Protein AF-A0A0S9KDZ8-F1 (afdb_monomer)

Structure (mmCIF, N/CA/C/O backbone):
data_AF-A0A0S9KDZ8-F1
#
_entry.id   AF-A0A0S9KDZ8-F1
#
loop_
_atom_site.group_PDB
_atom_site.id
_atom_site.type_symbol
_atom_site.label_atom_id
_atom_site.label_alt_id
_atom_site.label_comp_id
_atom_site.label_asym_id
_atom_site.label_entity_id
_atom_site.label_seq_id
_atom_site.pdbx_PDB_ins_code
_atom_site.Cartn_x
_atom_site.Cartn_y
_atom_site.Cartn_z
_atom_site.occupancy
_atom_site.B_iso_or_equiv
_atom_site.auth_seq_id
_atom_site.auth_comp_id
_atom_site.auth_asym_id
_atom_site.auth_atom_id
_atom_site.pdbx_PDB_model_num
ATOM 1 N N . MET A 1 1 ? -21.288 -47.031 -14.188 1.00 50.94 1 MET A N 1
ATOM 2 C CA . MET A 1 1 ? -20.710 -46.037 -13.253 1.00 50.94 1 MET A CA 1
ATOM 3 C C . MET A 1 1 ? -21.176 -44.612 -13.544 1.00 50.94 1 MET A C 1
ATOM 5 O O . MET A 1 1 ? -21.643 -43.969 -12.617 1.00 50.94 1 MET A O 1
ATOM 9 N N . VAL A 1 2 ? -21.176 -44.144 -14.799 1.00 59.31 2 VAL A N 1
ATOM 10 C CA . VAL A 1 2 ? -21.654 -42.787 -15.159 1.00 59.31 2 VAL A CA 1
ATOM 11 C C . VAL A 1 2 ? -23.111 -42.515 -14.734 1.00 59.31 2 VAL A C 1
ATOM 13 O O . VAL A 1 2 ? -23.389 -41.462 -14.176 1.00 59.31 2 VAL A O 1
ATOM 16 N N . GLY A 1 3 ? -24.027 -43.481 -14.885 1.00 53.75 3 GLY A N 1
ATOM 17 C CA . GLY A 1 3 ? -25.430 -43.307 -14.467 1.00 53.75 3 GLY A CA 1
ATOM 18 C C . GLY A 1 3 ? -25.636 -43.122 -12.955 1.00 53.75 3 GLY A C 1
ATOM 19 O O . GLY A 1 3 ? -26.505 -42.360 -12.548 1.00 53.75 3 GLY A O 1
ATOM 20 N N . VAL A 1 4 ? -24.799 -43.748 -12.120 1.00 70.44 4 VAL A N 1
ATOM 21 C CA . VAL A 1 4 ? -24.850 -43.578 -10.654 1.00 70.44 4 VAL A CA 1
ATOM 22 C C . VAL A 1 4 ? -24.321 -42.198 -10.257 1.00 70.44 4 VAL A C 1
ATOM 24 O O . VAL A 1 4 ? -24.873 -41.562 -9.366 1.00 70.44 4 VAL A O 1
ATOM 27 N N . LEU A 1 5 ? -23.305 -41.700 -10.969 1.00 66.12 5 LEU A N 1
ATOM 28 C CA . LEU A 1 5 ? -22.736 -40.373 -10.736 1.00 66.12 5 LEU A CA 1
ATOM 29 C C . LEU A 1 5 ? -23.739 -39.256 -11.071 1.00 66.12 5 LEU A C 1
ATOM 31 O O . LEU A 1 5 ? -23.884 -38.310 -10.306 1.00 66.12 5 LEU A O 1
ATOM 35 N N . VAL A 1 6 ? -24.477 -39.387 -12.179 1.00 76.56 6 VAL A N 1
ATOM 36 C CA . VAL A 1 6 ? -25.494 -38.401 -12.587 1.00 76.56 6 VAL A CA 1
ATOM 37 C C . VAL A 1 6 ? -26.667 -38.374 -11.603 1.00 76.56 6 VAL A C 1
ATOM 39 O O . VAL A 1 6 ? -27.103 -37.295 -11.214 1.00 76.56 6 VAL A O 1
ATOM 42 N N . ILE A 1 7 ? -27.135 -39.536 -11.133 1.00 73.69 7 ILE A N 1
ATOM 43 C CA . ILE A 1 7 ? -28.203 -39.599 -10.122 1.00 73.69 7 ILE A CA 1
ATOM 44 C C . ILE A 1 7 ? -27.730 -39.006 -8.786 1.00 73.69 7 ILE A C 1
ATOM 46 O O . ILE A 1 7 ? -28.489 -38.272 -8.162 1.00 73.69 7 ILE A O 1
ATOM 50 N N . ALA A 1 8 ? -26.478 -39.239 -8.374 1.00 69.56 8 ALA A N 1
ATOM 51 C CA . ALA A 1 8 ? -25.919 -38.643 -7.158 1.00 69.56 8 ALA A CA 1
ATOM 52 C C . ALA A 1 8 ? -25.789 -37.111 -7.252 1.00 69.56 8 ALA A C 1
ATOM 54 O O . ALA A 1 8 ? -26.073 -36.414 -6.282 1.00 69.56 8 ALA A O 1
ATOM 55 N N . ILE A 1 9 ? -25.423 -36.577 -8.421 1.00 73.12 9 ILE A N 1
ATOM 56 C CA . ILE A 1 9 ? -25.328 -35.127 -8.653 1.00 73.12 9 ILE A CA 1
ATOM 57 C C . ILE A 1 9 ? -26.718 -34.480 -8.672 1.00 73.12 9 ILE A C 1
ATOM 59 O O . ILE A 1 9 ? -26.911 -33.440 -8.049 1.00 73.12 9 ILE A O 1
ATOM 63 N N . VAL A 1 10 ? -27.703 -35.097 -9.334 1.00 74.75 10 VAL A N 1
ATOM 64 C CA . VAL A 1 10 ? -29.079 -34.572 -9.387 1.00 74.75 10 VAL A CA 1
ATOM 65 C C . VAL A 1 10 ? -29.764 -34.674 -8.021 1.00 74.75 10 VAL A C 1
ATOM 67 O O . VAL A 1 10 ? -30.396 -33.715 -7.589 1.00 74.75 10 VAL A O 1
ATOM 70 N N . ALA A 1 11 ? -29.594 -35.786 -7.300 1.00 71.19 11 ALA A N 1
ATOM 71 C CA . ALA A 1 11 ? -30.096 -35.930 -5.934 1.00 71.19 11 ALA A CA 1
ATOM 72 C C . ALA A 1 11 ? -29.399 -34.956 -4.968 1.00 71.19 11 ALA A C 1
ATOM 74 O O . ALA A 1 11 ? -30.060 -34.346 -4.131 1.00 71.19 11 ALA A O 1
ATOM 75 N N . GLY A 1 12 ? -28.088 -34.744 -5.132 1.00 71.38 12 GLY A N 1
ATOM 76 C CA . GLY A 1 12 ? -27.331 -33.728 -4.405 1.00 71.38 12 GLY A CA 1
ATOM 77 C C . GLY A 1 12 ? -27.879 -32.323 -4.654 1.00 71.38 12 GLY A C 1
ATOM 78 O O . GLY A 1 12 ? -28.212 -31.626 -3.701 1.00 71.38 12 GLY A O 1
ATOM 79 N N . ALA A 1 13 ? -28.089 -31.941 -5.916 1.00 61.78 13 ALA A N 1
ATOM 80 C CA . ALA A 1 13 ? -28.636 -30.635 -6.282 1.00 61.78 13 ALA A CA 1
ATOM 81 C C . ALA A 1 13 ? -30.066 -30.413 -5.751 1.00 61.78 13 ALA A C 1
ATOM 83 O O . ALA A 1 13 ? -30.346 -29.358 -5.186 1.00 61.78 13 ALA A O 1
ATOM 84 N N . LEU A 1 14 ? -30.948 -31.415 -5.860 1.00 62.94 14 LEU A N 1
ATOM 85 C CA . LEU A 1 14 ? -32.324 -31.332 -5.353 1.00 62.94 14 LEU A CA 1
ATOM 86 C C . LEU A 1 14 ? -32.384 -31.297 -3.818 1.00 62.94 14 LEU A C 1
ATOM 88 O O . LEU A 1 14 ? -33.240 -30.620 -3.244 1.00 62.94 14 LEU A O 1
ATOM 92 N N . SER A 1 15 ? -31.467 -31.989 -3.136 1.00 57.47 15 SER A N 1
ATOM 93 C CA . SER A 1 15 ? -31.386 -31.935 -1.674 1.00 57.47 15 SER A CA 1
ATOM 94 C C . SER A 1 15 ? -30.972 -30.540 -1.191 1.00 57.47 15 SER A C 1
ATOM 96 O O . SER A 1 15 ? -31.657 -29.966 -0.348 1.00 57.47 15 SER A O 1
ATOM 98 N N . VAL A 1 16 ? -29.953 -29.928 -1.806 1.00 57.62 16 VAL A N 1
ATOM 99 C CA . VAL A 1 16 ? -29.470 -28.583 -1.449 1.00 57.62 16 VAL A CA 1
ATOM 100 C C . VAL A 1 16 ? -30.550 -27.513 -1.651 1.00 57.62 16 VAL A C 1
ATOM 102 O O . VAL A 1 16 ? -30.721 -26.654 -0.789 1.00 57.62 16 VAL A O 1
ATOM 105 N N . THR A 1 17 ? -31.349 -27.589 -2.722 1.00 62.41 17 THR A N 1
ATOM 106 C CA . THR A 1 17 ? -32.448 -26.629 -2.934 1.00 62.41 17 THR A CA 1
ATOM 107 C C . THR A 1 17 ? -33.583 -26.797 -1.926 1.00 62.41 17 THR A C 1
ATOM 109 O O . THR A 1 17 ? -34.173 -25.810 -1.498 1.00 62.41 17 THR A O 1
ATOM 112 N N . THR A 1 18 ? -33.884 -28.028 -1.505 1.00 62.34 18 THR A N 1
ATOM 113 C CA . THR A 1 18 ? -34.986 -28.282 -0.560 1.00 62.34 18 THR A CA 1
ATOM 114 C C . THR A 1 18 ? -34.626 -27.814 0.855 1.00 62.34 18 THR A C 1
ATOM 116 O O . THR A 1 18 ? -35.469 -27.241 1.543 1.00 62.34 18 THR A O 1
ATOM 119 N N . PHE A 1 19 ? -33.364 -27.971 1.270 1.00 67.31 19 PHE A N 1
ATOM 120 C CA . PHE A 1 19 ? -32.905 -27.526 2.591 1.00 67.31 19 PHE A CA 1
ATOM 121 C C . PHE A 1 19 ? -32.709 -26.008 2.710 1.00 67.31 19 PHE A C 1
ATOM 123 O O . PHE A 1 19 ? -32.825 -25.490 3.814 1.00 67.31 19 PHE A O 1
ATOM 130 N N . GLY A 1 20 ? -32.482 -25.282 1.609 1.00 64.38 20 GLY A N 1
ATOM 131 C CA . GLY A 1 20 ? -32.435 -23.811 1.628 1.00 64.38 20 GLY A CA 1
ATOM 132 C C . GLY A 1 20 ? -33.818 -23.142 1.660 1.00 64.38 20 GLY A C 1
ATOM 133 O O . GLY A 1 20 ? -33.998 -22.103 2.294 1.00 64.38 20 GLY A O 1
ATOM 134 N N . VAL A 1 21 ? -34.828 -23.742 1.014 1.00 77.81 21 VAL A N 1
ATOM 135 C CA . VAL A 1 21 ? -36.174 -23.141 0.907 1.00 77.81 21 VAL A CA 1
ATOM 136 C C . VAL A 1 21 ? -36.966 -23.243 2.210 1.00 77.81 21 VAL A C 1
ATOM 138 O O . VAL A 1 21 ? -37.735 -22.334 2.512 1.00 77.81 21 VAL A O 1
ATOM 141 N N . ILE A 1 22 ? -36.781 -24.304 3.004 1.00 77.06 22 ILE A N 1
ATOM 142 C CA . ILE A 1 22 ? -37.532 -24.493 4.258 1.00 77.06 22 ILE A CA 1
ATOM 143 C C . ILE A 1 22 ? -37.245 -23.358 5.265 1.00 77.06 22 ILE A C 1
ATOM 145 O O . ILE A 1 22 ? -38.205 -22.700 5.673 1.00 77.06 22 ILE A O 1
ATOM 149 N N . PRO A 1 23 ? -35.980 -23.031 5.613 1.00 77.75 23 PRO A N 1
ATOM 150 C CA . PRO A 1 23 ? -35.688 -21.915 6.513 1.00 77.75 23 PRO A CA 1
ATOM 151 C C . PRO A 1 23 ? -36.131 -20.561 5.961 1.00 77.75 23 PRO A C 1
ATOM 153 O O . PRO A 1 23 ? -36.580 -19.704 6.723 1.00 77.75 23 PRO A O 1
ATOM 156 N N . TRP A 1 24 ? -36.033 -20.362 4.641 1.00 86.62 24 TRP A N 1
ATOM 157 C CA . TRP A 1 24 ? -36.514 -19.144 3.992 1.00 86.62 24 TRP A CA 1
ATOM 158 C C . TRP A 1 24 ? -38.032 -18.998 4.129 1.00 86.62 24 TRP A C 1
ATOM 160 O O . TRP A 1 24 ? -38.501 -17.958 4.582 1.00 86.62 24 TRP A O 1
ATOM 170 N N . ALA A 1 25 ? -38.798 -20.047 3.824 1.00 87.44 25 ALA A N 1
ATOM 171 C CA . ALA A 1 25 ? -40.252 -20.037 3.950 1.00 87.44 25 ALA A CA 1
ATOM 172 C C . ALA A 1 25 ? -40.697 -19.807 5.404 1.00 87.44 25 ALA A C 1
ATOM 174 O O . ALA A 1 25 ? -41.649 -19.070 5.643 1.00 87.44 25 ALA A O 1
ATOM 175 N N . GLN A 1 26 ? -39.979 -20.375 6.378 1.00 91.94 26 GLN A N 1
ATOM 176 C CA . GLN A 1 26 ? -40.224 -20.137 7.805 1.00 91.94 26 GLN A CA 1
ATOM 177 C C . GLN A 1 26 ? -39.949 -18.675 8.199 1.00 91.94 26 GLN A C 1
ATOM 179 O O . GLN A 1 26 ? -40.757 -18.059 8.897 1.00 91.94 26 GLN A O 1
ATOM 184 N N . ASN A 1 27 ? -38.864 -18.085 7.686 1.00 88.25 27 ASN A N 1
ATOM 185 C CA . ASN A 1 27 ? -38.538 -16.675 7.910 1.00 88.25 27 ASN A CA 1
ATOM 186 C C . ASN A 1 27 ? -39.578 -15.738 7.290 1.00 88.25 27 ASN A C 1
ATOM 188 O O . ASN A 1 27 ? -40.016 -14.788 7.937 1.00 88.25 27 ASN A O 1
ATOM 192 N N . GLU A 1 28 ? -40.000 -16.004 6.056 1.00 94.19 28 GLU A N 1
ATOM 193 C CA . GLU A 1 28 ? -41.044 -15.217 5.400 1.00 94.19 28 GLU A CA 1
ATOM 194 C C . GLU A 1 28 ? -42.400 -15.383 6.094 1.00 94.19 28 GLU A C 1
ATOM 196 O O . GLU A 1 28 ? -43.118 -14.400 6.248 1.00 94.19 28 GLU A O 1
ATOM 201 N N . ALA A 1 29 ? -42.723 -16.569 6.620 1.00 94.38 29 ALA A N 1
ATOM 202 C CA . ALA A 1 29 ? -43.935 -16.775 7.410 1.00 94.38 29 ALA A CA 1
ATOM 203 C C . ALA A 1 29 ? -43.938 -15.958 8.715 1.00 94.38 29 ALA A C 1
ATOM 205 O O . ALA A 1 29 ? -44.997 -15.490 9.132 1.00 94.38 29 ALA A O 1
ATOM 206 N N . ALA A 1 30 ? -42.786 -15.781 9.372 1.00 95.00 30 ALA A N 1
ATOM 207 C CA . ALA A 1 30 ? -42.670 -14.924 10.556 1.00 95.00 30 ALA A CA 1
ATOM 208 C C . ALA A 1 30 ? -42.803 -13.432 10.200 1.00 95.00 30 ALA A C 1
ATOM 210 O O . ALA A 1 30 ? -43.504 -12.691 10.886 1.00 95.00 30 ALA A O 1
ATOM 211 N N . LYS A 1 31 ? -42.183 -12.990 9.097 1.00 95.50 31 LYS A N 1
ATOM 212 C CA . LYS A 1 31 ? -42.314 -11.608 8.606 1.00 95.50 31 LYS A CA 1
ATOM 213 C C . LYS A 1 31 ? -43.742 -11.280 8.176 1.00 95.50 31 LYS A C 1
ATOM 215 O O . LYS A 1 31 ? -44.231 -10.212 8.527 1.00 95.50 31 LYS A O 1
ATOM 220 N N . ALA A 1 32 ? -44.402 -12.189 7.458 1.00 97.06 32 ALA A N 1
ATOM 221 C CA . ALA A 1 32 ? -45.787 -12.026 7.028 1.00 97.06 32 ALA A CA 1
ATOM 222 C C . ALA A 1 32 ? -46.716 -11.803 8.229 1.00 97.06 32 ALA A C 1
ATOM 224 O O . ALA A 1 32 ? -47.488 -10.852 8.227 1.00 97.06 32 ALA A O 1
ATOM 225 N N . TYR A 1 33 ? -46.542 -12.580 9.302 1.00 97.56 33 TYR A N 1
ATOM 226 C CA . TYR A 1 33 ? -47.296 -12.376 10.540 1.00 97.56 33 TYR A CA 1
ATOM 227 C C . TYR A 1 33 ? -47.035 -11.010 11.186 1.00 97.56 33 TYR A C 1
ATOM 229 O O . TYR A 1 33 ? -47.958 -10.357 11.650 1.00 97.56 33 TYR A O 1
ATOM 237 N N . LEU A 1 34 ? -45.794 -10.515 11.187 1.00 97.56 34 LEU A N 1
ATOM 238 C CA . LEU A 1 34 ? -45.515 -9.166 11.699 1.00 97.56 34 LEU A CA 1
ATOM 239 C C . LEU A 1 34 ? -46.108 -8.057 10.819 1.00 97.56 34 LEU A C 1
ATOM 241 O O . LEU A 1 34 ? -46.434 -6.985 11.324 1.00 97.56 34 LEU A O 1
ATOM 245 N N . THR A 1 35 ? -46.268 -8.299 9.517 1.00 97.62 35 THR A N 1
ATOM 246 C CA . THR A 1 35 ? -47.054 -7.412 8.649 1.00 97.62 35 THR A CA 1
ATOM 247 C C . THR A 1 35 ? -48.534 -7.440 9.036 1.00 97.62 35 THR A C 1
ATOM 249 O O . THR A 1 35 ? -49.111 -6.371 9.212 1.00 97.62 35 THR A O 1
ATOM 252 N N . GLU A 1 36 ? -49.112 -8.619 9.287 1.00 97.50 36 GLU A N 1
ATOM 253 C CA . GLU A 1 36 ? -50.492 -8.755 9.786 1.00 97.50 36 GLU A CA 1
ATOM 254 C C . GLU A 1 36 ? -50.696 -8.035 11.128 1.00 97.50 36 GLU A C 1
ATOM 256 O O . GLU A 1 36 ? -51.690 -7.337 11.297 1.00 97.50 36 GLU A O 1
ATOM 261 N N . VAL A 1 37 ? -49.734 -8.121 12.057 1.00 97.56 37 VAL A N 1
ATOM 262 C CA . VAL A 1 37 ? -49.768 -7.372 13.327 1.00 97.56 37 VAL A CA 1
ATOM 263 C C . VAL A 1 37 ? -49.816 -5.862 13.083 1.00 97.56 37 VAL A C 1
ATOM 265 O O . VAL A 1 37 ? -50.618 -5.164 13.696 1.00 97.56 37 VAL A O 1
ATOM 268 N N . SER A 1 38 ? -48.974 -5.345 12.185 1.00 97.69 38 SER A N 1
ATOM 269 C CA . SER A 1 38 ? -48.931 -3.912 11.858 1.00 97.69 38 SER A CA 1
ATOM 270 C C . SER A 1 38 ? -50.259 -3.415 11.262 1.00 97.69 38 SER A C 1
ATOM 272 O O . SER A 1 38 ? -50.743 -2.331 11.609 1.00 97.69 38 SER A O 1
ATOM 274 N N . ASP A 1 39 ? -50.885 -4.227 10.407 1.00 97.12 39 ASP A N 1
ATOM 275 C CA . ASP A 1 39 ? -52.194 -3.934 9.816 1.00 97.12 39 ASP A CA 1
ATOM 276 C C . ASP A 1 39 ? -53.318 -4.007 10.867 1.00 97.12 39 ASP A C 1
ATOM 278 O O . ASP A 1 39 ? -54.168 -3.113 10.932 1.00 97.12 39 ASP A O 1
ATOM 282 N N . ALA A 1 40 ? -53.289 -5.022 11.737 1.00 97.00 40 ALA A N 1
ATOM 283 C CA . ALA A 1 40 ? -54.228 -5.193 12.844 1.00 97.00 40 ALA A CA 1
ATOM 284 C C . ALA A 1 40 ? -54.169 -4.018 13.832 1.00 97.00 40 ALA A C 1
ATOM 286 O O . ALA A 1 40 ? -55.203 -3.471 14.213 1.00 97.00 40 ALA A O 1
ATOM 287 N N . GLU A 1 41 ? -52.968 -3.565 14.187 1.00 97.81 41 GLU A N 1
ATOM 288 C CA . GLU A 1 41 ? -52.749 -2.410 15.063 1.00 97.81 41 GLU A CA 1
ATOM 289 C C . GLU A 1 41 ? -53.190 -1.094 14.413 1.00 97.81 41 GLU A C 1
ATOM 291 O O . GLU A 1 41 ? -53.773 -0.219 15.062 1.00 97.81 41 GLU A O 1
ATOM 296 N N . SER A 1 42 ? -52.991 -0.965 13.098 1.00 96.69 42 SER A N 1
ATOM 297 C CA . SER A 1 42 ? -53.508 0.169 12.327 1.00 96.69 42 SER A CA 1
ATOM 298 C C . SER A 1 42 ? -55.041 0.215 12.344 1.00 96.69 42 SER A C 1
ATOM 300 O O . SER A 1 42 ? -55.620 1.297 12.464 1.00 96.69 42 SER A O 1
ATOM 302 N N . ALA A 1 43 ? -55.706 -0.944 12.277 1.00 96.00 43 ALA A N 1
ATOM 303 C CA . ALA A 1 43 ? -57.158 -1.050 12.402 1.00 96.00 43 ALA A CA 1
ATOM 304 C C . ALA A 1 43 ? -57.641 -0.784 13.839 1.00 96.00 43 ALA A C 1
ATOM 306 O O . ALA A 1 43 ? -58.589 -0.021 14.031 1.00 96.00 43 ALA A O 1
ATOM 307 N N . ALA A 1 44 ? -56.968 -1.344 14.848 1.00 96.56 44 ALA A N 1
ATOM 308 C CA . ALA A 1 44 ? -57.299 -1.163 16.262 1.00 96.56 44 ALA A CA 1
ATOM 309 C C . ALA A 1 44 ? -57.209 0.304 16.708 1.00 96.56 44 ALA A C 1
ATOM 311 O O . ALA A 1 44 ? -58.024 0.772 17.509 1.00 96.56 44 ALA A O 1
ATOM 312 N N . LYS A 1 45 ? -56.270 1.067 16.137 1.00 97.06 45 LYS A N 1
ATOM 313 C CA . LYS A 1 45 ? -56.090 2.495 16.421 1.00 97.06 45 LYS A CA 1
ATOM 314 C C . LYS A 1 45 ? -57.235 3.381 15.918 1.00 97.06 45 LYS A C 1
ATOM 316 O O . LYS A 1 45 ? -57.392 4.500 16.409 1.00 97.06 45 LYS A O 1
ATOM 321 N N . LEU A 1 46 ? -58.056 2.910 14.978 1.00 96.06 46 LEU A N 1
ATOM 322 C CA . LEU A 1 46 ? -59.240 3.638 14.521 1.00 96.06 46 LEU A CA 1
ATOM 323 C C . LEU A 1 46 ? -60.401 3.438 15.514 1.00 96.06 46 LEU A C 1
ATOM 325 O O . LEU A 1 46 ? -60.757 2.298 15.807 1.00 96.06 46 LEU A O 1
ATOM 329 N N . PRO A 1 47 ? -61.034 4.512 16.027 1.00 93.75 47 PRO A N 1
ATOM 330 C CA . PRO A 1 47 ? -62.178 4.377 16.924 1.00 93.75 47 PRO A CA 1
ATOM 331 C C . PRO A 1 47 ? -63.346 3.646 16.248 1.00 93.75 47 PRO A C 1
ATOM 333 O O . PRO A 1 47 ? -63.877 4.107 15.236 1.00 93.75 47 PRO A O 1
ATOM 336 N N . ASN A 1 48 ? -63.787 2.537 16.836 1.00 91.25 48 ASN A N 1
ATOM 337 C CA . ASN A 1 48 ? -64.937 1.756 16.401 1.00 91.25 48 ASN A CA 1
ATOM 338 C C . ASN A 1 48 ? -65.929 1.589 17.571 1.00 91.25 48 ASN A C 1
ATOM 340 O O . ASN A 1 48 ? -65.631 0.889 18.539 1.00 91.25 48 ASN A O 1
ATOM 344 N N . PRO A 1 49 ? -67.146 2.159 17.490 1.00 89.94 49 PRO A N 1
ATOM 345 C CA . PRO A 1 49 ? -68.121 2.100 18.582 1.00 89.94 49 PRO A CA 1
ATOM 346 C C . PRO A 1 49 ? -68.625 0.681 18.891 1.00 89.94 49 PRO A C 1
ATOM 348 O O . PRO A 1 49 ? -69.206 0.463 19.951 1.00 89.94 49 PRO A O 1
ATOM 351 N N . THR A 1 50 ? -68.417 -0.283 17.988 1.00 90.50 50 THR A N 1
ATOM 352 C CA . THR A 1 50 ? -68.786 -1.693 18.202 1.00 90.50 50 THR A CA 1
ATOM 353 C C . THR A 1 50 ? -67.709 -2.496 18.937 1.00 90.50 50 THR A C 1
ATOM 355 O O . THR A 1 50 ? -68.020 -3.537 19.507 1.00 90.50 50 THR A O 1
ATOM 358 N N . ILE A 1 51 ? -66.469 -1.992 18.994 1.00 90.94 51 ILE A N 1
ATOM 359 C CA . ILE A 1 51 ? -65.330 -2.626 19.670 1.00 90.94 51 ILE A CA 1
ATOM 360 C C . ILE A 1 51 ? -64.822 -1.651 20.735 1.00 90.94 51 ILE A C 1
ATOM 362 O O . ILE A 1 51 ? -64.029 -0.756 20.444 1.00 90.94 51 ILE A O 1
ATOM 366 N N . GLN A 1 52 ? -65.264 -1.826 21.986 1.00 89.31 52 GLN A N 1
ATOM 367 C CA . GLN A 1 52 ? -64.997 -0.893 23.100 1.00 89.31 52 GLN A CA 1
ATOM 368 C C . GLN A 1 52 ? -63.508 -0.614 23.374 1.00 89.31 52 GLN A C 1
ATOM 370 O O . GLN A 1 52 ? -63.186 0.356 24.053 1.00 89.31 52 GLN A O 1
ATOM 375 N N . GLN A 1 53 ? -62.609 -1.465 22.881 1.00 88.00 53 GLN A N 1
ATOM 376 C CA . GLN A 1 53 ? -61.167 -1.375 23.112 1.00 88.00 53 GLN A CA 1
ATOM 377 C C . GLN A 1 53 ? -60.412 -0.619 22.002 1.00 88.00 53 GLN A C 1
ATOM 379 O O . GLN A 1 53 ? -59.240 -0.305 22.188 1.00 88.00 53 GLN A O 1
ATOM 384 N N . SER A 1 54 ? -61.070 -0.304 20.882 1.00 90.81 54 SER A N 1
ATOM 385 C CA . SER A 1 54 ? -60.475 0.407 19.741 1.00 90.81 54 SER A CA 1
ATOM 386 C C . SER A 1 54 ? -60.233 1.906 20.012 1.00 90.81 54 SER A C 1
ATOM 388 O O . SER A 1 54 ? -60.769 2.478 20.961 1.00 90.81 54 SER A O 1
ATOM 390 N N . GLY A 1 55 ? -59.419 2.559 19.176 1.00 95.19 55 GLY A N 1
ATOM 391 C CA . GLY A 1 55 ? -58.973 3.951 19.349 1.00 95.19 55 GLY A CA 1
ATOM 392 C C . GLY A 1 55 ? -57.576 4.103 19.971 1.00 95.19 55 GLY A C 1
ATOM 393 O O . GLY A 1 55 ? -57.162 5.218 20.289 1.00 95.19 55 GLY A O 1
ATOM 394 N N . ARG A 1 56 ? -56.857 2.993 20.155 1.00 97.00 56 ARG A N 1
ATOM 395 C CA . ARG A 1 56 ? -55.480 2.903 20.666 1.00 97.00 56 ARG A CA 1
ATOM 396 C C . ARG A 1 56 ? -54.827 1.616 20.157 1.00 97.00 56 ARG A C 1
ATOM 398 O O . ARG A 1 56 ? -55.540 0.749 19.658 1.00 97.00 56 ARG A O 1
ATOM 405 N N . TYR A 1 57 ? -53.512 1.492 20.300 1.00 97.94 57 TYR A N 1
ATOM 406 C CA . TYR A 1 57 ? -52.839 0.214 20.065 1.00 97.94 57 TYR A CA 1
ATOM 407 C C . TYR A 1 57 ? -53.169 -0.789 21.173 1.00 97.94 57 TYR A C 1
ATOM 409 O O . TYR A 1 57 ? -53.455 -0.385 22.309 1.00 97.94 57 TYR A O 1
ATOM 417 N N . LEU A 1 58 ? -53.156 -2.079 20.844 1.00 97.56 58 LEU A N 1
ATOM 418 C CA . LEU A 1 58 ? -53.635 -3.146 21.718 1.00 97.56 58 LEU A CA 1
ATOM 419 C C . LEU A 1 58 ? -52.585 -4.257 21.899 1.00 97.56 58 LEU A C 1
ATOM 421 O O . LEU A 1 58 ? -52.044 -4.752 20.920 1.00 97.56 58 LEU A O 1
ATOM 425 N N . PRO A 1 59 ? -52.321 -4.727 23.133 1.00 97.19 59 PRO A N 1
ATOM 426 C CA . PRO A 1 59 ? -51.496 -5.914 23.338 1.00 97.19 59 PRO A CA 1
ATOM 427 C C . PRO A 1 59 ? -52.140 -7.159 22.705 1.00 97.19 59 PRO A C 1
ATOM 429 O O . PRO A 1 59 ? -53.334 -7.180 22.392 1.00 97.19 59 PRO A O 1
ATOM 432 N N . ASN A 1 60 ? -51.333 -8.209 22.530 1.00 96.06 60 ASN A N 1
ATOM 433 C CA . ASN A 1 60 ? -51.680 -9.401 21.747 1.00 96.06 60 ASN A CA 1
ATOM 434 C C . ASN A 1 60 ? -53.037 -10.040 22.117 1.00 96.06 60 ASN A C 1
ATOM 436 O O . ASN A 1 60 ? -53.819 -10.387 21.237 1.00 96.06 60 ASN A O 1
ATOM 440 N N . ASP A 1 61 ? -53.339 -10.150 23.412 1.00 95.62 61 ASP A N 1
ATOM 441 C CA . ASP A 1 61 ? -54.580 -10.733 23.940 1.00 95.62 61 ASP A CA 1
ATOM 442 C C . ASP A 1 61 ? -55.824 -9.891 23.602 1.00 95.62 61 ASP A C 1
ATOM 444 O O . ASP A 1 61 ? -56.904 -10.423 23.314 1.00 95.62 61 ASP A O 1
ATOM 448 N N . LEU A 1 62 ? -55.678 -8.563 23.596 1.00 95.88 62 LEU A N 1
ATOM 449 C CA . LEU A 1 62 ? -56.755 -7.640 23.245 1.00 95.88 62 LEU A CA 1
ATOM 450 C C . LEU A 1 62 ? -56.974 -7.556 21.729 1.00 95.88 62 LEU A C 1
ATOM 452 O O . LEU A 1 62 ? -58.125 -7.450 21.306 1.00 95.88 62 LEU A O 1
ATOM 456 N N . LEU A 1 63 ? -55.922 -7.670 20.906 1.00 96.81 63 LEU A N 1
ATOM 457 C CA . LEU A 1 63 ? -56.070 -7.798 19.447 1.00 96.81 63 LEU A CA 1
ATOM 458 C C . LEU A 1 63 ? -56.851 -9.063 19.070 1.00 96.81 63 LEU A C 1
ATOM 460 O O . LEU A 1 63 ? -57.757 -8.995 18.234 1.00 96.81 63 LEU A O 1
ATOM 464 N N . ALA A 1 64 ? -56.559 -10.186 19.731 1.00 95.50 64 ALA A N 1
ATOM 465 C CA . ALA A 1 64 ? -57.278 -11.441 19.531 1.00 95.50 64 ALA A CA 1
ATOM 466 C C . ALA A 1 64 ? -58.732 -11.367 20.005 1.00 95.50 64 ALA A C 1
ATOM 468 O O . ALA A 1 64 ? -59.649 -11.733 19.271 1.00 95.50 64 ALA A O 1
ATOM 469 N N . THR A 1 65 ? -58.973 -10.804 21.192 1.00 94.81 65 THR A N 1
ATOM 470 C CA . THR A 1 65 ? -60.335 -10.622 21.727 1.00 94.81 65 THR A CA 1
ATOM 471 C C . THR A 1 65 ? -61.187 -9.706 20.842 1.00 94.81 65 THR A C 1
ATOM 473 O O . THR A 1 65 ? -62.388 -9.929 20.687 1.00 94.81 65 THR A O 1
ATOM 476 N N . ALA A 1 66 ? -60.576 -8.683 20.241 1.00 94.75 66 ALA A N 1
ATOM 477 C CA . ALA A 1 66 ? -61.236 -7.768 19.317 1.00 94.75 66 ALA A CA 1
ATOM 478 C C . ALA A 1 66 ? -61.448 -8.354 17.906 1.00 94.75 66 ALA A C 1
ATOM 480 O O . ALA A 1 66 ? -62.129 -7.728 17.093 1.00 94.75 66 ALA A O 1
ATOM 481 N N . GLY A 1 67 ? -60.893 -9.536 17.614 1.00 95.56 67 GLY A N 1
ATOM 482 C CA . GLY A 1 67 ? -60.976 -10.179 16.303 1.00 95.56 67 GLY A CA 1
ATOM 483 C C . GLY A 1 67 ? -60.121 -9.503 15.227 1.00 95.56 67 GLY A C 1
ATOM 484 O O . GLY A 1 67 ? -60.445 -9.614 14.046 1.00 95.56 67 GLY A O 1
ATOM 485 N N . PHE A 1 68 ? -59.070 -8.773 15.620 1.00 95.81 68 PHE A N 1
ATOM 486 C CA . PHE A 1 68 ? -58.146 -8.122 14.685 1.00 95.81 68 PHE A CA 1
ATOM 487 C C . PHE A 1 68 ? -56.958 -9.007 14.291 1.00 95.81 68 PHE A C 1
ATOM 489 O O . PHE A 1 68 ? -56.409 -8.813 13.210 1.00 95.81 68 PHE A O 1
ATOM 496 N N . LEU A 1 69 ? -56.553 -9.949 15.147 1.00 97.50 69 LEU A N 1
ATOM 497 C CA . LEU A 1 69 ? -55.383 -10.802 14.932 1.00 97.50 69 LEU A CA 1
ATOM 498 C C . LEU A 1 69 ? -55.579 -12.168 15.599 1.00 97.50 69 LEU A C 1
ATOM 500 O O . LEU A 1 69 ? -55.965 -12.221 16.761 1.00 97.50 69 LEU A O 1
ATOM 504 N N . ASP A 1 70 ? -55.266 -13.264 14.911 1.00 96.50 70 ASP A N 1
ATOM 505 C CA . ASP A 1 70 ? -55.246 -14.594 15.531 1.00 96.50 70 ASP A CA 1
ATOM 506 C C . ASP A 1 70 ? -53.944 -14.808 16.322 1.00 96.50 70 ASP A C 1
ATOM 508 O O . ASP A 1 70 ? -52.853 -14.500 15.839 1.00 96.50 70 ASP A O 1
ATOM 512 N N . GLU A 1 71 ? -54.031 -15.371 17.533 1.00 94.75 71 GLU A N 1
ATOM 513 C CA . GLU A 1 71 ? -52.836 -15.659 18.334 1.00 94.75 71 GLU A CA 1
ATOM 514 C C . GLU A 1 71 ? -51.935 -16.700 17.655 1.00 94.75 71 GLU A C 1
ATOM 516 O O . GLU A 1 71 ? -52.370 -17.798 17.294 1.00 94.75 71 GLU A O 1
ATOM 521 N N . ARG A 1 72 ? -50.636 -16.394 17.559 1.00 95.25 72 ARG A N 1
ATOM 522 C CA . ARG A 1 72 ? -49.619 -17.311 17.033 1.00 95.25 72 ARG A CA 1
ATOM 523 C C . ARG A 1 72 ? -48.562 -17.645 18.080 1.00 95.25 72 ARG A C 1
ATOM 525 O O . ARG A 1 72 ? -47.934 -16.764 18.665 1.00 95.25 72 ARG A O 1
ATOM 532 N N . ALA A 1 73 ? -48.302 -18.940 18.267 1.00 94.75 73 ALA A N 1
ATOM 533 C CA . ALA A 1 73 ? -47.200 -19.404 19.106 1.00 94.75 73 ALA A CA 1
ATOM 534 C C . ALA A 1 73 ? -45.851 -18.882 18.575 1.00 94.75 73 ALA A C 1
ATOM 536 O O . ALA A 1 73 ? -45.592 -18.924 17.373 1.00 94.75 73 ALA A O 1
ATOM 537 N N . GLY A 1 74 ? -44.990 -18.399 19.475 1.00 95.12 74 GLY A N 1
ATOM 538 C CA . GLY A 1 74 ? -43.696 -17.818 19.103 1.00 95.12 74 GLY A CA 1
ATOM 539 C C . GLY A 1 74 ? -43.761 -16.356 18.650 1.00 95.12 74 GLY A C 1
ATOM 540 O O . GLY A 1 74 ? -42.751 -15.837 18.180 1.00 95.12 74 GLY A O 1
ATOM 541 N N . ALA A 1 75 ? -44.897 -15.676 18.813 1.00 97.38 75 ALA A N 1
ATOM 542 C CA . ALA A 1 75 ? -45.006 -14.238 18.615 1.00 97.38 75 ALA A CA 1
ATOM 543 C C . ALA A 1 75 ? -45.633 -13.539 19.829 1.00 97.38 75 ALA A C 1
ATOM 545 O O . ALA A 1 75 ? -46.344 -14.158 20.618 1.00 97.38 75 ALA A O 1
ATOM 546 N N . THR A 1 76 ? -45.339 -12.252 20.003 1.00 97.50 76 THR A N 1
ATOM 547 C CA . THR A 1 76 ? -45.966 -11.416 21.035 1.00 97.50 76 THR A CA 1
ATOM 548 C C . THR A 1 76 ? -46.012 -9.954 20.600 1.00 97.50 76 THR A C 1
ATOM 550 O O . THR A 1 76 ? -45.124 -9.487 19.883 1.00 97.50 76 THR A O 1
ATOM 553 N N . VAL A 1 77 ? -47.049 -9.245 21.042 1.00 98.12 77 VAL A N 1
ATOM 554 C CA . VAL A 1 77 ? -47.303 -7.820 20.791 1.00 98.12 77 VAL A CA 1
ATOM 555 C C . VAL A 1 77 ? -47.436 -7.130 22.139 1.00 98.12 77 VAL A C 1
ATOM 557 O O . VAL A 1 77 ? -48.198 -7.585 22.997 1.00 98.12 77 VAL A O 1
ATOM 560 N N . ALA A 1 78 ? -46.693 -6.045 22.329 1.00 97.62 78 ALA A N 1
ATOM 561 C CA . ALA A 1 78 ? -46.714 -5.252 23.544 1.00 97.62 78 ALA A CA 1
ATOM 562 C C . ALA A 1 78 ? -46.938 -3.775 23.212 1.00 97.62 78 ALA A C 1
ATOM 564 O O . ALA A 1 78 ? -46.470 -3.264 22.195 1.00 97.62 78 ALA A O 1
ATOM 565 N N . THR A 1 79 ? -47.619 -3.082 24.118 1.00 97.69 79 THR A N 1
ATOM 566 C CA . THR A 1 79 ? -47.867 -1.641 24.043 1.00 97.69 79 THR A CA 1
ATOM 567 C C . THR A 1 79 ? -47.347 -0.960 25.300 1.00 97.69 79 THR A C 1
ATOM 569 O O . THR A 1 79 ? -47.115 -1.602 26.330 1.00 97.69 79 THR A O 1
ATOM 572 N N . ASP A 1 80 ? -47.218 0.361 25.259 1.00 96.56 80 ASP A N 1
ATOM 573 C CA . ASP A 1 80 ? -47.108 1.147 26.483 1.00 96.56 80 ASP A CA 1
ATOM 574 C C . ASP A 1 80 ? -48.435 1.134 27.271 1.00 96.56 80 ASP A C 1
ATOM 576 O O . ASP A 1 80 ? -49.489 0.723 26.773 1.00 96.56 80 ASP A O 1
ATOM 580 N N . LEU A 1 81 ? -48.407 1.633 28.512 1.00 93.62 81 LEU A N 1
ATOM 581 C CA . LEU A 1 81 ? -49.592 1.694 29.382 1.00 93.62 81 LEU A CA 1
ATOM 582 C C . LEU A 1 81 ? -50.744 2.521 28.784 1.00 93.62 81 LEU A C 1
ATOM 584 O O . LEU A 1 81 ? -51.904 2.298 29.133 1.00 93.62 81 LEU A O 1
ATOM 588 N N . GLY A 1 82 ? -50.437 3.488 27.913 1.00 95.19 82 GLY A N 1
ATOM 589 C CA . GLY A 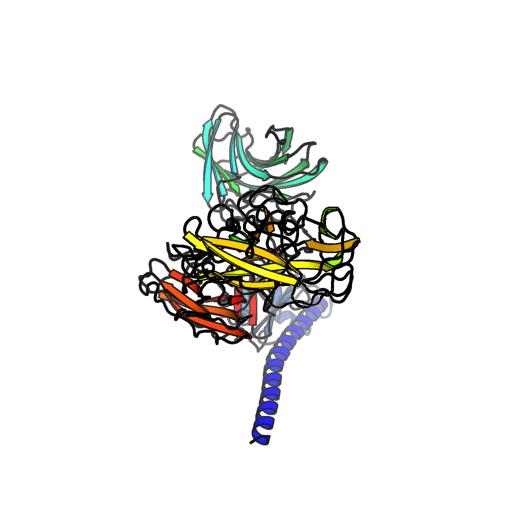1 82 ? -51.433 4.328 27.254 1.00 95.19 82 GLY A CA 1
ATOM 590 C C . GLY A 1 82 ? -51.996 3.753 25.951 1.00 95.19 82 GLY A C 1
ATOM 591 O O . GLY A 1 82 ? -53.000 4.274 25.468 1.00 95.19 82 GLY A O 1
ATOM 592 N N . GLY A 1 83 ? -51.380 2.715 25.373 1.00 96.50 83 GLY A N 1
ATOM 593 C CA . GLY A 1 83 ? -51.671 2.272 24.003 1.00 96.50 83 GLY A CA 1
ATOM 594 C C . GLY A 1 83 ? -51.332 3.341 22.954 1.00 96.50 83 GLY A C 1
ATOM 595 O O . GLY A 1 83 ? -51.995 3.445 21.920 1.00 96.50 83 GLY A O 1
ATOM 596 N N . THR A 1 84 ? -50.347 4.194 23.245 1.00 97.12 84 THR A N 1
ATOM 597 C CA . THR A 1 84 ? -49.867 5.264 22.364 1.00 97.12 84 THR A CA 1
ATOM 598 C C . THR A 1 84 ? -48.863 4.770 21.324 1.00 97.12 84 THR A C 1
ATOM 600 O O . THR A 1 84 ? -48.767 5.380 20.256 1.00 97.12 84 THR A O 1
ATOM 603 N N . CYS A 1 85 ? -48.185 3.648 21.584 1.00 97.69 85 CYS A N 1
ATOM 604 C CA . CYS A 1 85 ? -47.276 2.964 20.662 1.00 97.69 85 CYS A CA 1
ATOM 605 C C . CYS A 1 85 ? -47.378 1.430 20.809 1.00 97.69 85 CYS A C 1
ATOM 607 O O . CYS A 1 85 ? -47.967 0.938 21.775 1.00 97.69 85 CYS A O 1
ATOM 609 N N . PHE A 1 86 ? -46.789 0.683 19.869 1.00 98.25 86 PHE A N 1
ATOM 610 C CA . PHE A 1 86 ? -46.665 -0.776 19.958 1.00 98.25 86 PHE A CA 1
ATOM 611 C C . PHE A 1 86 ? -45.311 -1.253 19.433 1.00 98.25 86 PHE A C 1
ATOM 613 O O . PHE A 1 86 ? -44.710 -0.618 18.564 1.00 98.25 86 PHE A O 1
ATOM 620 N N . ALA A 1 87 ? -44.881 -2.413 19.915 1.00 98.06 87 ALA A N 1
ATOM 621 C CA . ALA A 1 87 ? -43.876 -3.239 19.268 1.00 98.06 87 ALA A CA 1
ATOM 622 C C . ALA A 1 87 ? -44.364 -4.689 19.232 1.00 98.06 87 ALA A C 1
ATOM 624 O O . ALA A 1 87 ? -45.151 -5.121 20.076 1.00 98.06 87 ALA A O 1
ATOM 625 N N . ALA A 1 88 ? -43.888 -5.458 18.262 1.00 98.00 88 ALA A N 1
ATOM 626 C CA . ALA A 1 88 ? -44.172 -6.879 18.164 1.00 98.00 88 ALA A CA 1
ATOM 627 C C . ALA A 1 88 ? -42.937 -7.651 17.728 1.00 98.00 88 ALA A C 1
ATOM 629 O O . ALA A 1 88 ? -42.111 -7.137 16.975 1.00 98.00 88 ALA A O 1
ATOM 630 N N . VAL A 1 89 ? -42.827 -8.895 18.190 1.00 97.69 89 VAL A N 1
ATOM 631 C CA . VAL A 1 89 ? -41.757 -9.819 17.808 1.00 97.69 89 VAL A CA 1
ATOM 632 C C . VAL A 1 89 ? -42.344 -11.161 17.388 1.00 97.69 89 VAL A C 1
ATOM 634 O O . VAL A 1 89 ? -43.344 -11.605 17.949 1.00 97.69 89 VAL A O 1
ATOM 637 N N . ALA A 1 90 ? -41.722 -11.818 16.412 1.00 97.38 90 ALA A N 1
ATOM 638 C CA . ALA A 1 90 ? -42.097 -13.152 15.953 1.00 97.38 90 ALA A CA 1
ATOM 639 C C . ALA A 1 90 ? -40.846 -13.989 15.691 1.00 97.38 90 ALA A C 1
ATOM 641 O O . ALA A 1 90 ? -39.954 -13.588 14.937 1.00 97.38 90 ALA A O 1
ATOM 642 N N . LYS A 1 91 ? -40.784 -15.164 16.311 1.00 95.38 91 LYS A N 1
ATOM 643 C CA . LYS A 1 91 ? -39.740 -16.155 16.088 1.00 95.38 91 LYS A CA 1
ATOM 644 C C . LYS A 1 91 ? -40.110 -17.035 14.899 1.00 95.38 91 LYS A C 1
ATOM 646 O O . LYS A 1 91 ? -41.186 -17.621 14.852 1.00 95.38 91 LYS A O 1
ATOM 651 N N . SER A 1 92 ? -39.198 -17.121 13.943 1.00 93.56 92 SER A N 1
ATOM 652 C CA . SER A 1 92 ? -39.244 -18.098 12.864 1.00 93.56 92 SER A CA 1
ATOM 653 C C . SER A 1 92 ? -38.947 -19.492 13.409 1.00 93.56 92 SER A C 1
ATOM 655 O O . SER A 1 92 ? -38.085 -19.650 14.276 1.00 93.56 92 SER A O 1
ATOM 657 N N . ASP A 1 93 ? -39.593 -20.516 12.854 1.00 89.94 93 ASP A N 1
ATOM 658 C CA . ASP A 1 93 ? -39.306 -21.916 13.192 1.00 89.94 93 ASP A CA 1
ATOM 659 C C . ASP A 1 93 ? -37.857 -22.315 12.860 1.00 89.94 93 ASP A C 1
ATOM 661 O O . ASP A 1 93 ? -37.333 -23.265 13.439 1.00 89.94 93 ASP A O 1
ATOM 665 N N . SER A 1 94 ? -37.178 -21.565 11.980 1.00 84.31 94 SER A N 1
ATOM 666 C CA . SER A 1 94 ? -35.744 -21.730 11.713 1.00 84.31 94 SER A CA 1
ATOM 667 C C . SER A 1 94 ? -34.836 -21.088 12.771 1.00 84.31 94 SER A C 1
ATOM 669 O O . SER A 1 94 ? -33.620 -21.227 12.689 1.00 84.31 94 SER A O 1
ATOM 671 N N . GLY A 1 95 ? -35.392 -20.385 13.767 1.00 85.50 95 GLY A N 1
ATOM 672 C CA . GLY A 1 95 ? -34.658 -19.806 14.897 1.00 85.50 95 GLY A CA 1
ATOM 673 C C . GLY A 1 95 ? -34.579 -18.270 14.976 1.00 85.50 95 GLY A C 1
ATOM 674 O O . GLY A 1 95 ? -34.626 -17.765 16.104 1.00 85.50 95 GLY A O 1
ATOM 675 N N . PRO A 1 96 ? -34.460 -17.503 13.868 1.00 85.56 96 PRO A N 1
ATOM 676 C CA . PRO A 1 96 ? -34.387 -16.041 13.904 1.00 85.56 96 PRO A CA 1
ATOM 677 C C . PRO A 1 96 ? -35.618 -15.386 14.531 1.00 85.56 96 PRO A C 1
ATOM 679 O O . PRO A 1 96 ? -36.736 -15.864 14.360 1.00 85.56 96 PRO A O 1
ATOM 682 N N . VAL A 1 97 ? -35.423 -14.247 15.198 1.00 93.00 97 VAL A N 1
ATOM 683 C CA . VAL A 1 97 ? -36.521 -13.418 15.713 1.00 93.00 97 VAL A CA 1
ATOM 684 C C . VAL A 1 97 ? -36.594 -12.135 14.901 1.00 93.00 97 VAL A C 1
ATOM 686 O O . VAL A 1 97 ? -35.592 -11.442 14.736 1.00 93.00 97 VAL A O 1
ATOM 689 N N . TYR A 1 98 ? -37.776 -11.830 14.382 1.00 95.12 98 TYR A N 1
ATOM 690 C CA . TYR A 1 98 ? -38.078 -10.588 13.684 1.00 95.12 98 TYR A CA 1
ATOM 691 C C . TYR A 1 98 ? -38.905 -9.676 14.588 1.00 95.12 98 TYR A C 1
ATOM 693 O O . TYR A 1 98 ? -39.564 -10.162 15.507 1.00 95.12 98 TYR A O 1
ATOM 701 N N . TRP A 1 99 ? -38.887 -8.371 14.334 1.00 97.44 99 TRP A N 1
ATOM 702 C CA . TRP A 1 99 ? -39.668 -7.389 15.074 1.00 97.44 99 TRP A CA 1
ATOM 703 C C . TRP A 1 99 ? -40.212 -6.270 14.181 1.00 97.44 99 TRP A C 1
ATOM 705 O O . TRP A 1 99 ? -39.728 -6.052 13.073 1.00 97.44 99 TRP A O 1
ATOM 715 N N . VAL A 1 100 ? -41.244 -5.583 14.657 1.00 98.00 100 VAL A N 1
ATOM 716 C CA . VAL A 1 100 ? -41.893 -4.429 14.017 1.00 98.00 100 VAL A CA 1
ATOM 717 C C . VAL A 1 100 ? -42.360 -3.467 15.117 1.00 98.00 100 VAL A C 1
ATOM 719 O O . VAL A 1 100 ? -42.595 -3.902 16.245 1.00 98.00 100 VAL A O 1
ATOM 722 N N . SER A 1 101 ? -42.492 -2.175 14.822 1.00 97.94 101 SER A N 1
ATOM 723 C CA . SER A 1 101 ? -43.115 -1.201 15.733 1.00 97.94 101 SER A CA 1
ATOM 724 C C . SER A 1 101 ? -43.881 -0.121 14.980 1.00 97.94 101 SER A C 1
ATOM 726 O O . SER A 1 101 ? -43.791 -0.025 13.754 1.00 97.94 101 SER A O 1
ATOM 728 N N . ASP A 1 102 ? -44.594 0.742 15.705 1.00 96.62 102 ASP A N 1
ATOM 729 C CA . ASP A 1 102 ? -45.310 1.883 15.121 1.00 96.62 102 ASP A CA 1
ATOM 730 C C . ASP A 1 102 ? -44.389 2.856 14.360 1.00 96.62 102 ASP A C 1
ATOM 732 O O . ASP A 1 102 ? -44.835 3.583 13.471 1.00 96.62 102 ASP A O 1
ATOM 736 N N . ARG A 1 103 ? -43.090 2.855 14.683 1.00 95.50 103 ARG A N 1
ATOM 737 C CA . ARG A 1 103 ? -42.059 3.685 14.035 1.00 95.50 103 ARG A CA 1
ATOM 738 C C . ARG A 1 103 ? -41.339 2.960 12.903 1.00 95.50 103 ARG A C 1
ATOM 740 O O . ARG A 1 103 ? -40.802 3.611 12.008 1.00 95.50 103 ARG A O 1
ATOM 747 N N . SER A 1 104 ? -41.359 1.632 12.938 1.00 93.62 104 SER A N 1
ATOM 748 C CA . SER A 1 104 ? -40.712 0.745 11.975 1.00 93.62 104 SER A CA 1
ATOM 749 C C . SER A 1 104 ? -41.707 -0.329 11.529 1.00 93.62 104 SER A C 1
ATOM 751 O O . SER A 1 104 ? -41.565 -1.482 11.926 1.00 93.62 104 SER A O 1
ATOM 753 N N . PRO A 1 105 ? -42.706 0.013 10.689 1.00 91.00 105 PRO A N 1
ATOM 754 C CA . PRO A 1 105 ? -43.812 -0.886 10.335 1.00 91.00 105 PRO A CA 1
ATOM 755 C C . PRO A 1 105 ? -43.414 -2.020 9.373 1.00 91.00 105 PRO A C 1
ATOM 757 O O . PRO A 1 105 ? -44.257 -2.804 8.945 1.00 91.00 105 PRO A O 1
ATOM 760 N N . LYS A 1 106 ? -42.134 -2.110 8.994 1.00 93.56 106 LYS A N 1
ATOM 761 C CA . LYS A 1 106 ? -41.596 -3.203 8.178 1.00 93.56 106 LYS A CA 1
ATOM 762 C C . LYS A 1 106 ? -40.882 -4.200 9.089 1.00 93.56 106 LYS A C 1
ATOM 764 O O . LYS A 1 106 ? -40.054 -3.746 9.873 1.00 93.56 106 LYS A O 1
ATOM 769 N N . PRO A 1 107 ? -41.117 -5.517 8.954 1.00 96.75 107 PRO A N 1
ATOM 770 C CA . PRO A 1 107 ? -40.417 -6.521 9.747 1.00 96.75 107 PRO A CA 1
ATOM 771 C C . PRO A 1 107 ? -38.892 -6.411 9.605 1.00 96.75 107 PRO A C 1
ATOM 773 O O . PRO A 1 107 ? -38.349 -6.493 8.499 1.00 96.75 107 PRO A O 1
ATOM 776 N N . LEU A 1 108 ? -38.202 -6.249 10.729 1.00 89.56 108 LEU A N 1
ATOM 777 C CA . LEU A 1 108 ? -36.747 -6.189 10.848 1.00 89.56 108 LEU A CA 1
ATOM 778 C C . LEU A 1 108 ? -36.238 -7.427 11.582 1.00 89.56 108 LEU A C 1
ATOM 780 O O . LEU A 1 108 ? -36.925 -7.981 12.430 1.00 89.56 108 LEU A O 1
ATOM 784 N N . LEU A 1 109 ? -35.031 -7.886 11.262 1.00 89.31 109 LEU A N 1
ATOM 785 C CA . LEU A 1 109 ? -34.371 -8.923 12.057 1.00 89.31 109 LEU A CA 1
ATOM 786 C C . LEU A 1 109 ? -33.914 -8.305 13.386 1.00 89.31 109 LEU A C 1
ATOM 788 O O . LEU A 1 109 ? -33.274 -7.259 13.363 1.00 89.31 109 LEU A O 1
ATOM 792 N N . TYR A 1 110 ? -34.207 -8.948 14.517 1.00 85.25 110 TYR A N 1
ATOM 793 C CA . TYR A 1 110 ? -33.774 -8.475 15.831 1.00 85.25 110 TYR A CA 1
ATOM 794 C C . TYR A 1 110 ? -32.276 -8.717 16.039 1.00 85.25 110 TYR A C 1
ATOM 796 O O . TYR A 1 110 ? -31.816 -9.861 16.006 1.00 85.25 110 TYR A O 1
ATOM 804 N N . LEU A 1 111 ? -31.520 -7.644 16.278 1.00 75.44 111 LEU A N 1
ATOM 805 C CA . LEU A 1 111 ? -30.061 -7.665 16.434 1.00 75.44 111 LEU A CA 1
ATOM 806 C C . LEU A 1 111 ? -29.586 -7.081 17.776 1.00 75.44 111 LEU A C 1
ATOM 808 O O . LEU A 1 111 ? -28.435 -6.665 17.894 1.00 75.44 111 LEU A O 1
ATOM 812 N N . GLY A 1 112 ? -30.457 -7.057 18.788 1.00 75.69 112 GLY A N 1
ATOM 813 C CA . GLY A 1 112 ? -30.222 -6.312 20.032 1.00 75.69 112 GLY A CA 1
ATOM 814 C C . GLY A 1 112 ? -30.758 -4.880 19.979 1.00 75.69 112 GLY A C 1
ATOM 815 O O . GLY A 1 112 ? -30.289 -4.018 20.717 1.00 75.69 112 GLY A O 1
ATOM 816 N N . ASP A 1 113 ? -31.715 -4.623 19.087 1.00 86.62 113 ASP A N 1
ATOM 817 C CA . ASP A 1 113 ? -32.377 -3.331 18.946 1.00 86.62 113 ASP A CA 1
ATOM 818 C C . ASP A 1 113 ? -33.147 -2.945 20.221 1.00 86.62 113 ASP A C 1
ATOM 820 O O . ASP A 1 113 ? -33.620 -3.798 20.980 1.00 86.62 113 ASP A O 1
ATOM 824 N N . HIS A 1 114 ? -33.312 -1.640 20.429 1.00 87.38 114 HIS A N 1
ATOM 825 C CA . HIS A 1 114 ? -34.172 -1.084 21.469 1.00 87.38 114 HIS A CA 1
ATOM 826 C C . HIS A 1 114 ? -35.300 -0.280 20.830 1.00 87.38 114 HIS A C 1
ATOM 828 O O . HIS A 1 114 ? -35.048 0.570 19.975 1.00 87.38 114 HIS A O 1
ATOM 834 N N . ASP A 1 115 ? -36.527 -0.504 21.298 1.00 91.62 115 ASP A N 1
ATOM 835 C CA . ASP A 1 115 ? -37.673 0.333 20.969 1.00 91.62 115 ASP A CA 1
ATOM 836 C C . ASP A 1 115 ? -38.072 1.123 22.227 1.00 91.62 115 ASP A C 1
ATOM 838 O O . ASP A 1 115 ? -38.177 0.550 23.311 1.00 91.62 115 ASP A O 1
ATOM 842 N N . PRO A 1 116 ? -38.246 2.450 22.145 1.00 89.75 116 PRO A N 1
ATOM 843 C CA . PRO A 1 116 ? -38.620 3.256 23.304 1.00 89.75 116 PRO A CA 1
ATOM 844 C C . PRO A 1 116 ? -40.057 3.003 23.781 1.00 89.75 116 PRO A C 1
ATOM 846 O O . PRO A 1 116 ? -40.413 3.490 24.852 1.00 89.75 116 PRO A O 1
ATOM 849 N N . CYS A 1 117 ? -40.882 2.298 23.002 1.00 90.50 117 CYS A N 1
ATOM 850 C CA . CYS A 1 117 ? -42.229 1.915 23.391 1.00 90.50 117 CYS A CA 1
ATOM 851 C C . CYS A 1 117 ? -42.234 0.804 24.446 1.00 90.50 117 CYS A C 1
ATOM 853 O O . CYS A 1 117 ? -42.944 0.891 25.446 1.00 90.50 117 CYS A O 1
ATOM 855 N N . THR A 1 118 ? -41.435 -0.244 24.226 1.00 95.12 118 THR A N 1
ATOM 856 C CA . THR A 1 118 ? -41.440 -1.463 25.046 1.00 95.12 118 THR A CA 1
ATOM 857 C C . THR A 1 118 ? -40.055 -2.104 25.093 1.00 95.12 118 THR A C 1
ATOM 859 O O . THR A 1 118 ? -39.264 -1.947 24.166 1.00 95.12 118 THR A O 1
ATOM 862 N N . ASP A 1 119 ? -39.777 -2.911 26.116 1.00 95.25 119 ASP A N 1
ATOM 863 C CA . ASP A 1 119 ? -38.524 -3.665 26.202 1.00 95.25 119 ASP A CA 1
ATOM 864 C C . ASP A 1 119 ? -38.481 -4.838 25.200 1.00 95.25 119 ASP A C 1
ATOM 866 O O . ASP A 1 119 ? -38.853 -5.971 25.515 1.00 95.25 119 ASP A O 1
ATOM 870 N N . LEU A 1 120 ? -37.983 -4.565 23.987 1.00 93.56 120 LEU A N 1
ATOM 871 C CA . LEU A 1 120 ? -37.780 -5.573 22.938 1.00 93.56 120 LEU A CA 1
ATOM 872 C C . LEU A 1 120 ? -36.955 -6.775 23.422 1.00 93.56 120 LEU A C 1
ATOM 874 O O . LEU A 1 120 ? -37.221 -7.900 23.005 1.00 93.56 120 LEU A O 1
ATOM 878 N N . SER A 1 121 ? -35.972 -6.573 24.305 1.00 88.81 121 SER A N 1
ATOM 879 C CA . SER A 1 121 ? -35.116 -7.666 24.780 1.00 88.81 121 SER A CA 1
ATOM 880 C C . SER A 1 121 ? -35.896 -8.664 25.641 1.00 88.81 121 SER A C 1
ATOM 882 O O . SER A 1 121 ? -35.756 -9.879 25.471 1.00 88.81 121 SER A O 1
ATOM 884 N N . ALA A 1 122 ? -36.799 -8.159 26.486 1.00 93.44 122 ALA A N 1
ATOM 885 C CA . ALA A 1 122 ? -37.719 -8.978 27.264 1.00 93.44 122 ALA A CA 1
ATOM 886 C C . ALA A 1 122 ? -38.726 -9.714 26.363 1.00 93.44 122 ALA A C 1
ATOM 888 O O . ALA A 1 122 ? -38.986 -10.900 26.574 1.00 93.44 122 ALA A O 1
ATOM 889 N N . MET A 1 123 ? -39.244 -9.054 25.321 1.00 96.69 123 MET A N 1
ATOM 890 C CA . MET A 1 123 ? -40.148 -9.685 24.348 1.00 96.69 123 MET A CA 1
ATOM 891 C C . MET A 1 123 ? -39.469 -10.826 23.579 1.00 96.69 123 MET A C 1
ATOM 893 O O . MET A 1 123 ? -40.045 -11.901 23.414 1.00 96.69 123 MET A O 1
ATOM 897 N N . VAL A 1 124 ? -38.223 -10.627 23.146 1.00 93.56 124 VAL A N 1
ATOM 898 C CA . VAL A 1 124 ? -37.431 -11.644 22.436 1.00 93.56 124 VAL A CA 1
ATOM 899 C C . VAL A 1 124 ? -37.137 -12.840 23.338 1.00 93.56 124 VAL A C 1
ATOM 901 O O . VAL A 1 124 ? -37.229 -13.988 22.898 1.00 93.56 124 VAL A O 1
ATOM 904 N N . ALA A 1 125 ? -36.827 -12.597 24.613 1.00 91.00 125 ALA A N 1
ATOM 905 C CA . ALA A 1 125 ? -36.688 -13.665 25.596 1.00 91.00 125 ALA A CA 1
ATOM 906 C C . ALA A 1 125 ? -38.001 -14.453 25.766 1.00 91.00 125 ALA A C 1
ATOM 908 O O . ALA A 1 125 ? -37.968 -15.685 25.803 1.00 91.00 125 ALA A O 1
ATOM 909 N N . ALA A 1 126 ? -39.150 -13.766 25.787 1.00 94.06 126 ALA A N 1
ATOM 910 C CA . ALA A 1 126 ? -40.468 -14.383 25.945 1.00 94.06 126 ALA A CA 1
ATOM 911 C C . ALA A 1 126 ? -40.857 -15.316 24.782 1.00 94.06 126 ALA A C 1
ATOM 913 O O . ALA A 1 126 ? -41.498 -16.337 25.017 1.00 94.06 126 ALA A O 1
ATOM 914 N N . VAL A 1 127 ? -40.413 -15.039 23.550 1.00 94.38 127 VAL A N 1
ATOM 915 C CA . VAL A 1 127 ? -40.619 -15.940 22.392 1.00 94.38 127 VAL A CA 1
ATOM 916 C C . VAL A 1 127 ? -39.547 -17.036 22.268 1.00 94.38 127 VAL A C 1
ATOM 918 O O . VAL A 1 127 ? -39.429 -17.699 21.238 1.00 94.38 127 VAL A O 1
ATOM 921 N N . GLY A 1 128 ? -38.759 -17.264 23.324 1.00 90.00 128 GLY A N 1
ATOM 922 C CA . GLY A 1 128 ? -37.775 -18.346 23.410 1.00 90.00 128 GLY A CA 1
ATOM 923 C C . GLY A 1 128 ? -36.364 -17.972 22.950 1.00 90.00 128 GLY A C 1
ATOM 924 O O . GLY A 1 128 ? -35.587 -18.873 22.624 1.00 90.00 128 GLY A O 1
ATOM 925 N N . GLY A 1 129 ? -36.045 -16.674 22.894 1.00 79.69 129 GLY A N 1
ATOM 926 C CA . GLY A 1 129 ? -34.727 -16.132 22.559 1.00 79.69 129 GLY A CA 1
ATOM 927 C C . GLY A 1 129 ? -34.303 -16.343 21.101 1.00 79.69 129 GLY A C 1
ATOM 928 O O . GLY A 1 129 ? -34.774 -17.253 20.409 1.00 79.69 129 GLY A O 1
ATOM 929 N N . ALA A 1 130 ? -33.360 -15.523 20.635 1.00 69.00 130 ALA A N 1
ATOM 930 C CA . ALA A 1 130 ? -32.614 -15.821 19.416 1.00 69.00 130 ALA A CA 1
ATOM 931 C C . ALA A 1 130 ? -31.627 -16.961 19.726 1.00 69.00 130 ALA A C 1
ATOM 933 O O . ALA A 1 130 ? -30.787 -16.818 20.617 1.00 69.00 130 ALA A O 1
ATOM 934 N N . GLN A 1 131 ? -31.735 -18.114 19.051 1.00 50.91 131 GLN A N 1
ATOM 935 C CA . GLN A 1 131 ? -30.735 -19.172 19.235 1.00 50.91 131 GLN A CA 1
ATOM 936 C C . GLN A 1 131 ? -29.363 -18.700 18.730 1.00 50.91 131 GLN A C 1
ATOM 938 O O . GLN A 1 131 ? -29.249 -18.051 17.692 1.00 50.91 131 GLN A O 1
ATOM 943 N N . GLY A 1 132 ? -28.344 -18.975 19.548 1.00 40.06 132 GLY A N 1
ATOM 944 C CA . GLY A 1 132 ? -27.056 -18.291 19.550 1.00 40.06 132 GLY A CA 1
ATOM 945 C C . GLY A 1 132 ? -26.243 -18.425 18.266 1.00 40.06 132 GLY A C 1
ATOM 946 O O . GLY A 1 132 ? -25.964 -19.522 17.786 1.00 40.06 132 GLY A O 1
ATOM 947 N N . LEU A 1 133 ? -25.774 -17.277 17.780 1.00 33.31 133 LEU A N 1
ATOM 948 C CA . LEU A 1 133 ? -24.684 -17.183 16.819 1.00 33.31 133 LEU A CA 1
ATOM 949 C C . LEU A 1 133 ? -23.406 -17.693 17.495 1.00 33.31 133 LEU A C 1
ATOM 951 O O . LEU A 1 133 ? -22.877 -17.036 18.389 1.00 33.31 133 LEU A O 1
ATOM 955 N N . THR A 1 134 ? -22.868 -18.834 17.066 1.00 39.38 134 THR A N 1
ATOM 956 C CA . THR A 1 134 ? -21.460 -19.140 17.351 1.00 39.38 134 THR A CA 1
ATOM 957 C C . THR A 1 134 ? -20.611 -18.221 16.479 1.00 39.38 134 THR A C 1
ATOM 959 O O . THR A 1 134 ? -20.538 -18.407 15.262 1.00 39.38 134 THR A O 1
ATOM 962 N N . SER A 1 135 ? -20.046 -17.182 17.088 1.00 37.31 135 SER A N 1
ATOM 963 C CA . SER A 1 135 ? -19.122 -16.243 16.456 1.00 37.31 135 SER A CA 1
ATOM 964 C C . SER A 1 135 ? -17.724 -16.852 16.335 1.00 37.31 135 SER A C 1
ATOM 966 O O . SER A 1 135 ? -17.198 -17.388 17.307 1.00 37.31 135 SER A O 1
ATOM 968 N N . VAL A 1 136 ? -17.116 -16.735 15.159 1.00 41.06 136 VAL A N 1
ATOM 969 C CA . VAL A 1 136 ? -15.735 -17.112 14.846 1.00 41.06 136 VAL A CA 1
ATOM 970 C C . VAL A 1 136 ? -14.998 -15.848 14.414 1.00 41.06 136 VAL A C 1
ATOM 972 O O . VAL A 1 136 ? -15.317 -15.283 13.374 1.00 41.06 136 VAL A O 1
ATOM 975 N N . THR A 1 137 ? -14.024 -15.383 15.189 1.00 46.06 137 THR A N 1
ATOM 976 C CA . THR A 1 137 ? -13.329 -14.114 14.920 1.00 46.06 137 THR A CA 1
ATOM 977 C C . THR A 1 137 ? -12.065 -14.338 14.082 1.00 46.06 137 THR A C 1
ATOM 979 O O . THR A 1 137 ? -11.192 -15.109 14.473 1.00 46.06 137 THR A O 1
ATOM 982 N N . ASN A 1 138 ? -11.951 -13.662 12.935 1.00 46.25 138 ASN A N 1
ATOM 983 C CA . ASN A 1 138 ? -10.692 -13.421 12.235 1.00 46.25 138 ASN A CA 1
ATOM 984 C C . ASN A 1 138 ? -9.969 -12.249 12.906 1.00 46.25 138 ASN A C 1
ATOM 986 O O . ASN A 1 138 ? -10.444 -11.110 12.918 1.00 46.25 138 ASN A O 1
ATOM 990 N N . LEU A 1 139 ? -8.818 -12.571 13.481 1.00 56.03 139 LEU A N 1
ATOM 991 C CA . LEU A 1 139 ? -8.029 -11.688 14.325 1.00 56.03 139 LEU A CA 1
ATOM 992 C C . LEU A 1 139 ? -7.104 -10.766 13.522 1.00 56.03 139 LEU A C 1
ATOM 994 O O . LEU A 1 139 ? -6.553 -9.839 14.105 1.00 56.03 139 LEU A O 1
ATOM 998 N N . LEU A 1 140 ? -6.940 -10.978 12.208 1.00 46.31 140 LEU A N 1
ATOM 999 C CA . LEU A 1 140 ? -6.154 -10.068 11.374 1.00 46.31 140 LEU A CA 1
ATOM 1000 C C . LEU A 1 140 ? -6.901 -8.745 11.190 1.00 46.31 140 LEU A C 1
ATOM 1002 O O . LEU A 1 140 ? -7.968 -8.682 10.578 1.00 46.31 140 LEU A O 1
ATOM 1006 N N . THR A 1 141 ? -6.310 -7.664 11.681 1.00 45.53 141 THR A N 1
ATOM 1007 C CA . THR A 1 141 ? -6.669 -6.305 11.289 1.00 45.53 141 THR A CA 1
ATOM 1008 C C . THR A 1 141 ? -6.185 -6.075 9.857 1.00 45.53 141 THR A C 1
ATOM 1010 O O . THR A 1 141 ? -4.991 -6.144 9.601 1.00 45.53 141 THR A O 1
ATOM 1013 N N . ASN A 1 142 ? -7.105 -5.779 8.933 1.00 40.09 142 ASN A N 1
ATOM 1014 C CA . ASN A 1 142 ? -6.830 -5.473 7.519 1.00 40.09 142 ASN A CA 1
ATOM 1015 C C . ASN A 1 142 ? -6.479 -6.676 6.600 1.00 40.09 142 ASN A C 1
ATOM 1017 O O . ASN A 1 142 ? -5.405 -6.692 6.000 1.00 40.09 142 ASN A O 1
ATOM 1021 N N . PRO A 1 143 ? -7.357 -7.693 6.452 1.00 39.28 143 PRO A N 1
ATOM 1022 C CA . PRO A 1 143 ? -7.026 -8.924 5.723 1.00 39.28 143 PRO A CA 1
ATOM 1023 C C . PRO A 1 143 ? -6.795 -8.764 4.207 1.00 39.28 143 PRO A C 1
ATOM 1025 O O . PRO A 1 143 ? -6.217 -9.675 3.616 1.00 39.28 143 PRO A O 1
ATOM 1028 N N . SER A 1 144 ? -7.207 -7.655 3.569 1.00 38.16 144 SER A N 1
ATOM 1029 C CA . SER A 1 144 ? -6.933 -7.418 2.133 1.00 38.16 144 SER A CA 1
ATOM 1030 C C . SER A 1 144 ? -5.979 -6.252 1.841 1.00 38.16 144 SER A C 1
ATOM 1032 O O . SER A 1 144 ? -5.710 -5.958 0.678 1.00 38.16 144 SER A O 1
ATOM 1034 N N . TRP A 1 145 ? -5.404 -5.626 2.876 1.00 46.25 145 TRP A N 1
ATOM 1035 C CA . TRP A 1 145 ? -4.356 -4.601 2.753 1.00 46.25 145 TRP A CA 1
ATOM 1036 C C . TRP A 1 145 ? -4.730 -3.416 1.839 1.00 46.25 145 TRP A C 1
ATOM 1038 O O . TRP A 1 145 ? -3.864 -2.729 1.300 1.00 46.25 145 TRP A O 1
ATOM 1048 N N . GLU A 1 146 ? -6.025 -3.151 1.658 1.00 38.69 146 GLU A N 1
ATOM 1049 C CA . GLU A 1 146 ? -6.525 -2.122 0.749 1.00 38.69 146 GLU A CA 1
ATOM 1050 C C . GLU A 1 146 ? -6.366 -0.713 1.340 1.00 38.69 146 GLU A C 1
ATOM 1052 O O . GLU A 1 146 ? -6.742 -0.437 2.480 1.00 38.69 146 GLU A O 1
ATOM 1057 N N . ALA A 1 147 ? -5.860 0.220 0.530 1.00 38.22 147 ALA A N 1
ATOM 1058 C CA . ALA A 1 147 ? -6.036 1.644 0.795 1.00 38.22 147 ALA A CA 1
ATOM 1059 C C . ALA A 1 147 ? -7.519 2.022 0.620 1.00 38.22 147 ALA A C 1
ATOM 1061 O O . ALA A 1 147 ? -8.178 1.530 -0.299 1.00 38.22 147 ALA A O 1
ATOM 1062 N N . VAL A 1 148 ? -8.026 2.929 1.466 1.00 36.69 148 VAL A N 1
ATOM 1063 C CA . VAL A 1 148 ? -9.382 3.496 1.346 1.00 36.69 148 VAL A CA 1
ATOM 1064 C C . VAL A 1 148 ? -9.617 3.950 -0.100 1.00 36.69 148 VAL A C 1
ATOM 1066 O O . VAL A 1 148 ? -8.836 4.723 -0.657 1.00 36.69 148 VAL A O 1
ATOM 1069 N N . THR A 1 149 ? -10.667 3.421 -0.731 1.00 37.28 149 THR A N 1
ATOM 1070 C CA . THR A 1 149 ? -10.907 3.548 -2.172 1.00 37.28 149 THR A CA 1
ATOM 1071 C C . THR A 1 149 ? -11.117 5.014 -2.588 1.00 37.28 149 THR A C 1
ATOM 1073 O O . THR A 1 149 ? -12.001 5.681 -2.043 1.00 37.28 149 THR A O 1
ATOM 1076 N N . PRO A 1 150 ? -10.397 5.534 -3.601 1.00 31.22 150 PRO A N 1
ATOM 1077 C CA . PRO A 1 150 ? -10.734 6.810 -4.227 1.00 31.22 150 PRO A CA 1
ATOM 1078 C C . PRO A 1 150 ? -12.161 6.756 -4.799 1.00 31.22 150 PRO A C 1
ATOM 1080 O O . PRO A 1 150 ? -12.429 5.992 -5.723 1.00 31.22 150 PRO A O 1
ATOM 1083 N N . GLY A 1 151 ? -13.085 7.542 -4.238 1.00 35.03 151 GLY A N 1
ATOM 1084 C CA . GLY A 1 151 ? -14.488 7.596 -4.679 1.00 35.03 151 GLY A CA 1
ATOM 1085 C C . GLY A 1 151 ? -15.539 7.488 -3.570 1.00 35.03 151 GLY A C 1
ATOM 1086 O O . GLY A 1 151 ? -16.710 7.756 -3.829 1.00 35.03 151 GLY A O 1
ATOM 1087 N N . THR A 1 152 ? -15.166 7.167 -2.327 1.00 40.28 152 THR A N 1
ATOM 1088 C CA . THR A 1 152 ? -16.080 7.317 -1.184 1.00 40.28 152 THR A CA 1
ATOM 1089 C C . THR A 1 152 ? -16.308 8.797 -0.885 1.00 40.28 152 THR A C 1
ATOM 1091 O O . THR A 1 152 ? -15.368 9.530 -0.575 1.00 40.28 152 THR A O 1
ATOM 1094 N N . ALA A 1 153 ? -17.558 9.257 -0.977 1.00 41.50 153 ALA A N 1
ATOM 1095 C CA . ALA A 1 153 ? -17.916 10.620 -0.606 1.00 41.50 153 ALA A CA 1
ATOM 1096 C C . ALA A 1 153 ? -17.727 10.809 0.908 1.00 41.50 153 ALA A C 1
ATOM 1098 O O . ALA A 1 153 ? -18.463 10.237 1.712 1.00 41.50 153 ALA A O 1
ATOM 1099 N N . LEU A 1 154 ? -16.738 11.616 1.300 1.00 49.22 154 LEU A N 1
ATOM 1100 C CA . LEU A 1 154 ? -16.521 1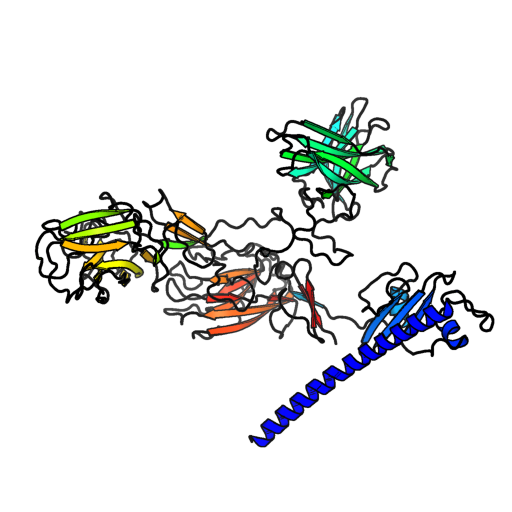2.007 2.691 1.00 49.22 154 LEU A CA 1
ATOM 1101 C C . LEU A 1 154 ? -17.737 12.802 3.192 1.00 49.22 154 LEU A C 1
ATOM 1103 O O . LEU A 1 154 ? -17.897 13.979 2.871 1.00 49.22 154 LEU A O 1
ATOM 1107 N N . LEU A 1 155 ? -18.603 12.157 3.974 1.00 58.25 155 LEU A N 1
ATOM 1108 C CA . LEU A 1 155 ? -19.817 12.783 4.510 1.00 58.25 155 LEU A CA 1
ATOM 1109 C C . LEU A 1 155 ? -19.544 13.604 5.779 1.00 58.25 155 LEU A C 1
ATOM 1111 O O . LEU A 1 155 ? -20.192 14.629 6.012 1.00 58.25 155 LEU A O 1
ATOM 1115 N N . ARG A 1 156 ? -18.608 13.146 6.620 1.00 74.44 156 ARG A N 1
ATOM 1116 C CA . ARG A 1 156 ? -18.241 13.756 7.906 1.00 74.44 156 ARG A CA 1
ATOM 1117 C C . ARG A 1 156 ? -16.761 13.539 8.186 1.00 74.44 156 ARG A C 1
ATOM 1119 O O . ARG A 1 156 ? -16.218 12.500 7.837 1.00 74.44 156 ARG A O 1
ATOM 1126 N N . SER A 1 157 ? -16.135 14.502 8.852 1.00 82.12 157 SER A N 1
ATOM 1127 C CA . SER A 1 157 ? -14.758 14.395 9.332 1.00 82.12 157 SER A CA 1
ATOM 1128 C C . SER A 1 157 ? -14.651 15.087 10.685 1.00 82.12 157 SER A C 1
ATOM 1130 O O . SER A 1 157 ? -15.062 16.244 10.809 1.00 82.12 157 SER A O 1
ATOM 1132 N N . ASN A 1 158 ? -14.151 14.363 11.691 1.00 89.06 158 ASN A N 1
ATOM 1133 C CA . ASN A 1 158 ? -13.810 14.929 12.989 1.00 89.06 158 ASN A CA 1
ATOM 1134 C C . ASN A 1 158 ? -12.363 15.425 12.909 1.00 89.06 158 ASN A C 1
ATOM 1136 O O . ASN A 1 158 ? -11.435 14.630 12.801 1.00 89.06 158 ASN A O 1
ATOM 1140 N N . LEU A 1 159 ? -12.189 16.742 12.938 1.00 90.94 159 LEU A N 1
ATOM 1141 C CA . LEU A 1 159 ? -10.907 17.413 12.726 1.00 90.94 159 LEU A CA 1
ATOM 1142 C C . LEU A 1 159 ? -10.003 17.393 13.970 1.00 90.94 159 LEU A C 1
ATOM 1144 O O . LEU A 1 159 ? -8.869 17.862 13.909 1.00 90.94 159 LEU A O 1
ATOM 1148 N N . THR A 1 160 ? -10.484 16.898 15.113 1.00 88.25 160 THR A N 1
ATOM 1149 C CA . THR A 1 160 ? -9.688 16.811 16.342 1.00 88.25 160 THR A CA 1
ATOM 1150 C C . THR A 1 160 ? -8.726 15.619 16.308 1.00 88.25 160 THR A C 1
ATOM 1152 O O . THR A 1 160 ? -9.111 14.513 15.939 1.00 88.25 160 THR A O 1
ATOM 1155 N N . GLN A 1 161 ? -7.480 15.814 16.749 1.00 84.31 161 GLN A N 1
ATOM 1156 C CA . GLN A 1 161 ? -6.534 14.723 16.993 1.00 84.31 161 GLN A CA 1
ATOM 1157 C C . GLN A 1 161 ? -6.899 13.962 18.267 1.00 84.31 161 GLN A C 1
ATOM 1159 O O . GLN A 1 161 ? -7.191 14.563 19.300 1.00 84.31 161 GLN A O 1
ATOM 1164 N N . SER A 1 162 ? -6.821 12.631 18.216 1.00 82.50 162 SER A N 1
ATOM 1165 C CA . SER A 1 162 ? -7.041 11.759 19.379 1.00 82.50 162 SER A CA 1
ATOM 1166 C C . SER A 1 162 ? -8.333 12.078 20.168 1.00 82.50 162 SER A C 1
ATOM 1168 O O . SER A 1 162 ? -8.263 12.213 21.393 1.00 82.50 162 SER A O 1
ATOM 1170 N N . PRO A 1 163 ? -9.518 12.192 19.530 1.00 85.38 163 PRO A N 1
ATOM 1171 C CA . PRO A 1 163 ? -10.775 12.598 20.173 1.00 85.38 163 PRO A CA 1
ATOM 1172 C C . PRO A 1 163 ? -11.163 11.760 21.405 1.00 85.38 163 PRO A C 1
ATOM 1174 O O . PRO A 1 163 ? -11.797 12.292 22.316 1.00 85.38 163 PRO A O 1
ATOM 1177 N N . ALA A 1 164 ? -10.721 10.498 21.482 1.00 82.00 164 ALA A N 1
ATOM 1178 C CA . ALA A 1 164 ? -10.964 9.573 22.595 1.00 82.00 164 ALA A CA 1
ATOM 1179 C C . ALA A 1 164 ? -9.825 9.469 23.640 1.00 82.00 164 ALA A C 1
ATOM 1181 O O . ALA A 1 164 ? -9.863 8.572 24.478 1.00 82.00 164 ALA A O 1
ATOM 1182 N N . VAL A 1 165 ? -8.808 10.342 23.588 1.00 84.25 165 VAL A N 1
ATOM 1183 C CA . VAL A 1 165 ? -7.620 10.336 24.477 1.00 84.25 165 VAL A CA 1
ATOM 1184 C C . VAL A 1 165 ? -6.944 8.957 24.549 1.00 84.25 165 VAL A C 1
ATOM 1186 O O . VAL A 1 165 ? -6.764 8.375 25.613 1.00 84.25 165 VAL A O 1
ATOM 1189 N N . GLN A 1 166 ? -6.554 8.406 23.398 1.00 77.00 166 GLN A N 1
ATOM 1190 C CA . GLN A 1 166 ? -5.746 7.174 23.360 1.00 77.00 166 GLN A CA 1
ATOM 1191 C C . GLN A 1 166 ? -4.291 7.425 23.789 1.00 77.00 166 GLN A C 1
ATOM 1193 O O . GLN A 1 166 ? -3.623 6.542 24.318 1.00 77.00 166 GLN A O 1
ATOM 1198 N N . SER A 1 167 ? -3.810 8.652 23.579 1.00 82.56 167 SER A N 1
ATOM 1199 C CA . SER A 1 167 ? -2.550 9.164 24.107 1.00 82.56 167 SER A CA 1
ATOM 1200 C C . SER A 1 167 ? -2.741 10.613 24.556 1.00 82.56 167 SER A C 1
ATOM 1202 O O . SER A 1 167 ? -3.691 11.283 24.148 1.00 82.56 167 SER A O 1
ATOM 1204 N N . VAL A 1 168 ? -1.825 11.109 25.387 1.00 86.38 168 VAL A N 1
ATOM 1205 C CA . VAL A 1 168 ? -1.796 12.524 25.794 1.00 86.38 168 VAL A CA 1
ATOM 1206 C C . VAL A 1 168 ? -1.354 13.462 24.661 1.00 86.38 168 VAL A C 1
ATOM 1208 O O . VAL A 1 168 ? -1.483 14.676 24.786 1.00 86.38 168 VAL A O 1
ATOM 1211 N N . ALA A 1 169 ? -0.844 12.927 23.544 1.00 87.81 169 ALA A N 1
ATOM 1212 C CA . ALA A 1 169 ? -0.451 13.729 22.393 1.00 87.81 169 ALA A CA 1
ATOM 1213 C C . ALA A 1 169 ? -1.683 14.382 21.741 1.00 87.81 169 ALA A C 1
ATOM 1215 O O . ALA A 1 169 ? -2.694 13.725 21.486 1.00 87.81 169 ALA A O 1
ATOM 1216 N N . GLY A 1 170 ? -1.587 15.688 21.481 1.00 90.00 170 GLY A N 1
ATOM 1217 C CA . GLY A 1 170 ? -2.704 16.499 20.986 1.00 90.00 170 GLY A CA 1
ATOM 1218 C C . GLY A 1 170 ? -3.637 17.016 22.085 1.00 90.00 170 GLY A C 1
ATOM 1219 O O . GLY A 1 170 ? -4.557 17.763 21.771 1.00 90.00 170 GLY A O 1
ATOM 1220 N N . TRP A 1 171 ? -3.390 16.683 23.355 1.00 95.38 171 TRP A N 1
ATOM 1221 C CA . TRP A 1 171 ? -4.132 17.216 24.495 1.00 95.38 171 TRP A CA 1
ATOM 1222 C C . TRP A 1 171 ? -3.250 18.120 25.353 1.00 95.38 171 TRP A C 1
ATOM 1224 O O . TRP A 1 171 ? -2.055 17.880 25.521 1.00 95.38 171 TRP A O 1
ATOM 1234 N N . SER A 1 172 ? -3.829 19.181 25.907 1.00 96.06 172 SER A N 1
ATOM 1235 C CA . SER A 1 172 ? -3.137 20.071 26.838 1.00 96.06 172 SER A CA 1
ATOM 1236 C C . SER A 1 172 ? -4.071 20.564 27.937 1.00 96.06 172 SER A C 1
ATOM 1238 O O . SER A 1 172 ? -5.295 20.486 27.832 1.00 96.06 172 SER A O 1
ATOM 1240 N N . VAL A 1 173 ? -3.480 21.040 29.033 1.00 96.31 173 VAL A N 1
ATOM 1241 C CA . VAL A 1 173 ? -4.201 21.734 30.101 1.00 96.31 173 VAL A CA 1
ATOM 1242 C C . VAL A 1 173 ? -3.531 23.073 30.356 1.00 96.31 173 VAL A C 1
ATOM 1244 O O . VAL A 1 173 ? -2.305 23.163 30.381 1.00 96.31 173 VAL A O 1
ATOM 1247 N N . SER A 1 174 ? -4.333 24.106 30.572 1.00 94.88 174 SER A N 1
ATOM 1248 C CA . SER A 1 174 ? -3.876 25.403 31.053 1.00 94.88 174 SER A CA 1
ATOM 1249 C C . SER A 1 174 ? -4.740 25.864 32.222 1.00 94.88 174 SER A C 1
ATOM 1251 O O . SER A 1 174 ? -5.895 25.455 32.362 1.00 94.88 174 SER A O 1
ATOM 1253 N N . ALA A 1 175 ? -4.162 26.698 33.084 1.00 92.06 175 ALA A N 1
ATOM 1254 C CA . ALA A 1 175 ? -4.895 27.382 34.137 1.00 92.06 175 ALA A CA 1
ATOM 1255 C C . ALA A 1 175 ? -4.636 28.887 34.047 1.00 92.06 175 ALA A C 1
ATOM 1257 O O . ALA A 1 175 ? -3.481 29.313 34.059 1.00 92.06 175 ALA A O 1
ATOM 1258 N N . ALA A 1 176 ? -5.692 29.697 33.957 1.00 91.38 176 ALA A N 1
ATOM 1259 C CA . ALA A 1 176 ? -5.548 31.137 34.155 1.00 91.38 176 ALA A CA 1
ATOM 1260 C C . ALA A 1 176 ? -5.339 31.396 35.650 1.00 91.38 176 ALA A C 1
ATOM 1262 O O . ALA A 1 176 ? -5.955 30.721 36.465 1.00 91.38 176 ALA A O 1
ATOM 1263 N N . GLY A 1 177 ? -4.460 32.329 36.027 1.00 87.88 177 GLY A N 1
ATOM 1264 C CA . GLY A 1 177 ? -4.199 32.623 37.442 1.00 87.88 177 GLY A CA 1
ATOM 1265 C C . GLY A 1 177 ? -3.651 31.423 38.227 1.00 87.88 177 GLY A C 1
ATOM 1266 O O . GLY A 1 177 ? -4.056 31.202 39.363 1.00 87.88 177 GLY A O 1
ATOM 1267 N N . GLY A 1 178 ? -2.788 30.594 37.633 1.00 89.62 178 GLY A N 1
ATOM 1268 C CA . GLY A 1 178 ? -2.277 29.401 38.306 1.00 89.62 178 GLY A CA 1
ATOM 1269 C C . GLY A 1 178 ? -1.403 28.504 37.435 1.00 89.62 178 GLY A C 1
ATOM 1270 O O . GLY A 1 178 ? -0.934 28.902 36.373 1.00 89.62 178 GLY A O 1
ATOM 1271 N N . ALA A 1 179 ? -1.199 27.274 37.902 1.00 90.75 179 ALA A N 1
ATOM 1272 C CA . ALA A 1 179 ? -0.557 26.199 37.150 1.00 90.75 179 ALA A CA 1
ATOM 1273 C C . ALA A 1 179 ? -1.425 24.939 37.216 1.00 90.75 179 ALA A C 1
ATOM 1275 O O . ALA A 1 179 ? -2.042 24.666 38.248 1.00 90.75 179 ALA A O 1
ATOM 1276 N N . ALA A 1 180 ? -1.446 24.154 36.140 1.00 93.62 180 ALA A N 1
ATOM 1277 C CA . ALA A 1 180 ? -2.122 22.862 36.086 1.00 93.62 180 ALA A CA 1
ATOM 1278 C C . ALA A 1 180 ? -1.211 21.799 35.465 1.00 93.62 180 ALA A C 1
ATOM 1280 O O . ALA A 1 180 ? -0.354 22.106 34.639 1.00 93.62 180 ALA A O 1
ATOM 1281 N N . GLN A 1 181 ? -1.403 20.548 35.874 1.00 95.56 181 GLN A N 1
ATOM 1282 C CA . GLN A 1 181 ? -0.679 19.387 35.363 1.00 95.56 181 GLN A CA 1
ATOM 1283 C C . GLN A 1 181 ? -1.645 18.450 34.645 1.00 95.56 181 GLN A C 1
ATOM 1285 O O . GLN A 1 181 ? -2.730 18.163 35.153 1.00 95.56 181 GLN A O 1
ATOM 1290 N N . GLY A 1 182 ? -1.259 18.000 33.453 1.00 94.69 182 GLY A N 1
ATOM 1291 C CA . GLY A 1 182 ? -2.064 17.122 32.611 1.00 94.69 182 GLY A CA 1
ATOM 1292 C C . GLY A 1 182 ? -1.627 15.665 32.715 1.00 94.69 182 GLY A C 1
ATOM 1293 O O . GLY A 1 182 ? -0.440 15.374 32.833 1.00 94.69 182 GLY A O 1
ATOM 1294 N N . SER A 1 183 ? -2.586 14.747 32.676 1.00 94.31 183 SER A N 1
ATOM 1295 C CA . SER A 1 183 ? -2.357 13.300 32.719 1.00 94.31 183 SER A CA 1
ATOM 1296 C C . SER A 1 183 ? -3.499 12.555 32.026 1.00 94.31 183 SER A C 1
ATOM 1298 O O . SER A 1 183 ? -4.560 13.129 31.784 1.00 94.31 183 SER A O 1
ATOM 1300 N N . ALA A 1 184 ? -3.307 11.274 31.711 1.00 92.31 184 ALA A N 1
ATOM 1301 C CA . ALA A 1 184 ? -4.415 10.421 31.291 1.00 92.31 184 ALA A CA 1
ATOM 1302 C C . ALA A 1 184 ? -5.382 10.173 32.466 1.00 92.31 184 ALA A C 1
ATOM 1304 O O . ALA A 1 184 ? -4.965 9.983 33.609 1.00 92.31 184 ALA A O 1
ATOM 1305 N N . GLY A 1 185 ? -6.679 10.187 32.180 1.00 92.25 185 GLY A N 1
ATOM 1306 C CA . GLY A 1 185 ? -7.773 9.961 33.117 1.00 92.25 185 GLY A CA 1
ATOM 1307 C C . GLY A 1 185 ? -8.653 8.777 32.711 1.00 92.25 185 GLY A C 1
ATOM 1308 O O . GLY A 1 185 ? -8.529 8.222 31.620 1.00 92.25 185 GLY A O 1
ATOM 1309 N N . GLY A 1 186 ? -9.563 8.391 33.609 1.00 91.12 186 GLY A N 1
ATOM 1310 C CA . GLY A 1 186 ? -10.509 7.296 33.377 1.00 91.12 186 GLY A CA 1
ATOM 1311 C C . GLY A 1 186 ? -11.596 7.633 32.349 1.00 91.12 186 GLY A C 1
ATOM 1312 O O . GLY A 1 186 ? -11.629 8.723 31.776 1.00 91.12 186 GLY A O 1
ATOM 1313 N N . LYS A 1 187 ? -12.510 6.686 32.133 1.00 89.12 187 LYS A N 1
ATOM 1314 C CA . LYS A 1 187 ? -13.621 6.805 31.179 1.00 89.12 187 LYS A CA 1
ATOM 1315 C C . LYS A 1 187 ? -14.573 7.955 31.538 1.00 89.12 187 LYS A C 1
ATOM 1317 O O . LYS A 1 187 ? -15.078 8.006 32.658 1.00 89.12 187 LYS A O 1
ATOM 1322 N N . ILE A 1 188 ? -14.865 8.833 30.576 1.00 90.31 188 ILE A N 1
ATOM 1323 C CA . ILE A 1 188 ? -15.877 9.896 30.688 1.00 90.31 188 ILE A CA 1
ATOM 1324 C C . ILE A 1 188 ? -16.684 9.940 29.390 1.00 90.31 188 ILE A C 1
ATOM 1326 O O . ILE A 1 188 ? -16.123 9.959 28.299 1.00 90.31 188 ILE A O 1
ATOM 1330 N N . GLY A 1 189 ? -18.014 9.987 29.503 1.00 87.06 189 GLY A N 1
ATOM 1331 C CA . GLY A 1 189 ? -18.893 10.078 28.338 1.00 87.06 189 GLY A CA 1
ATOM 1332 C C . GLY A 1 189 ? -18.756 8.873 27.386 1.00 87.06 189 GLY A C 1
ATOM 1333 O O . GLY A 1 189 ? -18.603 7.744 27.860 1.00 87.06 189 GLY A O 1
ATOM 1334 N N . PRO A 1 190 ? -18.859 9.086 26.058 1.00 83.88 190 PRO A N 1
ATOM 1335 C CA . PRO A 1 190 ? -18.838 8.000 25.077 1.00 83.88 190 PRO A CA 1
ATOM 1336 C C . PRO A 1 190 ? -17.431 7.452 24.776 1.00 83.88 190 PRO A C 1
ATOM 1338 O O . PRO A 1 190 ? -17.322 6.347 24.255 1.00 83.88 190 PRO A O 1
ATOM 1341 N N . ALA A 1 191 ? -16.362 8.184 25.108 1.00 81.19 191 ALA A N 1
ATOM 1342 C CA . ALA A 1 191 ? -14.983 7.757 24.868 1.00 81.19 191 ALA A CA 1
ATOM 1343 C C . ALA A 1 191 ? -14.477 6.795 25.958 1.00 81.19 191 ALA A C 1
ATOM 1345 O O . ALA A 1 191 ? -14.924 6.842 27.103 1.00 81.19 191 ALA A O 1
ATOM 1346 N N . GLY A 1 192 ? -13.512 5.935 25.613 1.00 80.44 192 GLY A N 1
ATOM 1347 C CA . GLY A 1 192 ? -12.908 4.963 26.538 1.00 80.44 192 GLY A CA 1
ATOM 1348 C C . GLY A 1 192 ? -11.979 5.563 27.606 1.00 80.44 192 GLY A C 1
ATOM 1349 O O . GLY A 1 192 ? -11.803 4.951 28.657 1.00 80.44 192 GLY A O 1
ATOM 1350 N N . ALA A 1 193 ? -11.424 6.756 27.371 1.00 89.44 193 ALA A N 1
ATOM 1351 C CA . ALA A 1 193 ? -10.489 7.450 28.259 1.00 89.44 193 ALA A CA 1
ATOM 1352 C C . ALA A 1 193 ? -10.722 8.974 28.239 1.00 89.44 193 ALA A C 1
ATOM 1354 O O . ALA A 1 193 ? -11.454 9.495 27.394 1.00 89.44 193 ALA A O 1
ATOM 1355 N N . SER A 1 194 ? -10.111 9.697 29.181 1.00 93.69 194 SER A N 1
ATOM 1356 C CA . SER A 1 194 ? -10.144 11.164 29.238 1.00 93.69 194 SER A CA 1
ATOM 1357 C C . SER A 1 194 ? -8.760 11.759 29.479 1.00 93.69 194 SER A C 1
ATOM 1359 O O . SER A 1 194 ? -7.825 11.062 29.860 1.00 93.69 194 SER A O 1
ATOM 1361 N N . TYR A 1 195 ? -8.620 13.063 29.261 1.00 95.31 195 TYR A N 1
ATOM 1362 C CA . TYR A 1 195 ? -7.456 13.840 29.653 1.00 95.31 195 TYR A CA 1
ATOM 1363 C C . TYR A 1 195 ? -7.805 14.600 30.924 1.00 95.31 195 TYR A C 1
ATOM 1365 O O . TYR A 1 195 ? -8.787 15.341 30.953 1.00 95.31 195 TYR A O 1
ATOM 1373 N N . LYS A 1 196 ? -7.021 14.400 31.979 1.00 96.38 196 LYS A N 1
ATOM 1374 C CA . LYS A 1 196 ? -7.244 14.947 33.314 1.00 96.38 196 LYS A CA 1
ATOM 1375 C C . LYS A 1 196 ? -6.261 16.076 33.596 1.00 96.38 196 LYS A C 1
ATOM 1377 O O . LYS A 1 196 ? -5.051 15.860 33.608 1.00 96.38 196 LYS A O 1
ATOM 1382 N N . GLY A 1 197 ? -6.795 17.260 33.876 1.00 96.00 197 GLY A N 1
ATOM 1383 C CA . GLY A 1 197 ? -6.056 18.416 34.369 1.00 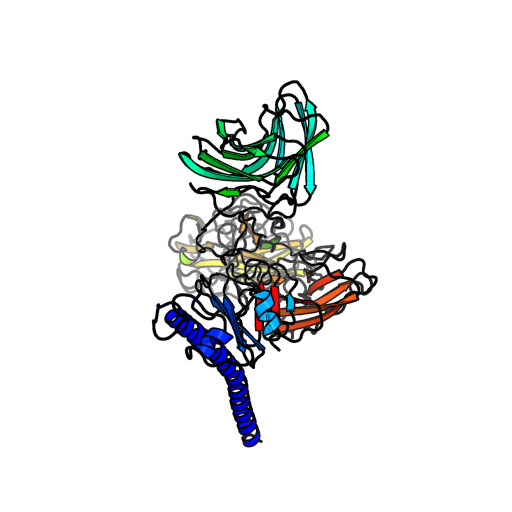96.00 197 GLY A CA 1
ATOM 1384 C C . GLY A 1 197 ? -6.231 18.581 35.877 1.00 96.00 197 GLY A C 1
ATOM 1385 O O . GLY A 1 197 ? -7.362 18.700 36.341 1.00 96.00 197 GLY A O 1
ATOM 1386 N N . THR A 1 198 ? -5.133 18.618 36.632 1.00 95.81 198 THR A N 1
ATOM 1387 C CA . THR A 1 198 ? -5.121 18.858 38.087 1.00 95.81 198 THR A CA 1
ATOM 1388 C C . THR A 1 198 ? -4.536 20.234 38.381 1.00 95.81 198 THR A C 1
ATOM 1390 O O . THR A 1 198 ? -3.446 20.552 37.903 1.00 95.81 198 THR A O 1
ATOM 1393 N N . VAL A 1 199 ? -5.225 21.045 39.182 1.00 93.94 199 VAL A N 1
ATOM 1394 C CA . VAL A 1 199 ? -4.745 22.372 39.588 1.00 93.94 199 VAL A CA 1
ATOM 1395 C C . VAL A 1 199 ? -3.601 22.229 40.593 1.00 93.94 199 VAL A C 1
ATOM 1397 O O . VAL A 1 199 ? -3.778 21.669 41.673 1.00 93.94 199 VAL A O 1
ATOM 1400 N N . ALA A 1 200 ? -2.425 22.748 40.240 1.00 91.69 200 ALA A N 1
ATOM 1401 C CA . ALA A 1 200 ? -1.195 22.648 41.026 1.00 91.69 200 ALA A CA 1
ATOM 1402 C C . ALA A 1 200 ? -0.891 23.922 41.837 1.00 91.69 200 ALA A C 1
ATOM 1404 O O . ALA A 1 200 ? -0.278 23.842 42.898 1.00 91.69 200 ALA A O 1
ATOM 1405 N N . ALA A 1 201 ? -1.328 25.092 41.362 1.00 86.38 201 ALA A N 1
ATOM 1406 C CA . ALA A 1 201 ? -1.197 26.372 42.061 1.00 86.38 201 ALA A CA 1
ATOM 1407 C C . ALA A 1 201 ? -2.327 27.326 41.646 1.00 86.38 201 ALA A C 1
ATOM 1409 O O . ALA A 1 201 ? -2.762 27.278 40.497 1.00 86.38 201 ALA A O 1
ATOM 1410 N N . THR A 1 202 ? -2.775 28.204 42.549 1.00 77.38 202 THR A N 1
ATOM 1411 C CA . THR A 1 202 ? -3.868 29.167 42.302 1.00 77.38 202 THR A CA 1
ATOM 1412 C C . THR A 1 202 ? -3.524 30.565 42.818 1.00 77.38 202 THR A C 1
ATOM 1414 O O . THR A 1 202 ? -3.079 30.705 43.956 1.00 77.38 202 THR A O 1
ATOM 1417 N N . SER A 1 203 ? -3.827 31.600 42.038 1.00 75.44 203 SER A N 1
ATOM 1418 C CA . SER A 1 203 ? -3.845 33.011 42.418 1.00 75.44 203 SER A CA 1
ATOM 1419 C C . SER A 1 203 ? -5.205 33.632 42.055 1.00 75.44 203 SER A C 1
ATOM 1421 O O . SER A 1 203 ? -5.482 33.955 40.909 1.00 75.44 203 SER A O 1
ATOM 1423 N N . GLY A 1 204 ? -6.088 33.778 43.049 1.00 61.91 204 GLY A N 1
ATOM 1424 C CA . GLY A 1 204 ? -7.220 34.726 43.100 1.00 61.91 204 GLY A CA 1
ATOM 1425 C C . GLY A 1 204 ? -8.357 34.694 42.057 1.00 61.91 204 GLY A C 1
ATOM 1426 O O . GLY A 1 204 ? -9.409 35.255 42.339 1.00 61.91 204 GLY A O 1
ATOM 1427 N N . SER A 1 205 ? -8.214 34.082 40.881 1.00 60.53 205 SER A N 1
ATOM 1428 C CA . SER A 1 205 ? -9.250 33.989 39.832 1.00 60.53 205 SER A CA 1
ATOM 1429 C C . SER A 1 205 ? -8.866 32.902 38.830 1.00 60.53 205 SER A C 1
ATOM 1431 O O . SER A 1 205 ? -8.503 33.191 37.689 1.00 60.53 205 SER A O 1
ATOM 1433 N N . ALA A 1 206 ? -8.875 31.649 39.287 1.00 78.06 206 ALA A N 1
ATOM 1434 C CA . ALA A 1 206 ? -8.439 30.539 38.459 1.00 78.06 206 ALA A CA 1
ATOM 1435 C C . ALA A 1 206 ? -9.562 30.018 37.550 1.00 78.06 206 ALA A C 1
ATOM 1437 O O . ALA A 1 206 ? -10.689 29.822 37.995 1.00 78.06 206 ALA A O 1
ATOM 1438 N N . SER A 1 207 ? -9.239 29.768 36.285 1.00 90.88 207 SER A N 1
ATOM 1439 C CA . SER A 1 207 ? -9.998 28.878 35.400 1.00 90.88 207 SER A CA 1
ATOM 1440 C C . SER A 1 207 ? -9.090 27.740 34.969 1.00 90.88 207 SER A C 1
ATOM 1442 O O . SER A 1 207 ? -7.876 27.925 34.908 1.00 90.88 207 SER A O 1
ATOM 1444 N N . ILE A 1 208 ? -9.655 26.576 34.655 1.00 93.62 208 ILE A N 1
ATOM 1445 C CA . ILE A 1 208 ? -8.926 25.489 34.002 1.00 93.62 208 ILE A CA 1
ATOM 1446 C C . ILE A 1 208 ? -9.520 25.252 32.616 1.00 93.62 208 ILE A C 1
ATOM 1448 O O . ILE A 1 208 ? -10.741 25.251 32.440 1.00 93.62 208 ILE A O 1
ATOM 1452 N N . ALA A 1 209 ? -8.652 25.063 31.629 1.00 96.31 209 ALA A N 1
ATOM 1453 C CA . ALA A 1 209 ? -9.028 24.692 30.276 1.00 96.31 209 ALA A CA 1
ATOM 1454 C C . ALA A 1 209 ? -8.306 23.404 29.887 1.00 96.31 209 ALA A C 1
ATOM 1456 O O . ALA A 1 209 ? -7.088 23.305 30.025 1.00 96.31 209 ALA A O 1
ATOM 1457 N N . ILE A 1 210 ? -9.059 22.423 29.393 1.00 95.31 210 ILE A N 1
ATOM 1458 C CA . ILE A 1 210 ? -8.508 21.216 28.772 1.00 95.31 210 ILE A CA 1
ATOM 1459 C C . ILE A 1 210 ? -8.787 21.298 27.284 1.00 95.31 210 ILE A C 1
ATOM 1461 O O . ILE A 1 210 ? -9.943 21.433 26.884 1.00 95.31 210 ILE A O 1
ATOM 1465 N N . ALA A 1 211 ? -7.734 21.228 26.483 1.00 96.25 211 ALA A N 1
ATOM 1466 C CA . ALA A 1 211 ? -7.782 21.474 25.056 1.00 96.25 211 ALA A CA 1
ATOM 1467 C C . ALA A 1 211 ? -7.392 20.224 24.268 1.00 96.25 211 ALA A C 1
ATOM 1469 O O . ALA A 1 211 ? -6.420 19.557 24.616 1.00 96.25 211 ALA A O 1
ATOM 1470 N N . ALA A 1 212 ? -8.121 19.956 23.188 1.00 94.75 212 ALA A N 1
ATOM 1471 C CA . ALA A 1 212 ? -7.768 18.982 22.166 1.00 94.75 212 ALA A CA 1
ATOM 1472 C C . ALA A 1 212 ? -7.425 19.714 20.861 1.00 94.75 212 ALA A C 1
ATOM 1474 O O . ALA A 1 212 ? -8.204 20.541 20.375 1.00 94.75 212 ALA A O 1
ATOM 1475 N N . THR A 1 213 ? -6.250 19.438 20.306 1.00 95.00 213 THR A N 1
ATOM 1476 C CA . THR A 1 213 ? -5.726 20.090 19.103 1.00 95.00 213 THR A CA 1
ATOM 1477 C C . THR A 1 213 ? -6.393 19.540 17.847 1.00 95.00 213 THR A C 1
ATOM 1479 O O . THR A 1 213 ? -6.548 18.335 17.676 1.00 95.00 213 THR A O 1
ATOM 1482 N N . ALA A 1 214 ? -6.758 20.436 16.938 1.00 91.06 214 ALA A N 1
ATOM 1483 C CA . ALA A 1 214 ? -7.227 20.143 15.596 1.00 91.06 214 ALA A CA 1
ATOM 1484 C C . ALA A 1 214 ? -6.247 20.762 14.580 1.00 91.06 214 ALA A C 1
ATOM 1486 O O . ALA A 1 214 ? -6.262 21.983 14.377 1.00 91.06 214 ALA A O 1
ATOM 1487 N N . PRO A 1 215 ? -5.347 19.970 13.975 1.00 86.75 215 PRO A N 1
ATOM 1488 C CA . PRO A 1 215 ? -4.477 20.443 12.904 1.00 86.75 215 PRO A CA 1
ATOM 1489 C C . PRO A 1 215 ? -5.293 20.636 11.617 1.00 86.75 215 PRO A C 1
ATOM 1491 O O . PRO A 1 215 ? -6.180 19.835 11.325 1.00 86.75 215 PRO A O 1
ATOM 1494 N N . GLY A 1 216 ? -4.979 21.643 10.799 1.00 80.88 216 GLY A N 1
ATOM 1495 C CA . GLY A 1 216 ? -5.481 21.658 9.422 1.00 80.88 216 GLY A CA 1
ATOM 1496 C C . GLY A 1 216 ? -5.585 23.026 8.759 1.00 80.88 216 GLY A C 1
ATOM 1497 O O . GLY A 1 216 ? -5.709 24.058 9.407 1.00 80.88 216 GLY A O 1
ATOM 1498 N N . GLY A 1 217 ? -5.601 23.021 7.423 1.00 78.50 217 GLY A N 1
ATOM 1499 C CA . GLY A 1 217 ? -5.944 24.194 6.620 1.00 78.50 217 GLY A CA 1
ATOM 1500 C C . GLY A 1 217 ? -7.439 24.495 6.717 1.00 78.50 217 GLY A C 1
ATOM 1501 O O . GLY A 1 217 ? -8.234 23.975 5.933 1.00 78.50 217 GLY A O 1
ATOM 1502 N N . PHE A 1 218 ? -7.836 25.309 7.694 1.00 91.38 218 PHE A N 1
ATOM 1503 C CA . PHE A 1 218 ? -9.223 25.747 7.829 1.00 91.38 218 PHE A CA 1
ATOM 1504 C C . PHE A 1 218 ? -9.590 26.686 6.687 1.00 91.38 218 PHE A C 1
ATOM 1506 O O . PHE A 1 218 ? -8.843 27.600 6.350 1.00 91.38 218 PHE A O 1
ATOM 1513 N N . ILE A 1 219 ? -10.773 26.488 6.106 1.00 92.00 219 ILE A N 1
ATOM 1514 C CA . ILE A 1 219 ? -11.311 27.421 5.114 1.00 92.00 219 ILE A CA 1
ATOM 1515 C C . ILE A 1 219 ? -11.687 28.726 5.831 1.00 92.00 219 ILE A C 1
ATOM 1517 O O . ILE A 1 219 ? -12.569 28.678 6.698 1.00 92.00 219 ILE A O 1
ATOM 1521 N N . PRO A 1 220 ? -11.069 29.872 5.482 1.00 92.75 220 PRO A N 1
ATOM 1522 C CA . PRO A 1 220 ? -11.432 31.164 6.053 1.00 92.75 220 PRO A CA 1
ATOM 1523 C C . PRO A 1 220 ? -12.925 31.450 5.884 1.00 92.75 220 PRO A C 1
ATOM 1525 O O . PRO A 1 220 ? -13.509 31.127 4.850 1.00 92.75 220 PRO A O 1
ATOM 1528 N N . ALA A 1 221 ? -13.541 32.058 6.898 1.00 93.06 221 ALA A N 1
ATOM 1529 C CA . ALA A 1 221 ? -14.966 32.394 6.939 1.00 93.06 221 ALA A CA 1
ATOM 1530 C C . ALA A 1 221 ? -15.953 31.204 6.910 1.00 93.06 221 ALA A C 1
ATOM 1532 O O . ALA A 1 221 ? -17.164 31.422 6.958 1.00 93.06 221 ALA A O 1
ATOM 1533 N N . ALA A 1 222 ? -15.487 29.950 6.894 1.00 93.31 222 ALA A N 1
ATOM 1534 C CA . ALA A 1 222 ? -16.372 28.800 7.057 1.00 93.31 222 ALA A CA 1
ATOM 1535 C C . ALA A 1 222 ? -16.802 28.631 8.525 1.00 93.31 222 ALA A C 1
ATOM 1537 O O . ALA A 1 222 ? -16.029 28.894 9.451 1.00 93.31 222 ALA A O 1
ATOM 1538 N N . SER A 1 223 ? -18.035 28.164 8.737 1.00 95.75 223 SER A N 1
ATOM 1539 C CA . SER A 1 223 ? -18.556 27.822 10.063 1.00 95.75 223 SER A CA 1
ATOM 1540 C C . SER A 1 223 ? -18.131 26.419 10.490 1.00 95.75 223 SER A C 1
ATOM 1542 O O . SER A 1 223 ? -18.203 25.462 9.714 1.00 95.75 223 SER A O 1
ATOM 1544 N N . TYR A 1 224 ? -17.745 26.305 11.754 1.00 96.62 224 TYR A N 1
ATOM 1545 C CA . TYR A 1 224 ? -17.379 25.064 12.416 1.00 96.62 224 TYR A CA 1
ATOM 1546 C C . TYR A 1 224 ? -18.170 24.922 13.709 1.00 96.62 224 TYR A C 1
ATOM 1548 O O . TYR A 1 224 ? -18.447 25.908 14.392 1.00 96.62 224 TYR A O 1
ATOM 1556 N N . THR A 1 225 ? -18.495 23.685 14.067 1.00 97.06 225 THR A N 1
ATOM 1557 C CA . THR A 1 225 ? -19.096 23.347 15.355 1.00 97.06 225 THR A CA 1
ATOM 1558 C C . THR A 1 225 ? -18.144 22.440 16.112 1.00 97.06 225 THR A C 1
ATOM 1560 O O . THR A 1 225 ? -17.678 21.433 15.579 1.00 97.06 225 THR A O 1
ATOM 1563 N N . ALA A 1 226 ? -17.872 22.799 17.361 1.00 97.06 226 ALA A N 1
ATOM 1564 C CA . ALA A 1 226 ? -17.086 22.008 18.285 1.00 97.06 226 ALA A CA 1
ATOM 1565 C C . ALA A 1 226 ? -17.946 21.521 19.453 1.00 97.06 226 ALA A C 1
ATOM 1567 O O . ALA A 1 226 ? -18.853 22.221 19.910 1.00 97.06 226 ALA A O 1
ATOM 1568 N N . SER A 1 227 ? -17.635 20.341 19.979 1.00 97.62 227 SER A N 1
ATOM 1569 C CA . SER A 1 227 ? -18.142 19.896 21.273 1.00 97.62 227 SER A CA 1
ATOM 1570 C C . SER A 1 227 ? -17.133 19.054 22.018 1.00 97.62 227 SER A C 1
ATOM 1572 O O . SER A 1 227 ? -16.297 18.411 21.397 1.00 97.62 227 SER A O 1
ATOM 1574 N N . ILE A 1 228 ? -17.250 19.017 23.336 1.00 97.56 228 ILE A N 1
ATOM 1575 C CA . ILE A 1 228 ? -16.356 18.252 24.196 1.00 97.56 228 ILE A CA 1
ATOM 1576 C C . ILE A 1 228 ? -17.115 17.811 25.448 1.00 97.56 228 ILE A C 1
ATOM 1578 O O . ILE A 1 228 ? -17.945 18.558 25.978 1.00 97.56 228 ILE A O 1
ATOM 1582 N N . TYR A 1 229 ? -16.881 16.575 25.885 1.00 97.50 229 TYR A N 1
ATOM 1583 C CA . TYR A 1 229 ? -17.434 16.045 27.128 1.00 97.50 229 TYR A CA 1
ATOM 1584 C C . TYR A 1 229 ? -16.454 16.316 28.258 1.00 97.50 229 TYR A C 1
ATOM 1586 O O . TYR A 1 229 ? -15.263 16.058 28.099 1.00 97.50 229 TYR A O 1
ATOM 1594 N N . GLY A 1 230 ? -16.938 16.775 29.409 1.00 97.25 230 GLY A N 1
ATOM 1595 C CA . GLY A 1 230 ? -16.080 16.966 30.571 1.00 97.25 230 GLY A CA 1
ATOM 1596 C C . GLY A 1 230 ? -16.776 16.812 31.916 1.00 97.25 230 GLY A C 1
ATOM 1597 O O . GLY A 1 230 ? -18.003 16.854 32.017 1.00 97.25 230 GLY A O 1
ATOM 1598 N N . THR A 1 231 ? -15.962 16.622 32.951 1.00 97.88 231 THR A N 1
ATOM 1599 C CA . THR A 1 231 ? -16.351 16.579 34.369 1.00 97.88 231 THR A CA 1
ATOM 1600 C C . THR A 1 231 ? -15.397 17.434 35.204 1.00 97.88 231 THR A C 1
ATOM 1602 O O . THR A 1 231 ? -14.272 17.707 34.782 1.00 97.88 231 THR A O 1
ATOM 1605 N N . VAL A 1 232 ? -15.844 17.852 36.384 1.00 97.62 232 VAL A N 1
ATOM 1606 C CA . VAL A 1 232 ? -15.090 18.658 37.359 1.00 97.62 232 VAL A CA 1
ATOM 1607 C C . VAL A 1 232 ? -15.310 18.104 38.766 1.00 97.62 232 VAL A C 1
ATOM 1609 O O . VAL A 1 232 ? -16.368 17.545 39.042 1.00 97.62 232 VAL A O 1
ATOM 1612 N N . THR A 1 233 ? -14.347 18.250 39.679 1.00 97.56 233 THR A N 1
ATOM 1613 C CA . THR A 1 233 ? -14.484 17.791 41.083 1.00 97.56 233 THR A CA 1
ATOM 1614 C C . THR A 1 233 ? -15.197 18.779 42.006 1.00 97.56 233 THR A C 1
ATOM 1616 O O . THR A 1 233 ? -15.418 18.468 43.173 1.00 97.56 233 THR A O 1
ATOM 1619 N N . TRP A 1 234 ? -15.588 19.948 41.499 1.00 96.69 234 TRP A N 1
ATOM 1620 C CA . TRP A 1 234 ? -16.294 20.994 42.240 1.00 96.69 234 TRP A CA 1
ATOM 1621 C C . TRP A 1 234 ? -17.503 21.498 41.445 1.00 96.69 234 TRP A C 1
ATOM 1623 O O . TRP A 1 234 ? -17.654 21.196 40.263 1.00 96.69 234 TRP A O 1
ATOM 1633 N N . ASN A 1 235 ? -18.383 22.262 42.094 1.00 96.44 235 ASN A N 1
ATOM 1634 C CA . ASN A 1 235 ? -19.468 22.940 41.388 1.00 96.44 235 ASN A CA 1
ATOM 1635 C C . ASN A 1 235 ? -18.884 24.115 40.603 1.00 96.44 235 ASN A C 1
ATOM 1637 O O . ASN A 1 235 ? -18.367 25.054 41.206 1.00 96.44 235 ASN A O 1
ATOM 1641 N N . ALA A 1 236 ? -18.977 24.055 39.279 1.00 96.62 236 ALA A N 1
ATOM 1642 C CA . ALA A 1 236 ? -1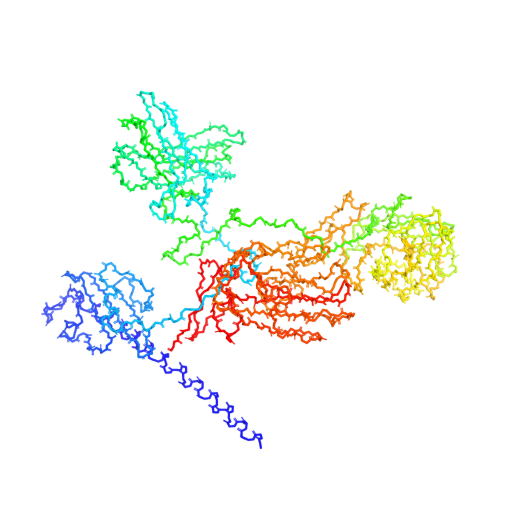8.386 25.035 38.378 1.00 96.62 236 ALA A CA 1
ATOM 1643 C C . ALA A 1 236 ? -19.413 25.526 37.361 1.00 96.62 236 ALA A C 1
ATOM 1645 O O . ALA A 1 236 ? -20.436 24.884 37.124 1.00 96.62 236 ALA A O 1
ATOM 1646 N N . VAL A 1 237 ? -19.115 26.635 36.699 1.00 97.00 237 VAL A N 1
ATOM 1647 C CA . VAL A 1 237 ? -19.769 26.996 35.444 1.00 97.00 237 VAL A CA 1
ATOM 1648 C C . VAL A 1 237 ? -18.812 26.627 34.314 1.00 97.00 237 VAL A C 1
ATOM 1650 O O . VAL A 1 237 ? -17.637 26.983 34.347 1.00 97.00 237 VAL A O 1
ATOM 1653 N N . THR A 1 238 ? -19.292 25.865 33.333 1.00 98.00 238 THR A N 1
ATOM 1654 C CA . THR A 1 238 ? -18.466 25.311 32.252 1.00 98.00 238 THR A CA 1
ATOM 1655 C C . THR A 1 238 ? -19.031 25.636 30.876 1.00 98.00 238 THR A C 1
ATOM 1657 O O . THR A 1 238 ? -20.242 25.799 30.705 1.00 98.00 238 THR A O 1
ATOM 1660 N N . PHE A 1 239 ? -18.152 25.721 29.879 1.00 98.19 239 PHE A N 1
ATOM 1661 C CA . PHE A 1 239 ? -18.496 25.954 28.475 1.00 98.19 239 PHE A CA 1
ATOM 1662 C C . PHE A 1 239 ? -17.461 25.319 27.538 1.00 98.19 239 PHE A C 1
ATOM 1664 O O . PHE A 1 239 ? -16.403 24.861 27.971 1.00 98.19 239 PHE A O 1
ATOM 1671 N N . ALA A 1 240 ? -17.785 25.272 26.243 1.00 98.00 240 ALA A N 1
ATOM 1672 C CA . ALA A 1 240 ? -16.838 24.895 25.200 1.00 98.00 240 ALA A CA 1
ATOM 1673 C C . ALA A 1 240 ? -16.287 26.146 24.514 1.00 98.00 240 ALA A C 1
ATOM 1675 O O . ALA A 1 240 ? -17.012 27.128 24.349 1.00 98.00 240 ALA A O 1
ATOM 1676 N N . SER A 1 241 ? -15.033 26.098 24.080 1.00 98.25 241 SER A N 1
ATOM 1677 C CA . SER A 1 241 ? -14.390 27.178 23.330 1.00 98.25 241 SER A CA 1
ATOM 1678 C C . SER A 1 241 ? -13.608 26.627 22.136 1.00 98.25 241 SER A C 1
ATOM 1680 O O . SER A 1 241 ? -13.108 25.504 22.189 1.00 98.25 241 SER A O 1
ATOM 1682 N N . ILE A 1 242 ? -13.518 27.411 21.061 1.00 98.06 242 ILE A N 1
ATOM 1683 C CA . ILE A 1 242 ? -12.599 27.191 19.941 1.00 98.06 242 ILE A CA 1
ATOM 1684 C C . ILE A 1 242 ? -11.574 28.320 19.963 1.00 98.06 242 ILE A C 1
ATOM 1686 O O . ILE A 1 242 ? -11.938 29.478 19.761 1.00 98.06 242 ILE A O 1
ATOM 1690 N N . SER A 1 243 ? -10.303 27.990 20.167 1.00 98.12 243 SER A N 1
ATOM 1691 C CA . SER A 1 243 ? -9.196 28.936 19.985 1.00 98.12 243 SER A CA 1
ATOM 1692 C C . SER A 1 243 ? -8.491 28.657 18.664 1.00 98.12 243 SER A C 1
ATOM 1694 O O . SER A 1 243 ? -8.085 27.523 18.416 1.00 98.12 243 SER A O 1
ATOM 1696 N N . TRP A 1 244 ? -8.358 29.685 17.832 1.00 97.69 244 TRP A N 1
ATOM 1697 C CA . TRP A 1 244 ? -7.776 29.644 16.494 1.00 97.69 244 TRP A CA 1
ATOM 1698 C C . TRP A 1 244 ? -6.367 30.216 16.515 1.00 97.69 244 TRP A C 1
ATOM 1700 O O . TRP A 1 244 ? -6.155 31.300 17.060 1.00 97.69 244 TRP A O 1
ATOM 1710 N N . PHE A 1 245 ? -5.429 29.535 15.869 1.00 97.19 245 PHE A N 1
ATOM 1711 C CA . PHE A 1 245 ? -4.043 29.972 15.774 1.00 97.19 245 PHE A CA 1
ATOM 1712 C C . PHE A 1 245 ? -3.601 30.053 14.316 1.00 97.19 245 PHE A C 1
ATOM 1714 O O . PHE A 1 245 ? -4.063 29.281 13.469 1.00 97.19 245 PHE A O 1
ATOM 1721 N N . ASP A 1 246 ? -2.699 30.982 14.022 1.00 96.44 246 ASP A N 1
ATOM 1722 C CA . ASP A 1 246 ? -2.041 31.061 12.719 1.00 96.44 246 ASP A CA 1
ATOM 1723 C C . ASP A 1 246 ? -0.924 30.008 12.563 1.00 96.44 246 ASP A C 1
ATOM 1725 O O . ASP A 1 246 ? -0.686 29.176 13.442 1.00 96.44 246 ASP A O 1
ATOM 1729 N N . ALA A 1 247 ? -0.229 30.027 11.421 1.00 93.12 247 ALA A N 1
ATOM 1730 C CA . ALA A 1 247 ? 0.847 29.079 11.117 1.00 93.12 247 ALA A CA 1
ATOM 1731 C C . ALA A 1 247 ? 2.082 29.219 12.032 1.00 93.12 247 ALA A C 1
ATOM 1733 O O . ALA A 1 247 ? 2.895 28.300 12.091 1.00 93.12 247 ALA A O 1
ATOM 1734 N N . SER A 1 248 ? 2.225 30.343 12.747 1.00 94.12 248 SER A N 1
ATOM 1735 C CA . SER A 1 248 ? 3.284 30.555 13.743 1.00 94.12 248 SER A CA 1
ATOM 1736 C C . SER A 1 248 ? 2.905 30.039 15.137 1.00 94.12 248 SER A C 1
ATOM 1738 O O . SER A 1 248 ? 3.738 30.040 16.040 1.00 94.12 248 SER A O 1
ATOM 1740 N N . GLY A 1 249 ? 1.655 29.596 15.319 1.00 94.00 249 GLY A N 1
ATOM 1741 C CA . GLY A 1 249 ? 1.102 29.216 16.617 1.00 94.00 249 GLY A CA 1
ATOM 1742 C C . GLY A 1 249 ? 0.594 30.404 17.440 1.00 94.00 249 GLY A C 1
ATOM 1743 O O . GLY A 1 249 ? 0.322 30.240 18.628 1.00 94.00 249 GLY A O 1
ATOM 1744 N N . THR A 1 250 ? 0.445 31.592 16.844 1.00 96.50 250 THR A N 1
ATOM 1745 C CA . THR A 1 250 ? -0.096 32.773 17.532 1.00 96.50 250 THR A CA 1
ATOM 1746 C C . THR A 1 250 ? -1.618 32.696 17.586 1.00 96.50 250 THR A C 1
ATOM 1748 O O . THR A 1 250 ? -2.258 32.426 16.572 1.00 96.50 250 THR A O 1
ATOM 1751 N N . LEU A 1 251 ? -2.216 32.946 18.757 1.00 96.88 251 LEU A N 1
ATOM 1752 C CA . LEU A 1 251 ? -3.672 32.997 18.920 1.00 96.88 251 LEU A CA 1
ATOM 1753 C C . LEU A 1 251 ? -4.243 34.201 18.154 1.00 96.88 251 LEU A C 1
ATOM 1755 O O . LEU A 1 251 ? -3.942 35.345 18.487 1.00 96.88 251 LEU A O 1
ATOM 1759 N N . ILE A 1 252 ? -5.104 33.945 17.170 1.00 97.56 252 ILE A N 1
ATOM 1760 C CA . ILE A 1 252 ? -5.720 34.979 16.318 1.00 97.56 252 ILE A CA 1
ATOM 1761 C C . ILE A 1 252 ? -7.212 35.183 16.594 1.00 97.56 252 ILE A C 1
ATOM 1763 O O . ILE A 1 252 ? -7.804 36.153 16.127 1.00 97.56 252 ILE A O 1
ATOM 1767 N N . GLY A 1 253 ? -7.843 34.288 17.355 1.00 97.44 253 GLY A N 1
ATOM 1768 C CA . GLY A 1 253 ? -9.237 34.445 17.749 1.00 97.44 253 GLY A CA 1
ATOM 1769 C C . GLY A 1 253 ? -9.717 33.347 18.684 1.00 97.44 253 GLY A C 1
ATOM 1770 O O . GLY A 1 253 ? -9.189 32.238 18.683 1.00 97.44 253 GLY A O 1
ATOM 1771 N N . THR A 1 254 ? -10.760 33.651 19.451 1.00 97.94 254 THR A N 1
ATOM 1772 C CA . THR A 1 254 ? -11.434 32.687 20.323 1.00 97.94 254 THR A CA 1
ATOM 1773 C C . THR A 1 254 ? -12.943 32.835 20.169 1.00 97.94 254 THR A C 1
ATOM 1775 O O . THR A 1 254 ? -13.457 33.951 20.110 1.00 97.94 254 THR A O 1
ATOM 1778 N N . THR A 1 255 ? -13.662 31.718 20.109 1.00 98.00 255 THR A N 1
ATOM 1779 C CA . THR A 1 255 ? -15.128 31.681 20.116 1.00 98.00 255 THR A CA 1
ATOM 1780 C C . THR A 1 255 ? -15.606 30.800 21.258 1.00 98.00 255 THR A C 1
ATOM 1782 O O . THR A 1 255 ? -15.256 29.624 21.303 1.00 98.00 255 THR A O 1
ATOM 1785 N N . SER A 1 256 ? -16.428 31.349 22.152 1.00 98.12 256 SER A N 1
ATOM 1786 C CA . SER A 1 256 ? -16.931 30.646 23.339 1.00 98.12 256 SER A CA 1
ATOM 1787 C C . SER A 1 256 ? -18.424 30.356 23.226 1.00 98.12 256 SER A C 1
ATOM 1789 O O . SER A 1 256 ? -19.195 31.187 22.750 1.00 98.12 256 SER A O 1
ATOM 1791 N N . GLY A 1 257 ? -18.831 29.169 23.671 1.00 97.19 257 GLY A N 1
ATOM 1792 C CA . GLY A 1 257 ? -20.231 28.781 23.805 1.00 97.19 257 GLY A CA 1
ATOM 1793 C C . GLY A 1 257 ? -20.870 29.342 25.075 1.00 97.19 257 GLY A C 1
ATOM 1794 O O . GLY A 1 257 ? -20.220 29.995 25.892 1.00 97.19 257 GLY A O 1
ATOM 1795 N N . SER A 1 258 ? -22.158 29.057 25.261 1.00 96.62 258 SER A N 1
ATOM 1796 C CA . SER A 1 258 ? -22.890 29.473 26.458 1.00 96.62 258 SER A CA 1
ATOM 1797 C C . SER A 1 258 ? -22.361 28.774 27.711 1.00 96.62 258 SER A C 1
ATOM 1799 O O . SER A 1 258 ? -22.215 27.551 27.751 1.00 96.62 258 SER A O 1
ATOM 1801 N N . ALA A 1 259 ? -22.116 29.571 28.746 1.00 97.00 259 ALA A N 1
ATOM 1802 C CA . ALA A 1 259 ? -21.740 29.108 30.071 1.00 97.00 259 ALA A CA 1
ATOM 1803 C C . ALA A 1 259 ? -22.939 28.474 30.787 1.00 97.00 259 ALA A C 1
ATOM 1805 O O . ALA A 1 259 ? -24.076 28.931 30.661 1.00 97.00 259 ALA A O 1
ATOM 1806 N N . SER A 1 260 ? -22.712 27.381 31.509 1.00 97.44 260 SER A N 1
ATOM 1807 C CA . SER A 1 260 ? -23.767 26.687 32.251 1.00 97.44 260 SER A CA 1
ATOM 1808 C C . SER A 1 260 ? -23.215 26.038 33.507 1.00 97.44 260 SER A C 1
ATOM 1810 O O . SER A 1 260 ? -22.108 25.501 33.497 1.00 97.44 260 SER A O 1
ATOM 1812 N N . ALA A 1 261 ? -24.006 26.045 34.577 1.00 97.38 261 ALA A N 1
ATOM 1813 C CA . ALA A 1 261 ? -23.652 25.357 35.809 1.00 97.38 261 ALA A CA 1
ATOM 1814 C C . ALA A 1 261 ? -23.427 23.852 35.561 1.00 97.38 261 ALA A C 1
ATOM 1816 O O . ALA A 1 261 ? -24.059 23.232 34.698 1.00 97.38 261 ALA A O 1
ATOM 1817 N N . GLN A 1 262 ? -22.500 23.279 36.316 1.00 97.62 262 GLN A N 1
ATOM 1818 C CA . GLN A 1 262 ? -22.150 21.869 36.326 1.00 97.62 262 GLN A CA 1
ATOM 1819 C C . GLN A 1 262 ? -21.871 21.441 37.764 1.00 97.62 262 GLN A C 1
ATOM 1821 O O . GLN A 1 262 ? -21.019 22.010 38.447 1.00 97.62 262 GLN A O 1
ATOM 1826 N N . THR A 1 263 ? -22.606 20.433 38.218 1.00 97.75 263 THR A N 1
ATOM 1827 C CA . THR A 1 263 ? -22.402 19.814 39.528 1.00 97.75 263 THR A CA 1
ATOM 1828 C C . THR A 1 263 ? -21.121 18.982 39.529 1.00 97.75 263 THR A C 1
ATOM 1830 O O . THR A 1 263 ? -20.803 18.336 38.528 1.00 97.75 263 THR A O 1
ATOM 1833 N N . ALA A 1 264 ? -20.413 18.962 40.660 1.00 97.31 264 ALA A N 1
ATOM 1834 C CA . ALA A 1 264 ? -19.241 18.113 40.856 1.00 97.31 264 ALA A CA 1
ATOM 1835 C C . ALA A 1 264 ? -19.521 16.647 40.462 1.00 97.31 264 ALA A C 1
ATOM 1837 O O . ALA A 1 264 ? -20.535 16.069 40.852 1.00 97.31 264 ALA A O 1
ATOM 1838 N N . GLY A 1 265 ? -18.628 16.047 39.674 1.00 95.19 265 GLY A N 1
ATOM 1839 C CA . GLY A 1 265 ? -18.707 14.666 39.189 1.00 95.19 265 GLY A CA 1
ATOM 1840 C C . GLY A 1 265 ? -19.658 14.439 38.008 1.00 95.19 265 GLY A C 1
ATOM 1841 O O . GLY A 1 265 ? -19.506 13.440 37.303 1.00 95.19 265 GLY A O 1
ATOM 1842 N N . ALA A 1 266 ? -20.593 15.354 37.731 1.00 96.69 266 ALA A N 1
ATOM 1843 C CA . ALA A 1 266 ? -21.522 15.207 36.616 1.00 96.69 266 ALA A CA 1
ATOM 1844 C C . ALA A 1 266 ? -20.795 15.352 35.273 1.00 96.69 266 ALA A C 1
ATOM 1846 O O . ALA A 1 266 ? -20.012 16.281 35.075 1.00 96.69 266 ALA A O 1
ATOM 1847 N N . VAL A 1 267 ? -21.083 14.459 34.325 1.00 97.25 267 VAL A N 1
ATOM 1848 C CA . VAL A 1 267 ? -20.575 14.564 32.951 1.00 97.25 267 VAL A CA 1
ATOM 1849 C C . VAL A 1 267 ? -21.462 15.524 32.165 1.00 97.25 267 VAL A C 1
ATOM 1851 O O . VAL A 1 267 ? -22.672 15.324 32.084 1.00 97.25 267 VAL A O 1
ATOM 1854 N N . ALA A 1 268 ? -20.865 16.542 31.549 1.00 96.44 268 ALA A N 1
ATOM 1855 C CA . ALA A 1 268 ? -21.564 17.482 30.682 1.00 96.44 268 ALA A CA 1
ATOM 1856 C C . ALA A 1 268 ? -20.924 17.514 29.292 1.00 96.44 268 ALA A C 1
ATOM 1858 O O . ALA A 1 268 ? -19.702 17.567 29.161 1.00 96.44 268 ALA A O 1
ATOM 1859 N N . ARG A 1 269 ? -21.757 17.539 28.247 1.00 97.31 269 ARG A N 1
ATOM 1860 C CA . ARG A 1 269 ? -21.323 17.877 26.888 1.00 97.31 269 ARG A CA 1
ATOM 1861 C C . ARG A 1 269 ? -21.495 19.375 26.684 1.00 97.31 269 ARG A C 1
ATOM 1863 O O . ARG A 1 269 ? -22.604 19.889 26.815 1.00 97.31 269 ARG A O 1
ATOM 1870 N N . ARG A 1 270 ? -20.415 20.074 26.350 1.00 97.88 270 ARG A N 1
ATOM 1871 C CA . ARG A 1 270 ? -20.452 21.494 25.983 1.00 97.88 270 ARG A CA 1
ATOM 1872 C C . ARG A 1 270 ? -20.184 21.646 24.496 1.00 97.88 270 ARG A C 1
ATOM 1874 O O . ARG A 1 270 ? -19.472 20.829 23.917 1.00 97.88 270 ARG A O 1
ATOM 1881 N N . SER A 1 271 ? -20.758 22.672 23.879 1.00 97.81 271 SER A N 1
ATOM 1882 C CA . SER A 1 271 ? -20.608 22.926 22.447 1.00 97.81 271 SER A CA 1
ATOM 1883 C C . SER A 1 271 ? -20.548 24.410 22.124 1.00 97.81 271 SER A C 1
ATOM 1885 O O . SER A 1 271 ? -21.077 25.238 22.863 1.00 97.81 271 SER A O 1
ATOM 1887 N N . VAL A 1 272 ? -19.932 24.727 20.992 1.00 98.06 272 VAL A N 1
ATOM 1888 C CA . VAL A 1 272 ? -19.818 26.081 20.451 1.00 98.06 272 VAL A CA 1
ATOM 1889 C C . VAL A 1 272 ? -19.782 26.012 18.926 1.00 98.06 272 VAL A C 1
ATOM 1891 O O . VAL A 1 272 ? -19.218 25.076 18.361 1.00 98.06 272 VAL A O 1
ATOM 1894 N N . ALA A 1 273 ? -20.383 26.997 18.262 1.00 97.44 273 ALA A N 1
ATOM 1895 C CA . ALA A 1 273 ? -20.215 27.219 16.831 1.00 97.44 273 ALA A CA 1
ATOM 1896 C C . ALA A 1 273 ? -19.386 28.491 16.620 1.00 97.44 273 ALA A C 1
ATOM 1898 O O . ALA A 1 273 ? -19.631 29.502 17.277 1.00 97.44 273 ALA A O 1
ATOM 1899 N N . GLY A 1 274 ? -18.403 28.437 15.726 1.00 96.69 274 GLY A N 1
ATOM 1900 C CA . GLY A 1 274 ? -17.511 29.553 15.424 1.00 96.69 274 GLY A CA 1
ATOM 1901 C C . GLY A 1 274 ? -17.171 29.633 13.943 1.00 96.69 274 GLY A C 1
ATOM 1902 O O . GLY A 1 274 ? -17.278 28.651 13.212 1.00 96.69 274 GLY A O 1
ATOM 1903 N N . VAL A 1 275 ? -16.777 30.819 13.491 1.00 97.44 275 VAL A N 1
ATOM 1904 C CA . VAL A 1 275 ? -16.329 31.063 12.115 1.00 97.44 275 VAL A CA 1
ATOM 1905 C C . VAL A 1 275 ? -14.807 31.148 12.119 1.00 97.44 275 VAL A C 1
ATOM 1907 O O . VAL A 1 275 ? -14.251 31.904 12.913 1.00 97.44 275 VAL A O 1
ATOM 1910 N N . ALA A 1 276 ? -14.137 30.378 11.257 1.00 97.00 276 ALA A N 1
ATOM 1911 C CA . ALA A 1 276 ? -12.677 30.378 11.187 1.00 97.00 276 ALA A CA 1
ATOM 1912 C C . ALA A 1 276 ? -12.148 31.760 10.743 1.00 97.00 276 ALA A C 1
ATOM 1914 O O . ALA A 1 276 ? -12.527 32.225 9.658 1.00 97.00 276 ALA A O 1
ATOM 1915 N N . PRO A 1 277 ? -11.275 32.418 11.535 1.00 97.38 277 PRO A N 1
ATOM 1916 C CA . PRO A 1 277 ? -10.632 33.665 11.137 1.00 97.38 277 PRO A CA 1
ATOM 1917 C C . PRO A 1 277 ? -9.771 33.502 9.880 1.00 97.38 277 PRO A C 1
ATOM 1919 O O . PRO A 1 277 ? -9.276 32.413 9.575 1.00 97.38 277 PRO A O 1
ATOM 1922 N N . THR A 1 278 ? -9.536 34.606 9.170 1.00 94.38 278 THR A N 1
ATOM 1923 C CA . THR A 1 278 ? -8.541 34.646 8.092 1.00 94.38 278 THR A CA 1
ATOM 1924 C C . THR A 1 278 ? -7.174 34.246 8.654 1.00 94.38 278 THR A C 1
ATOM 1926 O O . THR A 1 278 ? -6.756 34.778 9.679 1.00 94.38 278 THR A O 1
ATOM 1929 N N . ASN A 1 279 ? -6.483 33.324 7.975 1.00 94.19 279 ASN A N 1
ATOM 1930 C CA . ASN A 1 279 ? -5.182 32.746 8.356 1.00 94.19 279 ASN A CA 1
ATOM 1931 C C . ASN A 1 279 ? -5.193 31.695 9.483 1.00 94.19 279 ASN A C 1
ATOM 1933 O O . ASN A 1 279 ? -4.122 31.343 9.975 1.00 94.19 279 ASN A O 1
ATOM 1937 N N . ALA A 1 280 ? -6.351 31.154 9.878 1.00 95.94 280 ALA A N 1
ATOM 1938 C CA . ALA A 1 280 ? -6.389 30.024 10.808 1.00 95.94 280 ALA A CA 1
ATOM 1939 C C . ALA A 1 280 ? -5.690 28.783 10.217 1.00 95.94 280 ALA A C 1
ATOM 1941 O O . ALA A 1 280 ? -6.116 28.250 9.193 1.00 95.94 280 ALA A O 1
ATOM 1942 N N . ALA A 1 281 ? -4.634 28.314 10.885 1.00 93.12 281 ALA A N 1
ATOM 1943 C CA . ALA A 1 281 ? -3.842 27.144 10.495 1.00 93.12 281 ALA A CA 1
ATOM 1944 C C . ALA A 1 281 ? -3.938 25.987 11.503 1.00 93.12 281 ALA A C 1
ATOM 1946 O O . ALA A 1 281 ? -3.729 24.829 11.151 1.00 93.12 281 ALA A O 1
ATOM 1947 N N . THR A 1 282 ? -4.235 26.282 12.770 1.00 95.88 282 THR A N 1
ATOM 1948 C CA . THR A 1 282 ? -4.568 25.272 13.785 1.00 95.88 282 THR A CA 1
ATOM 1949 C C . THR A 1 282 ? -5.720 25.778 14.655 1.00 95.88 282 THR A C 1
ATOM 1951 O O . THR A 1 282 ? -5.969 26.983 14.748 1.00 95.88 282 THR A O 1
ATOM 1954 N N . ALA A 1 283 ? -6.468 24.862 15.264 1.00 97.12 283 ALA A N 1
ATOM 1955 C CA . ALA A 1 283 ? -7.497 25.196 16.238 1.00 97.12 283 ALA A CA 1
ATOM 1956 C C . ALA A 1 283 ? -7.383 24.279 17.456 1.00 97.12 283 ALA A C 1
ATOM 1958 O O . ALA A 1 283 ? -6.855 23.173 17.368 1.00 97.12 283 ALA A O 1
ATOM 1959 N N . THR A 1 284 ? -7.902 24.715 18.597 1.00 97.50 284 THR A N 1
ATOM 1960 C CA . THR A 1 284 ? -8.078 23.855 19.772 1.00 97.50 284 THR A CA 1
ATOM 1961 C C . THR A 1 284 ? -9.527 23.890 20.223 1.00 97.50 284 THR A C 1
ATOM 1963 O O . THR A 1 284 ? -10.116 24.966 20.322 1.00 97.50 284 THR A O 1
ATOM 1966 N N . VAL A 1 285 ? -10.093 22.716 20.500 1.00 97.44 285 VAL A N 1
ATOM 1967 C CA . VAL A 1 285 ? -11.405 22.568 21.135 1.00 97.44 285 VAL A CA 1
ATOM 1968 C C . VAL A 1 285 ? -11.193 22.431 22.630 1.00 97.44 285 VAL A C 1
ATOM 1970 O O . VAL A 1 285 ? -10.504 21.515 23.072 1.00 97.44 285 VAL A O 1
ATOM 1973 N N . GLN A 1 286 ? -11.774 23.336 23.408 1.00 98.12 286 GLN A N 1
ATOM 1974 C CA . GLN A 1 286 ? -11.506 23.454 24.835 1.00 98.12 286 GLN A CA 1
ATOM 1975 C C . GLN A 1 286 ? -12.757 23.189 25.664 1.00 98.12 286 GLN A C 1
ATOM 1977 O O . GLN A 1 286 ? -13.832 23.698 25.347 1.00 98.12 286 GLN A O 1
ATOM 1982 N N . PHE A 1 287 ? -12.600 22.446 26.756 1.00 97.75 287 PHE A N 1
ATOM 1983 C CA . PHE A 1 287 ? -13.536 22.408 27.874 1.00 97.75 287 PHE A CA 1
ATOM 1984 C C . PHE A 1 287 ? -13.015 23.360 28.950 1.00 97.75 287 PHE A C 1
ATOM 1986 O O . PHE A 1 287 ? -11.919 23.146 29.471 1.00 97.75 287 PHE A O 1
ATOM 1993 N N . VAL A 1 288 ? -13.769 24.418 29.246 1.00 97.75 288 VAL A N 1
ATOM 1994 C CA . VAL A 1 288 ? -13.312 25.537 30.081 1.00 97.75 288 VAL A CA 1
ATOM 1995 C C . VAL A 1 288 ? -14.232 25.701 31.284 1.00 97.75 288 VAL A C 1
ATOM 1997 O O . VAL A 1 288 ? -15.455 25.647 31.140 1.00 97.75 288 VAL A O 1
ATOM 2000 N N . THR A 1 289 ? -13.651 25.924 32.461 1.00 96.75 289 THR A N 1
ATOM 2001 C CA . THR A 1 289 ? -14.375 26.401 33.647 1.00 96.75 289 THR A CA 1
ATOM 2002 C C . THR A 1 289 ? -14.284 27.921 33.711 1.00 96.75 289 THR A C 1
ATOM 2004 O O . THR A 1 289 ? -13.232 28.481 33.418 1.00 96.75 289 THR A O 1
ATOM 2007 N N . ASP A 1 290 ? -15.347 28.623 34.084 1.00 93.31 290 ASP A N 1
ATOM 2008 C CA . ASP A 1 290 ? -15.252 30.067 34.298 1.00 93.31 290 ASP A CA 1
ATOM 2009 C C . ASP A 1 290 ? -14.568 30.408 35.638 1.00 93.31 290 ASP A C 1
ATOM 2011 O O . ASP A 1 290 ? -14.225 29.526 36.430 1.00 93.31 290 ASP A O 1
ATOM 2015 N N . SER A 1 291 ? -14.339 31.700 35.876 1.00 90.62 291 SER A N 1
ATOM 2016 C CA . SER A 1 291 ? -13.716 32.208 37.103 1.00 90.62 291 SER A CA 1
ATOM 2017 C C . SER A 1 291 ? -14.713 32.515 38.229 1.00 90.62 291 SER A C 1
ATOM 2019 O O . SER A 1 291 ? -14.292 32.965 39.294 1.00 90.62 291 SER A O 1
ATOM 2021 N N . SER A 1 292 ? -16.019 32.295 38.026 1.00 89.94 292 SER A N 1
ATOM 2022 C CA . SER A 1 292 ? -17.056 32.597 39.027 1.00 89.94 292 SER A CA 1
ATOM 2023 C C . SER A 1 292 ? -17.042 31.609 40.198 1.00 89.94 292 SER A C 1
ATOM 2025 O O . SER A 1 292 ? -17.403 31.963 41.320 1.00 89.94 292 SER A O 1
ATOM 2027 N N . ALA A 1 293 ? -16.555 30.391 39.948 1.00 90.50 293 ALA A N 1
ATOM 2028 C CA . ALA A 1 293 ? -16.320 29.347 40.937 1.00 90.50 293 ALA A CA 1
ATOM 2029 C C . ALA A 1 293 ? -14.890 28.794 40.774 1.00 90.50 293 ALA A C 1
ATOM 2031 O O . ALA A 1 293 ? -14.704 27.730 40.169 1.00 90.50 293 ALA A O 1
ATOM 2032 N N . PRO A 1 294 ? -13.867 29.523 41.267 1.00 91.25 294 PRO A N 1
ATOM 2033 C CA . PRO A 1 294 ? -12.474 29.183 41.010 1.00 91.25 294 PRO A CA 1
ATOM 2034 C C . PRO A 1 294 ? -12.101 27.841 41.666 1.00 91.25 294 PRO A C 1
ATOM 2036 O O . PRO A 1 294 ? -12.463 27.613 42.827 1.00 91.25 294 PRO A O 1
ATOM 2039 N N . PRO A 1 295 ? -11.360 26.961 40.967 1.00 94.19 295 PRO A N 1
ATOM 2040 C CA . PRO A 1 295 ? -10.870 25.719 41.543 1.00 94.19 295 PRO A CA 1
ATOM 2041 C C . PRO A 1 295 ? -9.829 25.983 42.634 1.00 94.19 295 PRO A C 1
ATOM 2043 O O . PRO A 1 295 ? -9.129 27.000 42.624 1.00 94.19 295 PRO A O 1
ATOM 2046 N N . LYS A 1 296 ? -9.687 25.033 43.557 1.00 93.62 296 LYS A N 1
ATOM 2047 C CA . LYS A 1 296 ? -8.623 24.986 44.568 1.00 93.62 296 LYS A CA 1
ATOM 2048 C C . LYS A 1 296 ? -7.482 24.084 44.099 1.00 93.62 296 LYS A C 1
ATOM 2050 O O . LYS A 1 296 ? -7.649 23.247 43.218 1.00 93.62 296 LYS A O 1
ATOM 2055 N N . VAL A 1 297 ? -6.307 24.219 44.715 1.00 94.56 297 VAL A N 1
ATOM 2056 C CA . VAL A 1 297 ? -5.207 23.263 44.501 1.00 94.56 297 VAL A CA 1
ATOM 2057 C C . VAL A 1 297 ? -5.692 21.847 44.827 1.00 94.56 297 VAL A C 1
ATOM 2059 O O . VAL A 1 297 ? -6.258 21.616 45.894 1.00 94.56 297 VAL A O 1
ATOM 2062 N N . GLY A 1 298 ? -5.477 20.915 43.898 1.00 94.12 298 GLY A N 1
ATOM 2063 C CA . GLY A 1 298 ? -5.957 19.534 43.975 1.00 94.12 298 GLY A CA 1
ATOM 2064 C C . GLY A 1 298 ? -7.291 19.273 43.270 1.00 94.12 298 GLY A C 1
ATOM 2065 O O . GLY A 1 298 ? -7.587 18.111 42.993 1.00 94.12 298 GLY A O 1
ATOM 2066 N N . ASP A 1 299 ? -8.060 20.309 42.918 1.00 96.31 299 ASP A N 1
ATOM 2067 C CA . ASP A 1 299 ? -9.240 20.136 42.071 1.00 96.31 299 ASP A CA 1
ATOM 2068 C C . ASP A 1 299 ? -8.846 19.674 40.667 1.00 96.31 299 ASP A C 1
ATOM 2070 O O . ASP A 1 299 ? -7.769 19.995 40.150 1.00 96.31 299 ASP A O 1
ATOM 2074 N N . THR A 1 300 ? -9.734 18.901 40.039 1.00 96.81 300 THR A N 1
ATOM 2075 C CA . THR A 1 300 ? -9.470 18.306 38.730 1.00 96.81 300 THR A CA 1
ATOM 2076 C C . THR A 1 300 ? -10.623 18.534 37.772 1.00 96.81 300 THR A C 1
ATOM 2078 O O . THR A 1 300 ? -11.786 18.335 38.128 1.00 96.81 300 THR A O 1
ATOM 2081 N N . ALA A 1 301 ? -10.289 18.930 36.549 1.00 97.44 301 ALA A N 1
ATOM 2082 C CA . ALA A 1 301 ? -11.179 18.830 35.405 1.00 97.44 301 ALA A CA 1
ATOM 2083 C C . ALA A 1 301 ? -10.728 17.646 34.551 1.00 97.44 301 ALA A C 1
ATOM 2085 O O . ALA A 1 301 ? -9.553 17.273 34.537 1.00 97.44 301 ALA A O 1
ATOM 2086 N N . SER A 1 302 ? -11.644 17.019 33.835 1.00 97.50 302 SER A N 1
ATOM 2087 C CA . SER A 1 302 ? -11.291 16.010 32.840 1.00 97.50 302 SER A CA 1
ATOM 2088 C C . SER A 1 302 ? -12.149 16.194 31.608 1.00 97.50 302 SER A C 1
ATOM 2090 O O . SER A 1 302 ? -13.330 16.511 31.737 1.00 97.50 302 SER A O 1
ATOM 2092 N N . ALA A 1 303 ? -11.560 16.011 30.430 1.00 97.00 303 ALA A N 1
ATOM 2093 C CA . ALA A 1 303 ? -12.257 16.158 29.165 1.00 97.00 303 ALA A CA 1
ATOM 2094 C C . ALA A 1 303 ? -11.951 15.001 28.211 1.00 97.00 303 ALA A C 1
ATOM 2096 O O . ALA A 1 303 ? -10.904 14.366 28.285 1.00 97.00 303 ALA A O 1
ATOM 2097 N N . SER A 1 304 ? -12.904 14.695 27.344 1.00 96.06 304 SER A N 1
ATOM 2098 C CA . SER A 1 304 ? -12.860 13.576 26.405 1.00 96.06 304 SER A CA 1
ATOM 2099 C C . SER A 1 304 ? -13.827 13.834 25.255 1.00 96.06 304 SER A C 1
ATOM 2101 O O . SER A 1 304 ? -14.586 14.810 25.276 1.00 96.06 304 SER A O 1
ATOM 2103 N N . ALA A 1 305 ? -13.830 12.934 24.277 1.00 93.38 305 ALA A N 1
ATOM 2104 C CA . ALA A 1 305 ? -14.803 12.911 23.199 1.00 93.38 305 ALA A CA 1
ATOM 2105 C C . ALA A 1 305 ? -14.948 14.270 22.491 1.00 93.38 305 ALA A C 1
ATOM 2107 O O . ALA A 1 305 ? -16.052 14.794 22.302 1.00 93.38 305 ALA A O 1
ATOM 2108 N N . ALA A 1 306 ? -13.805 14.867 22.142 1.00 96.00 306 ALA A N 1
ATOM 2109 C CA . ALA A 1 306 ? -13.777 16.116 21.400 1.00 96.00 306 ALA A CA 1
ATOM 2110 C C . ALA A 1 306 ? -14.240 15.873 19.953 1.00 96.00 306 ALA A C 1
ATOM 2112 O O . ALA A 1 306 ? -13.772 14.967 19.266 1.00 96.00 306 ALA A O 1
ATOM 2113 N N . LEU A 1 307 ? -15.200 16.673 19.504 1.00 94.94 307 LEU A N 1
ATOM 2114 C CA . LEU A 1 307 ? -15.748 16.663 18.154 1.00 94.94 307 LEU A CA 1
ATOM 2115 C C . LEU A 1 307 ? -15.517 18.035 17.548 1.00 94.94 307 LEU A C 1
ATOM 2117 O O . LEU A 1 307 ? -15.945 19.025 18.143 1.00 94.94 307 LEU A O 1
ATOM 2121 N N . PHE A 1 308 ? -14.917 18.093 16.365 1.00 96.25 308 PHE A N 1
ATOM 2122 C CA . PHE A 1 308 ? -14.783 19.329 15.610 1.00 96.25 308 PHE A CA 1
ATOM 2123 C C . PHE A 1 308 ? -15.107 19.107 14.140 1.00 96.25 308 PHE A C 1
ATOM 2125 O O . PHE A 1 308 ? -14.407 18.379 13.447 1.00 96.25 308 PHE A O 1
ATOM 2132 N N . GLU A 1 309 ? -16.180 19.726 13.657 1.00 94.19 309 GLU A N 1
ATOM 2133 C CA . GLU A 1 309 ? -16.697 19.490 12.308 1.00 94.19 309 GLU A CA 1
ATOM 2134 C C . GLU A 1 309 ? -16.960 20.820 11.586 1.00 94.19 309 GLU A C 1
ATOM 2136 O O . GLU A 1 309 ? -17.411 21.797 12.190 1.00 94.19 309 GLU A O 1
ATOM 2141 N N . ARG A 1 310 ? -16.754 20.852 10.263 1.00 93.00 310 ARG A N 1
ATOM 2142 C CA . ARG A 1 310 ? -17.153 21.979 9.400 1.00 93.00 310 ARG A CA 1
ATOM 2143 C C . ARG A 1 310 ? -18.659 21.933 9.114 1.00 93.00 310 ARG A C 1
ATOM 2145 O O . ARG A 1 310 ? -19.095 21.500 8.050 1.00 93.00 310 ARG A O 1
ATOM 2152 N N . THR A 1 311 ? -19.451 22.321 10.106 1.00 89.56 311 THR A N 1
ATOM 2153 C CA . THR A 1 311 ? -20.921 22.312 10.107 1.00 89.56 311 THR A CA 1
ATOM 2154 C C . THR A 1 311 ? -21.442 23.440 10.998 1.00 89.56 311 THR A C 1
ATOM 2156 O O . THR A 1 311 ? -20.736 23.911 11.890 1.00 89.56 311 THR A O 1
ATOM 2159 N N . THR A 1 312 ? -22.689 23.857 10.791 1.00 85.69 312 THR A N 1
ATOM 2160 C CA . THR A 1 312 ? -23.397 24.843 11.628 1.00 85.69 312 THR A CA 1
ATOM 2161 C C . THR A 1 312 ? -24.196 24.210 12.768 1.00 85.69 312 THR A C 1
ATOM 2163 O O . THR A 1 312 ? -24.731 24.924 13.612 1.00 85.69 312 THR A O 1
ATOM 2166 N N . SER A 1 313 ? -24.328 22.882 12.782 1.00 86.44 313 SER A N 1
ATOM 2167 C CA . SER A 1 313 ? -25.157 22.155 13.747 1.00 86.44 313 SER A CA 1
ATOM 2168 C C . SER A 1 313 ? -24.336 21.146 14.534 1.00 86.44 313 SER A C 1
ATOM 2170 O O . SER A 1 313 ? -23.539 20.404 13.956 1.00 86.44 313 SER A O 1
ATOM 2172 N N . LEU A 1 314 ? -24.593 21.070 15.842 1.00 91.62 314 LEU A N 1
ATOM 2173 C CA . LEU A 1 314 ? -24.036 20.038 16.707 1.00 91.62 314 LEU A CA 1
ATOM 2174 C C . LEU A 1 314 ? -24.603 18.670 16.320 1.00 91.62 314 LEU A C 1
ATOM 2176 O O . LEU A 1 314 ? -25.816 18.486 16.277 1.00 91.62 314 LEU A O 1
ATOM 2180 N N . ARG A 1 315 ? -23.721 17.703 16.068 1.00 85.69 315 ARG A N 1
ATOM 2181 C CA . ARG A 1 315 ? -24.084 16.323 15.716 1.00 85.69 315 ARG A CA 1
ATOM 2182 C C . ARG A 1 315 ? -23.659 15.346 16.806 1.00 85.69 315 ARG A C 1
ATOM 2184 O O . ARG A 1 315 ? -22.999 15.725 17.774 1.00 85.69 315 ARG A O 1
ATOM 2191 N N . THR A 1 316 ? -24.037 14.079 16.679 1.00 87.88 316 THR A N 1
ATOM 2192 C CA . THR A 1 316 ? -23.561 13.012 17.572 1.00 87.88 316 THR A CA 1
ATOM 2193 C C . THR A 1 316 ? -22.049 12.837 17.430 1.00 87.88 316 THR A C 1
ATOM 2195 O O . THR A 1 316 ? -21.510 12.930 16.322 1.00 87.88 316 THR A O 1
ATOM 2198 N N . TYR A 1 317 ? -21.372 12.638 18.562 1.00 87.56 317 TYR A N 1
ATOM 2199 C CA . TYR A 1 317 ? -19.938 12.360 18.616 1.00 87.56 317 TYR A CA 1
ATOM 2200 C C . TYR A 1 317 ? -19.592 11.066 17.871 1.00 87.56 317 TYR A C 1
ATOM 2202 O O . TYR A 1 317 ? -20.367 10.114 17.912 1.00 87.56 317 TYR A O 1
ATOM 2210 N N . PHE A 1 318 ? -18.428 11.058 17.222 1.00 83.06 318 PHE A N 1
ATOM 2211 C CA . PHE A 1 318 ? -17.791 9.865 16.679 1.00 83.06 318 PHE A CA 1
ATOM 2212 C C . PHE A 1 318 ? -16.267 10.016 16.755 1.00 83.06 318 PHE A C 1
ATOM 2214 O O . PHE A 1 318 ? -15.721 11.120 16.646 1.00 83.06 318 PHE A O 1
ATOM 2221 N N . ASP A 1 319 ? -15.593 8.887 16.922 1.00 77.31 319 ASP A N 1
ATOM 2222 C CA . ASP A 1 319 ? -14.135 8.756 16.996 1.00 77.31 319 ASP A CA 1
ATOM 2223 C C . ASP A 1 319 ? -13.625 7.564 16.199 1.00 77.31 319 ASP A C 1
ATOM 2225 O O . ASP A 1 319 ? -12.581 7.015 16.509 1.00 77.31 319 ASP A O 1
ATOM 2229 N N . GLY A 1 320 ? -14.387 7.087 15.220 1.00 69.50 320 GLY A N 1
ATOM 2230 C CA . GLY A 1 320 ? -13.978 5.950 14.401 1.00 69.50 320 GLY A CA 1
ATOM 2231 C C . GLY A 1 320 ? -13.912 4.596 15.119 1.00 69.50 320 GLY A C 1
ATOM 2232 O O . GLY A 1 320 ? -13.736 3.596 14.434 1.00 69.50 320 GLY A O 1
ATOM 2233 N N . SER A 1 321 ? -14.070 4.529 16.448 1.00 66.56 321 SER A N 1
ATOM 2234 C CA . SER A 1 321 ? -14.197 3.277 17.211 1.00 66.56 321 SER A CA 1
ATOM 2235 C C . SER A 1 321 ? -15.573 3.112 17.858 1.00 66.56 321 SER A C 1
ATOM 2237 O O . SER A 1 321 ? -15.994 1.992 18.143 1.00 66.56 321 SER A O 1
ATOM 2239 N N . THR A 1 322 ? -16.303 4.207 18.069 1.00 61.47 322 THR A N 1
ATOM 2240 C CA . THR A 1 322 ? -17.719 4.163 18.434 1.00 61.47 322 THR A CA 1
ATOM 2241 C C . THR A 1 322 ? -18.543 3.618 17.270 1.00 61.47 322 THR A C 1
ATOM 2243 O O . THR A 1 322 ? -18.544 4.176 16.173 1.00 61.47 322 THR A O 1
ATOM 2246 N N . VAL A 1 323 ? -19.246 2.512 17.526 1.00 53.31 323 VAL A N 1
ATOM 2247 C CA . VAL A 1 323 ? -20.165 1.878 16.573 1.00 53.31 323 VAL A CA 1
ATOM 2248 C C . VAL A 1 323 ? -21.249 2.890 16.208 1.00 53.31 323 VAL A C 1
ATOM 2250 O O . VAL A 1 323 ? -21.917 3.419 17.102 1.00 53.31 323 VAL A O 1
ATOM 2253 N N . ASP A 1 324 ? -21.413 3.203 14.921 1.00 50.00 324 ASP A N 1
ATOM 2254 C CA . ASP A 1 324 ? -22.496 4.096 14.520 1.00 50.00 324 ASP A CA 1
ATOM 2255 C C . ASP A 1 324 ? -23.845 3.417 14.751 1.00 50.00 324 ASP A C 1
ATOM 2257 O O . ASP A 1 324 ? -24.098 2.312 14.276 1.00 50.00 324 ASP A O 1
ATOM 2261 N N . THR A 1 325 ? -24.743 4.128 15.420 1.00 46.53 325 THR A N 1
ATOM 2262 C CA . THR A 1 325 ? -26.135 3.707 15.609 1.00 46.53 325 THR A CA 1
ATOM 2263 C C . THR A 1 325 ? -26.980 3.903 14.347 1.00 46.53 325 THR A C 1
ATOM 2265 O O . THR A 1 325 ? -28.063 3.338 14.258 1.00 46.53 325 THR A O 1
ATOM 2268 N N . ASN A 1 326 ? -26.487 4.650 13.348 1.00 42.16 326 ASN A N 1
ATOM 2269 C CA . ASN A 1 326 ? -27.170 4.874 12.067 1.00 42.16 326 ASN A CA 1
ATOM 2270 C C . ASN A 1 326 ? -26.602 4.041 10.902 1.00 42.16 326 ASN A C 1
ATOM 2272 O O . ASN A 1 326 ? -27.019 4.235 9.759 1.00 42.16 326 ASN A O 1
ATOM 2276 N N . GLY A 1 327 ? -25.663 3.122 11.163 1.00 42.88 327 GLY A N 1
ATOM 2277 C CA . GLY A 1 327 ? -25.089 2.231 10.147 1.00 42.88 327 GLY A CA 1
ATOM 2278 C C . GLY A 1 327 ? -24.037 2.862 9.225 1.00 42.88 327 GLY A C 1
ATOM 2279 O O . GLY A 1 327 ? -23.776 2.325 8.150 1.00 42.88 327 GLY A O 1
ATOM 2280 N N . TRP A 1 328 ? -23.440 3.999 9.593 1.00 44.09 328 TRP A N 1
ATOM 2281 C CA . TRP A 1 328 ? -22.397 4.657 8.808 1.00 44.09 328 TRP A CA 1
ATOM 2282 C C . TRP A 1 328 ? -21.035 4.056 9.157 1.00 44.09 328 TRP A C 1
ATOM 2284 O O . TRP A 1 328 ? -20.705 3.830 10.321 1.00 44.09 328 TRP A O 1
ATOM 2294 N N . ALA A 1 329 ? -20.213 3.825 8.136 1.00 49.94 329 ALA A N 1
ATOM 2295 C CA . ALA A 1 329 ? -18.824 3.436 8.325 1.00 49.94 329 ALA A CA 1
ATOM 2296 C C . ALA A 1 329 ? -17.977 4.686 8.598 1.00 49.94 329 ALA A C 1
ATOM 2298 O O . ALA A 1 329 ? -17.955 5.620 7.793 1.00 49.94 329 ALA A O 1
ATOM 2299 N N . PHE A 1 330 ? -17.268 4.705 9.723 1.00 50.47 330 PHE A N 1
ATOM 2300 C CA . PHE A 1 330 ? -16.267 5.727 10.009 1.00 50.47 330 PHE A CA 1
ATOM 2301 C C . PHE A 1 330 ? -14.887 5.231 9.568 1.00 50.47 330 PHE A C 1
ATOM 2303 O O . PHE A 1 330 ? -14.526 4.079 9.803 1.00 50.47 330 PHE A O 1
ATOM 2310 N N . ALA A 1 331 ? -14.109 6.110 8.944 1.00 51.00 331 ALA A N 1
ATOM 2311 C CA . ALA A 1 331 ? -12.710 5.873 8.613 1.00 51.00 331 ALA A CA 1
ATOM 2312 C C . ALA A 1 331 ? -11.857 7.005 9.194 1.00 51.00 331 ALA A C 1
ATOM 2314 O O . ALA A 1 331 ? -12.322 8.139 9.333 1.00 51.00 331 ALA A O 1
ATOM 2315 N N . TRP A 1 332 ? -10.615 6.687 9.544 1.00 45.00 332 TRP A N 1
ATOM 2316 C CA . TRP A 1 332 ? -9.640 7.660 10.022 1.00 45.00 332 TRP A CA 1
ATOM 2317 C C . TRP A 1 332 ? -8.815 8.196 8.851 1.00 45.00 332 TRP A C 1
ATOM 2319 O O . TRP A 1 332 ? -8.211 7.415 8.126 1.00 45.00 332 TRP A O 1
ATOM 2329 N N . ASP A 1 333 ? -8.768 9.522 8.705 1.00 43.25 333 ASP A N 1
ATOM 2330 C CA . ASP A 1 333 ? -7.902 10.237 7.742 1.00 43.25 333 ASP A CA 1
ATOM 2331 C C . ASP A 1 333 ? -6.688 10.901 8.436 1.00 43.25 333 ASP A C 1
ATOM 2333 O O . ASP A 1 333 ? -5.905 11.640 7.849 1.00 43.25 333 ASP A O 1
ATOM 2337 N N . GLY A 1 334 ? -6.530 10.657 9.740 1.00 41.84 334 GLY A N 1
ATOM 2338 C CA . GLY A 1 334 ? -5.328 11.015 10.488 1.00 41.84 334 GLY A CA 1
ATOM 2339 C C . GLY A 1 334 ? -4.348 9.842 10.540 1.00 41.84 334 GLY A C 1
ATOM 2340 O O . GLY A 1 334 ? -4.764 8.703 10.321 1.00 41.84 334 GLY A O 1
ATOM 2341 N N . PRO A 1 335 ? -3.069 10.076 10.888 1.00 39.12 335 PRO A N 1
ATOM 2342 C CA . PRO A 1 335 ? -2.124 9.007 11.187 1.00 39.12 335 PRO A CA 1
ATOM 2343 C C . PRO A 1 335 ? -2.565 8.275 12.466 1.00 39.12 335 PRO A C 1
ATOM 2345 O O . PRO A 1 335 ? -2.034 8.498 13.551 1.00 39.12 335 PRO A O 1
ATOM 2348 N N . ALA A 1 336 ? -3.566 7.402 12.352 1.00 33.72 336 ALA A N 1
ATOM 2349 C CA . ALA A 1 336 ? -3.713 6.280 13.255 1.00 33.72 336 ALA A CA 1
ATOM 2350 C C . ALA A 1 336 ? -2.456 5.430 13.054 1.00 33.72 336 ALA A C 1
ATOM 2352 O O . ALA A 1 336 ? -2.116 5.046 11.936 1.00 33.72 336 ALA A O 1
ATOM 2353 N N . SER A 1 337 ? -1.702 5.251 14.129 1.00 40.84 337 SER A N 1
ATOM 2354 C CA . SER A 1 337 ? -0.395 4.613 14.160 1.00 40.84 337 SER A CA 1
ATOM 2355 C C . SER A 1 337 ? -0.392 3.232 13.498 1.00 40.84 337 SER A C 1
ATOM 2357 O O . SER A 1 337 ? -0.627 2.221 14.152 1.00 40.84 337 SER A O 1
ATOM 2359 N N . VAL A 1 338 ? 0.004 3.193 12.233 1.00 32.34 338 VAL A N 1
ATOM 2360 C CA . VAL A 1 338 ? 1.126 2.362 11.817 1.00 32.34 338 VAL A CA 1
ATOM 2361 C C . VAL A 1 338 ? 1.983 3.275 10.954 1.00 32.34 338 VAL A C 1
ATOM 2363 O O . VAL A 1 338 ? 1.546 3.721 9.894 1.00 32.34 338 VAL A O 1
ATOM 2366 N N . ALA A 1 339 ? 3.170 3.642 11.438 1.00 33.66 339 ALA A N 1
ATOM 2367 C CA . ALA A 1 339 ? 4.153 4.276 10.573 1.00 33.66 339 ALA A CA 1
ATOM 2368 C C . ALA A 1 339 ? 4.272 3.394 9.326 1.00 33.66 339 ALA A C 1
ATOM 2370 O O . ALA A 1 339 ? 4.523 2.194 9.464 1.00 33.66 339 ALA A O 1
ATOM 2371 N N . MET A 1 340 ? 4.044 3.945 8.129 1.00 37.22 340 MET A N 1
ATOM 2372 C CA . MET A 1 340 ? 4.468 3.231 6.931 1.00 37.22 340 MET A CA 1
ATOM 2373 C C . MET A 1 340 ? 5.959 2.990 7.119 1.00 37.22 340 MET A C 1
ATOM 2375 O O . MET A 1 340 ? 6.728 3.945 7.260 1.00 37.22 340 MET A O 1
ATOM 2379 N N . ALA A 1 341 ? 6.342 1.720 7.239 1.00 50.50 341 ALA A N 1
ATOM 2380 C CA . ALA A 1 341 ? 7.739 1.364 7.354 1.00 50.50 341 ALA A CA 1
ATOM 2381 C C . ALA A 1 341 ? 8.477 1.964 6.153 1.00 50.50 341 ALA A C 1
ATOM 2383 O O . ALA A 1 341 ? 7.906 2.088 5.063 1.00 50.50 341 ALA A O 1
ATOM 2384 N N . THR A 1 342 ? 9.723 2.388 6.375 1.00 53.69 342 THR A N 1
ATOM 2385 C CA . THR A 1 342 ? 10.577 2.956 5.331 1.00 53.69 342 THR A CA 1
ATOM 2386 C C . THR A 1 342 ? 10.445 2.097 4.071 1.00 53.69 342 THR A C 1
ATOM 2388 O O . THR A 1 342 ? 10.661 0.886 4.172 1.00 53.69 342 THR A O 1
ATOM 2391 N N . PRO A 1 343 ? 10.043 2.671 2.920 1.00 61.59 343 PRO A N 1
ATOM 2392 C CA . PRO A 1 343 ? 9.836 1.907 1.698 1.00 61.59 343 PRO A CA 1
ATOM 2393 C C . PRO A 1 343 ? 11.024 0.979 1.424 1.00 61.59 343 PRO A C 1
ATOM 2395 O O . PRO A 1 343 ? 12.176 1.365 1.643 1.00 61.59 343 PRO A O 1
ATOM 2398 N N . VAL A 1 344 ? 10.761 -0.243 0.963 1.00 66.44 344 VAL A N 1
ATOM 2399 C CA . VAL A 1 344 ? 11.827 -1.206 0.654 1.00 66.44 344 VAL A CA 1
ATOM 2400 C C . VAL A 1 344 ? 12.147 -1.126 -0.823 1.00 66.44 344 VAL A C 1
ATOM 2402 O O . VAL A 1 344 ? 11.263 -1.130 -1.682 1.00 66.44 344 VAL A O 1
ATOM 2405 N N . GLU A 1 345 ? 13.438 -1.068 -1.125 1.00 78.06 345 GLU A N 1
ATOM 2406 C CA . GLU A 1 345 ? 13.928 -1.154 -2.489 1.00 78.06 345 GLU A CA 1
ATOM 2407 C C . GLU A 1 345 ? 13.591 -2.526 -3.082 1.00 78.06 345 GLU A C 1
ATOM 2409 O O . GLU A 1 345 ? 14.155 -3.546 -2.693 1.00 78.06 345 GLU A O 1
ATOM 2414 N N . SER A 1 346 ? 12.646 -2.530 -4.018 1.00 75.69 346 SER A N 1
ATOM 2415 C CA . SER A 1 346 ? 12.136 -3.729 -4.688 1.00 75.69 346 SER A CA 1
ATOM 2416 C C . SER A 1 346 ? 12.843 -4.019 -6.008 1.00 75.69 346 SER A C 1
ATOM 2418 O O . SER A 1 346 ? 12.940 -5.171 -6.422 1.00 75.69 346 SER A O 1
ATOM 2420 N N . ARG A 1 347 ? 13.336 -2.974 -6.683 1.00 85.19 347 ARG A N 1
ATOM 2421 C CA . ARG A 1 347 ? 14.103 -3.069 -7.929 1.00 85.19 347 ARG A CA 1
ATOM 2422 C C . ARG A 1 347 ? 15.136 -1.957 -7.982 1.00 85.19 347 ARG A C 1
ATOM 2424 O O . ARG A 1 347 ? 14.856 -0.843 -7.540 1.00 85.19 347 ARG A O 1
ATOM 2431 N N . ARG A 1 348 ? 16.277 -2.225 -8.612 1.00 91.44 348 ARG A N 1
ATOM 2432 C CA . ARG A 1 348 ? 17.309 -1.225 -8.901 1.00 91.44 348 ARG A CA 1
ATOM 2433 C C . ARG A 1 348 ? 17.727 -1.321 -10.360 1.00 91.44 348 ARG A C 1
ATOM 2435 O O . ARG A 1 348 ? 18.201 -2.364 -10.791 1.00 91.44 348 ARG A O 1
ATOM 2442 N N . ASN A 1 349 ? 17.596 -0.218 -11.090 1.00 95.62 349 ASN A N 1
ATOM 2443 C CA . ASN A 1 349 ? 18.227 -0.047 -12.386 1.00 95.62 349 ASN A CA 1
ATOM 2444 C C . ASN A 1 349 ? 19.622 0.522 -12.131 1.00 95.62 349 ASN A C 1
ATOM 2446 O O . ASN A 1 349 ? 19.762 1.677 -11.731 1.00 95.62 349 ASN A O 1
ATOM 2450 N N . LEU A 1 350 ? 20.643 -0.305 -12.336 1.00 94.88 350 LEU A N 1
ATOM 2451 C CA . LEU A 1 350 ? 22.047 0.024 -12.088 1.00 94.88 350 LEU A CA 1
ATOM 2452 C C . LEU A 1 350 ? 22.621 1.019 -13.107 1.00 94.88 350 LEU A C 1
ATOM 2454 O O . LEU A 1 350 ? 23.739 1.503 -12.929 1.00 94.88 350 LEU A O 1
ATOM 2458 N N . ALA A 1 351 ? 21.886 1.310 -14.181 1.00 95.12 351 ALA A N 1
ATOM 2459 C CA . ALA A 1 351 ? 22.309 2.267 -15.183 1.00 95.12 351 ALA A CA 1
ATOM 2460 C C . ALA A 1 351 ? 21.983 3.714 -14.778 1.00 95.12 351 ALA A C 1
ATOM 2462 O O . ALA A 1 351 ? 20.912 4.020 -14.259 1.00 95.12 351 ALA A O 1
ATOM 2463 N N . SER A 1 352 ? 22.907 4.608 -15.102 1.00 93.56 352 SER A N 1
ATOM 2464 C CA . SER A 1 352 ? 22.766 6.060 -15.121 1.00 93.56 352 SER A CA 1
ATOM 2465 C C . SER A 1 352 ? 22.505 6.533 -16.556 1.00 93.56 352 SER A C 1
ATOM 2467 O O . SER A 1 352 ? 22.797 5.820 -17.518 1.00 93.56 352 SER A O 1
ATOM 2469 N N . TYR A 1 353 ? 21.985 7.753 -16.742 1.00 91.88 353 TYR A N 1
ATOM 2470 C CA . TYR A 1 353 ? 21.738 8.321 -18.084 1.00 91.88 353 TYR A CA 1
ATOM 2471 C C . TYR A 1 353 ? 20.852 7.426 -18.968 1.00 91.88 353 TYR A C 1
ATOM 2473 O O . TYR A 1 353 ? 21.017 7.345 -20.187 1.00 91.88 353 TYR A O 1
ATOM 2481 N N . THR A 1 354 ? 19.889 6.743 -18.346 1.00 91.88 354 THR A N 1
ATOM 2482 C CA . THR A 1 354 ? 19.155 5.618 -18.941 1.00 91.88 354 THR A CA 1
ATOM 2483 C C . THR A 1 354 ? 18.276 6.014 -20.124 1.00 91.88 354 THR A C 1
ATOM 2485 O O . THR A 1 354 ? 18.130 5.220 -21.045 1.00 91.88 354 THR A O 1
ATOM 2488 N N . ASN A 1 355 ? 17.765 7.247 -20.154 1.00 91.38 355 ASN A N 1
ATOM 2489 C CA . ASN A 1 355 ? 16.978 7.811 -21.259 1.00 91.38 355 ASN A CA 1
ATOM 2490 C C . ASN A 1 355 ? 17.813 8.545 -22.319 1.00 91.38 355 ASN A C 1
ATOM 2492 O O . ASN A 1 355 ? 17.260 9.244 -23.164 1.00 91.38 355 ASN A O 1
ATOM 2496 N N . GLY A 1 356 ? 19.144 8.477 -22.269 1.00 90.25 356 GLY A N 1
ATOM 2497 C CA . GLY A 1 356 ? 19.978 9.234 -23.204 1.00 90.25 356 GLY A CA 1
ATOM 2498 C C . GLY A 1 356 ? 19.858 10.755 -23.044 1.00 90.25 356 GLY A C 1
ATOM 2499 O O . GLY A 1 356 ? 20.025 11.484 -24.016 1.00 90.25 356 GLY A O 1
ATOM 2500 N N . LEU A 1 357 ? 19.568 11.233 -21.826 1.00 90.62 357 LEU A N 1
ATOM 2501 C CA . LEU A 1 357 ? 19.552 12.666 -21.476 1.00 90.62 357 LEU A CA 1
ATOM 2502 C C . LEU A 1 357 ? 20.945 13.310 -21.585 1.00 90.62 357 LEU A C 1
ATOM 2504 O O . LEU A 1 357 ? 21.082 14.528 -21.635 1.00 90.62 357 LEU A O 1
ATOM 2508 N N . GLY A 1 358 ? 21.980 12.475 -21.604 1.00 92.75 358 GLY A N 1
ATOM 2509 C CA . GLY A 1 358 ? 23.384 12.829 -21.699 1.00 92.75 358 GLY A CA 1
ATOM 2510 C C . GLY A 1 358 ? 24.192 11.606 -22.120 1.00 92.75 358 GLY A C 1
ATOM 2511 O O . GLY A 1 358 ? 23.717 10.474 -22.002 1.00 92.75 358 GLY A O 1
ATOM 2512 N N . PHE A 1 359 ? 25.420 11.835 -22.577 1.00 94.38 359 PHE A N 1
ATOM 2513 C CA . PHE A 1 359 ? 26.434 10.783 -22.593 1.00 94.38 359 PHE A CA 1
ATOM 2514 C C . PHE A 1 359 ? 27.134 10.758 -21.235 1.00 94.38 359 PHE A C 1
ATOM 2516 O O . PHE A 1 359 ? 27.382 11.815 -20.653 1.00 94.38 359 PHE A O 1
ATOM 2523 N N . MET A 1 360 ? 27.456 9.567 -20.731 1.00 91.75 360 MET A N 1
ATOM 2524 C CA . MET A 1 360 ? 28.190 9.432 -19.476 1.00 91.75 360 MET A CA 1
ATOM 2525 C C . MET A 1 360 ? 29.574 10.091 -19.581 1.00 91.75 360 MET A C 1
ATOM 2527 O O . MET A 1 360 ? 30.350 9.705 -20.459 1.00 91.75 360 MET A O 1
ATOM 2531 N N . PRO A 1 361 ? 29.917 11.026 -18.676 1.00 80.38 361 PRO A N 1
ATOM 2532 C CA . PRO A 1 361 ? 31.243 11.624 -18.633 1.00 80.38 361 PRO A CA 1
ATOM 2533 C C . PRO A 1 361 ? 32.197 10.672 -17.907 1.00 80.38 361 PRO A C 1
ATOM 2535 O O . PRO A 1 361 ? 32.226 10.688 -16.692 1.00 80.38 361 PRO A O 1
ATOM 2538 N N . ASP A 1 362 ? 32.895 9.788 -18.621 1.00 68.19 362 ASP A N 1
ATOM 2539 C CA . ASP A 1 362 ? 34.091 9.012 -18.214 1.00 68.19 362 ASP A CA 1
ATOM 2540 C C . ASP A 1 362 ? 34.253 8.473 -16.764 1.00 68.19 362 ASP A C 1
ATOM 2542 O O . ASP A 1 362 ? 35.356 8.129 -16.354 1.00 68.19 362 ASP A O 1
ATOM 2546 N N . VAL A 1 363 ? 33.168 8.287 -16.006 1.00 69.25 363 VAL A N 1
ATOM 2547 C CA . VAL A 1 363 ? 33.165 7.794 -14.611 1.00 69.25 363 VAL A CA 1
ATOM 2548 C C . VAL A 1 363 ? 32.728 6.328 -14.489 1.00 69.25 363 VAL A C 1
ATOM 2550 O O . VAL A 1 363 ? 32.146 5.766 -15.419 1.00 69.25 363 VAL A O 1
ATOM 2553 N N . THR A 1 364 ? 32.964 5.728 -13.316 1.00 79.31 364 THR A N 1
ATOM 2554 C CA . THR A 1 364 ? 32.487 4.393 -12.912 1.00 79.31 364 THR A CA 1
ATOM 2555 C C . THR A 1 364 ? 30.967 4.248 -13.059 1.00 79.31 364 THR A C 1
ATOM 2557 O O . THR A 1 364 ? 30.219 5.156 -12.695 1.00 79.31 364 THR A O 1
ATOM 2560 N N . GLY A 1 365 ? 30.505 3.092 -13.549 1.00 89.62 365 GLY A N 1
ATOM 2561 C CA . GLY A 1 365 ? 29.084 2.770 -13.727 1.00 89.62 365 GLY A CA 1
ATOM 2562 C C . GLY A 1 365 ? 28.703 2.468 -15.178 1.00 89.62 365 GLY A C 1
ATOM 2563 O O . GLY A 1 365 ? 29.568 2.285 -16.039 1.00 89.62 365 GLY A O 1
ATOM 2564 N N . ALA A 1 366 ? 27.396 2.408 -15.443 1.00 93.12 366 ALA A N 1
ATOM 2565 C CA . ALA A 1 366 ? 26.851 2.092 -16.761 1.00 93.12 366 ALA A CA 1
ATOM 2566 C C . ALA A 1 366 ? 25.875 3.163 -17.271 1.00 93.12 366 ALA A C 1
ATOM 2568 O O . ALA A 1 366 ? 25.100 3.707 -16.494 1.00 93.12 366 ALA A O 1
ATOM 2569 N N . GLY A 1 367 ? 25.900 3.448 -18.572 1.00 95.50 367 GLY A N 1
ATOM 2570 C CA . GLY A 1 367 ? 25.126 4.495 -19.246 1.00 95.50 367 GLY A CA 1
ATOM 2571 C C . GLY A 1 367 ? 25.667 4.754 -20.654 1.00 95.50 367 GLY A C 1
ATOM 2572 O O . GLY A 1 367 ? 26.783 4.356 -20.977 1.00 95.50 367 GLY A O 1
ATOM 2573 N N . PHE A 1 368 ? 24.892 5.392 -21.532 1.00 95.81 368 PHE A N 1
ATOM 2574 C CA . PHE A 1 368 ? 25.301 5.547 -22.934 1.00 95.81 368 PHE A CA 1
ATOM 2575 C C . PHE A 1 368 ? 26.570 6.393 -23.096 1.00 95.81 368 PHE A C 1
ATOM 2577 O O . PHE A 1 368 ? 26.675 7.488 -22.543 1.00 95.81 368 PHE A O 1
ATOM 2584 N N . ARG A 1 369 ? 27.509 5.920 -23.922 1.00 93.81 369 ARG A N 1
ATOM 2585 C CA . ARG A 1 369 ? 28.757 6.620 -24.267 1.00 93.81 369 ARG A CA 1
ATOM 2586 C C . ARG A 1 369 ? 28.905 6.818 -25.771 1.00 93.81 369 ARG A C 1
ATOM 2588 O O . ARG A 1 369 ? 28.368 6.063 -26.580 1.00 93.81 369 ARG A O 1
ATOM 2595 N N . ASN A 1 370 ? 29.690 7.824 -26.139 1.00 91.75 370 ASN A N 1
ATOM 2596 C CA . ASN A 1 370 ? 29.991 8.222 -27.515 1.00 91.75 370 ASN A CA 1
ATOM 2597 C C . ASN A 1 370 ? 31.388 7.759 -27.988 1.00 91.75 370 ASN A C 1
ATOM 2599 O O . ASN A 1 370 ? 31.946 8.328 -28.924 1.00 91.75 370 ASN A O 1
ATOM 2603 N N . SER A 1 371 ? 31.964 6.732 -27.353 1.00 88.06 371 SER A N 1
ATOM 2604 C CA . SER A 1 371 ? 33.349 6.292 -27.583 1.00 88.06 371 SER A CA 1
ATOM 2605 C C . SER A 1 371 ? 33.505 5.070 -28.501 1.00 88.06 371 SER A C 1
ATOM 2607 O O . SER A 1 371 ? 34.603 4.828 -28.995 1.00 88.06 371 SER A O 1
ATOM 2609 N N . ARG A 1 372 ? 32.446 4.294 -28.779 1.00 86.19 372 ARG A N 1
ATOM 2610 C CA . ARG A 1 372 ? 32.561 3.030 -29.544 1.00 86.19 372 ARG A CA 1
ATOM 2611 C C . ARG A 1 372 ? 32.672 3.279 -31.052 1.00 86.19 372 ARG A C 1
ATOM 2613 O O . ARG A 1 372 ? 31.711 3.718 -31.671 1.00 86.19 372 ARG A O 1
ATOM 2620 N N . ALA A 1 373 ? 33.809 2.972 -31.675 1.00 82.00 373 ALA A N 1
ATOM 2621 C CA . ALA A 1 373 ? 34.064 3.202 -33.109 1.00 82.00 373 ALA A CA 1
ATOM 2622 C C . ALA A 1 373 ? 33.782 4.658 -33.571 1.00 82.00 373 ALA A C 1
ATOM 2624 O O . ALA A 1 373 ? 32.853 4.889 -34.346 1.00 82.00 373 ALA A O 1
ATOM 2625 N N . PRO A 1 374 ? 34.543 5.660 -33.084 1.00 76.38 374 PRO A N 1
ATOM 2626 C CA . PRO A 1 374 ? 34.270 7.078 -33.344 1.00 76.38 374 PRO A CA 1
ATOM 2627 C C . PRO A 1 374 ? 34.695 7.529 -34.750 1.00 76.38 374 PRO A C 1
ATOM 2629 O O . PRO A 1 374 ? 34.127 8.473 -35.307 1.00 76.38 374 PRO A O 1
ATOM 2632 N N . ALA A 1 375 ? 35.679 6.854 -35.352 1.00 80.06 375 ALA A N 1
ATOM 2633 C CA . ALA A 1 375 ? 36.076 7.105 -36.728 1.00 80.06 375 ALA A CA 1
ATOM 2634 C C . ALA A 1 375 ? 34.903 6.729 -37.650 1.00 80.06 375 ALA A C 1
ATOM 2636 O O . ALA A 1 375 ? 34.502 5.572 -37.698 1.00 80.06 375 ALA A O 1
ATOM 2637 N N . ASN A 1 376 ? 34.357 7.707 -38.379 1.00 87.44 376 ASN A N 1
ATOM 2638 C CA . ASN A 1 376 ? 33.231 7.589 -39.326 1.00 87.44 376 ASN A CA 1
ATOM 2639 C C . ASN A 1 376 ? 31.810 7.710 -38.765 1.00 87.44 376 ASN A C 1
ATOM 2641 O O . ASN A 1 376 ? 30.864 7.420 -39.495 1.00 87.44 376 ASN A O 1
ATOM 2645 N N . VAL A 1 377 ? 31.619 8.198 -37.539 1.00 93.69 377 VAL A N 1
ATOM 2646 C CA . VAL A 1 377 ? 30.272 8.455 -36.993 1.00 93.69 377 VAL A CA 1
ATOM 2647 C C . VAL A 1 377 ? 30.165 9.855 -36.380 1.00 93.69 377 VAL A C 1
ATOM 2649 O O . VAL A 1 377 ? 31.170 10.518 -36.103 1.00 93.69 377 VAL A O 1
ATOM 2652 N N . THR A 1 378 ? 28.943 10.347 -36.204 1.00 95.75 378 THR A N 1
ATOM 2653 C CA . THR A 1 378 ? 28.607 11.417 -35.255 1.00 95.75 378 THR A CA 1
ATOM 2654 C C . THR A 1 378 ? 27.695 10.870 -34.169 1.00 95.75 378 THR A C 1
ATOM 2656 O O . THR A 1 378 ? 26.842 10.021 -34.424 1.00 95.75 378 THR A O 1
ATOM 2659 N N . TYR A 1 379 ? 27.861 11.401 -32.961 1.00 96.44 379 TYR A N 1
ATOM 2660 C CA . TYR A 1 379 ? 26.980 11.149 -31.830 1.00 96.44 379 TYR A CA 1
ATOM 2661 C C . TYR A 1 379 ? 26.177 12.401 -31.524 1.00 96.44 379 TYR A C 1
ATOM 2663 O O . TYR A 1 379 ? 26.708 13.510 -31.562 1.00 96.44 379 TYR A O 1
ATOM 2671 N N . SER A 1 380 ? 24.899 12.225 -31.224 1.00 97.06 380 SER A N 1
ATOM 2672 C CA . SER A 1 380 ? 24.000 13.311 -30.845 1.00 97.06 380 SER A CA 1
ATOM 2673 C C . SER A 1 380 ? 22.964 12.816 -29.844 1.00 97.06 380 SER A C 1
ATOM 2675 O O . SER A 1 380 ? 22.754 11.611 -29.703 1.00 97.06 380 SER A O 1
ATOM 2677 N N . ILE A 1 381 ? 22.328 13.751 -29.149 1.00 97.25 381 ILE A N 1
ATOM 2678 C CA . ILE A 1 381 ? 21.150 13.498 -28.320 1.00 97.25 381 ILE A CA 1
ATOM 2679 C C . ILE A 1 381 ? 19.956 14.064 -29.076 1.00 97.25 381 ILE A C 1
ATOM 2681 O O . ILE A 1 381 ? 20.024 15.189 -29.573 1.00 97.25 381 ILE A O 1
ATOM 2685 N N . VAL A 1 382 ? 18.873 13.295 -29.167 1.00 97.56 382 VAL A N 1
ATOM 2686 C CA . VAL A 1 382 ? 17.601 13.778 -29.708 1.00 97.56 382 VAL A CA 1
ATOM 2687 C C . VAL A 1 382 ? 16.659 14.052 -28.536 1.00 97.56 382 VAL A C 1
ATOM 2689 O O . VAL A 1 382 ? 16.140 13.101 -27.941 1.00 97.56 382 VAL A O 1
ATOM 2692 N N . PRO A 1 383 ? 16.463 15.326 -28.150 1.00 95.25 383 PRO A N 1
ATOM 2693 C CA . PRO A 1 383 ? 15.530 15.683 -27.091 1.00 95.25 383 PRO A CA 1
ATOM 2694 C C . PRO A 1 383 ? 14.084 15.579 -27.587 1.00 95.25 383 PRO A C 1
ATOM 2696 O O . PRO A 1 383 ? 13.807 15.805 -28.766 1.00 95.25 383 PRO A O 1
ATOM 2699 N N . THR A 1 384 ? 13.158 15.266 -26.676 1.00 90.75 384 THR A N 1
ATOM 2700 C CA . THR A 1 384 ? 11.701 15.281 -26.922 1.00 90.75 384 THR A CA 1
ATOM 2701 C C . THR A 1 384 ? 11.260 14.549 -28.204 1.00 90.75 384 THR A C 1
ATOM 2703 O O . THR A 1 384 ? 10.574 15.130 -29.048 1.00 90.75 384 THR A O 1
ATOM 2706 N N . PRO A 1 385 ? 11.671 13.286 -28.403 1.00 91.12 385 PRO A N 1
ATOM 2707 C CA . PRO A 1 385 ? 11.395 12.562 -29.633 1.00 91.12 385 PRO A CA 1
ATOM 2708 C C . PRO A 1 385 ? 9.920 12.167 -29.751 1.00 91.12 385 PRO A C 1
ATOM 2710 O O . PRO A 1 385 ? 9.395 11.397 -28.948 1.00 91.12 385 PRO A O 1
ATOM 2713 N N . THR A 1 386 ? 9.254 12.627 -30.808 1.00 93.06 386 THR A N 1
ATOM 2714 C CA . THR A 1 386 ? 7.869 12.224 -31.107 1.00 93.06 386 THR A CA 1
ATOM 2715 C C . THR A 1 386 ? 7.774 10.755 -31.515 1.00 93.06 386 THR A C 1
ATOM 2717 O O . THR A 1 386 ? 6.803 10.075 -31.190 1.00 93.06 386 THR A O 1
ATOM 2720 N N . ASP A 1 387 ? 8.809 10.227 -32.165 1.00 93.94 387 ASP A N 1
ATOM 2721 C CA . ASP A 1 387 ? 8.873 8.843 -32.632 1.00 93.94 387 ASP A CA 1
ATOM 2722 C C . ASP A 1 387 ? 9.212 7.821 -31.528 1.00 93.94 387 ASP A C 1
ATOM 2724 O O . ASP A 1 387 ? 9.277 6.622 -31.800 1.00 93.94 387 ASP A O 1
ATOM 2728 N N . ALA A 1 388 ? 9.399 8.265 -30.281 1.00 92.88 388 ALA A N 1
ATOM 2729 C CA . ALA A 1 388 ? 9.549 7.408 -29.101 1.00 92.88 388 ALA A CA 1
ATOM 2730 C C . ALA A 1 388 ? 8.430 7.614 -28.064 1.00 92.88 388 ALA A C 1
ATOM 2732 O O . ALA A 1 388 ? 8.523 7.107 -26.945 1.00 92.88 388 ALA A O 1
ATOM 2733 N N . ALA A 1 389 ? 7.347 8.308 -28.437 1.00 89.81 389 ALA A N 1
ATOM 2734 C CA . ALA A 1 389 ? 6.220 8.582 -27.547 1.00 89.81 389 ALA A CA 1
ATOM 2735 C C . ALA A 1 389 ? 5.580 7.300 -26.983 1.00 89.81 389 ALA A C 1
ATOM 2737 O O . ALA A 1 389 ? 5.221 7.263 -25.812 1.00 89.81 389 ALA A O 1
ATOM 2738 N N . ALA A 1 390 ? 5.514 6.221 -27.774 1.00 89.81 390 ALA A N 1
ATOM 2739 C CA . ALA A 1 390 ? 4.985 4.925 -27.332 1.00 89.81 390 ALA A CA 1
ATOM 2740 C C . ALA A 1 390 ? 5.820 4.254 -26.225 1.00 89.81 390 ALA A C 1
ATOM 2742 O O . ALA A 1 390 ? 5.328 3.358 -25.545 1.00 89.81 390 ALA A O 1
ATOM 2743 N N . LEU A 1 391 ? 7.078 4.671 -26.048 1.00 91.75 391 LEU A N 1
ATOM 2744 C CA . LEU A 1 391 ? 7.944 4.210 -24.964 1.00 91.75 391 LEU A CA 1
ATOM 2745 C C . LEU A 1 391 ? 7.887 5.136 -23.744 1.00 91.75 391 LEU A C 1
ATOM 2747 O O . LEU A 1 391 ? 8.464 4.802 -22.716 1.00 91.75 391 LEU A O 1
ATOM 2751 N N . SER A 1 392 ? 7.252 6.308 -23.852 1.00 91.31 392 SER A N 1
ATOM 2752 C CA . SER A 1 392 ? 7.379 7.403 -22.880 1.00 91.31 392 SER A CA 1
ATOM 2753 C C . SER A 1 392 ? 8.829 7.884 -22.692 1.00 91.31 392 SER A C 1
ATOM 2755 O O . SER A 1 392 ? 9.198 8.376 -21.628 1.00 91.31 392 SER A O 1
ATOM 2757 N N . ALA A 1 393 ? 9.680 7.742 -23.716 1.00 91.88 393 ALA A N 1
ATOM 2758 C CA . ALA A 1 393 ? 11.078 8.161 -23.642 1.00 91.88 393 ALA A CA 1
ATOM 2759 C C . ALA A 1 393 ? 11.210 9.690 -23.762 1.00 91.88 393 ALA A C 1
ATOM 2761 O O . ALA A 1 393 ? 10.732 10.293 -24.722 1.00 91.88 393 ALA A O 1
ATOM 2762 N N . ARG A 1 394 ? 11.912 10.324 -22.811 1.00 92.12 394 ARG A N 1
ATOM 2763 C CA . ARG A 1 394 ? 12.168 11.782 -22.821 1.00 92.12 394 ARG A CA 1
ATOM 2764 C C . ARG A 1 394 ? 13.196 12.208 -23.878 1.00 92.12 394 ARG A C 1
ATOM 2766 O O . ARG A 1 394 ? 13.164 13.338 -24.365 1.00 92.12 394 ARG A O 1
ATOM 2773 N N . SER A 1 395 ? 14.115 11.309 -24.214 1.00 95.88 395 SER A N 1
ATOM 2774 C CA . SER A 1 395 ? 15.197 11.506 -25.180 1.00 95.88 395 SER A CA 1
ATOM 2775 C C . SER A 1 395 ? 15.725 10.158 -25.676 1.00 95.88 395 SER A C 1
ATOM 2777 O O . SER A 1 395 ? 15.303 9.094 -25.212 1.00 95.88 395 SER A O 1
ATOM 2779 N N . TYR A 1 396 ? 16.658 10.198 -26.623 1.00 97.69 396 TYR A N 1
ATOM 2780 C CA . TYR A 1 396 ? 17.513 9.062 -26.952 1.00 97.69 396 TYR A CA 1
ATOM 2781 C C . TYR A 1 396 ? 18.877 9.530 -27.461 1.00 97.69 396 TYR A C 1
ATOM 2783 O O . TYR A 1 396 ? 19.022 10.652 -27.959 1.00 97.69 396 TYR A O 1
ATOM 2791 N N . VAL A 1 397 ? 19.878 8.653 -27.373 1.00 97.62 397 VAL A N 1
ATOM 2792 C CA . VAL A 1 397 ? 21.169 8.864 -28.035 1.00 97.62 397 VAL A CA 1
ATOM 2793 C C . VAL A 1 397 ? 21.097 8.363 -29.471 1.00 97.62 397 VAL A C 1
ATOM 2795 O O . VAL A 1 397 ? 20.490 7.331 -29.749 1.00 97.62 397 VAL A O 1
ATOM 2798 N N . ARG A 1 398 ? 21.720 9.093 -30.392 1.00 97.94 398 ARG A N 1
ATOM 2799 C CA . ARG A 1 398 ? 21.768 8.781 -31.821 1.00 97.94 398 ARG A CA 1
ATOM 2800 C C . ARG A 1 398 ? 23.203 8.692 -32.299 1.00 97.94 398 ARG A C 1
ATOM 2802 O O . ARG A 1 398 ? 23.996 9.610 -32.081 1.00 97.94 398 ARG A O 1
ATOM 2809 N N . LYS A 1 399 ? 23.491 7.613 -33.018 1.00 97.00 399 LYS A N 1
ATOM 2810 C CA . LYS A 1 399 ? 24.709 7.413 -33.794 1.00 97.00 399 LYS A CA 1
ATOM 2811 C C . LYS A 1 399 ? 24.369 7.520 -35.275 1.00 97.00 399 LYS A C 1
ATOM 2813 O O . LYS A 1 399 ? 23.503 6.788 -35.743 1.00 97.00 399 LYS A O 1
ATOM 2818 N N . THR A 1 400 ? 25.049 8.402 -36.000 1.00 96.94 400 THR A N 1
ATOM 2819 C CA . THR A 1 400 ? 24.866 8.592 -37.446 1.00 96.94 400 THR A CA 1
ATOM 2820 C C . THR A 1 400 ? 26.158 8.274 -38.177 1.00 96.94 400 THR A C 1
ATOM 2822 O O . THR A 1 400 ? 27.218 8.792 -37.827 1.00 96.94 400 THR A O 1
ATOM 2825 N N . TRP A 1 401 ? 26.088 7.445 -39.212 1.00 96.00 401 TRP A N 1
ATOM 2826 C CA . TRP A 1 401 ? 27.260 7.076 -40.002 1.00 96.00 401 TRP A CA 1
ATOM 2827 C C . TRP A 1 401 ? 27.621 8.159 -41.022 1.00 96.00 401 TRP A C 1
ATOM 2829 O O . TRP A 1 401 ? 26.758 8.697 -41.708 1.00 96.00 401 TRP A O 1
ATOM 2839 N N . LYS A 1 402 ? 28.913 8.473 -41.156 1.00 95.88 402 LYS A N 1
ATOM 2840 C CA . LYS A 1 402 ? 29.461 9.435 -42.134 1.00 95.88 402 LYS A CA 1
ATOM 2841 C C . LYS A 1 402 ? 29.936 8.770 -43.425 1.00 95.88 402 LYS A C 1
ATOM 2843 O O . LYS A 1 402 ? 30.046 9.430 -44.450 1.00 95.88 402 LYS A O 1
ATOM 2848 N N . ALA A 1 403 ? 30.241 7.478 -43.365 1.00 93.62 403 ALA A N 1
ATOM 2849 C CA . ALA A 1 403 ? 30.751 6.693 -44.478 1.00 93.62 403 ALA A CA 1
ATOM 2850 C C . ALA A 1 403 ? 30.180 5.275 -44.426 1.00 93.62 403 ALA A C 1
ATOM 2852 O O . ALA A 1 403 ? 29.701 4.824 -43.380 1.00 93.62 403 ALA A O 1
ATOM 2853 N N . VAL A 1 404 ? 30.250 4.569 -45.556 1.00 91.88 404 VAL A N 1
ATOM 2854 C CA . VAL A 1 404 ? 29.852 3.163 -45.605 1.00 91.88 404 VAL A CA 1
ATOM 2855 C C . VAL A 1 404 ? 30.755 2.356 -44.677 1.00 91.88 404 VAL A C 1
ATOM 2857 O O . VAL A 1 404 ? 31.975 2.423 -44.787 1.00 91.88 404 VAL A O 1
ATOM 2860 N N . THR A 1 405 ? 30.161 1.581 -43.776 1.00 88.94 405 THR A N 1
ATOM 2861 C CA . THR A 1 405 ? 30.894 0.647 -42.908 1.00 88.94 405 THR A CA 1
ATOM 2862 C C . THR A 1 405 ? 30.320 -0.745 -43.050 1.00 88.94 405 THR A C 1
ATOM 2864 O O . THR A 1 405 ? 29.108 -0.971 -42.991 1.00 88.94 405 THR A O 1
ATOM 2867 N N . THR A 1 406 ? 31.226 -1.688 -43.260 1.00 81.06 406 THR A N 1
ATOM 2868 C CA . THR A 1 406 ? 30.931 -3.112 -43.300 1.00 81.06 406 THR A CA 1
ATOM 2869 C C . THR A 1 406 ? 31.004 -3.669 -41.883 1.00 81.06 406 THR A C 1
ATOM 2871 O O . THR A 1 406 ? 32.025 -3.504 -41.219 1.00 81.06 406 THR A O 1
ATOM 2874 N N . GLY A 1 407 ? 29.959 -4.368 -41.440 1.00 67.75 407 GLY A N 1
ATOM 2875 C CA . GLY A 1 407 ? 30.041 -5.254 -40.276 1.00 67.75 407 GLY A CA 1
ATOM 2876 C C . GLY A 1 407 ? 29.298 -4.825 -39.003 1.00 67.75 407 GLY A C 1
ATOM 2877 O O . GLY A 1 407 ? 28.831 -3.695 -38.839 1.00 67.75 407 GLY A O 1
ATOM 2878 N N . ALA A 1 408 ? 29.185 -5.813 -38.113 1.00 84.06 408 ALA A N 1
ATOM 2879 C CA . ALA A 1 408 ? 28.714 -5.713 -36.731 1.00 84.06 408 ALA A CA 1
ATOM 2880 C C . ALA A 1 408 ? 29.738 -4.971 -35.845 1.00 84.06 408 ALA A C 1
ATOM 2882 O O . ALA A 1 408 ? 30.810 -4.608 -36.326 1.00 84.06 408 ALA A O 1
ATOM 2883 N N . GLY A 1 409 ? 29.442 -4.758 -34.560 1.00 86.44 409 GLY A N 1
ATOM 2884 C CA . GLY A 1 409 ? 30.432 -4.198 -33.625 1.00 86.44 409 GLY A CA 1
ATOM 2885 C C . GLY A 1 409 ? 30.374 -2.681 -33.431 1.00 86.44 409 GLY A C 1
ATOM 2886 O O . GLY A 1 409 ? 31.223 -2.110 -32.752 1.00 86.44 409 GLY A O 1
ATOM 2887 N N . ASN A 1 410 ? 29.402 -2.000 -34.043 1.00 89.69 410 ASN A N 1
ATOM 2888 C CA . ASN A 1 410 ? 29.386 -0.544 -34.168 1.00 89.69 410 ASN A CA 1
ATOM 2889 C C . ASN A 1 410 ? 28.261 0.144 -33.374 1.00 89.69 410 ASN A C 1
ATOM 2891 O O . ASN A 1 410 ? 27.842 1.232 -33.761 1.00 89.69 410 ASN A O 1
ATOM 2895 N N . GLY A 1 411 ? 27.752 -0.434 -32.286 1.00 93.31 411 GLY A N 1
ATOM 2896 C CA . GLY A 1 411 ? 26.714 0.200 -31.459 1.00 93.31 411 GLY A CA 1
ATOM 2897 C C . GLY A 1 411 ? 27.237 1.232 -30.450 1.00 93.31 411 GLY A C 1
ATOM 2898 O O . GLY A 1 411 ? 28.135 2.021 -30.759 1.00 93.31 411 GLY A O 1
ATOM 2899 N N . PHE A 1 412 ? 26.662 1.225 -29.244 1.00 95.25 412 PHE A N 1
ATOM 2900 C CA . PHE A 1 412 ? 27.004 2.105 -28.125 1.00 95.25 412 PHE A CA 1
ATOM 2901 C C . PHE A 1 412 ? 27.746 1.340 -27.028 1.00 95.25 412 PHE A C 1
ATOM 2903 O O . PHE A 1 412 ? 27.299 0.276 -26.588 1.00 95.25 412 PHE A O 1
ATOM 2910 N N . ALA A 1 413 ? 28.845 1.919 -26.541 1.00 94.38 413 ALA A N 1
ATOM 2911 C CA . ALA A 1 413 ? 29.429 1.480 -25.282 1.00 94.38 413 ALA A CA 1
ATOM 2912 C C . ALA A 1 413 ? 28.541 1.932 -24.118 1.00 94.38 413 ALA A C 1
ATOM 2914 O O . ALA A 1 413 ? 28.050 3.064 -24.125 1.00 94.38 413 ALA A O 1
ATOM 2915 N N . LEU A 1 414 ? 28.316 1.046 -23.146 1.00 95.25 414 LEU A N 1
ATOM 2916 C CA . LEU A 1 414 ? 27.566 1.362 -21.928 1.00 95.25 414 LEU A CA 1
ATOM 2917 C C . LEU A 1 414 ? 28.482 1.523 -20.712 1.00 95.25 414 LEU A C 1
ATOM 2919 O O . LEU A 1 414 ? 28.094 2.111 -19.715 1.00 95.25 414 LEU A O 1
ATOM 2923 N N . THR A 1 415 ? 29.709 1.024 -20.789 1.00 93.75 415 THR A N 1
ATOM 2924 C CA . THR A 1 415 ? 30.764 1.173 -19.778 1.00 93.75 415 THR A CA 1
ATOM 2925 C C . THR A 1 415 ? 32.017 1.742 -20.436 1.00 93.75 415 THR A C 1
ATOM 2927 O O . THR A 1 415 ? 32.086 1.797 -21.663 1.00 93.75 415 THR A O 1
ATOM 2930 N N . GLN A 1 416 ? 33.009 2.179 -19.653 1.00 88.12 416 GLN A N 1
ATOM 2931 C CA . GLN A 1 416 ? 34.264 2.675 -20.231 1.00 88.12 416 GLN A CA 1
ATOM 2932 C C . GLN A 1 416 ? 35.019 1.547 -20.938 1.00 88.12 416 GLN A C 1
ATOM 2934 O O . GLN A 1 416 ? 35.469 1.723 -22.066 1.00 88.12 416 GLN A O 1
ATOM 2939 N N . ALA A 1 417 ? 35.084 0.382 -20.292 1.00 83.25 417 ALA A N 1
ATOM 2940 C CA . ALA A 1 417 ? 35.654 -0.813 -20.888 1.00 83.25 417 ALA A CA 1
ATOM 2941 C C . ALA A 1 417 ? 34.810 -1.278 -22.087 1.00 83.25 417 ALA A C 1
ATOM 2943 O O . ALA A 1 417 ? 33.595 -1.470 -21.968 1.00 83.25 417 ALA A O 1
ATOM 2944 N N . ASP A 1 418 ? 35.472 -1.502 -23.221 1.00 86.06 418 ASP A N 1
ATOM 2945 C CA . ASP A 1 418 ? 34.912 -2.174 -24.390 1.00 86.06 418 ASP A CA 1
ATOM 2946 C C . ASP A 1 418 ? 35.177 -3.692 -24.288 1.00 86.06 418 ASP A C 1
ATOM 2948 O O . ASP A 1 418 ? 36.342 -4.093 -24.197 1.00 86.06 418 ASP A O 1
ATOM 2952 N N . PRO A 1 419 ? 34.148 -4.562 -24.326 1.00 84.75 419 PRO A N 1
ATOM 2953 C CA . PRO A 1 419 ? 34.319 -6.013 -24.236 1.00 84.75 419 PRO A CA 1
ATOM 2954 C C . PRO A 1 419 ? 35.182 -6.620 -25.359 1.00 84.75 419 PRO A C 1
ATOM 2956 O O . PRO A 1 419 ? 35.653 -7.754 -25.207 1.00 84.75 419 PRO A O 1
ATOM 2959 N N . ASP A 1 420 ? 35.391 -5.894 -26.463 1.00 83.88 420 ASP A N 1
ATOM 2960 C CA . ASP A 1 420 ? 36.133 -6.347 -27.641 1.00 83.88 420 ASP A CA 1
ATOM 2961 C C . ASP A 1 420 ? 37.560 -5.796 -27.723 1.00 83.88 420 ASP A C 1
ATOM 2963 O O . ASP A 1 420 ? 38.430 -6.459 -28.288 1.00 83.88 420 ASP A O 1
ATOM 2967 N N . SER A 1 421 ? 37.815 -4.607 -27.170 1.00 76.31 421 SER A N 1
ATOM 2968 C CA . SER A 1 421 ? 39.074 -3.889 -27.411 1.00 76.31 421 SER A CA 1
ATOM 2969 C C . SER A 1 421 ? 39.749 -3.295 -26.179 1.00 76.31 421 SER A C 1
ATOM 2971 O O . SER A 1 421 ? 40.880 -2.828 -26.307 1.00 76.31 421 SER A O 1
ATOM 2973 N N . ALA A 1 422 ? 39.110 -3.277 -25.005 1.00 70.44 422 ALA A N 1
ATOM 2974 C CA . ALA A 1 422 ? 39.753 -2.717 -23.818 1.00 70.44 422 ALA A CA 1
ATOM 2975 C C . ALA A 1 422 ? 40.868 -3.629 -23.286 1.00 70.44 422 ALA A C 1
ATOM 2977 O O . ALA A 1 422 ? 40.717 -4.854 -23.192 1.00 70.44 422 ALA A O 1
ATOM 2978 N N . SER A 1 423 ? 41.980 -3.004 -22.892 1.00 73.50 423 SER A N 1
ATOM 2979 C CA . SER A 1 423 ? 42.989 -3.639 -22.049 1.00 73.50 423 SER A CA 1
ATOM 2980 C C . SER A 1 423 ? 42.431 -3.706 -20.627 1.00 73.50 423 SER A C 1
ATOM 2982 O O . SER A 1 423 ? 42.203 -2.667 -20.006 1.00 73.50 423 SER A O 1
ATOM 2984 N N . PRO A 1 424 ? 42.169 -4.903 -20.091 1.00 62.50 424 PRO A N 1
ATOM 2985 C CA . PRO A 1 424 ? 41.558 -5.024 -18.780 1.00 62.50 424 PRO A CA 1
ATOM 2986 C C . PRO A 1 424 ? 42.526 -4.496 -17.709 1.00 62.50 424 PRO A C 1
ATOM 2988 O O . PRO A 1 424 ? 43.680 -4.914 -17.651 1.00 62.50 424 PRO A O 1
ATOM 2991 N N . GLY A 1 425 ? 42.055 -3.574 -16.864 1.00 58.69 425 GLY A N 1
ATOM 2992 C CA . GLY A 1 425 ? 42.813 -3.047 -15.722 1.00 58.69 425 GLY A CA 1
ATOM 2993 C C . GLY A 1 425 ? 42.990 -1.527 -15.661 1.00 58.69 425 GLY A C 1
ATOM 2994 O O . GLY A 1 425 ? 43.283 -1.033 -14.578 1.00 58.69 425 GLY A O 1
ATOM 2995 N N . THR A 1 426 ? 42.766 -0.785 -16.751 1.00 67.69 426 THR A N 1
ATOM 2996 C CA . THR A 1 426 ? 42.747 0.697 -16.728 1.00 67.69 426 THR A CA 1
ATOM 2997 C C . THR A 1 426 ? 41.342 1.287 -16.758 1.00 67.69 426 THR A C 1
ATOM 2999 O O . THR A 1 426 ? 41.140 2.414 -16.314 1.00 67.69 426 THR A O 1
ATOM 3002 N N . ASP A 1 427 ? 40.376 0.527 -17.270 1.00 73.06 427 ASP A N 1
ATOM 3003 C CA . ASP A 1 427 ? 39.034 1.025 -17.542 1.00 73.06 427 ASP A CA 1
ATOM 3004 C C . ASP A 1 427 ? 38.062 0.694 -16.409 1.00 73.06 427 ASP A C 1
ATOM 3006 O O . ASP A 1 427 ? 38.110 -0.380 -15.801 1.00 73.06 427 ASP A O 1
ATOM 3010 N N . THR A 1 428 ? 37.132 1.612 -16.156 1.00 83.62 428 THR A N 1
ATOM 3011 C CA . THR A 1 428 ? 36.047 1.402 -15.196 1.00 83.62 428 THR A CA 1
ATOM 3012 C C . THR A 1 428 ? 34.872 0.653 -15.841 1.00 83.62 428 THR A C 1
ATOM 3014 O O . THR A 1 428 ? 34.456 0.919 -16.974 1.00 83.62 428 THR A O 1
ATOM 3017 N N . GLY A 1 429 ? 34.344 -0.342 -15.127 1.00 90.44 429 GLY A N 1
ATOM 3018 C CA . GLY A 1 429 ? 33.180 -1.127 -15.542 1.00 90.44 429 GLY A CA 1
ATOM 3019 C C . GLY A 1 429 ? 31.945 -0.814 -14.705 1.00 90.44 429 GLY A C 1
ATOM 3020 O O . GLY A 1 429 ? 31.945 0.092 -13.867 1.00 90.44 429 GLY A O 1
ATOM 3021 N N . LEU A 1 430 ? 30.896 -1.607 -14.916 1.00 94.12 430 LEU A N 1
ATOM 3022 C CA . LEU A 1 430 ? 29.818 -1.745 -13.944 1.00 94.12 430 LEU A CA 1
ATOM 3023 C C . LEU A 1 430 ? 30.289 -2.694 -12.829 1.00 94.12 430 LEU A C 1
ATOM 3025 O O . LEU A 1 430 ? 30.640 -3.826 -13.166 1.00 94.12 430 LEU A O 1
ATOM 3029 N N . PRO A 1 431 ? 30.285 -2.292 -11.546 1.00 94.25 431 PRO A N 1
ATOM 3030 C CA . PRO A 1 431 ? 30.530 -3.217 -10.442 1.00 94.25 431 PRO A CA 1
ATOM 3031 C C . PRO A 1 431 ? 29.524 -4.372 -10.458 1.00 94.25 431 PRO A C 1
ATOM 3033 O O . PRO A 1 431 ? 28.327 -4.137 -10.618 1.00 94.25 431 PRO A O 1
ATOM 3036 N N . VAL A 1 432 ? 30.013 -5.602 -10.312 1.00 94.25 432 VAL A N 1
ATOM 3037 C CA . VAL A 1 432 ? 29.183 -6.813 -10.257 1.00 94.25 432 VAL A CA 1
ATOM 3038 C C . VAL A 1 432 ? 29.685 -7.759 -9.178 1.00 94.25 432 VAL A C 1
ATOM 3040 O O . VAL A 1 432 ? 30.883 -7.798 -8.898 1.00 94.25 432 VAL A O 1
ATOM 3043 N N . ASP A 1 433 ? 28.779 -8.568 -8.644 1.00 90.31 433 ASP A N 1
ATOM 3044 C CA . ASP A 1 433 ? 29.097 -9.629 -7.699 1.00 90.31 433 ASP A CA 1
ATOM 3045 C C . ASP A 1 433 ? 29.220 -10.970 -8.427 1.00 90.31 433 ASP A C 1
ATOM 3047 O O . ASP A 1 433 ? 28.382 -11.349 -9.250 1.00 90.31 433 ASP A O 1
ATOM 3051 N N . ALA A 1 434 ? 30.287 -11.710 -8.137 1.00 90.75 434 ALA A N 1
ATOM 3052 C CA . ALA A 1 434 ? 30.495 -13.040 -8.694 1.00 90.75 434 ALA A CA 1
ATOM 3053 C C . ALA A 1 434 ? 29.339 -13.986 -8.315 1.00 90.75 434 ALA A C 1
ATOM 3055 O O . ALA A 1 434 ? 28.931 -14.053 -7.161 1.00 90.75 434 ALA A O 1
ATOM 3056 N N . GLY A 1 435 ? 28.820 -14.743 -9.285 1.00 84.75 435 GLY A N 1
ATOM 3057 C CA . GLY A 1 435 ? 27.660 -15.622 -9.105 1.00 84.75 435 GLY A CA 1
ATOM 3058 C C . GLY A 1 435 ? 26.306 -14.913 -9.211 1.00 84.75 435 GLY A C 1
ATOM 3059 O O . GLY A 1 435 ? 25.286 -15.586 -9.375 1.00 84.75 435 GLY A O 1
ATOM 3060 N N . GLN A 1 436 ? 26.273 -13.577 -9.206 1.00 87.50 436 GLN A N 1
ATOM 3061 C CA . GLN A 1 436 ? 25.037 -12.823 -9.375 1.00 87.50 436 GLN A CA 1
ATOM 3062 C C . GLN A 1 436 ? 24.580 -12.848 -10.839 1.00 87.50 436 GLN A C 1
ATOM 3064 O O . GLN A 1 436 ? 25.371 -12.712 -11.777 1.00 87.50 436 GLN A O 1
ATOM 3069 N N . THR A 1 437 ? 23.276 -13.039 -11.050 1.00 88.81 437 THR A N 1
ATOM 3070 C CA . THR A 1 437 ? 22.664 -12.986 -12.386 1.00 88.81 437 THR A CA 1
ATOM 3071 C C . THR A 1 437 ? 22.160 -11.584 -12.677 1.00 88.81 437 THR A C 1
ATOM 3073 O O . THR A 1 437 ? 21.493 -10.983 -11.837 1.00 88.81 437 THR A O 1
ATOM 3076 N N . TYR A 1 438 ? 22.442 -11.094 -13.881 1.00 94.12 438 TYR A N 1
ATOM 3077 C CA . TYR A 1 438 ? 22.042 -9.781 -14.371 1.00 94.12 438 TYR A CA 1
ATOM 3078 C C . TYR A 1 438 ? 21.234 -9.913 -15.659 1.00 94.12 438 TYR A C 1
ATOM 3080 O O . TYR A 1 438 ? 21.560 -10.729 -16.526 1.00 94.12 438 TYR A O 1
ATOM 3088 N N . THR A 1 439 ? 20.219 -9.067 -15.818 1.00 95.75 439 THR A N 1
ATOM 3089 C CA . THR A 1 439 ? 19.496 -8.875 -17.076 1.00 95.75 439 THR A CA 1
ATOM 3090 C C . THR A 1 439 ? 19.709 -7.454 -17.581 1.00 95.75 439 THR A C 1
ATOM 3092 O O . THR A 1 439 ? 19.422 -6.474 -16.897 1.00 95.75 439 THR A O 1
ATOM 3095 N N . ILE A 1 440 ? 20.211 -7.348 -18.809 1.00 98.06 440 ILE A N 1
ATOM 3096 C CA . ILE A 1 440 ? 20.556 -6.090 -19.471 1.00 98.06 440 ILE A CA 1
ATOM 3097 C C . ILE A 1 440 ? 19.683 -5.942 -20.712 1.00 98.06 440 ILE A C 1
ATOM 3099 O O . ILE A 1 440 ? 19.549 -6.882 -21.498 1.00 98.06 440 ILE A O 1
ATOM 3103 N N . SER A 1 441 ? 19.101 -4.764 -20.918 1.00 98.12 441 SER A N 1
ATOM 3104 C CA . SER A 1 441 ? 18.320 -4.452 -22.117 1.00 98.12 441 SER A CA 1
ATOM 3105 C C . SER A 1 441 ? 18.347 -2.965 -22.447 1.00 98.12 441 SER A C 1
ATOM 3107 O O . SER A 1 441 ? 18.561 -2.131 -21.574 1.00 98.12 441 SER A O 1
ATOM 3109 N N . SER A 1 442 ? 18.083 -2.627 -23.703 1.00 98.12 442 SER A N 1
ATOM 3110 C CA . SER A 1 442 ? 17.891 -1.245 -24.151 1.00 98.12 442 SER A CA 1
ATOM 3111 C C . SER A 1 442 ? 16.916 -1.241 -25.316 1.00 98.12 442 SER A C 1
ATOM 3113 O O . SER A 1 442 ? 16.896 -2.200 -26.088 1.00 98.12 442 SER A O 1
ATOM 3115 N N . TYR A 1 443 ? 16.106 -0.194 -25.449 1.00 98.25 443 TYR A N 1
ATOM 3116 C CA . TYR A 1 443 ? 15.334 0.008 -26.669 1.00 98.25 443 TYR A CA 1
ATOM 3117 C C . TYR A 1 443 ? 16.228 0.639 -27.730 1.00 98.25 443 TYR A C 1
ATOM 3119 O O . TYR A 1 443 ? 16.864 1.660 -27.482 1.00 98.25 443 TYR A O 1
ATOM 3127 N N . VAL A 1 444 ? 16.257 0.035 -28.915 1.00 98.19 444 VAL A N 1
ATOM 3128 C CA . VAL A 1 444 ? 17.050 0.483 -30.059 1.00 98.19 444 VAL A CA 1
ATOM 3129 C C . VAL A 1 444 ? 16.199 0.610 -31.309 1.00 98.19 444 VAL A C 1
ATOM 3131 O O . VAL A 1 444 ? 15.194 -0.084 -31.460 1.00 98.19 444 VAL A O 1
ATOM 3134 N N . LYS A 1 445 ? 16.618 1.472 -32.227 1.00 97.81 445 LYS A N 1
ATOM 3135 C CA . LYS A 1 445 ? 15.956 1.698 -33.514 1.00 97.81 445 LYS A CA 1
ATOM 3136 C C . LYS A 1 445 ? 17.008 1.975 -34.579 1.00 97.81 445 LYS A C 1
ATOM 3138 O O . LYS A 1 445 ? 17.976 2.682 -34.323 1.00 97.81 445 LYS A O 1
ATOM 3143 N N . ALA A 1 446 ? 16.821 1.428 -35.774 1.00 97.69 446 ALA A N 1
ATOM 3144 C CA . ALA A 1 446 ? 17.686 1.694 -36.922 1.00 97.69 446 ALA A CA 1
ATOM 3145 C C . ALA A 1 446 ? 16.909 2.432 -38.016 1.00 97.69 446 ALA A C 1
ATOM 3147 O O . ALA A 1 446 ? 15.737 2.135 -38.222 1.00 97.69 446 ALA A O 1
ATOM 3148 N N . SER A 1 447 ? 17.544 3.339 -38.760 1.00 97.94 447 SER A N 1
ATOM 3149 C CA . SER A 1 447 ? 16.884 4.053 -39.871 1.00 97.94 447 SER A CA 1
ATOM 3150 C C . SER A 1 447 ? 16.641 3.196 -41.119 1.00 97.94 447 SER A C 1
ATOM 3152 O O . SER A 1 447 ? 15.895 3.601 -42.008 1.00 97.94 447 SER A O 1
ATOM 3154 N N . ALA A 1 448 ? 17.285 2.030 -41.213 1.00 96.44 448 ALA A N 1
ATOM 3155 C CA . ALA A 1 448 ? 17.307 1.179 -42.400 1.00 96.44 448 ALA A CA 1
ATOM 3156 C C . ALA A 1 448 ? 16.942 -0.279 -42.072 1.00 96.44 448 ALA A C 1
ATOM 3158 O O . ALA A 1 448 ? 17.055 -0.729 -40.933 1.00 96.44 448 ALA A O 1
ATOM 3159 N N . THR A 1 449 ? 16.507 -1.028 -43.089 1.00 96.38 449 THR A N 1
ATOM 3160 C CA . THR A 1 449 ? 16.181 -2.460 -42.989 1.00 96.38 449 THR A CA 1
ATOM 3161 C C . THR A 1 449 ? 17.432 -3.338 -43.027 1.00 96.38 449 THR A C 1
ATOM 3163 O O . THR A 1 449 ? 18.516 -2.893 -43.409 1.00 96.38 449 THR A O 1
ATOM 3166 N N . GLY A 1 450 ? 17.284 -4.621 -42.678 1.00 94.56 450 GLY A N 1
ATOM 3167 C CA . GLY A 1 450 ? 18.397 -5.577 -42.707 1.00 94.56 450 GLY A CA 1
ATOM 3168 C C . GLY A 1 450 ? 19.483 -5.232 -41.688 1.00 94.56 450 GLY A C 1
ATOM 3169 O O . GLY A 1 450 ? 20.663 -5.492 -41.932 1.00 94.56 450 GLY A O 1
ATOM 3170 N N . LYS A 1 451 ? 19.090 -4.576 -40.593 1.00 96.25 451 LYS A N 1
ATOM 3171 C CA . LYS A 1 451 ? 19.937 -4.285 -39.438 1.00 96.25 451 LYS A CA 1
ATOM 3172 C C . LYS A 1 451 ? 19.588 -5.248 -38.318 1.00 96.25 451 LYS A C 1
ATOM 3174 O O . LYS A 1 451 ? 18.487 -5.793 -38.277 1.00 96.25 451 LYS A O 1
ATOM 3179 N N . ALA A 1 452 ? 20.527 -5.450 -37.410 1.00 96.88 452 ALA A N 1
ATOM 3180 C CA . ALA A 1 452 ? 20.305 -6.246 -36.219 1.00 96.88 452 ALA A CA 1
ATOM 3181 C C . ALA A 1 452 ? 20.954 -5.566 -35.017 1.00 96.88 452 ALA A C 1
ATOM 3183 O O . ALA A 1 452 ? 21.905 -4.799 -35.179 1.00 96.88 452 ALA A O 1
ATOM 3184 N N . ALA A 1 453 ? 20.468 -5.872 -33.820 1.00 97.25 453 ALA A N 1
ATOM 3185 C CA . ALA A 1 453 ? 21.087 -5.452 -32.572 1.00 97.25 453 ALA A CA 1
ATOM 3186 C C . ALA A 1 453 ? 21.194 -6.605 -31.578 1.00 97.25 453 ALA A C 1
ATOM 3188 O O . ALA A 1 453 ? 20.444 -7.576 -31.651 1.00 97.25 453 ALA A O 1
ATOM 3189 N N . LEU A 1 454 ? 22.132 -6.496 -30.647 1.00 97.75 454 LEU A N 1
ATOM 3190 C CA . LEU A 1 454 ? 22.291 -7.417 -29.526 1.00 97.75 454 LEU A CA 1
ATOM 3191 C C . LEU A 1 454 ? 22.855 -6.681 -28.312 1.00 97.75 454 LEU A C 1
ATOM 3193 O O . LEU A 1 454 ? 23.358 -5.566 -28.423 1.00 97.75 454 LEU A O 1
ATOM 3197 N N . VAL A 1 455 ? 22.789 -7.318 -27.149 1.00 97.75 455 VAL A N 1
ATOM 3198 C CA . VAL A 1 455 ? 23.540 -6.895 -25.962 1.00 97.75 455 VAL A CA 1
ATOM 3199 C C . VAL A 1 455 ? 24.753 -7.804 -25.826 1.00 97.75 455 VAL A C 1
ATOM 3201 O O . VAL A 1 455 ? 24.634 -9.014 -26.024 1.00 97.75 455 VAL A O 1
ATOM 3204 N N . ARG A 1 456 ? 25.915 -7.247 -25.488 1.00 96.38 456 ARG A N 1
ATOM 3205 C CA . ARG A 1 456 ? 27.146 -8.013 -25.275 1.00 96.38 456 ARG A CA 1
ATOM 3206 C C . ARG A 1 456 ? 27.832 -7.584 -23.987 1.00 96.38 456 ARG A C 1
ATOM 3208 O O . ARG A 1 456 ? 27.871 -6.399 -23.667 1.00 96.38 456 ARG A O 1
ATOM 3215 N N . VAL A 1 457 ? 28.359 -8.568 -23.265 1.00 96.75 457 VAL A N 1
ATOM 3216 C CA . VAL A 1 457 ? 29.007 -8.394 -21.962 1.00 96.75 457 VAL A CA 1
ATOM 3217 C C . VAL A 1 457 ? 30.321 -9.160 -21.927 1.00 96.75 457 VAL A C 1
ATOM 3219 O O . VAL A 1 457 ? 30.416 -10.260 -22.47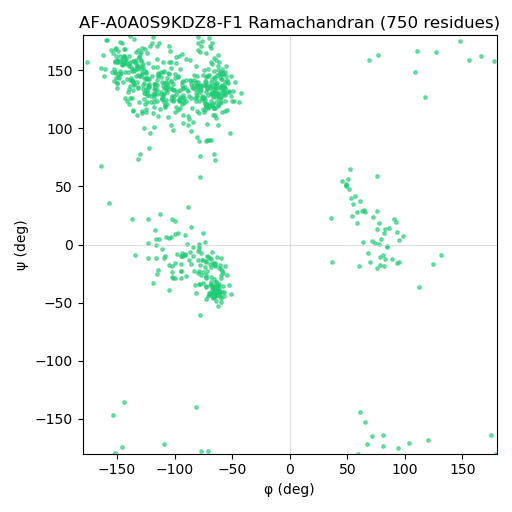3 1.00 96.75 457 VAL A O 1
ATOM 3222 N N . ARG A 1 458 ? 31.324 -8.615 -21.243 1.00 96.06 458 ARG A N 1
ATOM 3223 C CA . ARG A 1 458 ? 32.509 -9.361 -20.815 1.00 96.06 458 ARG A CA 1
ATOM 3224 C C . ARG A 1 458 ? 32.893 -8.958 -19.399 1.00 96.06 458 ARG A C 1
ATOM 3226 O O . ARG A 1 458 ? 32.881 -7.777 -19.071 1.00 96.06 458 ARG A O 1
ATOM 3233 N N . PHE A 1 459 ? 33.226 -9.931 -18.565 1.00 95.62 459 PHE A N 1
ATOM 3234 C CA . PHE A 1 459 ? 33.548 -9.697 -17.161 1.00 95.62 459 PHE A CA 1
ATOM 3235 C C . PHE A 1 459 ? 35.047 -9.568 -16.944 1.00 95.62 459 PHE A C 1
ATOM 3237 O O . PHE A 1 459 ? 35.829 -10.156 -17.688 1.00 95.62 459 PHE A O 1
ATOM 3244 N N . PHE A 1 460 ? 35.457 -8.812 -15.932 1.00 94.56 460 PHE A N 1
ATOM 3245 C CA . PHE A 1 460 ? 36.863 -8.631 -15.589 1.00 94.56 460 PHE A CA 1
ATOM 3246 C C . PHE A 1 460 ? 37.064 -8.351 -14.101 1.00 94.56 460 PHE A C 1
ATOM 3248 O O . PHE A 1 460 ? 36.119 -8.063 -13.362 1.00 94.56 460 PHE A O 1
ATOM 3255 N N . THR A 1 461 ? 38.326 -8.415 -13.691 1.00 93.31 461 THR A N 1
ATOM 3256 C CA . THR A 1 461 ? 38.797 -7.976 -12.378 1.00 93.31 461 THR A CA 1
ATOM 3257 C C . THR A 1 461 ? 39.846 -6.891 -12.616 1.00 93.31 461 THR A C 1
ATOM 3259 O O . THR A 1 461 ? 40.824 -7.150 -13.332 1.00 93.31 461 THR A O 1
ATOM 3262 N N . PRO A 1 462 ? 39.680 -5.669 -12.073 1.00 89.44 462 PRO A N 1
ATOM 3263 C CA . PRO A 1 462 ? 40.691 -4.625 -12.198 1.00 89.44 462 PRO A CA 1
ATOM 3264 C C . PRO A 1 462 ? 42.075 -5.138 -11.774 1.00 89.44 462 PRO A C 1
ATOM 3266 O O . PRO A 1 462 ? 42.227 -5.728 -10.708 1.00 89.44 462 PRO A O 1
ATOM 3269 N N . GLY A 1 463 ? 43.076 -4.965 -12.638 1.00 87.94 463 GLY A N 1
ATOM 3270 C CA . GLY A 1 463 ? 44.450 -5.428 -12.417 1.00 87.94 463 GLY A CA 1
ATOM 3271 C C . GLY A 1 463 ? 44.729 -6.906 -12.728 1.00 87.94 463 GLY A C 1
ATOM 3272 O O . GLY A 1 463 ? 45.889 -7.246 -12.939 1.00 87.94 463 GLY A O 1
ATOM 3273 N N . SER A 1 464 ? 43.719 -7.782 -12.809 1.00 89.31 464 SER A N 1
ATOM 3274 C CA . SER A 1 464 ? 43.923 -9.224 -13.084 1.00 89.31 464 SER A CA 1
ATOM 3275 C C . SER A 1 464 ? 43.490 -9.675 -14.478 1.00 89.31 464 SER A C 1
ATOM 3277 O O . SER A 1 464 ? 43.803 -10.792 -14.882 1.00 89.31 464 SER A O 1
ATOM 3279 N N . GLY A 1 465 ? 42.803 -8.822 -15.236 1.00 91.44 465 GLY A N 1
ATOM 3280 C CA . GLY A 1 465 ? 42.448 -9.113 -16.619 1.00 91.44 465 GLY A CA 1
ATOM 3281 C C . GLY A 1 465 ? 40.984 -9.509 -16.828 1.00 91.44 465 GLY A C 1
ATOM 3282 O O . GLY A 1 465 ? 40.142 -9.388 -15.937 1.00 91.44 465 GLY A O 1
ATOM 3283 N N . TRP A 1 466 ? 40.674 -9.968 -18.043 1.00 94.19 466 TRP A N 1
ATOM 3284 C CA . TRP A 1 466 ? 39.351 -10.483 -18.398 1.00 94.19 466 TRP A CA 1
ATOM 3285 C C . TRP A 1 466 ? 39.070 -11.818 -17.698 1.00 94.19 466 TRP A C 1
ATOM 3287 O O . TRP A 1 466 ? 39.897 -12.726 -17.722 1.00 94.19 466 TRP A O 1
ATOM 3297 N N . VAL A 1 467 ? 37.860 -11.963 -17.165 1.00 94.69 467 VAL A N 1
ATOM 3298 C CA . VAL A 1 467 ? 37.328 -13.208 -16.608 1.00 94.69 467 VAL A CA 1
ATOM 3299 C C . VAL A 1 467 ? 36.397 -13.826 -17.650 1.00 94.69 467 VAL A C 1
ATOM 3301 O O . VAL A 1 467 ? 35.244 -13.427 -17.814 1.00 94.69 467 VAL A O 1
ATOM 3304 N N . GLY A 1 468 ? 36.924 -14.798 -18.396 1.00 94.00 468 GLY A N 1
ATOM 3305 C CA . GLY A 1 468 ? 36.193 -15.501 -19.450 1.00 94.00 468 GLY A CA 1
ATOM 3306 C C . GLY A 1 468 ? 36.114 -14.766 -20.798 1.00 94.00 468 GLY A C 1
ATOM 3307 O O . GLY A 1 468 ? 36.772 -13.748 -21.060 1.00 94.00 468 GLY A O 1
ATOM 3308 N N . ALA A 1 469 ? 35.324 -15.347 -21.702 1.00 94.50 469 ALA A N 1
ATOM 3309 C CA . ALA A 1 469 ? 35.070 -14.814 -23.038 1.00 94.50 469 ALA A CA 1
ATOM 3310 C C . ALA A 1 469 ? 33.911 -13.805 -23.031 1.00 94.50 469 ALA A C 1
ATOM 3312 O O . ALA A 1 469 ? 33.055 -13.817 -22.145 1.00 94.50 469 ALA A O 1
ATOM 3313 N N . ALA A 1 470 ? 33.866 -12.937 -24.044 1.00 94.44 470 ALA A N 1
ATOM 3314 C CA . ALA A 1 470 ? 32.699 -12.092 -24.254 1.00 94.44 470 ALA A CA 1
ATOM 3315 C C . ALA A 1 470 ? 31.475 -12.958 -24.584 1.00 94.44 470 ALA A C 1
ATOM 3317 O O . ALA A 1 470 ? 31.566 -13.901 -25.368 1.00 94.44 470 ALA A O 1
ATOM 3318 N N . THR A 1 471 ? 30.329 -12.609 -24.011 1.00 97.06 471 THR A N 1
ATOM 3319 C CA . THR A 1 471 ? 29.054 -13.290 -24.235 1.00 97.06 471 THR A CA 1
ATOM 3320 C C . THR A 1 471 ? 28.067 -12.329 -24.883 1.00 97.06 471 THR A C 1
ATOM 3322 O O . THR A 1 471 ? 27.943 -11.175 -24.467 1.00 97.06 471 THR A O 1
ATOM 3325 N N . SER A 1 472 ? 27.355 -12.799 -25.904 1.00 97.38 472 SER A N 1
ATOM 3326 C CA . SER A 1 472 ? 26.355 -12.022 -26.637 1.00 97.38 472 SER A CA 1
ATOM 3327 C C . SER A 1 472 ? 24.961 -12.605 -26.445 1.00 97.38 472 SER A C 1
ATOM 3329 O O . SER A 1 472 ? 24.779 -13.820 -26.440 1.00 97.38 472 SER A O 1
ATOM 3331 N N . GLY A 1 473 ? 23.970 -11.725 -26.325 1.00 96.62 473 GLY A N 1
ATOM 3332 C CA . GLY A 1 473 ? 22.566 -12.092 -26.446 1.00 96.62 473 GLY A CA 1
ATOM 3333 C C . GLY A 1 473 ? 22.205 -12.474 -27.881 1.00 96.62 473 GLY A C 1
ATOM 3334 O O . GLY A 1 473 ? 22.984 -12.277 -28.818 1.00 96.62 473 GLY A O 1
ATOM 3335 N N . ALA A 1 474 ? 20.993 -12.999 -28.055 1.00 95.88 474 ALA A N 1
ATOM 3336 C CA . ALA A 1 474 ? 20.463 -13.298 -29.378 1.00 95.88 474 ALA A CA 1
ATOM 3337 C C . ALA A 1 474 ? 20.418 -12.028 -30.241 1.00 95.88 474 ALA A C 1
ATOM 3339 O O . ALA A 1 474 ? 20.003 -10.961 -29.779 1.00 95.88 474 ALA A O 1
ATOM 3340 N N . SER A 1 475 ? 20.829 -12.152 -31.504 1.00 96.12 475 SER A N 1
ATOM 3341 C CA . SER A 1 475 ? 20.741 -11.041 -32.444 1.00 96.12 475 SER A CA 1
ATOM 3342 C C . SER A 1 475 ? 19.287 -10.823 -32.853 1.00 96.12 475 SER A C 1
ATOM 3344 O O . SER A 1 475 ? 18.635 -11.722 -33.377 1.00 96.12 475 SER A O 1
ATOM 3346 N N . LEU A 1 476 ? 18.783 -9.620 -32.600 1.00 97.00 476 LEU A N 1
ATOM 3347 C CA . LEU A 1 476 ? 17.422 -9.206 -32.903 1.00 97.00 476 LEU A CA 1
ATOM 3348 C C . LEU A 1 476 ? 17.409 -8.406 -34.204 1.00 97.00 476 LEU A C 1
ATOM 3350 O O . LEU A 1 476 ? 18.029 -7.344 -34.277 1.00 97.00 476 LEU A O 1
ATOM 3354 N N . SER A 1 477 ? 16.704 -8.895 -35.224 1.00 96.69 477 SER A N 1
ATOM 3355 C CA . SER A 1 477 ? 16.494 -8.148 -36.467 1.00 96.69 477 SER A CA 1
ATOM 3356 C C . SER A 1 477 ? 15.671 -6.886 -36.212 1.00 96.69 477 SER A C 1
ATOM 3358 O O . SER A 1 477 ? 14.670 -6.914 -35.499 1.00 96.69 477 SER A O 1
ATOM 3360 N N . LEU A 1 478 ? 16.086 -5.779 -36.821 1.00 96.75 478 LEU A N 1
ATOM 3361 C CA . LEU A 1 478 ? 15.442 -4.479 -36.690 1.00 96.75 478 LEU A CA 1
ATOM 3362 C C . LEU A 1 478 ? 14.682 -4.141 -37.967 1.00 96.75 478 LEU A C 1
ATOM 3364 O O . LEU A 1 478 ? 15.222 -4.219 -39.075 1.00 96.75 478 LEU A O 1
ATOM 3368 N N . SER A 1 479 ? 13.434 -3.718 -37.790 1.00 96.81 479 SER A N 1
ATOM 3369 C CA . SER A 1 479 ? 12.690 -3.042 -38.849 1.00 96.81 479 SER A CA 1
ATOM 3370 C C . SER A 1 479 ? 13.102 -1.572 -38.895 1.00 96.81 479 SER A C 1
ATOM 3372 O O . SER A 1 479 ? 13.392 -0.971 -37.858 1.00 96.81 479 SER A O 1
ATOM 3374 N N . ALA A 1 480 ? 13.133 -0.992 -40.096 1.00 97.06 480 ALA A N 1
ATOM 3375 C CA . ALA A 1 480 ? 13.468 0.418 -40.257 1.00 97.06 480 ALA A CA 1
ATOM 3376 C C . ALA A 1 480 ? 12.485 1.293 -39.465 1.00 97.06 480 ALA A C 1
ATOM 3378 O O . ALA A 1 480 ? 11.272 1.125 -39.570 1.00 97.06 480 ALA A O 1
ATOM 3379 N N . ASN A 1 481 ? 13.026 2.227 -38.689 1.00 97.06 481 ASN A N 1
ATOM 3380 C CA . ASN A 1 481 ? 12.315 3.195 -37.858 1.00 97.06 481 ASN A CA 1
ATOM 3381 C C . ASN A 1 481 ? 11.369 2.592 -36.805 1.00 97.06 481 ASN A C 1
ATOM 3383 O O . ASN A 1 481 ? 10.526 3.304 -36.267 1.00 97.06 481 ASN A O 1
ATOM 3387 N N . ALA A 1 482 ? 11.534 1.312 -36.464 1.00 97.56 482 ALA A N 1
ATOM 3388 C CA . ALA A 1 482 ? 10.793 0.667 -35.387 1.00 97.56 482 ALA A CA 1
ATOM 3389 C C . ALA A 1 482 ? 11.696 0.426 -34.172 1.00 97.56 482 ALA A C 1
ATOM 3391 O O . ALA A 1 482 ? 12.824 -0.055 -34.307 1.00 97.56 482 ALA A O 1
ATOM 3392 N N . TRP A 1 483 ? 11.183 0.734 -32.981 1.00 98.06 483 TRP A N 1
ATOM 3393 C CA . TRP A 1 483 ? 11.853 0.396 -31.730 1.00 98.06 483 TRP A CA 1
ATOM 3394 C C . TRP A 1 483 ? 11.774 -1.107 -31.463 1.00 98.06 483 TRP A C 1
ATOM 3396 O O . TRP A 1 483 ? 10.716 -1.722 -31.578 1.00 98.06 483 TRP A O 1
ATOM 3406 N N . ALA A 1 484 ? 12.896 -1.689 -31.060 1.00 97.56 484 ALA A N 1
ATOM 3407 C CA . ALA A 1 484 ? 13.011 -3.075 -30.632 1.00 97.56 484 ALA A CA 1
ATOM 3408 C C . ALA A 1 484 ? 13.872 -3.151 -29.365 1.00 97.56 484 ALA A C 1
ATOM 3410 O O . ALA A 1 484 ? 14.663 -2.249 -29.101 1.00 97.56 484 ALA A O 1
ATOM 3411 N N . ARG A 1 485 ? 13.737 -4.215 -28.569 1.00 97.81 485 ARG A N 1
ATOM 3412 C CA . ARG A 1 485 ? 14.407 -4.327 -27.263 1.00 97.81 485 ARG A CA 1
ATOM 3413 C C . ARG A 1 485 ? 15.309 -5.566 -27.183 1.00 97.81 485 ARG A C 1
ATOM 3415 O O . ARG A 1 485 ? 14.860 -6.600 -26.679 1.00 97.81 485 ARG A O 1
ATOM 3422 N N . PRO A 1 486 ? 16.561 -5.514 -27.681 1.00 97.94 486 PRO A N 1
ATOM 3423 C CA . PRO A 1 486 ? 17.533 -6.572 -27.431 1.00 97.94 486 PRO A CA 1
ATOM 3424 C C . PRO A 1 486 ? 17.792 -6.728 -25.927 1.00 97.94 486 PRO A C 1
ATOM 3426 O O . PRO A 1 486 ? 17.737 -5.761 -25.160 1.00 97.94 486 PRO A O 1
ATOM 3429 N N . ARG A 1 487 ? 18.087 -7.961 -25.506 1.00 97.75 487 ARG A N 1
ATOM 3430 C CA . ARG A 1 487 ? 18.396 -8.293 -24.112 1.00 97.75 487 ARG A CA 1
ATOM 3431 C C . ARG A 1 487 ? 19.466 -9.374 -23.994 1.00 97.75 487 ARG A C 1
ATOM 3433 O O . ARG A 1 487 ? 19.630 -10.184 -24.906 1.00 97.75 487 ARG A O 1
ATOM 3440 N N . LEU A 1 488 ? 20.122 -9.423 -22.840 1.00 97.81 488 LEU A N 1
ATOM 3441 C CA . LEU A 1 488 ? 20.982 -10.522 -22.403 1.00 97.81 488 LEU A CA 1
ATOM 3442 C C . LEU A 1 488 ? 20.756 -10.763 -20.907 1.00 97.81 488 LEU A C 1
ATOM 3444 O O . LEU A 1 488 ? 20.798 -9.817 -20.126 1.00 97.81 488 LEU A O 1
ATOM 3448 N N . THR A 1 489 ? 20.543 -12.022 -20.531 1.00 96.44 489 THR A N 1
ATOM 3449 C CA . THR A 1 489 ? 20.543 -12.479 -19.136 1.00 96.44 489 THR A CA 1
ATOM 3450 C C . THR A 1 489 ? 21.769 -13.357 -18.933 1.00 96.44 489 THR A C 1
ATOM 3452 O O . THR A 1 489 ? 21.974 -14.297 -19.702 1.00 96.44 489 THR A O 1
ATOM 3455 N N . ILE A 1 490 ? 22.600 -13.035 -17.945 1.00 96.94 490 ILE A N 1
ATOM 3456 C CA . ILE A 1 490 ? 23.898 -13.680 -17.742 1.00 96.94 490 ILE A CA 1
ATOM 3457 C C . ILE A 1 490 ? 24.307 -13.673 -16.268 1.00 96.94 490 ILE A C 1
ATOM 3459 O O . ILE A 1 490 ? 24.062 -12.703 -15.556 1.00 96.94 490 ILE A O 1
ATOM 3463 N N . THR A 1 491 ? 24.945 -14.750 -15.817 1.00 95.19 491 THR A N 1
ATOM 3464 C CA . THR A 1 491 ? 25.530 -14.860 -14.475 1.00 95.19 491 THR A CA 1
ATOM 3465 C C . THR A 1 491 ? 26.996 -14.442 -14.510 1.00 95.19 491 THR A C 1
ATOM 3467 O O . THR A 1 491 ? 27.753 -14.930 -15.351 1.00 95.19 491 THR A O 1
ATOM 3470 N N . ALA A 1 492 ? 27.401 -13.538 -13.616 1.00 94.56 492 ALA A N 1
ATOM 3471 C CA . ALA A 1 492 ? 28.794 -13.131 -13.489 1.00 94.56 492 ALA A CA 1
ATOM 3472 C C . ALA A 1 492 ? 29.653 -14.335 -13.048 1.00 94.56 492 ALA A C 1
ATOM 3474 O O . ALA A 1 492 ? 29.319 -14.992 -12.059 1.00 94.56 492 ALA A O 1
ATOM 3475 N N . PRO A 1 493 ? 30.741 -14.672 -13.763 1.00 96.69 493 PRO A N 1
ATOM 3476 C CA . PRO A 1 493 ? 31.588 -15.807 -13.419 1.00 96.69 493 PRO A CA 1
ATOM 3477 C C . PRO A 1 493 ? 32.351 -15.559 -12.112 1.00 96.69 493 PRO A C 1
ATOM 3479 O O . PRO A 1 493 ? 32.607 -14.416 -11.730 1.00 96.69 493 PRO A O 1
ATOM 3482 N N . THR A 1 494 ? 32.766 -16.637 -11.443 1.00 94.56 494 THR A N 1
ATOM 3483 C CA . THR A 1 494 ? 33.598 -16.558 -10.235 1.00 94.56 494 THR A CA 1
ATOM 3484 C C . THR A 1 494 ? 34.843 -15.701 -10.470 1.00 94.56 494 THR A C 1
ATOM 3486 O O . THR A 1 494 ? 35.552 -15.885 -11.458 1.00 94.56 494 THR A O 1
ATOM 3489 N N . GLY A 1 495 ? 35.112 -14.770 -9.552 1.00 93.50 495 GLY A N 1
ATOM 3490 C CA . GLY A 1 495 ? 36.255 -13.853 -9.611 1.00 93.50 495 GLY A CA 1
ATOM 3491 C C . GLY A 1 495 ? 35.995 -12.546 -10.367 1.00 93.50 495 GLY A C 1
ATOM 3492 O O . GLY A 1 495 ? 36.783 -11.613 -10.224 1.00 93.50 495 GLY A O 1
ATOM 3493 N N . ALA A 1 496 ? 34.896 -12.435 -11.120 1.00 95.00 496 ALA A N 1
ATOM 3494 C CA . ALA A 1 496 ? 34.494 -11.168 -11.720 1.00 95.00 496 ALA A CA 1
ATOM 3495 C C . ALA A 1 496 ? 34.087 -10.155 -10.645 1.00 95.00 496 ALA A C 1
ATOM 3497 O O . ALA A 1 496 ? 33.313 -10.481 -9.749 1.00 95.00 496 ALA A O 1
ATOM 3498 N N . THR A 1 497 ? 34.576 -8.922 -10.774 1.00 94.75 497 THR A N 1
ATOM 3499 C CA . THR A 1 497 ? 34.159 -7.786 -9.931 1.00 94.75 497 THR A CA 1
ATOM 3500 C C . THR A 1 497 ? 33.629 -6.613 -10.751 1.00 94.75 497 THR A C 1
ATOM 3502 O O . THR A 1 497 ? 33.053 -5.674 -10.205 1.00 94.75 497 THR A O 1
ATOM 3505 N N . MET A 1 498 ? 33.817 -6.653 -12.074 1.00 94.38 498 MET A N 1
ATOM 3506 C CA . MET A 1 498 ? 33.354 -5.641 -13.016 1.00 94.38 498 MET A CA 1
ATOM 3507 C C . MET A 1 498 ? 32.813 -6.282 -14.303 1.00 94.38 498 MET A C 1
ATOM 3509 O O . MET A 1 498 ? 33.248 -7.361 -14.718 1.00 94.38 498 MET A O 1
ATOM 3513 N N . ALA A 1 499 ? 31.899 -5.586 -14.978 1.00 95.44 499 ALA A N 1
ATOM 3514 C CA . ALA A 1 499 ? 31.391 -5.932 -16.302 1.00 95.44 499 ALA A CA 1
ATOM 3515 C C . ALA A 1 499 ? 31.627 -4.796 -17.309 1.00 95.44 499 ALA A C 1
ATOM 3517 O O . ALA A 1 499 ? 31.370 -3.627 -17.021 1.00 95.44 499 ALA A O 1
ATOM 3518 N N . ALA A 1 500 ? 32.092 -5.162 -18.504 1.00 94.62 500 ALA A N 1
ATOM 3519 C CA . ALA A 1 500 ? 32.134 -4.327 -19.698 1.00 94.62 500 ALA A CA 1
ATOM 3520 C C . ALA A 1 500 ? 30.902 -4.631 -20.558 1.00 94.62 500 ALA A C 1
ATOM 3522 O O . ALA A 1 500 ? 30.676 -5.792 -20.907 1.00 94.62 500 ALA A O 1
ATOM 3523 N N . ILE A 1 501 ? 30.094 -3.622 -20.882 1.00 96.00 501 ILE A N 1
ATOM 3524 C CA . ILE A 1 501 ? 28.756 -3.806 -21.457 1.00 96.00 501 ILE A CA 1
ATOM 3525 C C . ILE A 1 501 ? 28.573 -2.907 -22.673 1.00 96.00 501 ILE A C 1
ATOM 3527 O O . ILE A 1 501 ? 28.880 -1.715 -22.625 1.00 96.00 501 ILE A O 1
ATOM 3531 N N . VAL A 1 502 ? 28.002 -3.464 -23.744 1.00 96.38 502 VAL A N 1
ATOM 3532 C CA . VAL A 1 502 ? 27.618 -2.721 -24.952 1.00 96.38 502 VAL A CA 1
ATOM 3533 C C . VAL A 1 502 ? 26.253 -3.146 -25.477 1.00 96.38 502 VAL A C 1
ATOM 3535 O O . VAL A 1 502 ? 25.844 -4.304 -25.355 1.00 96.38 502 VAL A O 1
ATOM 3538 N N . VAL A 1 503 ? 25.562 -2.197 -26.104 1.00 96.88 503 VAL A N 1
ATOM 3539 C CA . VAL A 1 503 ? 24.401 -2.462 -26.961 1.00 96.88 503 VAL A CA 1
ATOM 3540 C C . VAL A 1 503 ? 24.874 -2.270 -28.387 1.00 96.88 503 VAL A C 1
ATOM 3542 O O . VAL A 1 503 ? 25.201 -1.157 -28.796 1.00 96.88 503 VAL A O 1
ATOM 3545 N N . ASP A 1 504 ? 24.965 -3.369 -29.120 1.00 94.75 504 ASP A N 1
ATOM 3546 C CA . ASP A 1 504 ? 25.757 -3.449 -30.334 1.00 94.75 504 ASP A CA 1
ATOM 3547 C C . ASP A 1 504 ? 24.922 -3.687 -31.587 1.00 94.75 504 ASP A C 1
ATOM 3549 O O . ASP A 1 504 ? 23.810 -4.215 -31.515 1.00 94.75 504 ASP A O 1
ATOM 3553 N N . THR A 1 505 ? 25.490 -3.355 -32.747 1.00 93.94 505 THR A N 1
ATOM 3554 C CA . THR A 1 505 ? 24.957 -3.825 -34.024 1.00 93.94 505 THR A CA 1
ATOM 3555 C C . THR A 1 505 ? 25.294 -5.308 -34.174 1.00 93.94 505 THR A C 1
ATOM 3557 O O . THR A 1 505 ? 26.442 -5.725 -34.029 1.00 93.94 505 THR A O 1
ATOM 3560 N N . GLY A 1 506 ? 24.268 -6.125 -34.395 1.00 86.38 506 GLY A N 1
ATOM 3561 C CA . GLY A 1 506 ? 24.359 -7.580 -34.377 1.00 86.38 506 GLY A CA 1
ATOM 3562 C C . GLY A 1 506 ? 24.961 -8.187 -35.645 1.00 86.38 506 GLY A C 1
ATOM 3563 O O . GLY A 1 506 ? 25.069 -7.537 -36.690 1.00 86.38 506 GLY A O 1
ATOM 3564 N N . ALA A 1 507 ? 25.335 -9.466 -35.551 1.00 80.56 507 ALA A N 1
ATOM 3565 C CA . ALA A 1 507 ? 25.774 -10.254 -36.699 1.00 80.56 507 ALA A CA 1
ATOM 3566 C C . ALA A 1 507 ? 24.677 -10.316 -37.779 1.00 80.56 507 ALA A C 1
ATOM 3568 O O . ALA A 1 507 ? 23.486 -10.296 -37.478 1.00 80.56 507 ALA A O 1
ATOM 3569 N N . GLY A 1 508 ? 25.079 -10.370 -39.051 1.00 76.19 508 GLY A N 1
ATOM 3570 C CA . GLY A 1 508 ? 24.138 -10.372 -40.178 1.00 76.19 508 GLY A CA 1
ATOM 3571 C C . GLY A 1 508 ? 23.576 -8.994 -40.550 1.00 76.19 508 GLY A C 1
ATOM 3572 O O . GLY A 1 508 ? 22.749 -8.906 -41.455 1.00 76.19 508 GLY A O 1
ATOM 3573 N N . THR A 1 509 ? 24.032 -7.909 -39.909 1.00 83.88 509 THR A N 1
ATOM 3574 C CA . THR A 1 509 ? 23.695 -6.555 -40.362 1.00 83.88 509 THR A CA 1
ATOM 3575 C C . THR A 1 509 ? 24.267 -6.293 -41.758 1.00 83.88 509 THR A C 1
ATOM 3577 O O . THR A 1 509 ? 25.456 -6.485 -42.014 1.00 83.88 509 THR A O 1
ATOM 3580 N N . THR A 1 510 ? 23.425 -5.803 -42.664 1.00 90.38 510 THR A N 1
ATOM 3581 C CA . THR A 1 510 ? 23.874 -5.223 -43.937 1.00 90.38 510 THR A CA 1
ATOM 3582 C C . THR A 1 510 ? 24.710 -3.965 -43.683 1.00 90.38 510 THR A C 1
ATOM 3584 O O . THR A 1 510 ? 24.581 -3.328 -42.630 1.00 90.38 510 THR A O 1
ATOM 3587 N N . ASN A 1 511 ? 25.532 -3.570 -44.660 1.00 92.94 511 ASN A N 1
ATOM 3588 C CA . ASN A 1 511 ? 26.398 -2.389 -44.561 1.00 92.94 511 ASN A CA 1
ATOM 3589 C C . ASN A 1 511 ? 25.613 -1.137 -44.158 1.00 92.94 511 ASN A C 1
ATOM 3591 O O . ASN A 1 511 ? 24.566 -0.836 -44.738 1.00 92.94 511 ASN A O 1
ATOM 3595 N N . TRP A 1 512 ? 26.124 -0.412 -43.167 1.00 93.75 512 TRP A N 1
ATOM 3596 C CA . TRP A 1 512 ? 25.620 0.908 -42.794 1.00 93.75 512 TRP A CA 1
ATOM 3597 C C . TRP A 1 512 ? 26.074 1.904 -43.851 1.00 93.75 512 TRP A C 1
ATOM 3599 O O . TRP A 1 512 ? 27.255 1.926 -44.196 1.00 93.75 512 TRP A O 1
ATOM 3609 N N . LYS A 1 513 ? 25.146 2.674 -44.417 1.00 95.38 513 LYS A N 1
ATOM 3610 C CA . LYS A 1 513 ? 25.439 3.724 -45.397 1.00 95.38 513 LYS A CA 1
ATOM 3611 C C . LYS A 1 513 ? 25.678 5.052 -44.683 1.00 95.38 513 LYS A C 1
ATOM 3613 O O . LYS A 1 513 ? 25.235 5.253 -43.555 1.00 95.38 513 LYS A O 1
ATOM 3618 N N . ALA A 1 514 ? 26.355 5.978 -45.359 1.00 95.75 514 ALA A N 1
ATOM 3619 C CA . ALA A 1 514 ? 26.420 7.356 -44.886 1.00 95.75 514 ALA A CA 1
ATOM 3620 C C . ALA A 1 514 ? 24.994 7.918 -44.733 1.00 95.75 514 ALA A C 1
ATOM 3622 O O . ALA A 1 514 ? 24.183 7.799 -45.650 1.00 95.75 514 ALA A O 1
ATOM 3623 N N . GLY A 1 515 ? 24.698 8.498 -43.573 1.00 96.56 515 GLY A N 1
ATOM 3624 C CA . GLY A 1 515 ? 23.383 9.010 -43.197 1.00 96.56 515 GLY A CA 1
ATOM 3625 C C . GLY A 1 515 ? 22.493 8.024 -42.436 1.00 96.56 515 GLY A C 1
ATOM 3626 O O . GLY A 1 515 ? 21.544 8.479 -41.801 1.00 96.56 515 GLY A O 1
ATOM 3627 N N . ASP A 1 516 ? 22.794 6.718 -42.431 1.00 97.12 516 ASP A N 1
ATOM 3628 C CA . ASP A 1 516 ? 22.037 5.773 -41.602 1.00 97.12 516 ASP A CA 1
ATOM 3629 C C . ASP A 1 516 ? 22.203 6.121 -40.111 1.00 97.12 516 ASP A C 1
ATOM 3631 O O . ASP A 1 516 ? 23.252 6.627 -39.696 1.00 97.12 516 ASP A O 1
ATOM 3635 N N . THR A 1 517 ? 21.183 5.826 -39.298 1.00 97.44 517 THR A N 1
ATOM 3636 C CA . THR A 1 517 ? 21.181 6.079 -37.852 1.00 97.44 517 THR A CA 1
ATOM 3637 C C . THR A 1 517 ? 20.879 4.831 -37.029 1.00 97.44 517 THR A C 1
ATOM 3639 O O . THR A 1 517 ? 20.104 3.962 -37.438 1.00 97.44 517 THR A O 1
ATOM 3642 N N . PHE A 1 518 ? 21.473 4.773 -35.839 1.00 97.56 518 PHE A N 1
ATOM 3643 C CA . PHE A 1 518 ? 21.195 3.801 -34.787 1.00 97.56 518 PHE A CA 1
ATOM 3644 C C . PHE A 1 518 ? 20.938 4.568 -33.494 1.00 97.56 518 PHE A C 1
ATOM 3646 O O . PHE A 1 518 ? 21.816 5.267 -32.983 1.00 97.56 518 PHE A O 1
ATOM 3653 N N . ASP A 1 519 ? 19.710 4.465 -33.009 1.00 98.19 519 ASP A N 1
ATOM 3654 C CA . ASP A 1 519 ? 19.208 5.188 -31.852 1.00 98.19 519 ASP A CA 1
ATOM 3655 C C . ASP A 1 519 ? 19.075 4.218 -30.677 1.00 98.19 519 ASP A C 1
ATOM 3657 O O . ASP A 1 519 ? 18.697 3.062 -30.881 1.00 98.19 519 ASP A O 1
ATOM 3661 N N . ALA A 1 520 ? 19.362 4.675 -29.459 1.00 98.06 520 ALA A N 1
ATOM 3662 C CA . ALA A 1 520 ? 19.192 3.882 -28.246 1.00 98.06 520 ALA A CA 1
ATOM 3663 C C . ALA A 1 520 ? 18.657 4.716 -27.075 1.00 98.06 520 ALA A C 1
ATOM 3665 O O . ALA A 1 520 ? 19.017 5.881 -26.895 1.00 98.06 520 ALA A O 1
ATOM 3666 N N . THR A 1 521 ? 17.784 4.111 -26.274 1.00 97.94 521 THR A N 1
ATOM 3667 C CA . THR A 1 521 ? 17.207 4.710 -25.067 1.00 97.94 521 THR A CA 1
ATOM 3668 C C . THR A 1 521 ? 16.841 3.634 -24.049 1.00 97.94 521 THR A C 1
ATOM 3670 O O . THR A 1 521 ? 17.046 2.435 -24.280 1.00 97.94 521 THR A O 1
ATOM 3673 N N . GLN A 1 522 ? 16.303 4.073 -22.917 1.00 96.38 522 GLN A N 1
ATOM 3674 C CA . GLN A 1 522 ? 15.754 3.244 -21.856 1.00 96.38 522 GLN A CA 1
ATOM 3675 C C . GLN A 1 522 ? 16.645 2.051 -21.482 1.00 96.38 522 GLN A C 1
ATOM 3677 O O . GLN A 1 522 ? 16.231 0.888 -21.525 1.00 96.38 522 GLN A O 1
ATOM 3682 N N . LEU A 1 523 ? 17.907 2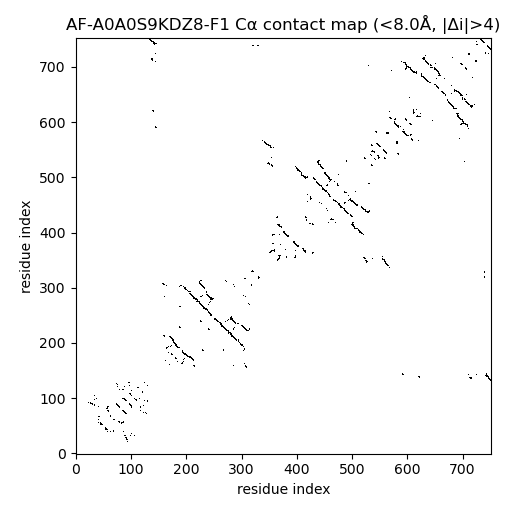.344 -21.158 1.00 97.56 523 LEU A N 1
ATOM 3683 C CA . LEU A 1 523 ? 18.861 1.348 -20.684 1.00 97.56 523 LEU A CA 1
ATOM 3684 C C . LEU A 1 523 ? 18.423 0.814 -19.316 1.00 97.56 523 LEU A C 1
ATOM 3686 O O . LEU A 1 523 ? 18.312 1.566 -18.348 1.00 97.56 523 LEU A O 1
ATOM 3690 N N . LEU A 1 524 ? 18.204 -0.495 -19.248 1.00 97.12 524 LEU A N 1
ATOM 3691 C CA . LEU A 1 524 ? 17.868 -1.220 -18.032 1.00 97.12 524 LEU A CA 1
ATOM 3692 C C . LEU A 1 524 ? 18.953 -2.247 -17.739 1.00 97.12 524 LEU A C 1
ATOM 3694 O O . LEU A 1 524 ? 19.212 -3.122 -18.571 1.00 97.12 524 LEU A O 1
ATOM 3698 N N . ILE A 1 525 ? 19.542 -2.150 -16.554 1.00 97.25 525 ILE A N 1
ATOM 3699 C CA . ILE A 1 525 ? 20.455 -3.148 -16.007 1.00 97.25 525 ILE A CA 1
ATOM 3700 C C . ILE A 1 525 ? 19.950 -3.501 -14.616 1.00 97.25 525 ILE A C 1
ATOM 3702 O O . ILE A 1 525 ? 19.978 -2.657 -13.726 1.00 97.25 525 ILE A O 1
ATOM 3706 N N . GLU A 1 526 ? 19.485 -4.729 -14.435 1.00 94.38 526 GLU A N 1
ATOM 3707 C CA . GLU A 1 526 ? 18.942 -5.197 -13.160 1.00 94.38 526 GLU A CA 1
ATOM 3708 C C . GLU A 1 526 ? 19.584 -6.514 -12.751 1.00 94.38 526 GLU A C 1
ATOM 3710 O O . GLU A 1 526 ? 19.954 -7.337 -13.593 1.00 94.38 526 GLU A O 1
ATOM 3715 N N . GLU A 1 527 ? 19.659 -6.735 -11.446 1.00 89.06 527 GLU A N 1
ATOM 3716 C CA . GLU A 1 527 ? 19.898 -8.057 -10.884 1.00 89.06 527 GLU A CA 1
ATOM 3717 C C . GLU A 1 527 ? 18.647 -8.925 -11.061 1.00 89.06 527 GLU A C 1
ATOM 3719 O O . GLU A 1 527 ? 17.519 -8.494 -10.818 1.00 89.06 527 GLU A O 1
ATOM 3724 N N . GLY A 1 528 ? 18.845 -10.161 -11.512 1.00 81.75 528 GLY A N 1
ATOM 3725 C CA . GLY A 1 528 ? 17.786 -11.134 -11.740 1.00 81.75 528 GLY A CA 1
ATOM 3726 C C . GLY A 1 528 ? 17.799 -11.750 -13.137 1.00 81.75 528 GLY A C 1
ATOM 3727 O O . GLY A 1 528 ? 18.461 -11.291 -14.071 1.00 81.75 528 GLY A O 1
ATOM 3728 N N . SER A 1 529 ? 17.042 -12.837 -13.273 1.00 84.06 529 SER A N 1
ATOM 3729 C CA . SER A 1 529 ? 16.996 -13.683 -14.471 1.00 84.06 529 SER A CA 1
ATOM 3730 C C . SER A 1 529 ? 15.880 -13.317 -15.463 1.00 84.06 529 SER A C 1
ATOM 3732 O O . SER A 1 529 ? 15.821 -13.869 -16.562 1.00 84.06 529 SER A O 1
ATOM 3734 N N . ALA A 1 530 ? 14.983 -12.401 -15.090 1.00 81.31 530 ALA A N 1
ATOM 3735 C CA . ALA A 1 530 ? 13.819 -12.026 -15.883 1.00 81.31 530 ALA A CA 1
ATOM 3736 C C . ALA A 1 530 ? 13.959 -10.611 -16.455 1.00 81.31 530 ALA A C 1
ATOM 3738 O O . ALA A 1 530 ? 14.315 -9.673 -15.744 1.00 81.31 530 ALA A O 1
ATOM 3739 N N . LEU A 1 531 ? 13.601 -10.440 -17.733 1.00 89.81 531 LEU A N 1
ATOM 3740 C CA . LEU A 1 531 ? 13.427 -9.108 -18.309 1.00 89.81 531 LEU A CA 1
ATOM 3741 C C . LEU A 1 531 ? 12.157 -8.475 -17.742 1.00 89.81 531 LEU A C 1
ATOM 3743 O O . LEU A 1 531 ? 11.063 -8.985 -17.978 1.00 89.81 531 LEU A O 1
ATOM 3747 N N . GLN A 1 532 ? 12.299 -7.326 -17.092 1.00 87.12 532 GLN A N 1
ATOM 3748 C CA . GLN A 1 532 ? 11.170 -6.564 -16.574 1.00 87.12 532 GLN A CA 1
ATOM 3749 C C . GLN A 1 532 ? 10.857 -5.319 -17.425 1.00 87.12 532 GLN A C 1
ATOM 3751 O O . GLN A 1 532 ? 11.597 -4.934 -18.344 1.00 87.12 532 GLN A O 1
ATOM 3756 N N . SER A 1 533 ? 9.724 -4.675 -17.134 1.00 90.75 533 SER A N 1
ATOM 3757 C CA . SER A 1 533 ? 9.377 -3.359 -17.686 1.00 90.75 533 SER A CA 1
ATOM 3758 C C . SER A 1 533 ? 10.445 -2.332 -17.321 1.00 90.75 533 SER A C 1
ATOM 3760 O O . SER A 1 533 ? 10.997 -2.377 -16.222 1.00 90.75 533 SER A O 1
ATOM 3762 N N . TYR A 1 534 ? 10.753 -1.426 -18.248 1.00 93.31 534 TYR A N 1
ATOM 3763 C CA . TYR A 1 534 ? 11.708 -0.350 -17.996 1.00 93.31 534 TYR A CA 1
ATOM 3764 C C . TYR A 1 534 ? 11.215 0.593 -16.889 1.00 93.31 534 TYR A C 1
ATOM 3766 O O . TYR A 1 534 ? 10.014 0.833 -16.777 1.00 93.31 534 TYR A O 1
ATOM 3774 N N . PHE A 1 535 ? 12.150 1.120 -16.096 1.00 92.75 535 PHE A N 1
ATOM 3775 C CA . PHE A 1 535 ? 11.917 2.197 -15.140 1.00 92.75 535 PHE A CA 1
ATOM 3776 C C . PHE A 1 535 ? 13.205 3.007 -14.933 1.00 92.75 535 PHE A C 1
ATOM 3778 O O . PHE A 1 535 ? 14.313 2.510 -15.169 1.00 92.75 535 PHE A O 1
ATOM 3785 N N . ASP A 1 536 ? 13.050 4.253 -14.497 1.00 87.25 536 ASP A N 1
ATOM 3786 C CA . ASP A 1 536 ? 14.146 5.217 -14.376 1.00 87.25 536 ASP A CA 1
ATOM 3787 C C . ASP A 1 536 ? 13.856 6.334 -13.371 1.00 87.25 536 ASP A C 1
ATOM 3789 O O . ASP A 1 536 ? 14.146 7.483 -13.637 1.00 87.25 536 ASP A O 1
ATOM 3793 N N . GLY A 1 537 ? 13.165 6.082 -12.261 1.00 87.19 537 GLY A N 1
ATOM 3794 C CA . GLY A 1 537 ? 12.811 7.168 -11.331 1.00 87.19 537 GLY A CA 1
ATOM 3795 C C . GLY A 1 537 ? 11.658 8.064 -11.807 1.00 87.19 537 GLY A C 1
ATOM 3796 O O . GLY A 1 537 ? 11.020 8.702 -10.981 1.00 87.19 537 GLY A O 1
ATOM 3797 N N . THR A 1 538 ? 11.350 8.096 -13.109 1.00 85.69 538 THR A N 1
ATOM 3798 C CA . THR A 1 538 ? 10.275 8.929 -13.681 1.00 85.69 538 THR A CA 1
ATOM 3799 C C . THR A 1 538 ? 9.189 8.108 -14.364 1.00 85.69 538 THR A C 1
ATOM 3801 O O . THR A 1 538 ? 8.013 8.460 -14.327 1.00 85.69 538 THR A O 1
ATOM 3804 N N . THR A 1 539 ? 9.583 6.990 -14.967 1.00 84.12 539 THR A N 1
ATOM 3805 C CA . THR A 1 539 ? 8.698 6.004 -15.571 1.00 84.12 539 THR A CA 1
ATOM 3806 C C . THR A 1 539 ? 8.402 4.926 -14.541 1.00 84.12 539 THR A C 1
ATOM 3808 O O . THR A 1 539 ? 9.321 4.335 -13.967 1.00 84.12 539 THR A O 1
ATOM 3811 N N . GLY A 1 540 ? 7.116 4.664 -14.310 1.00 76.62 540 GLY A N 1
ATOM 3812 C CA . GLY A 1 540 ? 6.673 3.669 -13.345 1.00 76.62 540 GLY A CA 1
ATOM 3813 C C . GLY A 1 540 ? 7.135 2.256 -13.704 1.00 76.62 540 GLY A C 1
ATOM 3814 O O . GLY A 1 540 ? 6.964 1.809 -14.834 1.00 76.62 540 GLY A O 1
ATOM 3815 N N . SER A 1 541 ? 7.630 1.505 -12.719 1.00 71.88 541 SER A N 1
ATOM 3816 C CA . SER A 1 541 ? 7.970 0.078 -12.856 1.00 71.88 541 SER A CA 1
ATOM 3817 C C . SER A 1 541 ? 6.749 -0.833 -13.061 1.00 71.88 541 SER A C 1
ATOM 3819 O O . SER A 1 541 ? 6.910 -2.038 -13.266 1.00 71.88 541 SER A O 1
ATOM 3821 N N . GLY A 1 542 ? 5.538 -0.270 -12.964 1.00 65.38 542 GLY A N 1
ATOM 3822 C CA . GLY A 1 542 ? 4.298 -0.992 -12.688 1.00 65.38 542 GLY A CA 1
ATOM 3823 C C . GLY A 1 542 ? 4.177 -1.360 -11.203 1.00 65.38 542 GLY A C 1
ATOM 3824 O O . GLY A 1 542 ? 5.161 -1.323 -10.463 1.00 65.38 542 GLY A O 1
ATOM 3825 N N . GLY A 1 543 ? 2.964 -1.705 -10.760 1.00 61.78 543 GLY A N 1
ATOM 3826 C CA . GLY A 1 543 ? 2.739 -2.328 -9.449 1.00 61.78 543 GLY A CA 1
ATOM 3827 C C . GLY A 1 543 ? 2.811 -1.411 -8.223 1.00 61.78 543 GLY A C 1
ATOM 3828 O O . GLY A 1 543 ? 3.182 -1.892 -7.164 1.00 61.78 543 GLY A O 1
ATOM 3829 N N . GLY A 1 544 ? 2.486 -0.119 -8.346 1.00 61.72 544 GLY A N 1
ATOM 3830 C CA . GLY A 1 544 ? 2.294 0.766 -7.183 1.00 61.72 544 GLY A CA 1
ATOM 3831 C C . GLY A 1 544 ? 3.561 1.205 -6.435 1.00 61.72 544 GLY A C 1
ATOM 3832 O O . GLY A 1 544 ? 3.451 1.944 -5.461 1.00 61.72 544 GLY A O 1
ATOM 3833 N N . ALA A 1 545 ? 4.754 0.799 -6.879 1.00 71.00 545 ALA A N 1
ATOM 3834 C CA . ALA A 1 545 ? 6.014 1.289 -6.320 1.00 71.00 545 ALA A CA 1
ATOM 3835 C C . ALA A 1 545 ? 6.197 2.794 -6.596 1.00 71.00 545 ALA A C 1
ATOM 3837 O O . ALA A 1 545 ? 5.845 3.265 -7.682 1.00 71.00 545 ALA A O 1
ATOM 3838 N N . SER A 1 546 ? 6.792 3.533 -5.657 1.00 78.62 546 SER A N 1
ATOM 3839 C CA . SER A 1 546 ? 7.363 4.850 -5.940 1.00 78.62 546 SER A CA 1
ATOM 3840 C C . SER A 1 546 ? 8.729 4.664 -6.592 1.00 78.62 546 SER A C 1
ATOM 3842 O O . SER A 1 546 ? 9.484 3.760 -6.241 1.00 78.62 546 SER A O 1
ATOM 3844 N N . GLN A 1 547 ? 9.053 5.469 -7.596 1.00 84.88 547 GLN A N 1
ATOM 3845 C CA . GLN A 1 547 ? 10.368 5.432 -8.224 1.00 84.88 547 GLN A CA 1
ATOM 3846 C C . GLN A 1 547 ? 11.144 6.669 -7.807 1.00 84.88 547 GLN A C 1
ATOM 3848 O O . GLN A 1 547 ? 10.594 7.765 -7.733 1.00 84.88 547 GLN A O 1
ATOM 3853 N N . GLU A 1 548 ? 12.428 6.487 -7.542 1.00 87.75 548 GLU A N 1
ATOM 3854 C CA . GLU A 1 548 ? 13.319 7.592 -7.235 1.00 87.75 548 GLU A CA 1
ATOM 3855 C C . GLU A 1 548 ? 14.715 7.348 -7.797 1.00 87.75 548 GLU A C 1
ATOM 3857 O O . GLU A 1 548 ? 15.106 6.226 -8.137 1.00 87.75 548 GLU A O 1
ATOM 3862 N N . TRP A 1 549 ? 15.467 8.432 -7.904 1.00 89.75 549 TRP A N 1
ATOM 3863 C CA . TRP A 1 549 ? 16.875 8.414 -8.261 1.00 89.75 549 TRP A CA 1
ATOM 3864 C C . TRP A 1 549 ? 17.718 8.305 -6.992 1.00 89.75 549 TRP A C 1
ATOM 3866 O O . TRP A 1 549 ? 17.396 8.910 -5.972 1.00 89.75 549 TRP A O 1
ATOM 3876 N N . VAL A 1 550 ? 18.810 7.540 -7.039 1.00 87.00 550 VAL A N 1
ATOM 3877 C CA . VAL A 1 550 ? 19.743 7.424 -5.903 1.00 87.00 550 VAL A CA 1
ATOM 3878 C C . VAL A 1 550 ? 20.595 8.696 -5.751 1.00 87.00 550 VAL A C 1
ATOM 3880 O O . VAL A 1 550 ? 21.141 8.955 -4.681 1.00 87.00 550 VAL A O 1
ATOM 3883 N N . GLY A 1 551 ? 20.697 9.502 -6.810 1.00 90.75 551 GLY A N 1
ATOM 3884 C CA . GLY A 1 551 ? 21.356 10.806 -6.823 1.00 90.75 551 GLY A CA 1
ATOM 3885 C C . GLY A 1 551 ? 20.628 11.788 -7.741 1.00 90.75 551 GLY A C 1
ATOM 3886 O O . GLY A 1 551 ? 19.404 11.872 -7.728 1.00 90.75 551 GLY A O 1
ATOM 3887 N N . GLU A 1 552 ? 21.378 12.539 -8.552 1.00 90.06 552 GLU A N 1
ATOM 3888 C CA . GLU A 1 552 ? 20.797 13.516 -9.482 1.00 90.06 552 GLU A CA 1
ATOM 3889 C C . GLU A 1 552 ? 19.856 12.842 -10.504 1.00 90.06 552 GLU A C 1
ATOM 3891 O O . GLU A 1 552 ? 20.192 11.795 -11.080 1.00 90.06 552 GLU A O 1
ATOM 3896 N N . GLU A 1 553 ? 18.685 13.453 -10.731 1.00 91.75 553 GLU A N 1
ATOM 3897 C CA . GLU A 1 553 ? 17.677 12.981 -11.688 1.00 91.75 553 GLU A CA 1
ATOM 3898 C C . GLU A 1 553 ? 18.286 12.812 -13.084 1.00 91.75 553 GLU A C 1
ATOM 3900 O O . GLU A 1 553 ? 18.977 13.686 -13.608 1.00 91.75 553 GLU A O 1
ATOM 3905 N N . GLY A 1 554 ? 18.040 11.656 -13.701 1.00 87.06 554 GLY A N 1
ATOM 3906 C CA . GLY A 1 554 ? 18.508 11.355 -15.049 1.00 87.06 554 GLY A CA 1
ATOM 3907 C C . GLY A 1 554 ? 19.980 10.959 -15.142 1.00 87.06 554 GLY A C 1
ATOM 3908 O O . GLY A 1 554 ? 20.392 10.488 -16.198 1.00 87.06 554 GLY A O 1
ATOM 3909 N N . LYS A 1 555 ? 20.777 11.122 -14.078 1.00 90.62 555 LYS A N 1
ATOM 3910 C CA . LYS A 1 555 ? 22.244 10.950 -14.108 1.00 90.62 555 LYS A CA 1
ATOM 3911 C C . LYS A 1 555 ? 22.781 9.919 -13.115 1.00 90.62 555 LYS A C 1
ATOM 3913 O O . LYS A 1 555 ? 23.991 9.710 -13.045 1.00 90.62 555 LYS A O 1
ATOM 3918 N N . SER A 1 556 ? 21.903 9.270 -12.364 1.00 91.38 556 SER A N 1
ATOM 3919 C CA . SER A 1 556 ? 22.243 8.275 -11.344 1.00 91.38 556 SER A CA 1
ATOM 3920 C C . SER A 1 556 ? 21.443 6.981 -11.550 1.00 91.38 556 SER A C 1
ATOM 3922 O O . SER A 1 556 ? 20.515 6.982 -12.358 1.00 91.38 556 SER A O 1
ATOM 3924 N N . PRO A 1 557 ? 21.773 5.876 -10.857 1.00 92.88 557 PRO A N 1
ATOM 3925 C CA . PRO A 1 557 ? 20.895 4.713 -10.784 1.00 92.88 557 PRO A CA 1
ATOM 3926 C C . PRO A 1 557 ? 19.516 5.093 -10.242 1.00 92.88 557 PRO A C 1
ATOM 3928 O O . PRO A 1 557 ? 19.396 5.982 -9.394 1.00 92.88 557 PRO A O 1
ATOM 3931 N N . SER A 1 558 ? 18.479 4.390 -10.685 1.00 91.81 558 SER A N 1
ATOM 3932 C CA . SER A 1 558 ? 17.128 4.547 -10.140 1.00 91.81 558 SER A CA 1
ATOM 3933 C C . SER A 1 558 ? 16.711 3.319 -9.350 1.00 91.81 558 SER A C 1
ATOM 3935 O O . SER A 1 558 ? 17.050 2.191 -9.714 1.00 91.81 558 SER A O 1
ATOM 3937 N N . ARG A 1 559 ? 15.896 3.517 -8.320 1.00 89.44 559 ARG A N 1
ATOM 3938 C CA . ARG A 1 559 ? 15.303 2.441 -7.529 1.00 89.44 559 ARG A CA 1
ATOM 3939 C C . ARG A 1 559 ? 13.785 2.549 -7.498 1.00 89.44 559 ARG A C 1
ATOM 3941 O O . ARG A 1 559 ? 13.230 3.644 -7.504 1.00 89.44 559 ARG A O 1
ATOM 3948 N N . ALA A 1 560 ? 13.122 1.399 -7.529 1.00 83.31 560 ALA A N 1
ATOM 3949 C CA . ALA A 1 560 ? 11.690 1.289 -7.313 1.00 83.31 560 ALA A CA 1
ATOM 3950 C C . ALA A 1 560 ? 11.475 0.846 -5.868 1.00 83.31 560 ALA A C 1
ATOM 3952 O O . ALA A 1 560 ? 11.849 -0.263 -5.474 1.00 83.31 560 ALA A O 1
ATOM 3953 N N . MET A 1 561 ? 10.884 1.728 -5.084 1.00 78.50 561 MET A N 1
ATOM 3954 C CA . MET A 1 561 ? 10.573 1.536 -3.684 1.00 78.50 561 MET A CA 1
ATOM 3955 C C . MET A 1 561 ? 9.133 1.049 -3.579 1.00 78.50 561 MET A C 1
ATOM 3957 O O . MET A 1 561 ? 8.197 1.734 -3.985 1.00 78.50 561 MET A O 1
ATOM 3961 N N . SER A 1 562 ? 8.944 -0.158 -3.065 1.00 68.19 562 SER A N 1
ATOM 3962 C CA . SER A 1 562 ? 7.600 -0.649 -2.783 1.00 68.19 562 SER A CA 1
ATOM 3963 C C . SER A 1 562 ? 7.207 -0.216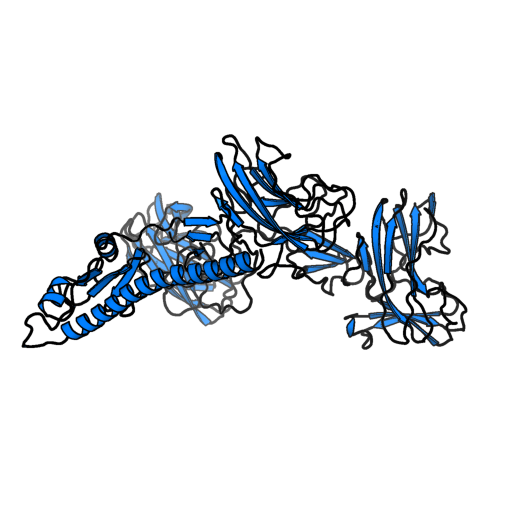 -1.372 1.00 68.19 562 SER A C 1
ATOM 3965 O O . SER A 1 562 ? 8.019 -0.379 -0.452 1.00 68.19 562 SER A O 1
ATOM 3967 N N . PRO A 1 563 ? 6.007 0.359 -1.176 1.00 62.22 563 PRO A N 1
ATOM 3968 C CA . PRO A 1 563 ? 5.515 0.610 0.169 1.00 62.22 563 PRO A CA 1
ATOM 3969 C C . PRO A 1 563 ? 5.423 -0.730 0.899 1.00 62.22 563 PRO A C 1
ATOM 3971 O O . PRO A 1 563 ? 4.803 -1.663 0.393 1.00 62.22 563 PRO A O 1
ATOM 3974 N N . LEU A 1 564 ? 6.056 -0.827 2.070 1.00 59.75 564 LEU A N 1
ATOM 3975 C CA . LEU A 1 564 ? 5.799 -1.934 2.982 1.00 59.75 564 LEU A CA 1
ATOM 3976 C C . LEU A 1 564 ? 4.371 -1.762 3.506 1.00 59.75 564 LEU A C 1
ATOM 3978 O O . LEU A 1 564 ? 4.063 -0.704 4.066 1.00 59.75 564 LEU A O 1
ATOM 3982 N N . PRO A 1 565 ? 3.494 -2.759 3.341 1.00 56.53 565 PRO A N 1
ATOM 3983 C CA . PRO A 1 565 ? 2.171 -2.698 3.914 1.00 56.53 565 PRO A CA 1
ATOM 3984 C C . PRO A 1 565 ? 2.258 -2.548 5.436 1.00 56.53 565 PRO A C 1
ATOM 3986 O O . PRO 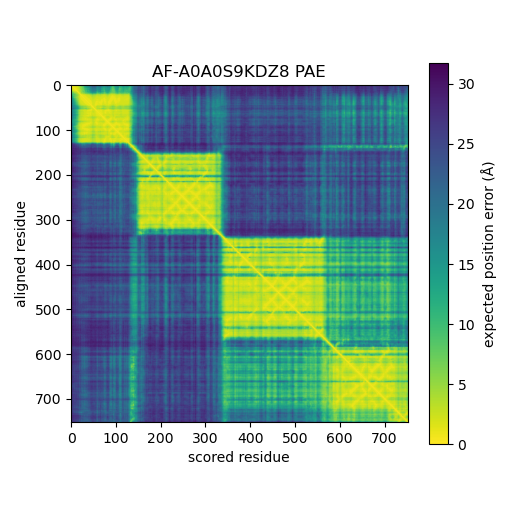A 1 565 ? 3.091 -3.172 6.101 1.00 56.53 565 PRO A O 1
ATOM 3989 N N . ALA A 1 566 ? 1.419 -1.668 5.978 1.00 55.22 566 ALA A N 1
ATOM 3990 C CA . ALA A 1 566 ? 1.377 -1.349 7.398 1.00 55.22 566 ALA A CA 1
ATOM 3991 C C . ALA A 1 566 ? 1.198 -2.622 8.239 1.00 55.22 566 ALA A C 1
ATOM 3993 O O . ALA A 1 566 ? 0.171 -3.282 8.146 1.00 55.22 566 ALA A O 1
ATOM 3994 N N . GLY A 1 567 ? 2.193 -2.954 9.066 1.00 57.94 567 GLY A N 1
ATOM 3995 C CA . GLY A 1 567 ? 2.142 -4.131 9.930 1.00 57.94 567 GLY A CA 1
ATOM 3996 C C . GLY A 1 567 ? 2.766 -5.398 9.345 1.00 57.94 567 GLY A C 1
ATOM 3997 O O . GLY A 1 567 ? 2.621 -6.433 9.971 1.00 57.94 567 GLY A O 1
ATOM 3998 N N . ALA A 1 568 ? 3.494 -5.354 8.227 1.00 56.69 568 ALA A N 1
ATOM 3999 C CA . ALA A 1 568 ? 4.420 -6.429 7.852 1.00 56.69 568 ALA A CA 1
ATOM 4000 C C . ALA A 1 568 ? 5.852 -6.075 8.298 1.00 56.69 568 ALA A C 1
ATOM 4002 O O . ALA A 1 568 ? 6.377 -5.037 7.896 1.00 56.69 568 ALA A O 1
ATOM 4003 N N . GLU A 1 569 ? 6.511 -6.935 9.084 1.00 62.94 569 GLU A N 1
ATOM 4004 C CA . GLU A 1 569 ? 7.968 -6.868 9.294 1.00 62.94 569 GLU A CA 1
ATOM 4005 C C . GLU A 1 569 ? 8.642 -8.028 8.557 1.00 62.94 569 GLU A C 1
ATOM 4007 O O . GLU A 1 569 ? 8.210 -9.186 8.625 1.00 62.94 569 GLU A O 1
ATOM 4012 N N . SER A 1 570 ? 9.742 -7.739 7.857 1.00 57.94 570 SER A N 1
ATOM 4013 C CA . SER A 1 570 ? 10.634 -8.808 7.413 1.00 57.94 570 SER A CA 1
ATOM 4014 C C . SER A 1 570 ? 11.250 -9.445 8.657 1.00 57.94 570 SER A C 1
ATOM 4016 O O . SER A 1 570 ? 11.966 -8.775 9.400 1.00 57.94 570 SER A O 1
ATOM 4018 N N . SER A 1 571 ? 10.987 -10.729 8.893 1.00 48.06 571 SER A N 1
ATOM 4019 C CA . SER A 1 571 ? 11.347 -11.405 10.147 1.00 48.06 571 SER A CA 1
ATOM 4020 C C . SER A 1 571 ? 12.837 -11.732 10.292 1.00 48.06 571 SER A C 1
ATOM 4022 O O . SER A 1 571 ? 13.199 -12.535 11.153 1.00 48.06 571 SER A O 1
ATOM 4024 N N . LEU A 1 572 ? 13.698 -11.228 9.409 1.00 51.88 572 LEU A N 1
ATOM 4025 C CA . LEU A 1 572 ? 15.032 -11.781 9.222 1.00 51.88 572 LEU A CA 1
ATOM 4026 C C . LEU A 1 572 ? 16.109 -10.857 9.783 1.00 51.88 572 LEU A C 1
ATOM 4028 O O . LEU A 1 572 ? 16.322 -9.729 9.338 1.00 51.88 572 LEU A O 1
ATOM 4032 N N . SER A 1 573 ? 16.827 -11.395 10.767 1.00 41.78 573 SER A N 1
ATOM 4033 C CA . SER A 1 573 ? 18.139 -10.931 11.184 1.00 41.78 573 SER A CA 1
ATOM 4034 C C . SER A 1 573 ? 19.160 -11.279 10.089 1.00 41.78 573 SER A C 1
ATOM 4036 O O . SER A 1 573 ? 19.747 -12.357 10.106 1.00 41.78 573 SER A O 1
ATOM 4038 N N . GLY A 1 574 ? 19.361 -10.372 9.132 1.00 43.75 574 GLY A N 1
ATOM 4039 C CA . GLY A 1 574 ? 20.429 -10.452 8.126 1.00 43.75 574 GLY A CA 1
ATOM 4040 C C . GLY A 1 574 ? 19.922 -10.558 6.687 1.00 43.75 574 GLY A C 1
ATOM 4041 O O . GLY A 1 574 ? 19.110 -11.423 6.408 1.00 43.75 574 GLY A O 1
ATOM 4042 N N . ASN A 1 575 ? 20.421 -9.656 5.826 1.00 41.72 575 ASN A N 1
ATOM 4043 C CA . ASN A 1 575 ? 20.436 -9.549 4.346 1.00 41.72 575 ASN A CA 1
ATOM 4044 C C . ASN A 1 575 ? 19.244 -9.989 3.464 1.00 41.72 575 ASN A C 1
ATOM 4046 O O . ASN A 1 575 ? 19.175 -9.554 2.315 1.00 41.72 575 ASN A O 1
ATOM 4050 N N . ASP A 1 576 ? 18.282 -10.752 3.958 1.00 47.44 576 ASP A N 1
ATOM 4051 C CA . ASP A 1 576 ? 17.093 -11.172 3.234 1.00 47.44 576 ASP A CA 1
ATOM 4052 C C . ASP A 1 576 ? 16.081 -10.025 3.218 1.00 47.44 576 ASP A C 1
ATOM 4054 O O . ASP A 1 576 ? 15.239 -9.862 4.103 1.00 47.44 576 ASP A O 1
ATOM 4058 N N . ARG A 1 577 ? 16.186 -9.172 2.200 1.00 53.78 577 ARG A N 1
ATOM 4059 C CA . ARG A 1 577 ? 15.213 -8.103 1.992 1.00 53.78 577 ARG A CA 1
ATOM 4060 C C . ARG A 1 577 ? 13.935 -8.725 1.425 1.00 53.78 577 ARG A C 1
ATOM 4062 O O . ARG A 1 577 ? 13.934 -9.266 0.325 1.00 53.78 577 ARG A O 1
ATOM 4069 N N . VAL A 1 578 ? 12.837 -8.631 2.168 1.00 52.31 578 VAL A N 1
ATOM 4070 C CA . VAL A 1 578 ? 11.502 -8.924 1.642 1.00 52.31 578 VAL A CA 1
ATOM 4071 C C . VAL A 1 578 ? 10.902 -7.621 1.143 1.00 52.31 578 VAL A C 1
ATOM 4073 O O . VAL A 1 578 ? 10.599 -6.729 1.931 1.00 52.31 578 VAL A O 1
ATOM 4076 N N . ALA A 1 579 ? 10.733 -7.496 -0.169 1.00 52.88 579 ALA A N 1
ATOM 4077 C CA . ALA A 1 579 ? 9.916 -6.430 -0.725 1.00 52.88 579 ALA A CA 1
ATOM 4078 C C . ALA A 1 579 ? 8.467 -6.906 -0.750 1.00 52.88 579 ALA A C 1
ATOM 4080 O O . ALA A 1 579 ? 8.082 -7.603 -1.683 1.00 52.88 579 ALA A O 1
ATOM 4081 N N . THR A 1 580 ? 7.671 -6.531 0.250 1.00 52.84 580 THR A N 1
ATOM 4082 C CA . THR A 1 580 ? 6.220 -6.709 0.185 1.00 52.84 580 THR A CA 1
ATOM 4083 C C . THR A 1 580 ? 5.680 -5.757 -0.879 1.00 52.84 580 THR A C 1
ATOM 4085 O O . THR A 1 580 ? 5.422 -4.586 -0.618 1.00 52.84 580 THR A O 1
ATOM 4088 N N . VAL A 1 581 ? 5.603 -6.221 -2.124 1.00 54.25 581 VAL A N 1
ATOM 4089 C CA . VAL A 1 581 ? 5.126 -5.385 -3.228 1.00 54.25 581 VAL A CA 1
ATOM 4090 C C . VAL A 1 581 ? 3.608 -5.439 -3.241 1.00 54.25 581 VAL A C 1
ATOM 4092 O O . VAL A 1 581 ? 3.057 -6.434 -3.702 1.00 54.25 581 VAL A O 1
ATOM 4095 N N . GLY A 1 582 ? 2.950 -4.362 -2.802 1.00 52.62 582 GLY A N 1
ATOM 4096 C CA . GLY A 1 582 ? 1.529 -4.118 -3.062 1.00 52.62 582 GLY A CA 1
ATOM 4097 C C . GLY A 1 582 ? 1.287 -3.908 -4.559 1.00 52.62 582 GLY A C 1
ATOM 4098 O O . GLY A 1 582 ? 1.103 -2.786 -5.025 1.00 52.62 582 GLY A O 1
ATOM 4099 N N . GLY A 1 583 ? 1.368 -4.988 -5.334 1.00 50.59 583 GLY A N 1
ATOM 4100 C CA . GLY A 1 583 ? 1.331 -4.965 -6.790 1.00 50.59 583 GLY A CA 1
ATOM 4101 C C . GLY A 1 583 ? 0.002 -5.460 -7.346 1.00 50.59 583 GLY A C 1
ATOM 4102 O O . GLY A 1 583 ? -0.605 -6.386 -6.825 1.00 50.59 583 GLY A O 1
ATOM 4103 N N . THR A 1 584 ? -0.415 -4.902 -8.481 1.00 50.16 584 THR A N 1
ATOM 4104 C CA . THR A 1 584 ? -1.576 -5.378 -9.254 1.00 50.16 584 THR A CA 1
ATOM 4105 C C . THR A 1 584 ? -1.279 -6.621 -10.102 1.00 50.16 584 THR A C 1
ATOM 4107 O O . THR A 1 584 ? -2.159 -7.088 -10.821 1.00 50.16 584 THR A O 1
ATOM 4110 N N . ALA A 1 585 ? -0.040 -7.129 -10.081 1.00 61.38 585 ALA A N 1
ATOM 4111 C CA . ALA A 1 585 ? 0.423 -8.160 -11.012 1.00 61.38 585 ALA A CA 1
ATOM 4112 C C . ALA A 1 585 ? -0.282 -9.512 -10.820 1.00 61.38 585 ALA A C 1
ATOM 4114 O O . ALA A 1 585 ? -0.561 -10.198 -11.800 1.00 61.38 585 ALA A O 1
ATOM 4115 N N . TRP A 1 586 ? -0.584 -9.881 -9.576 1.00 78.56 586 TRP A N 1
ATOM 4116 C CA . TRP A 1 586 ? -1.447 -11.009 -9.250 1.00 78.56 586 TRP A CA 1
ATOM 4117 C C . TRP A 1 586 ? -2.167 -10.723 -7.936 1.00 78.56 586 TRP A C 1
ATOM 4119 O O . TRP A 1 586 ? -1.564 -10.173 -7.017 1.00 78.56 586 TRP A O 1
ATOM 4129 N N . LYS A 1 587 ? -3.446 -11.078 -7.886 1.00 78.88 587 LYS A N 1
ATOM 4130 C CA . LYS A 1 587 ? -4.325 -11.003 -6.722 1.00 78.88 587 LYS A CA 1
ATOM 4131 C C . LYS A 1 587 ? -5.519 -11.915 -6.970 1.00 78.88 587 LYS A C 1
ATOM 4133 O O . LYS A 1 587 ? -5.936 -12.056 -8.127 1.00 78.88 587 LYS A O 1
ATOM 4138 N N . THR A 1 588 ? -6.035 -12.552 -5.932 1.00 77.75 588 THR A N 1
ATOM 4139 C CA . THR A 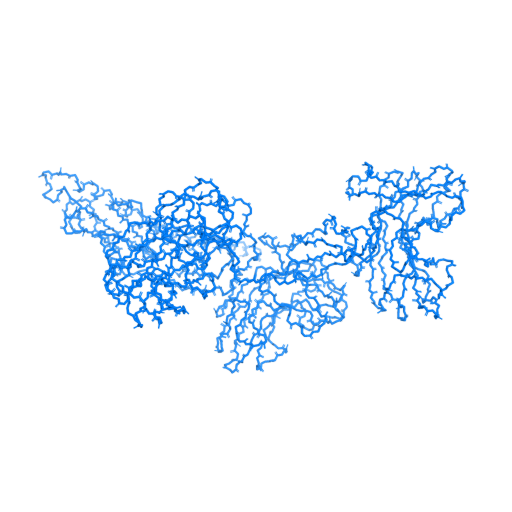1 588 ? -7.279 -13.321 -6.013 1.00 77.75 588 THR A CA 1
ATOM 4140 C C . THR A 1 588 ? -8.489 -12.407 -5.903 1.00 77.75 588 THR A C 1
ATOM 4142 O O . THR A 1 588 ? -9.418 -12.549 -6.698 1.00 77.75 588 THR A O 1
ATOM 4145 N N . ASP A 1 589 ? -8.443 -11.430 -4.998 1.00 73.38 589 ASP A N 1
ATOM 4146 C CA . ASP A 1 589 ? -9.421 -10.353 -4.885 1.00 73.38 589 ASP A CA 1
ATOM 4147 C C . ASP A 1 589 ? -8.758 -9.030 -4.443 1.00 73.38 589 ASP A C 1
ATOM 4149 O O . ASP A 1 589 ? -7.538 -8.885 -4.472 1.00 73.38 589 ASP A O 1
ATOM 4153 N N . GLY A 1 590 ? -9.557 -7.993 -4.186 1.00 70.81 590 GLY A N 1
ATOM 4154 C CA . GLY A 1 590 ? -9.053 -6.717 -3.675 1.00 70.81 590 GLY A CA 1
ATOM 4155 C C . GLY A 1 590 ? -8.133 -5.936 -4.620 1.00 70.81 590 GLY A C 1
ATOM 4156 O O . GLY A 1 590 ? -8.254 -5.992 -5.852 1.00 70.81 590 GLY A O 1
ATOM 4157 N N . ALA A 1 591 ? -7.238 -5.114 -4.060 1.00 66.88 591 ALA A N 1
ATOM 4158 C CA . ALA A 1 591 ? -6.349 -4.231 -4.826 1.00 66.88 591 ALA A CA 1
ATOM 4159 C C . ALA A 1 591 ? -4.906 -4.749 -4.953 1.00 66.88 591 ALA A C 1
ATOM 4161 O O . ALA A 1 591 ? -4.251 -4.423 -5.950 1.00 66.88 591 ALA A O 1
ATOM 4162 N N . GLN A 1 592 ? -4.429 -5.532 -3.981 1.00 72.19 592 GLN A N 1
ATOM 4163 C CA . GLN A 1 592 ? -3.015 -5.852 -3.768 1.00 72.19 592 GLN A CA 1
ATOM 4164 C C . GLN A 1 592 ? -2.832 -7.283 -3.245 1.00 72.19 592 GLN A C 1
ATOM 4166 O O . GLN A 1 592 ? -3.743 -7.843 -2.657 1.00 72.19 592 GLN A O 1
ATOM 4171 N N . SER A 1 593 ? -1.631 -7.834 -3.421 1.00 82.00 593 SER A N 1
ATOM 4172 C CA . SER A 1 593 ? -1.167 -9.063 -2.765 1.00 82.00 593 SER A CA 1
ATOM 4173 C C . SER A 1 593 ? 0.200 -8.830 -2.113 1.00 82.00 593 SER A C 1
ATOM 4175 O O . SER A 1 593 ? 0.881 -7.845 -2.406 1.00 82.00 593 SER A O 1
ATOM 4177 N N . ILE A 1 594 ? 0.629 -9.737 -1.235 1.00 83.56 594 ILE A N 1
ATOM 4178 C CA . ILE A 1 594 ? 1.979 -9.758 -0.662 1.00 83.56 594 ILE A CA 1
ATOM 4179 C C . ILE A 1 594 ? 2.886 -10.575 -1.575 1.00 83.56 594 ILE A C 1
ATOM 4181 O O . ILE A 1 594 ? 2.882 -11.801 -1.538 1.00 83.56 594 ILE A O 1
ATOM 4185 N N . ARG A 1 595 ? 3.720 -9.918 -2.377 1.00 85.06 595 ARG A N 1
ATOM 4186 C CA . ARG A 1 595 ? 4.826 -10.605 -3.058 1.00 85.06 595 ARG A CA 1
ATOM 4187 C C . ARG A 1 595 ? 6.020 -10.735 -2.119 1.00 85.06 595 ARG A C 1
ATOM 4189 O O . ARG A 1 595 ? 6.398 -9.761 -1.488 1.00 85.06 595 ARG A O 1
ATOM 4196 N N . ILE A 1 596 ? 6.631 -11.911 -2.056 1.00 86.00 596 ILE A N 1
ATOM 4197 C CA . ILE A 1 596 ? 7.888 -12.160 -1.347 1.00 86.00 596 ILE A CA 1
ATOM 4198 C C . ILE A 1 596 ? 8.929 -12.513 -2.401 1.00 86.00 596 ILE A C 1
ATOM 4200 O O . ILE A 1 596 ? 8.860 -13.581 -3.015 1.00 86.00 596 ILE A O 1
ATOM 4204 N N . SER A 1 597 ? 9.891 -11.621 -2.605 1.00 81.00 597 SER A N 1
ATOM 4205 C CA . SER A 1 597 ? 11.039 -11.835 -3.487 1.00 81.00 597 SER A CA 1
ATOM 4206 C C . SER A 1 597 ? 12.288 -12.076 -2.653 1.00 81.00 597 SER A C 1
ATOM 4208 O O . SER A 1 597 ? 12.508 -11.383 -1.661 1.00 81.00 597 SER A O 1
ATOM 4210 N N . ALA A 1 598 ? 13.102 -13.049 -3.052 1.00 77.56 598 ALA A N 1
ATOM 4211 C CA . ALA A 1 598 ? 14.409 -13.251 -2.449 1.00 77.56 598 ALA A CA 1
ATOM 4212 C C . ALA A 1 598 ? 15.380 -12.190 -2.964 1.00 77.56 598 ALA A C 1
ATOM 4214 O O . ALA A 1 598 ? 15.537 -12.023 -4.175 1.00 77.56 598 ALA A O 1
ATOM 4215 N N . LEU A 1 599 ? 16.013 -11.479 -2.034 1.00 66.62 599 LEU A N 1
ATOM 4216 C CA . LEU A 1 599 ? 17.009 -10.441 -2.308 1.00 66.62 599 LEU A CA 1
ATOM 4217 C C . LEU A 1 599 ? 18.407 -10.797 -1.757 1.00 66.62 599 LEU A C 1
ATOM 4219 O O . LEU A 1 599 ? 19.347 -10.043 -1.986 1.00 66.62 599 LEU A O 1
ATOM 4223 N N . GLY A 1 600 ? 18.549 -11.959 -1.101 1.00 68.06 600 GLY A N 1
ATOM 4224 C CA . GLY A 1 600 ? 19.821 -12.579 -0.715 1.00 68.06 600 GLY A CA 1
ATOM 4225 C C . GLY A 1 600 ? 20.046 -13.976 -1.323 1.00 68.06 600 GLY A C 1
ATOM 4226 O O . GLY A 1 600 ? 19.176 -14.563 -1.972 1.00 68.06 600 GLY A O 1
ATOM 4227 N N . ASP A 1 601 ? 21.244 -14.520 -1.114 1.00 64.31 601 ASP A N 1
ATOM 4228 C CA . ASP A 1 601 ? 21.630 -15.892 -1.476 1.00 64.31 601 ASP A CA 1
ATOM 4229 C C . ASP A 1 601 ? 21.042 -16.956 -0.527 1.00 64.31 601 ASP A C 1
ATOM 4231 O O . ASP A 1 601 ? 21.011 -18.145 -0.864 1.00 64.31 601 ASP A O 1
ATOM 4235 N N . GLY A 1 602 ? 20.517 -16.527 0.624 1.00 70.00 602 GLY A N 1
ATOM 4236 C CA . GLY A 1 602 ? 19.748 -17.346 1.549 1.00 70.00 602 GLY A CA 1
ATOM 4237 C C . GLY A 1 602 ? 18.483 -17.923 0.911 1.00 70.00 602 GLY A C 1
ATOM 4238 O O . GLY A 1 602 ? 17.803 -17.284 0.112 1.00 70.00 602 GLY A O 1
ATOM 4239 N N . THR A 1 603 ? 18.150 -19.162 1.274 1.00 69.06 603 THR A N 1
ATOM 4240 C CA . THR A 1 603 ? 16.914 -19.827 0.826 1.00 69.06 603 THR A CA 1
ATOM 4241 C C . THR A 1 603 ? 15.759 -19.633 1.808 1.00 69.06 603 THR A C 1
ATOM 4243 O O . THR A 1 603 ? 14.620 -19.918 1.467 1.00 69.06 603 THR A O 1
ATOM 4246 N N . ALA A 1 604 ? 16.002 -19.102 3.009 1.00 79.81 604 ALA A N 1
ATOM 4247 C CA . ALA A 1 604 ? 15.011 -18.986 4.081 1.00 79.81 604 ALA A CA 1
ATOM 4248 C C . ALA A 1 604 ? 14.186 -17.683 4.035 1.00 79.81 604 ALA A C 1
ATOM 4250 O O . ALA A 1 604 ? 13.786 -17.162 5.075 1.00 79.81 604 ALA A O 1
ATOM 4251 N N . THR A 1 605 ? 13.913 -17.143 2.844 1.00 84.00 605 THR A N 1
ATOM 4252 C CA . THR A 1 605 ? 13.226 -15.852 2.713 1.00 84.00 605 THR A CA 1
ATOM 4253 C C . THR A 1 605 ? 11.756 -15.951 3.147 1.00 84.00 605 THR A C 1
ATOM 4255 O O . THR A 1 605 ? 10.973 -16.702 2.550 1.00 84.00 605 THR A O 1
ATOM 4258 N N . SER A 1 606 ? 11.363 -15.167 4.158 1.00 88.12 606 SER A N 1
ATOM 4259 C CA . SER A 1 606 ? 10.008 -15.150 4.726 1.00 88.12 606 SER A CA 1
ATOM 4260 C C . SER A 1 606 ? 9.602 -13.789 5.299 1.00 88.12 606 SER A C 1
ATOM 4262 O O . SER A 1 606 ? 10.463 -13.013 5.708 1.00 88.12 606 SER A O 1
ATOM 4264 N N . VAL A 1 607 ? 8.296 -13.528 5.409 1.00 86.56 607 VAL A N 1
ATOM 4265 C CA . VAL A 1 607 ? 7.729 -12.338 6.082 1.00 86.56 607 VAL A CA 1
ATOM 4266 C C . VAL A 1 607 ? 6.878 -12.746 7.281 1.00 86.56 607 VAL A C 1
ATOM 4268 O O . VAL A 1 607 ? 6.122 -13.711 7.167 1.00 86.56 607 VAL A O 1
ATOM 4271 N N . THR A 1 608 ? 6.978 -12.031 8.409 1.00 89.38 608 THR A N 1
ATOM 4272 C CA . THR A 1 608 ? 6.055 -12.232 9.539 1.00 89.38 608 THR A CA 1
ATOM 4273 C C . THR A 1 608 ? 4.766 -11.466 9.273 1.00 89.38 608 THR A C 1
ATOM 4275 O O . THR A 1 608 ? 4.802 -10.278 8.956 1.00 89.38 608 THR A O 1
ATOM 4278 N N . VAL A 1 609 ? 3.631 -12.147 9.427 1.00 87.00 609 VAL A N 1
ATOM 4279 C CA . VAL A 1 609 ? 2.289 -11.571 9.227 1.00 87.00 609 VAL A CA 1
ATOM 4280 C C . VAL A 1 609 ? 1.439 -11.537 10.497 1.00 87.00 609 VAL A C 1
ATOM 4282 O O . VAL A 1 609 ? 0.404 -10.884 10.508 1.00 87.00 609 VAL A O 1
ATOM 4285 N N . ALA A 1 610 ? 1.858 -12.220 11.565 1.00 87.94 610 ALA A N 1
ATOM 4286 C CA . ALA A 1 610 ? 1.222 -12.149 12.880 1.00 87.94 610 ALA A CA 1
ATOM 4287 C C . ALA A 1 610 ? 2.220 -12.496 13.996 1.00 87.94 610 ALA A C 1
ATOM 4289 O O . ALA A 1 610 ? 3.102 -13.340 13.799 1.00 87.94 610 ALA A O 1
ATOM 4290 N N . GLY A 1 611 ? 2.047 -11.889 15.173 1.00 87.75 611 GLY A N 1
ATOM 4291 C CA . GLY A 1 611 ? 2.902 -12.112 16.342 1.00 87.75 611 GLY A CA 1
ATOM 4292 C C . GLY A 1 611 ? 4.208 -11.308 16.303 1.00 87.75 611 GLY A C 1
ATOM 4293 O O . GLY A 1 611 ? 4.319 -10.340 15.560 1.00 87.75 611 GLY A O 1
ATOM 4294 N N . SER A 1 612 ? 5.197 -11.663 17.122 1.00 87.56 612 SER A N 1
ATOM 4295 C CA . SER A 1 612 ? 6.505 -10.995 17.171 1.00 87.56 612 SER A CA 1
ATOM 4296 C C . SER A 1 612 ? 7.604 -11.946 17.653 1.00 87.56 612 SER A C 1
ATOM 4298 O O . SER A 1 612 ? 7.359 -12.858 18.437 1.00 87.56 612 SER A O 1
ATOM 4300 N N . GLY A 1 613 ? 8.848 -11.723 17.219 1.00 86.12 613 GLY A N 1
ATOM 4301 C CA . GLY A 1 613 ? 10.016 -12.396 17.806 1.00 86.12 613 GLY A CA 1
ATOM 4302 C C . GLY A 1 613 ? 10.380 -11.869 19.202 1.00 86.12 613 GLY A C 1
ATOM 4303 O O . GLY A 1 613 ? 11.135 -12.512 19.923 1.00 86.12 613 GLY A O 1
ATOM 4304 N N . ALA A 1 614 ? 9.843 -10.708 19.595 1.00 87.50 614 ALA A N 1
ATOM 4305 C CA . ALA A 1 614 ? 10.094 -10.079 20.892 1.00 87.50 614 ALA A CA 1
ATOM 4306 C C . ALA A 1 614 ? 8.993 -10.357 21.933 1.00 87.50 614 ALA A C 1
ATOM 4308 O O . ALA A 1 614 ? 9.149 -9.993 23.098 1.00 87.50 614 ALA A O 1
ATOM 4309 N N . GLY A 1 615 ? 7.875 -10.972 21.534 1.00 90.75 615 GLY A N 1
ATOM 4310 C CA . GLY A 1 615 ? 6.730 -11.194 22.411 1.00 90.75 615 GLY A CA 1
ATOM 4311 C C . GLY A 1 615 ? 5.566 -11.906 21.723 1.00 90.75 615 GLY A C 1
ATOM 4312 O O . GLY A 1 615 ? 5.623 -12.250 20.549 1.00 90.75 615 GLY A O 1
ATOM 4313 N N . LEU A 1 616 ? 4.487 -12.139 22.464 1.00 89.62 616 LEU A N 1
ATOM 4314 C CA . LEU A 1 616 ? 3.274 -12.803 21.958 1.00 89.62 616 LEU A CA 1
ATOM 4315 C C . LEU A 1 616 ? 2.352 -11.868 21.157 1.00 89.62 616 LEU A C 1
ATOM 4317 O O . LEU A 1 616 ? 1.439 -12.329 20.476 1.00 89.62 616 LEU A O 1
ATOM 4321 N N . SER A 1 617 ? 2.593 -10.559 21.240 1.00 87.56 617 SER A N 1
ATOM 4322 C CA . SER A 1 617 ? 1.838 -9.521 20.539 1.00 87.56 617 SER A CA 1
ATOM 4323 C C . SER A 1 617 ? 2.702 -8.868 19.470 1.00 87.56 617 SER A C 1
ATOM 4325 O O . SER A 1 617 ? 3.819 -8.436 19.752 1.00 87.56 617 SER A O 1
ATOM 4327 N N . GLY A 1 618 ? 2.164 -8.746 18.263 1.00 79.94 618 GLY A N 1
ATOM 4328 C CA . GLY A 1 618 ? 2.790 -8.032 17.157 1.00 79.94 618 GLY A CA 1
ATOM 4329 C C . GLY A 1 618 ? 1.952 -8.131 15.889 1.00 79.94 618 GLY A C 1
ATOM 4330 O O . GLY A 1 618 ? 1.098 -9.010 15.765 1.00 79.94 618 GLY A O 1
ATOM 4331 N N . HIS A 1 619 ? 2.153 -7.188 14.967 1.00 76.69 619 HIS A N 1
ATOM 4332 C CA . HIS A 1 619 ? 1.418 -7.135 13.694 1.00 76.69 619 HIS A CA 1
ATOM 4333 C C . HIS A 1 619 ? -0.110 -7.156 13.852 1.00 76.69 619 HIS A C 1
ATOM 4335 O O . HIS A 1 619 ? -0.822 -7.824 13.113 1.00 76.69 619 HIS A O 1
ATOM 4341 N N . GLY A 1 620 ? -0.619 -6.440 14.859 1.00 73.81 620 GLY A N 1
ATOM 4342 C CA . GLY A 1 620 ? -2.059 -6.318 15.107 1.00 73.81 620 GLY A CA 1
ATOM 4343 C C . GLY A 1 620 ? -2.715 -7.528 15.780 1.00 73.81 620 GLY A C 1
ATOM 4344 O O . GLY A 1 620 ? -3.906 -7.462 16.065 1.00 73.81 620 GLY A O 1
ATOM 4345 N N . VAL A 1 621 ? -1.960 -8.589 16.093 1.00 82.75 621 VAL A N 1
ATOM 4346 C CA . VAL A 1 621 ? -2.477 -9.814 16.722 1.00 82.75 621 VAL A CA 1
ATOM 4347 C C . VAL A 1 621 ? -1.721 -10.139 18.010 1.00 82.75 621 VAL A C 1
ATOM 4349 O O . VAL A 1 621 ? -0.501 -9.987 18.088 1.00 82.75 621 VAL A O 1
ATOM 4352 N N . THR A 1 622 ? -2.443 -10.651 19.007 1.00 91.38 622 THR A N 1
ATOM 4353 C CA . THR A 1 622 ? -1.869 -11.330 20.176 1.00 91.38 622 THR A CA 1
ATOM 4354 C C . THR A 1 622 ? -2.157 -12.825 20.092 1.00 91.38 622 THR A C 1
ATOM 4356 O O . THR A 1 622 ? -3.313 -13.237 20.046 1.00 91.38 622 THR A O 1
ATOM 4359 N N . LEU A 1 623 ? -1.100 -13.634 20.065 1.00 92.81 623 LEU A N 1
ATOM 4360 C CA . LEU A 1 623 ? -1.172 -15.092 20.083 1.00 92.81 623 LEU A CA 1
ATOM 4361 C C . LEU A 1 623 ? -1.082 -15.570 21.535 1.00 92.81 623 LEU A C 1
ATOM 4363 O O . LEU A 1 623 ? -0.015 -15.527 22.140 1.00 92.81 623 LEU A O 1
ATOM 4367 N N . GLU A 1 624 ? -2.198 -15.987 22.123 1.00 94.56 624 GLU A N 1
ATOM 4368 C CA . GLU A 1 624 ? -2.242 -16.351 23.541 1.00 94.56 624 GLU A CA 1
ATOM 4369 C C . GLU A 1 624 ? -1.691 -17.771 23.782 1.00 94.56 624 GLU A C 1
ATOM 4371 O O . GLU A 1 624 ? -2.070 -18.705 23.067 1.00 94.56 624 GLU A O 1
ATOM 4376 N N . PRO A 1 625 ? -0.841 -17.981 24.805 1.00 96.75 625 PRO A N 1
ATOM 4377 C CA . PRO A 1 625 ? -0.330 -19.300 25.161 1.00 96.75 625 PRO A CA 1
ATOM 4378 C C . PRO A 1 625 ? -1.448 -20.301 25.457 1.00 96.75 625 PRO A C 1
ATOM 4380 O O . PRO A 1 625 ? -2.402 -20.003 26.172 1.00 96.75 625 PRO A O 1
ATOM 4383 N N . GLY A 1 626 ? -1.317 -21.515 24.924 1.00 95.31 626 GLY A N 1
ATOM 4384 C CA . GLY A 1 626 ? -2.284 -22.599 25.090 1.00 95.31 626 GLY A CA 1
ATOM 4385 C C . GLY A 1 626 ? -3.498 -22.531 24.161 1.00 95.31 626 GLY A C 1
ATOM 4386 O O . GLY A 1 626 ? -4.243 -23.508 24.099 1.00 95.31 626 GLY A O 1
ATOM 4387 N N . LYS A 1 627 ? -3.700 -21.436 23.414 1.00 95.94 627 LYS A N 1
ATOM 4388 C CA . LYS A 1 627 ? -4.779 -21.348 22.425 1.00 95.94 627 LYS A CA 1
ATOM 4389 C C . LYS A 1 627 ? -4.391 -21.981 21.091 1.00 95.94 627 LYS A C 1
ATOM 4391 O O . LYS A 1 627 ? -3.239 -21.916 20.652 1.00 95.94 627 LYS A O 1
ATOM 4396 N N . THR A 1 628 ? -5.389 -22.570 20.439 1.00 97.06 628 THR A N 1
ATOM 4397 C CA . THR A 1 628 ? -5.299 -23.090 19.071 1.00 97.06 628 THR A CA 1
ATOM 4398 C C . THR A 1 628 ? -5.755 -22.025 18.087 1.00 97.06 628 THR A C 1
ATOM 4400 O O . THR A 1 628 ? -6.734 -21.327 18.337 1.00 97.06 628 THR A O 1
ATOM 4403 N N . TYR A 1 629 ? -5.069 -21.930 16.956 1.00 96.38 629 TYR A N 1
ATOM 4404 C CA . TYR A 1 629 ? -5.381 -21.031 15.856 1.00 96.38 629 TYR A CA 1
ATOM 4405 C C . TYR A 1 629 ? -5.271 -21.769 14.524 1.00 96.38 629 TYR A C 1
ATOM 4407 O O . TYR A 1 629 ? -4.547 -22.757 14.400 1.00 96.38 629 TYR A O 1
ATOM 4415 N N . THR A 1 630 ? -5.943 -21.247 13.505 1.00 96.81 630 THR A N 1
ATOM 4416 C CA . THR A 1 630 ? -5.801 -21.668 12.116 1.00 96.81 630 THR A CA 1
ATOM 4417 C C . THR A 1 630 ? -5.481 -20.466 11.235 1.00 96.81 630 THR A C 1
ATOM 4419 O O . THR A 1 630 ? -6.271 -19.527 11.148 1.00 96.81 630 THR A O 1
ATOM 4422 N N . MET A 1 631 ? -4.338 -20.517 10.552 1.00 95.88 631 MET A N 1
ATOM 4423 C CA . MET A 1 631 ? -3.969 -19.588 9.488 1.00 95.88 631 MET A CA 1
ATOM 4424 C C . MET A 1 631 ? -4.393 -20.160 8.134 1.00 95.88 631 MET A C 1
ATOM 4426 O O . MET A 1 631 ? -4.141 -21.334 7.851 1.00 95.88 631 MET A O 1
ATOM 4430 N N . VAL A 1 632 ? -5.002 -19.332 7.292 1.00 95.62 632 VAL A N 1
ATOM 4431 C CA . VAL A 1 632 ? -5.364 -19.645 5.903 1.00 95.62 632 VAL A CA 1
ATOM 4432 C C . VAL A 1 632 ? -4.790 -18.560 4.995 1.00 95.62 632 VAL A C 1
ATOM 4434 O O . VAL A 1 632 ? -4.756 -17.393 5.383 1.00 95.62 632 VAL A O 1
ATOM 4437 N N . GLY A 1 633 ? -4.328 -18.937 3.805 1.00 94.44 633 GLY A N 1
ATOM 4438 C CA . GLY A 1 633 ? -3.859 -17.996 2.790 1.00 94.44 633 GLY A CA 1
ATOM 4439 C C . GLY A 1 633 ? -3.762 -18.633 1.412 1.00 94.44 633 GLY A C 1
ATOM 4440 O O . GLY A 1 633 ? -3.511 -19.832 1.307 1.00 94.44 633 GLY A O 1
ATOM 4441 N N . THR A 1 634 ? -3.914 -17.841 0.357 1.00 95.31 634 THR A N 1
ATOM 4442 C CA . THR A 1 634 ? -3.678 -18.280 -1.021 1.00 95.31 634 THR A CA 1
ATOM 4443 C C . THR A 1 634 ? -2.264 -17.898 -1.437 1.00 95.31 634 THR A C 1
ATOM 4445 O O . THR A 1 634 ? -1.901 -16.727 -1.399 1.00 95.31 634 THR A O 1
ATOM 4448 N N . ALA A 1 635 ? -1.463 -18.870 -1.868 1.00 95.75 635 ALA A N 1
ATOM 4449 C CA . ALA A 1 635 ? -0.136 -18.635 -2.429 1.00 95.75 635 ALA A CA 1
ATOM 4450 C C . ALA A 1 635 ? -0.157 -18.811 -3.953 1.00 95.75 635 ALA A C 1
ATOM 4452 O O . ALA A 1 635 ? -0.876 -19.667 -4.470 1.00 95.75 635 ALA A O 1
ATOM 4453 N N . GLN A 1 636 ? 0.659 -18.045 -4.678 1.00 95.25 636 GLN A N 1
ATOM 4454 C CA . GLN A 1 636 ? 0.810 -18.143 -6.126 1.00 95.25 636 GLN A CA 1
ATOM 4455 C C . GLN A 1 636 ? 2.263 -18.091 -6.576 1.00 95.25 636 GLN A C 1
ATOM 4457 O O . GLN A 1 636 ? 3.070 -17.297 -6.092 1.00 95.25 636 GLN A O 1
ATOM 4462 N N . LEU A 1 637 ? 2.554 -18.930 -7.568 1.00 93.50 637 LEU A N 1
ATOM 4463 C CA . LEU A 1 637 ? 3.770 -18.897 -8.360 1.00 93.50 637 LEU A CA 1
ATOM 4464 C C . LEU A 1 637 ? 3.460 -18.395 -9.767 1.00 93.50 637 LEU A C 1
ATOM 4466 O O . LEU A 1 637 ? 2.725 -19.033 -10.523 1.00 93.50 637 LEU A O 1
ATOM 4470 N N . SER A 1 638 ? 4.080 -17.281 -10.150 1.00 86.12 638 SER A N 1
ATOM 4471 C CA . SER A 1 638 ? 4.067 -16.797 -11.539 1.00 86.12 638 SER A CA 1
ATOM 4472 C C . SER A 1 638 ? 5.053 -17.556 -12.433 1.00 86.12 638 SER A C 1
ATOM 4474 O O . SER A 1 638 ? 4.883 -17.609 -13.650 1.00 86.12 638 SER A O 1
ATOM 4476 N N . VAL A 1 639 ? 6.069 -18.172 -11.824 1.00 84.69 639 VAL A N 1
ATOM 4477 C CA . VAL A 1 639 ? 7.072 -19.035 -12.453 1.00 84.69 639 VAL A CA 1
ATOM 4478 C C . VAL A 1 639 ? 7.417 -20.175 -11.499 1.00 84.69 639 VAL A C 1
ATOM 4480 O O . VAL A 1 639 ? 7.415 -19.988 -10.285 1.00 84.69 639 VAL A O 1
ATOM 4483 N N . THR A 1 640 ? 7.758 -21.348 -12.032 1.00 91.50 640 THR A N 1
ATOM 4484 C CA . THR A 1 640 ? 8.354 -22.425 -11.230 1.00 91.50 640 THR A CA 1
ATOM 4485 C C . THR A 1 640 ? 9.641 -21.926 -10.578 1.00 91.50 640 THR A C 1
ATOM 4487 O O . THR A 1 640 ? 10.515 -21.385 -11.265 1.00 91.50 640 THR A O 1
ATOM 4490 N N . GLN A 1 641 ? 9.765 -22.127 -9.267 1.00 92.31 641 GLN A N 1
ATOM 4491 C CA . GLN A 1 641 ? 10.975 -21.786 -8.539 1.00 92.31 641 GLN A CA 1
ATOM 4492 C C . GLN A 1 641 ? 12.121 -22.726 -8.917 1.00 92.31 641 GLN A C 1
ATOM 4494 O O . GLN A 1 641 ? 11.915 -23.912 -9.191 1.00 92.31 641 GLN A O 1
ATOM 4499 N N . LYS A 1 642 ? 13.339 -22.191 -8.941 1.00 88.38 642 LYS A N 1
ATOM 4500 C CA . LYS A 1 642 ? 14.561 -22.890 -9.361 1.00 88.38 642 LYS A CA 1
ATOM 4501 C C . LYS A 1 642 ? 15.576 -22.964 -8.215 1.00 88.38 642 LYS A C 1
ATOM 4503 O O . LYS A 1 642 ? 15.341 -22.444 -7.131 1.00 88.38 642 LYS A O 1
ATOM 4508 N N . GLY A 1 643 ? 16.719 -23.599 -8.470 1.00 86.94 643 GLY A N 1
ATOM 4509 C CA . GLY A 1 643 ? 17.812 -23.697 -7.502 1.00 86.94 643 GLY A CA 1
ATOM 4510 C C . GLY A 1 643 ? 17.506 -24.623 -6.322 1.00 86.94 643 GLY A C 1
ATOM 4511 O O . GLY A 1 643 ? 16.589 -25.444 -6.376 1.00 86.94 643 GLY A O 1
ATOM 4512 N N . THR A 1 644 ? 18.314 -24.508 -5.268 1.00 87.81 644 THR A N 1
ATOM 4513 C CA . THR A 1 644 ? 18.063 -25.190 -3.994 1.00 87.81 644 THR A CA 1
ATOM 4514 C C . THR A 1 644 ? 16.947 -24.457 -3.265 1.00 87.81 644 THR A C 1
ATOM 4516 O O . THR A 1 644 ? 17.047 -23.255 -3.036 1.00 87.81 644 THR A O 1
ATOM 4519 N N . LEU A 1 645 ? 15.892 -25.180 -2.904 1.00 91.94 645 LEU A N 1
ATOM 4520 C CA . LEU A 1 645 ? 14.735 -24.630 -2.204 1.00 91.94 645 LEU A CA 1
ATOM 4521 C C . LEU A 1 645 ? 14.807 -25.004 -0.721 1.00 91.94 645 LEU A C 1
ATOM 4523 O O . LEU A 1 645 ? 15.174 -26.133 -0.389 1.00 91.94 645 LEU A O 1
ATOM 4527 N N . ASP A 1 646 ? 14.435 -24.081 0.165 1.00 93.25 646 ASP A N 1
ATOM 4528 C CA . ASP A 1 646 ? 14.287 -24.363 1.595 1.00 93.25 646 ASP A CA 1
ATOM 4529 C C . ASP A 1 646 ? 13.200 -25.433 1.806 1.00 93.25 646 ASP A C 1
ATOM 4531 O O . ASP A 1 646 ? 12.189 -25.498 1.099 1.00 93.25 646 ASP A O 1
ATOM 4535 N N . SER A 1 647 ? 13.374 -26.272 2.827 1.00 93.88 647 SER A N 1
ATOM 4536 C CA . SER A 1 647 ? 12.379 -27.271 3.242 1.00 93.88 647 SER A CA 1
ATOM 4537 C C . SER A 1 647 ? 11.015 -26.682 3.653 1.00 93.88 647 SER A C 1
ATOM 4539 O O . SER A 1 647 ? 10.043 -27.421 3.808 1.00 93.88 647 SER A O 1
ATOM 4541 N N . ARG A 1 648 ? 10.926 -25.360 3.822 1.00 94.50 648 ARG A N 1
ATOM 4542 C CA . ARG A 1 648 ? 9.730 -24.564 4.134 1.00 94.50 648 ARG A CA 1
ATOM 4543 C C . ARG A 1 648 ? 9.243 -23.739 2.938 1.00 94.50 648 ARG A C 1
ATOM 4545 O O . ARG A 1 648 ? 8.343 -22.920 3.097 1.00 94.50 648 ARG A O 1
ATOM 4552 N N . ALA A 1 649 ? 9.816 -23.909 1.749 1.00 94.56 649 ALA A N 1
ATOM 4553 C CA . ALA A 1 649 ? 9.447 -23.108 0.589 1.00 94.56 649 ALA A CA 1
ATOM 4554 C C . ALA A 1 649 ? 7.948 -23.179 0.270 1.00 94.56 649 ALA A C 1
ATOM 4556 O O . ALA A 1 649 ? 7.369 -24.265 0.237 1.00 94.56 649 ALA A O 1
ATOM 4557 N N . ARG A 1 650 ? 7.344 -22.012 0.002 1.00 96.38 650 ARG A N 1
ATOM 4558 C CA . ARG A 1 650 ? 5.923 -21.857 -0.346 1.00 96.38 650 ARG A CA 1
ATOM 4559 C C . ARG A 1 650 ? 4.979 -22.444 0.711 1.00 96.38 650 ARG A C 1
ATOM 4561 O O . ARG A 1 650 ? 4.023 -23.135 0.370 1.00 96.38 650 ARG A O 1
ATOM 4568 N N . SER A 1 651 ? 5.282 -22.226 1.989 1.00 97.19 651 SER A N 1
ATOM 4569 C CA . SER A 1 651 ? 4.464 -22.700 3.111 1.00 97.19 651 SER A CA 1
ATOM 4570 C C . SER A 1 651 ? 4.179 -21.587 4.118 1.00 97.19 651 SER A C 1
ATOM 4572 O O . SER A 1 651 ? 4.860 -20.557 4.146 1.00 97.19 651 SER A O 1
ATOM 4574 N N . ILE A 1 652 ? 3.151 -21.805 4.934 1.00 97.12 652 ILE A N 1
ATOM 4575 C CA . ILE A 1 652 ? 2.878 -21.034 6.145 1.00 97.12 652 ILE A CA 1
ATOM 4576 C C . ILE A 1 652 ? 3.627 -21.726 7.282 1.00 97.12 652 ILE A C 1
ATOM 4578 O O . ILE A 1 652 ? 3.536 -22.946 7.415 1.00 97.12 652 ILE A O 1
ATOM 4582 N N . VAL A 1 653 ? 4.347 -20.971 8.109 1.00 96.56 653 VAL A N 1
ATOM 4583 C CA . VAL A 1 653 ? 5.108 -21.505 9.245 1.00 96.56 653 VAL A CA 1
ATOM 4584 C C . VAL A 1 653 ? 4.721 -20.773 10.519 1.00 96.56 653 VAL A C 1
ATOM 4586 O O . VAL A 1 653 ? 4.733 -19.547 10.565 1.00 96.56 653 VAL A O 1
ATOM 4589 N N . PHE A 1 654 ? 4.420 -21.527 11.566 1.00 96.62 654 PHE A N 1
ATOM 4590 C CA . PHE A 1 654 ? 4.282 -21.043 12.931 1.00 96.62 654 PHE A CA 1
ATOM 4591 C C . PHE A 1 654 ? 5.540 -21.397 13.726 1.00 96.62 654 PHE A C 1
ATOM 4593 O O . PHE A 1 654 ? 5.999 -22.536 13.674 1.00 96.62 654 PHE A O 1
ATOM 4600 N N . ALA A 1 655 ? 6.078 -20.442 14.476 1.00 95.56 655 ALA A N 1
ATOM 4601 C CA . ALA A 1 655 ? 7.186 -20.658 15.400 1.00 95.56 655 ALA A CA 1
ATOM 4602 C C . ALA A 1 655 ? 6.922 -19.912 16.708 1.00 95.56 655 ALA A C 1
ATOM 4604 O O . ALA A 1 655 ? 6.441 -18.780 16.682 1.00 95.56 655 ALA A O 1
ATOM 4605 N N . ASP A 1 656 ? 7.279 -20.514 17.835 1.00 97.00 656 ASP A N 1
ATOM 4606 C CA . ASP A 1 656 ? 7.233 -19.897 19.160 1.00 97.00 656 ASP A CA 1
ATOM 4607 C C . ASP A 1 656 ? 8.511 -20.192 19.957 1.00 97.00 656 ASP A C 1
ATOM 4609 O O . ASP A 1 656 ? 9.389 -20.941 19.518 1.00 97.00 656 ASP A O 1
ATOM 4613 N N . SER A 1 657 ? 8.622 -19.624 21.158 1.00 95.94 657 SER A N 1
ATOM 4614 C CA . SER A 1 657 ? 9.818 -19.775 21.998 1.00 95.94 657 SER A CA 1
ATOM 4615 C C . SER A 1 657 ? 10.128 -21.206 22.449 1.00 95.94 657 SER A C 1
ATOM 4617 O O . SER A 1 657 ? 11.199 -21.436 23.005 1.00 95.94 657 SER A O 1
ATOM 4619 N N . THR A 1 658 ? 9.208 -22.153 22.250 1.00 95.94 658 THR A N 1
ATOM 4620 C CA . THR A 1 658 ? 9.358 -23.556 22.666 1.00 95.94 658 THR A CA 1
ATOM 4621 C C . THR A 1 658 ? 9.649 -24.466 21.469 1.00 95.94 658 THR A C 1
ATOM 4623 O O . THR A 1 658 ? 10.484 -25.361 21.561 1.00 95.94 658 THR A O 1
ATOM 4626 N N . THR A 1 659 ? 9.003 -24.216 20.330 1.00 92.56 659 THR A N 1
ATOM 4627 C CA . THR A 1 659 ? 9.204 -24.929 19.057 1.00 92.56 659 THR A CA 1
ATOM 4628 C C . THR A 1 659 ? 10.439 -24.445 18.291 1.00 92.56 659 THR A C 1
ATOM 4630 O O . THR A 1 659 ? 11.020 -25.207 17.516 1.00 92.56 659 THR A O 1
ATOM 4633 N N . GLY A 1 660 ? 10.871 -23.201 18.525 1.00 90.50 660 GLY A N 1
ATOM 4634 C CA . GLY A 1 660 ? 11.992 -22.570 17.831 1.00 90.50 660 GLY A CA 1
ATOM 4635 C C . GLY A 1 660 ? 11.718 -22.319 16.343 1.00 90.50 660 GLY A C 1
ATOM 4636 O O . GLY A 1 660 ? 10.612 -22.514 15.843 1.00 90.50 660 GLY A O 1
ATOM 4637 N N . ASP A 1 661 ? 12.748 -21.907 15.598 1.00 80.00 661 ASP A N 1
ATOM 4638 C CA . ASP A 1 661 ? 12.623 -21.550 14.172 1.00 80.00 661 ASP A CA 1
ATOM 4639 C C . ASP A 1 661 ? 12.328 -22.733 13.232 1.00 80.00 661 ASP A C 1
ATOM 4641 O O . ASP A 1 661 ? 11.986 -22.526 12.061 1.00 80.00 661 ASP A O 1
ATOM 4645 N N . ALA A 1 662 ? 12.468 -23.973 13.717 1.00 78.31 662 ALA A N 1
ATOM 4646 C CA . ALA A 1 662 ? 12.060 -25.158 12.967 1.00 78.31 662 ALA A CA 1
ATOM 4647 C C . ALA A 1 662 ? 10.539 -25.163 12.731 1.00 78.31 662 ALA A C 1
ATOM 4649 O O . ALA A 1 662 ? 10.104 -25.512 11.632 1.00 78.31 662 ALA A O 1
ATOM 4650 N N . GLY A 1 663 ? 9.776 -24.692 13.726 1.00 85.12 663 GLY A N 1
ATOM 4651 C CA . GLY A 1 663 ? 8.347 -24.412 13.645 1.00 85.12 663 GLY A CA 1
ATOM 4652 C C . GLY A 1 663 ? 7.447 -25.597 13.276 1.00 85.12 663 GLY A C 1
ATOM 4653 O O . GLY A 1 663 ? 7.881 -26.724 13.040 1.00 85.12 663 GLY A O 1
ATOM 4654 N N . ILE A 1 664 ? 6.150 -25.313 13.209 1.00 94.81 664 ILE A N 1
ATOM 4655 C CA . ILE A 1 664 ? 5.128 -26.154 12.579 1.00 94.81 664 ILE A CA 1
ATOM 4656 C C . ILE A 1 664 ? 4.801 -25.503 11.236 1.00 94.81 664 ILE A C 1
ATOM 4658 O O . ILE A 1 664 ? 4.742 -24.278 11.150 1.00 94.81 664 ILE A O 1
ATOM 4662 N N . ARG A 1 665 ? 4.593 -26.284 10.176 1.00 97.00 665 ARG A N 1
ATOM 4663 C CA . ARG A 1 665 ? 4.338 -25.738 8.836 1.00 97.00 665 ARG A CA 1
ATOM 4664 C C . ARG A 1 665 ? 3.150 -26.384 8.148 1.00 97.00 665 ARG A C 1
ATOM 4666 O O . ARG A 1 665 ? 2.836 -27.540 8.426 1.00 97.00 665 ARG A O 1
ATOM 4673 N N . SER A 1 666 ? 2.526 -25.636 7.242 1.00 97.56 666 SER A N 1
ATOM 4674 C CA . SER A 1 666 ? 1.554 -26.181 6.296 1.00 97.56 666 SER A CA 1
ATOM 4675 C C . SER A 1 666 ? 2.235 -27.117 5.298 1.00 97.56 666 SER A C 1
ATOM 4677 O O . SER A 1 666 ? 3.467 -27.167 5.194 1.00 97.56 666 SER A O 1
ATOM 4679 N N . ASP A 1 667 ? 1.427 -27.776 4.472 1.00 97.31 667 ASP A N 1
ATOM 4680 C CA . ASP A 1 667 ? 1.920 -28.312 3.208 1.00 97.31 667 ASP A CA 1
ATOM 4681 C C . ASP A 1 667 ? 2.565 -27.198 2.369 1.00 97.31 667 ASP A C 1
ATOM 4683 O O . ASP A 1 667 ? 2.246 -26.010 2.505 1.00 97.31 667 ASP A O 1
ATOM 4687 N N . GLN A 1 668 ? 3.504 -27.581 1.507 1.00 97.44 668 GLN A N 1
ATOM 4688 C CA . GLN A 1 668 ? 4.071 -26.661 0.530 1.00 97.44 668 GLN A CA 1
ATOM 4689 C C . GLN A 1 668 ? 3.133 -26.549 -0.668 1.00 97.44 668 GLN A C 1
ATOM 4691 O O . GLN A 1 668 ? 2.653 -27.566 -1.176 1.00 97.44 668 GLN A O 1
ATOM 4696 N N . LEU A 1 669 ? 2.961 -25.339 -1.203 1.00 97.44 669 LEU A N 1
ATOM 4697 C CA . LEU A 1 669 ? 2.366 -25.191 -2.527 1.00 97.44 669 LEU A CA 1
ATOM 4698 C C . LEU A 1 669 ? 3.217 -25.981 -3.545 1.00 97.44 669 LEU A C 1
ATOM 4700 O O . LEU A 1 669 ? 4.453 -25.878 -3.508 1.00 97.44 669 LEU A O 1
ATOM 4704 N N . PRO A 1 670 ? 2.615 -26.760 -4.462 1.00 97.69 670 PRO A N 1
ATOM 4705 C CA . PRO A 1 670 ? 3.365 -27.441 -5.510 1.00 97.69 670 PRO A CA 1
ATOM 4706 C C . PRO A 1 670 ? 4.231 -26.460 -6.311 1.00 97.69 670 PRO A C 1
ATOM 4708 O O . PRO A 1 670 ? 3.796 -25.353 -6.622 1.00 97.69 670 PRO A O 1
ATOM 4711 N N . ASN A 1 671 ? 5.458 -26.856 -6.668 1.00 96.94 671 ASN A N 1
ATOM 4712 C CA . ASN A 1 671 ? 6.378 -26.001 -7.429 1.00 96.94 671 ASN A CA 1
ATOM 4713 C C . ASN A 1 671 ? 6.028 -25.961 -8.933 1.00 96.94 671 ASN A C 1
ATOM 4715 O O . ASN A 1 671 ? 6.816 -26.342 -9.799 1.00 96.94 671 ASN A O 1
ATOM 4719 N N . VAL A 1 672 ? 4.808 -25.536 -9.243 1.00 95.19 672 VAL A N 1
ATOM 4720 C CA . VAL A 1 672 ? 4.271 -25.355 -10.594 1.00 95.19 672 VAL A CA 1
ATOM 4721 C C . VAL A 1 672 ? 3.588 -23.995 -10.674 1.00 95.19 672 VAL A C 1
ATOM 4723 O O . VAL A 1 672 ? 3.101 -23.484 -9.670 1.00 95.19 672 VAL A O 1
ATOM 4726 N N . VAL A 1 673 ? 3.553 -23.397 -11.864 1.00 91.44 673 VAL A N 1
ATOM 4727 C CA . VAL A 1 673 ? 2.848 -22.124 -12.076 1.00 91.44 673 VAL A CA 1
ATOM 4728 C C . VAL A 1 673 ? 1.367 -22.296 -11.742 1.00 91.44 673 VAL A C 1
ATOM 4730 O O . VAL A 1 673 ? 0.719 -23.202 -12.264 1.00 91.44 673 VAL A O 1
ATOM 4733 N N . GLY A 1 674 ? 0.835 -21.418 -10.895 1.00 94.12 674 GLY A N 1
ATOM 4734 C CA . GLY A 1 674 ? -0.543 -21.496 -10.420 1.00 94.12 674 GLY A CA 1
ATOM 4735 C C . GLY A 1 674 ? -0.707 -20.960 -9.004 1.00 94.12 674 GLY A C 1
ATOM 4736 O O . GLY A 1 674 ? 0.268 -20.581 -8.356 1.00 94.12 674 GLY A O 1
ATOM 4737 N N . ALA A 1 675 ? -1.957 -20.916 -8.550 1.00 95.62 675 ALA A N 1
ATOM 4738 C CA . ALA A 1 675 ? -2.327 -20.519 -7.199 1.00 95.62 675 ALA A CA 1
ATOM 4739 C C . ALA A 1 675 ? -2.953 -21.697 -6.442 1.00 95.62 675 ALA A C 1
ATOM 4741 O O . ALA A 1 675 ? -3.549 -22.581 -7.061 1.00 95.62 675 ALA A O 1
ATOM 4742 N N . GLY A 1 676 ? -2.838 -21.695 -5.118 1.00 96.19 676 GLY A N 1
ATOM 4743 C CA . GLY A 1 676 ? -3.481 -22.681 -4.258 1.00 96.19 676 GLY A CA 1
ATOM 4744 C C . GLY A 1 676 ? -3.589 -22.210 -2.815 1.00 96.19 676 GLY A C 1
ATOM 4745 O O . GLY A 1 676 ? -2.765 -21.426 -2.339 1.00 96.19 676 GLY A O 1
ATOM 4746 N N . ASP A 1 677 ? -4.618 -22.702 -2.134 1.00 95.75 677 ASP A N 1
ATOM 4747 C CA . ASP A 1 677 ? -4.860 -22.401 -0.728 1.00 95.75 677 ASP A CA 1
ATOM 4748 C C . ASP A 1 677 ? -3.980 -23.261 0.173 1.00 95.75 677 ASP A C 1
ATOM 4750 O O . ASP A 1 677 ? -3.842 -24.471 -0.013 1.00 95.75 677 ASP A O 1
ATOM 4754 N N . LEU A 1 678 ? -3.421 -22.619 1.187 1.00 97.56 678 LEU A N 1
ATOM 4755 C CA . LEU A 1 678 ? -2.638 -23.232 2.240 1.00 97.56 678 LEU A CA 1
ATOM 4756 C C . LEU A 1 678 ? -3.308 -22.972 3.583 1.00 97.56 678 LEU A C 1
ATOM 4758 O O . LEU A 1 678 ? -3.893 -21.913 3.825 1.00 97.56 678 LEU A O 1
ATOM 4762 N N . ARG A 1 679 ? -3.208 -23.961 4.468 1.00 97.44 679 ARG A N 1
ATOM 4763 C CA . ARG A 1 679 ? -3.762 -23.904 5.817 1.00 97.44 679 ARG A CA 1
ATOM 4764 C C . ARG A 1 679 ? -2.770 -24.467 6.819 1.00 97.44 679 ARG A C 1
ATOM 4766 O O . ARG A 1 679 ? -2.134 -25.485 6.560 1.00 97.44 679 ARG A O 1
ATOM 4773 N N . LEU A 1 680 ? -2.689 -23.825 7.977 1.00 97.75 680 LEU A N 1
ATOM 4774 C CA . LEU A 1 680 ? -1.936 -24.309 9.124 1.00 97.75 680 LEU A CA 1
ATOM 4775 C C . LEU A 1 680 ? -2.762 -24.129 10.396 1.00 97.75 680 LEU A C 1
ATOM 4777 O O . LEU A 1 680 ? -3.026 -22.998 10.795 1.00 97.75 680 LEU A O 1
ATOM 4781 N N . THR A 1 681 ? -3.125 -25.233 11.045 1.00 97.50 681 THR A N 1
ATOM 4782 C CA . THR A 1 681 ? -3.693 -25.228 12.399 1.00 97.50 681 THR A CA 1
ATOM 4783 C C . THR A 1 681 ? -2.589 -25.546 13.400 1.00 97.50 681 THR A C 1
ATOM 4785 O O . THR A 1 681 ? -1.841 -26.505 13.214 1.00 97.50 681 THR A O 1
ATOM 4788 N N . PHE A 1 682 ? -2.457 -24.730 14.440 1.00 97.25 682 PHE A N 1
ATOM 4789 C CA . PHE A 1 682 ? -1.391 -24.837 15.432 1.00 97.25 682 PHE A CA 1
ATOM 4790 C C . PHE A 1 682 ? -1.882 -24.398 16.812 1.00 97.25 682 PHE A C 1
ATOM 4792 O O . PHE A 1 682 ? -2.833 -23.630 16.927 1.00 97.25 682 PHE A O 1
ATOM 4799 N N . THR A 1 683 ? -1.205 -24.856 17.863 1.00 97.62 683 THR A N 1
ATOM 4800 C CA . THR A 1 683 ? -1.446 -24.418 19.244 1.00 97.62 683 THR A CA 1
ATOM 4801 C C . THR A 1 683 ? -0.207 -23.703 19.751 1.00 97.62 683 THR A C 1
ATOM 4803 O O . THR A 1 683 ? 0.894 -24.241 19.643 1.00 97.62 683 THR A O 1
ATOM 4806 N N . VAL A 1 684 ? -0.379 -22.502 20.302 1.00 97.00 684 VAL A N 1
ATOM 4807 C CA . VAL A 1 684 ? 0.721 -21.757 20.923 1.00 97.00 684 VAL A CA 1
ATOM 4808 C C . VAL A 1 684 ? 1.145 -22.494 22.186 1.00 97.00 684 VAL A C 1
ATOM 4810 O O . VAL A 1 684 ? 0.298 -22.824 23.019 1.00 97.00 684 VAL A O 1
ATOM 4813 N N . SER A 1 685 ? 2.440 -22.757 22.355 1.00 97.50 685 SER A N 1
ATOM 4814 C CA . SER A 1 685 ? 2.921 -23.484 23.532 1.00 97.50 685 SER A CA 1
ATOM 4815 C C . SER A 1 685 ? 2.505 -22.752 24.818 1.00 97.50 685 SER A C 1
ATOM 4817 O O . SER A 1 685 ? 2.651 -21.531 24.886 1.00 97.50 685 SER A O 1
ATOM 4819 N N . PRO A 1 686 ? 2.023 -23.444 25.869 1.00 97.06 686 PRO A N 1
ATOM 4820 C CA . PRO A 1 686 ? 1.590 -22.789 27.111 1.00 97.06 686 PRO A CA 1
ATOM 4821 C C . PRO A 1 686 ? 2.682 -21.955 27.800 1.00 97.06 686 PRO A C 1
ATOM 4823 O O . PRO A 1 686 ? 2.380 -21.033 28.550 1.00 97.06 686 PRO A O 1
ATOM 4826 N N . SER A 1 687 ? 3.952 -22.280 27.544 1.00 96.38 687 SER A N 1
ATOM 4827 C CA . SER A 1 687 ? 5.137 -21.570 28.036 1.00 96.38 687 SER A CA 1
ATOM 4828 C C . SER A 1 687 ? 5.750 -20.608 27.013 1.00 96.38 687 SER A C 1
ATOM 4830 O O . SER A 1 687 ? 6.864 -20.128 27.231 1.00 96.38 687 SER A O 1
ATOM 4832 N N . ALA A 1 688 ? 5.085 -20.365 25.879 1.00 96.38 688 ALA A N 1
ATOM 4833 C CA . ALA A 1 688 ? 5.603 -19.478 24.850 1.00 96.38 688 ALA A CA 1
ATOM 4834 C C . ALA A 1 688 ? 5.744 -18.051 25.396 1.00 96.38 688 ALA A C 1
ATOM 4836 O O . ALA A 1 688 ? 4.804 -17.493 25.958 1.00 96.38 688 ALA A O 1
ATOM 4837 N N . THR A 1 689 ? 6.915 -17.449 25.210 1.00 95.25 689 THR A N 1
ATOM 4838 C CA . THR A 1 689 ? 7.175 -16.035 25.530 1.00 95.25 689 THR A CA 1
ATOM 4839 C C . THR A 1 689 ? 7.164 -15.150 24.289 1.00 95.25 689 THR A C 1
ATOM 4841 O O . THR A 1 689 ? 6.989 -13.939 24.398 1.00 95.25 689 THR A O 1
ATOM 4844 N N . TRP A 1 690 ? 7.302 -15.753 23.109 1.00 95.06 690 TRP A N 1
ATOM 4845 C CA . TRP A 1 690 ? 7.137 -15.126 21.804 1.00 95.06 690 TRP A CA 1
ATOM 4846 C C . TRP A 1 690 ? 6.514 -16.121 20.829 1.00 95.06 690 TRP A C 1
ATOM 4848 O O . TRP A 1 690 ? 6.639 -17.332 21.024 1.00 95.06 690 TRP A O 1
ATOM 4858 N N . ALA A 1 691 ? 5.843 -15.611 19.798 1.00 95.50 691 ALA A N 1
ATOM 4859 C CA . ALA A 1 691 ? 5.217 -16.418 18.757 1.00 95.50 691 ALA A CA 1
ATOM 4860 C C . ALA A 1 691 ? 5.135 -15.624 17.447 1.00 95.50 691 ALA A C 1
ATOM 4862 O O . ALA A 1 691 ? 4.839 -14.434 17.468 1.00 95.50 691 ALA A O 1
ATOM 4863 N N . THR A 1 692 ? 5.376 -16.274 16.309 1.00 94.62 692 THR A N 1
ATOM 4864 C CA . THR A 1 692 ? 5.334 -15.669 14.969 1.00 94.62 692 THR A CA 1
ATOM 4865 C C . THR A 1 692 ? 4.649 -16.589 13.967 1.00 94.62 692 THR A C 1
ATOM 4867 O O . THR A 1 692 ? 4.850 -17.803 13.997 1.00 94.62 692 THR A O 1
ATOM 4870 N N . ILE A 1 693 ? 3.894 -16.000 13.040 1.00 94.56 693 ILE A N 1
ATOM 4871 C CA . ILE A 1 693 ? 3.411 -16.659 11.822 1.00 94.56 693 ILE A CA 1
ATOM 4872 C C . ILE A 1 693 ? 4.130 -16.034 10.635 1.00 94.56 693 ILE A C 1
ATOM 4874 O O . ILE A 1 693 ? 4.095 -14.814 10.457 1.00 94.56 693 ILE A O 1
ATOM 4878 N N . ARG A 1 694 ? 4.772 -16.870 9.823 1.00 93.25 694 ARG A N 1
ATOM 4879 C CA . ARG A 1 694 ? 5.605 -16.466 8.694 1.00 93.25 694 ARG A CA 1
ATOM 4880 C C . ARG A 1 694 ? 5.100 -17.076 7.391 1.00 93.25 694 ARG A C 1
ATOM 4882 O O . ARG A 1 694 ? 4.702 -18.239 7.357 1.00 93.25 694 ARG A O 1
ATOM 4889 N N . LEU A 1 695 ? 5.170 -16.307 6.310 1.00 93.62 695 LEU A N 1
ATOM 4890 C CA . LEU A 1 695 ? 4.919 -16.776 4.947 1.00 93.62 695 LEU A CA 1
ATOM 4891 C C . LEU A 1 695 ? 6.259 -16.950 4.236 1.00 93.62 695 LEU A C 1
ATOM 4893 O O . LEU A 1 695 ? 7.047 -16.005 4.187 1.00 93.62 695 LEU A O 1
ATOM 4897 N N . PHE A 1 696 ? 6.540 -18.138 3.704 1.00 93.50 696 PHE A N 1
ATOM 4898 C CA . PHE A 1 696 ? 7.834 -18.451 3.094 1.00 93.50 696 PHE A CA 1
ATOM 4899 C C . PHE A 1 696 ? 7.791 -18.386 1.566 1.00 93.50 696 PHE A C 1
ATOM 4901 O O . PHE A 1 696 ? 6.940 -19.009 0.930 1.00 93.50 696 PHE A O 1
ATOM 4908 N N . ASN A 1 697 ? 8.777 -17.711 0.966 1.00 92.25 697 ASN A N 1
ATOM 4909 C CA . ASN A 1 697 ? 9.124 -17.914 -0.441 1.00 92.25 697 ASN A CA 1
ATOM 4910 C C . ASN A 1 697 ? 9.936 -19.211 -0.573 1.00 92.25 697 ASN A C 1
ATOM 4912 O O . ASN A 1 697 ? 9.487 -20.165 -1.213 1.00 92.25 697 ASN A O 1
ATOM 4916 N N . GLY A 1 698 ? 11.096 -19.264 0.086 1.00 88.19 698 GLY A N 1
ATOM 4917 C CA . GLY A 1 698 ? 11.950 -20.447 0.123 1.00 88.19 698 GLY A CA 1
ATOM 4918 C C . GLY A 1 698 ? 12.925 -20.640 -1.045 1.00 88.19 698 GLY A C 1
ATOM 4919 O O . GLY A 1 698 ? 13.649 -21.633 -1.053 1.00 88.19 698 GLY A O 1
ATOM 4920 N N . ALA A 1 699 ? 12.925 -19.762 -2.048 1.00 88.25 699 ALA A N 1
ATOM 4921 C CA . ALA A 1 699 ? 13.921 -19.738 -3.118 1.00 88.25 699 ALA A CA 1
ATOM 4922 C C . ALA A 1 699 ? 14.989 -18.672 -2.835 1.00 88.25 699 ALA A C 1
ATOM 4924 O O . ALA A 1 699 ? 14.722 -17.709 -2.127 1.00 88.25 699 ALA A O 1
ATOM 4925 N N . SER A 1 700 ? 16.186 -18.828 -3.403 1.00 83.25 700 SER A N 1
ATOM 4926 C CA . SER A 1 700 ? 17.226 -17.789 -3.366 1.00 83.25 700 SER A CA 1
ATOM 4927 C C . SER A 1 700 ? 16.984 -16.695 -4.422 1.00 83.25 700 SER A C 1
ATOM 4929 O O . SER A 1 700 ? 16.110 -16.831 -5.286 1.00 83.25 700 SER A O 1
ATOM 4931 N N . VAL A 1 701 ? 17.781 -15.618 -4.399 1.00 78.94 701 VAL A N 1
ATOM 4932 C CA . VAL A 1 701 ? 17.722 -14.519 -5.388 1.00 78.94 701 VAL A CA 1
ATOM 4933 C C . VAL A 1 701 ? 17.559 -15.006 -6.825 1.00 78.94 701 VAL A C 1
ATOM 4935 O O . VAL A 1 701 ? 18.299 -15.860 -7.315 1.00 78.94 701 VAL A O 1
ATOM 4938 N N . GLY A 1 702 ? 16.581 -14.421 -7.524 1.00 76.12 702 GLY A N 1
ATOM 4939 C CA . GLY A 1 702 ? 16.349 -14.648 -8.952 1.00 76.12 702 GLY A CA 1
ATOM 4940 C C . GLY A 1 702 ? 15.781 -16.024 -9.315 1.00 76.12 702 GLY A C 1
ATOM 4941 O O . GLY A 1 702 ? 15.588 -16.292 -10.506 1.00 76.12 702 GLY A O 1
ATOM 4942 N N . ASN A 1 703 ? 15.488 -16.871 -8.323 1.00 84.06 703 ASN A N 1
ATOM 4943 C CA . ASN A 1 703 ? 14.971 -18.224 -8.508 1.00 84.06 703 ASN A CA 1
ATOM 4944 C C . ASN A 1 703 ? 13.454 -18.346 -8.313 1.00 84.06 703 ASN A C 1
ATOM 4946 O O . ASN A 1 703 ? 12.951 -19.454 -8.158 1.00 84.06 703 ASN A O 1
ATOM 4950 N N . GLY A 1 704 ? 12.721 -17.238 -8.408 1.00 84.44 704 GLY A N 1
ATOM 4951 C CA . GLY A 1 704 ? 11.260 -17.211 -8.419 1.00 84.44 704 GLY A CA 1
ATOM 4952 C C . GLY A 1 704 ? 10.659 -16.646 -7.136 1.00 84.44 704 GLY A C 1
ATOM 4953 O O . GLY A 1 704 ? 11.194 -16.807 -6.041 1.00 84.44 704 GLY A O 1
ATOM 4954 N N . ASP A 1 705 ? 9.512 -15.997 -7.296 1.00 89.69 705 ASP A N 1
ATOM 4955 C CA . ASP A 1 705 ? 8.814 -15.299 -6.221 1.00 89.69 705 ASP A CA 1
ATOM 4956 C C . ASP A 1 705 ? 7.527 -16.022 -5.844 1.00 89.69 705 ASP A C 1
ATOM 4958 O O . ASP A 1 705 ? 6.954 -16.741 -6.665 1.00 89.69 705 ASP A O 1
ATOM 4962 N N . VAL A 1 706 ? 7.060 -15.777 -4.620 1.00 91.81 706 VAL A N 1
ATOM 4963 C CA . VAL A 1 706 ? 5.748 -16.237 -4.153 1.00 91.81 706 VAL A CA 1
ATOM 4964 C C . VAL A 1 706 ? 4.899 -15.026 -3.822 1.00 91.81 706 VAL A C 1
ATOM 4966 O O . VAL A 1 706 ? 5.322 -14.175 -3.041 1.00 91.81 706 VAL A O 1
ATOM 4969 N N . SER A 1 707 ? 3.709 -14.955 -4.404 1.00 91.44 707 SER A N 1
ATOM 4970 C CA . SER A 1 707 ? 2.687 -13.994 -4.000 1.00 91.44 707 SER A CA 1
ATOM 4971 C C . SER A 1 707 ? 1.693 -14.644 -3.046 1.00 91.44 707 SER A C 1
ATOM 4973 O O . SER A 1 707 ? 1.376 -15.818 -3.201 1.00 91.44 707 SER A O 1
ATOM 4975 N N . TRP A 1 708 ? 1.210 -13.886 -2.070 1.00 92.38 708 TRP A N 1
ATOM 4976 C CA . TRP A 1 708 ? 0.277 -14.317 -1.039 1.00 92.38 708 TRP A CA 1
ATOM 4977 C C . TRP A 1 708 ? -0.917 -13.374 -0.979 1.00 92.38 708 TRP A C 1
ATOM 4979 O O . TRP A 1 708 ? -0.746 -12.158 -1.032 1.00 92.38 708 TRP A O 1
ATOM 4989 N N . ASP A 1 709 ? -2.109 -13.934 -0.855 1.00 90.00 709 ASP A N 1
ATOM 4990 C CA . ASP A 1 709 ? -3.370 -13.199 -0.791 1.00 90.00 709 ASP A CA 1
ATOM 4991 C C . ASP A 1 709 ? -4.376 -13.936 0.116 1.00 90.00 709 ASP A C 1
ATOM 4993 O O . ASP A 1 709 ? -4.083 -15.034 0.598 1.00 90.00 709 ASP A O 1
ATOM 4997 N N . HIS A 1 710 ? -5.538 -13.331 0.382 1.00 89.00 710 HIS A N 1
ATOM 4998 C CA . HIS A 1 710 ? -6.620 -13.884 1.208 1.00 89.00 710 HIS A CA 1
ATOM 4999 C C . HIS A 1 710 ? -6.137 -14.443 2.557 1.00 89.00 710 HIS A C 1
ATOM 5001 O O . HIS A 1 710 ? -6.427 -15.583 2.926 1.00 89.00 710 HIS A O 1
ATOM 5007 N N . LEU A 1 711 ? -5.370 -13.655 3.307 1.00 90.44 711 LEU A N 1
ATOM 5008 C CA . LEU A 1 711 ? -4.866 -14.098 4.602 1.00 90.44 711 LEU A CA 1
ATOM 5009 C C . LEU A 1 711 ? -5.961 -13.995 5.674 1.00 90.44 711 LEU A C 1
ATOM 5011 O O . LEU A 1 711 ? -6.603 -12.956 5.822 1.00 90.44 711 LEU A O 1
ATOM 5015 N N . ALA A 1 712 ? -6.148 -15.059 6.455 1.00 90.69 712 ALA A N 1
ATOM 5016 C CA . ALA A 1 712 ? -7.040 -15.079 7.614 1.00 90.69 712 ALA A CA 1
ATOM 5017 C C . ALA A 1 712 ? -6.399 -15.848 8.773 1.00 90.69 712 ALA A C 1
ATOM 5019 O O . ALA A 1 712 ? -5.906 -16.960 8.576 1.00 90.69 712 ALA A O 1
ATOM 5020 N N . LEU A 1 713 ? -6.454 -15.285 9.982 1.00 93.19 713 LEU A N 1
ATOM 5021 C CA . LEU A 1 713 ? -6.042 -15.962 11.211 1.00 93.19 713 LEU A CA 1
ATOM 5022 C C . LEU A 1 713 ? -7.236 -16.083 12.145 1.00 93.19 713 LEU A C 1
ATOM 5024 O O . LEU A 1 713 ? -7.802 -15.082 12.577 1.00 93.19 713 LEU A O 1
ATOM 5028 N N . ILE A 1 714 ? -7.608 -17.314 12.463 1.00 92.31 714 ILE A N 1
ATOM 5029 C CA . ILE A 1 714 ? -8.863 -17.630 13.140 1.00 92.31 714 ILE A CA 1
ATOM 5030 C C . ILE A 1 714 ? -8.555 -18.405 14.416 1.00 92.31 714 ILE A C 1
ATOM 5032 O O . ILE A 1 714 ? -7.763 -19.343 14.387 1.00 92.31 714 ILE A O 1
ATOM 5036 N N . GLU A 1 715 ? -9.166 -18.025 15.536 1.00 91.94 715 GLU A N 1
ATOM 5037 C CA . GLU A 1 715 ? -9.065 -18.801 16.778 1.00 91.94 715 GLU A CA 1
ATOM 5038 C C . GLU A 1 715 ? -9.811 -20.142 16.629 1.00 91.94 715 GLU A C 1
ATOM 5040 O O . GLU A 1 715 ? -10.962 -20.186 16.190 1.00 91.94 715 GLU A O 1
ATOM 5045 N N . GLY A 1 716 ? -9.148 -21.239 16.997 1.00 91.81 716 GLY A N 1
ATOM 5046 C CA . GLY A 1 716 ? -9.651 -22.611 16.930 1.00 91.81 716 GLY A CA 1
ATOM 5047 C C . GLY A 1 716 ? -9.289 -23.382 15.656 1.00 91.81 716 GLY A C 1
ATOM 5048 O O . GLY A 1 716 ? -8.528 -22.931 14.794 1.00 91.81 716 GLY A O 1
ATOM 5049 N N . GLU A 1 717 ? -9.839 -24.593 15.549 1.00 92.31 717 GLU A N 1
ATOM 5050 C CA . GLU A 1 717 ? -9.774 -25.400 14.329 1.00 92.31 717 GLU A CA 1
ATOM 5051 C C . GLU A 1 717 ? -10.760 -24.858 13.288 1.00 92.31 717 GLU A C 1
ATOM 5053 O O . GLU A 1 717 ? -11.956 -24.721 13.552 1.00 92.31 717 GLU A O 1
ATOM 5058 N N . TYR A 1 718 ? -10.270 -24.564 12.084 1.00 90.50 718 TYR A N 1
ATOM 5059 C CA . TYR A 1 718 ? -11.087 -23.972 11.031 1.00 90.50 718 TYR A CA 1
ATOM 5060 C C . TYR A 1 718 ? -10.830 -24.619 9.669 1.00 90.50 718 TYR A C 1
ATOM 5062 O O . TYR A 1 718 ? -9.707 -24.668 9.181 1.00 90.50 718 TYR A O 1
ATOM 5070 N N . THR A 1 719 ? -11.889 -25.088 9.008 1.00 91.94 719 THR A N 1
ATOM 5071 C CA . THR A 1 719 ? -11.804 -25.763 7.698 1.00 91.94 719 THR A CA 1
ATOM 5072 C C . THR A 1 719 ? -12.403 -24.956 6.545 1.00 91.94 719 THR A C 1
ATOM 5074 O O . THR A 1 719 ? -12.310 -25.378 5.391 1.00 91.94 719 THR A O 1
ATOM 5077 N N . GLY A 1 720 ? -13.001 -23.794 6.828 1.00 88.06 720 GLY A N 1
ATOM 5078 C CA . GLY A 1 720 ? -13.607 -22.932 5.811 1.00 88.06 720 GLY A CA 1
ATOM 5079 C C . GLY A 1 720 ? -12.584 -22.113 5.007 1.00 88.06 720 GLY A C 1
ATOM 5080 O O . GLY A 1 720 ? -11.398 -22.096 5.347 1.00 88.06 720 GLY A O 1
ATOM 5081 N N . PRO A 1 721 ? -13.014 -21.430 3.936 1.00 89.12 721 PRO A N 1
ATOM 5082 C CA . PRO A 1 721 ? -12.147 -20.521 3.187 1.00 89.12 721 PRO A CA 1
ATOM 5083 C C . PRO A 1 721 ? -11.739 -19.315 4.045 1.00 89.12 721 PRO A C 1
ATOM 5085 O O . PRO A 1 721 ? -12.397 -19.003 5.043 1.00 89.12 721 PRO A O 1
ATOM 5088 N N . ALA A 1 722 ? -10.666 -18.626 3.661 1.00 88.38 722 ALA A N 1
ATOM 5089 C CA . ALA A 1 722 ? -10.372 -17.310 4.220 1.00 88.38 722 ALA A CA 1
ATOM 5090 C C . ALA A 1 722 ? -11.533 -16.338 3.944 1.00 88.38 722 ALA A C 1
ATOM 5092 O O . ALA A 1 722 ? -12.257 -16.496 2.959 1.00 88.38 722 ALA A O 1
ATOM 5093 N N . PHE A 1 723 ? -11.723 -15.353 4.824 1.00 85.31 723 PHE A N 1
ATOM 5094 C CA . PHE A 1 723 ? -12.748 -14.327 4.657 1.00 85.31 723 PHE A CA 1
ATOM 5095 C C . PHE A 1 723 ? -12.214 -12.929 4.985 1.00 85.31 723 PHE A C 1
ATOM 5097 O O . PHE A 1 723 ? -11.447 -12.734 5.929 1.00 85.31 723 PHE A O 1
ATOM 5104 N N . ASN A 1 724 ? -12.653 -11.964 4.186 1.00 82.81 724 ASN A N 1
ATOM 5105 C CA . ASN A 1 724 ? -12.292 -10.548 4.193 1.00 82.81 724 ASN A CA 1
ATOM 5106 C C . ASN A 1 724 ? -13.552 -9.680 3.973 1.00 82.81 724 ASN A C 1
ATOM 5108 O O . ASN A 1 724 ? -14.660 -10.202 3.834 1.00 82.81 724 ASN A O 1
ATOM 5112 N N . GLY A 1 725 ? -13.398 -8.354 3.962 1.00 76.62 725 GLY A N 1
ATOM 5113 C CA . GLY A 1 725 ? -14.508 -7.399 3.850 1.00 76.62 725 GLY A CA 1
ATOM 5114 C C . GLY A 1 725 ? -15.344 -7.538 2.586 1.00 76.62 725 GLY A C 1
ATOM 5115 O O . GLY A 1 725 ? -16.498 -7.113 2.575 1.00 76.62 725 GLY A O 1
ATOM 5116 N N . ASN A 1 726 ? -14.777 -8.155 1.551 1.00 79.12 726 ASN A N 1
ATOM 5117 C CA . ASN A 1 726 ? -15.437 -8.424 0.281 1.00 79.12 726 ASN A CA 1
ATOM 5118 C C . ASN A 1 726 ? -16.141 -9.786 0.251 1.00 79.12 726 ASN A C 1
ATOM 5120 O O . ASN A 1 726 ? -16.860 -10.076 -0.705 1.00 79.12 726 ASN A O 1
ATOM 5124 N N . THR A 1 727 ? -15.949 -10.634 1.266 1.00 80.62 727 THR A N 1
ATOM 5125 C CA . THR A 1 727 ? -16.534 -11.974 1.287 1.00 80.62 727 THR A CA 1
ATOM 5126 C C . THR A 1 727 ? -18.058 -11.866 1.378 1.00 80.62 727 THR A C 1
ATOM 5128 O O . THR A 1 727 ? -18.583 -11.319 2.357 1.00 80.62 727 THR A O 1
ATOM 5131 N N . PRO A 1 728 ? -18.799 -12.359 0.367 1.00 80.19 728 PRO A N 1
ATOM 5132 C CA . PRO A 1 728 ? -20.240 -12.206 0.332 1.00 80.19 728 PRO A CA 1
ATOM 5133 C C . PRO A 1 728 ? -20.883 -12.966 1.490 1.00 80.19 728 PRO A C 1
ATOM 5135 O O . PRO A 1 728 ? -20.504 -14.091 1.822 1.00 80.19 728 PRO A O 1
ATOM 5138 N N . ARG A 1 729 ? -21.898 -12.345 2.093 1.00 80.38 729 ARG A N 1
ATOM 5139 C CA . ARG A 1 729 ? -22.760 -13.022 3.063 1.00 80.38 729 ARG A CA 1
ATOM 5140 C C . ARG A 1 729 ? -23.531 -14.135 2.359 1.00 80.38 729 ARG A C 1
ATOM 5142 O O . ARG A 1 729 ? -23.965 -13.968 1.220 1.00 80.38 729 ARG A O 1
ATOM 5149 N N . THR A 1 730 ? -23.728 -15.239 3.064 1.00 77.75 730 THR A N 1
ATOM 5150 C CA . THR A 1 730 ? -24.635 -16.314 2.651 1.00 77.75 730 THR A CA 1
ATOM 5151 C C . THR A 1 730 ? -25.779 -16.414 3.655 1.00 77.75 730 THR A C 1
ATOM 5153 O O . THR A 1 730 ? -25.765 -15.774 4.706 1.00 77.75 730 THR A O 1
ATOM 5156 N N . ASP A 1 731 ? -26.784 -17.211 3.332 1.00 71.06 731 ASP A N 1
ATOM 5157 C CA . ASP A 1 731 ? -27.859 -17.590 4.250 1.00 71.06 731 ASP A CA 1
ATOM 5158 C C . ASP A 1 731 ? -27.344 -18.330 5.499 1.00 71.06 731 ASP A C 1
ATOM 5160 O O . ASP A 1 731 ? -27.926 -18.201 6.573 1.00 71.06 731 ASP A O 1
ATOM 5164 N N . GLN A 1 732 ? -26.225 -19.049 5.384 1.00 71.06 732 GLN A N 1
ATOM 5165 C CA . GLN A 1 732 ? -25.611 -19.807 6.482 1.00 71.06 732 GLN A CA 1
ATOM 5166 C C . GLN A 1 732 ? -24.510 -19.046 7.228 1.00 71.06 732 GLN A C 1
ATOM 5168 O O . GLN A 1 732 ? -24.129 -19.429 8.338 1.00 71.06 732 GLN A O 1
ATOM 5173 N N . VAL A 1 733 ? -23.980 -17.971 6.637 1.00 71.31 733 VAL A N 1
ATOM 5174 C CA . VAL A 1 733 ? -22.796 -17.279 7.151 1.00 71.31 733 VAL A CA 1
ATOM 5175 C C . VAL A 1 733 ? -22.935 -15.765 7.033 1.00 71.31 733 VAL A C 1
ATOM 5177 O O . VAL A 1 733 ? -23.026 -15.211 5.935 1.00 71.31 733 VAL A O 1
ATOM 5180 N N . ARG A 1 734 ? -22.865 -15.080 8.176 1.00 79.38 734 ARG A N 1
ATOM 5181 C CA . ARG A 1 734 ? -22.767 -13.620 8.262 1.00 79.38 734 ARG A CA 1
ATOM 5182 C C . ARG A 1 734 ? -21.356 -13.220 8.665 1.00 79.38 734 ARG A C 1
ATOM 5184 O O . ARG A 1 734 ? -20.787 -13.811 9.569 1.00 79.38 734 ARG A O 1
ATOM 5191 N N . TYR A 1 735 ? -20.835 -12.168 8.047 1.00 80.62 735 TYR A N 1
ATOM 5192 C CA . TYR A 1 735 ? -19.586 -11.534 8.458 1.00 80.62 735 TYR A CA 1
ATOM 5193 C C . TYR A 1 735 ? -19.876 -10.145 9.025 1.00 80.62 735 TYR A C 1
ATOM 5195 O O . TYR A 1 735 ? -20.578 -9.342 8.391 1.00 80.62 735 TYR A O 1
ATOM 5203 N N . ASP A 1 736 ? -19.339 -9.890 10.210 1.00 78.31 736 ASP A N 1
ATOM 5204 C CA . ASP A 1 736 ? -19.306 -8.598 10.883 1.00 78.31 736 ASP A CA 1
ATOM 5205 C C . ASP A 1 736 ? -17.857 -8.110 10.973 1.00 78.31 736 ASP A C 1
ATOM 5207 O O . ASP A 1 736 ? -16.926 -8.905 11.071 1.00 78.31 736 ASP A O 1
ATOM 5211 N N . TRP A 1 737 ? -17.657 -6.798 10.906 1.00 78.44 737 TRP A N 1
ATOM 5212 C CA . TRP A 1 737 ? -16.339 -6.161 10.867 1.00 78.44 737 TRP A CA 1
ATOM 5213 C C . TRP A 1 737 ? -16.249 -5.185 12.035 1.00 78.44 737 TRP A C 1
ATOM 5215 O O . TRP A 1 737 ? -17.198 -4.445 12.288 1.00 78.44 737 TRP A O 1
ATOM 5225 N N . ALA A 1 738 ? -15.126 -5.177 12.755 1.00 67.12 738 ALA A N 1
ATOM 5226 C CA . ALA A 1 738 ? -14.908 -4.244 13.863 1.00 67.12 738 ALA A CA 1
ATOM 5227 C C . ALA A 1 738 ? -14.735 -2.786 13.383 1.00 67.12 738 ALA A C 1
ATOM 5229 O O . ALA A 1 738 ? -14.841 -1.851 14.172 1.00 67.12 738 ALA A O 1
ATOM 5230 N N . GLY A 1 739 ? -14.467 -2.595 12.091 1.00 73.12 739 GLY A N 1
ATOM 5231 C CA . GLY A 1 739 ? -14.362 -1.314 11.400 1.00 73.12 739 GLY A CA 1
ATOM 5232 C C . GLY A 1 739 ? -14.707 -1.483 9.915 1.00 73.12 739 GLY A C 1
ATOM 5233 O O . GLY A 1 739 ? -15.537 -2.331 9.580 1.00 73.12 739 GLY A O 1
ATOM 5234 N N . PRO A 1 740 ? -14.086 -0.717 8.997 1.00 64.56 740 PRO A N 1
ATOM 5235 C CA . PRO A 1 740 ? -14.290 -0.925 7.570 1.00 64.56 740 PRO A CA 1
ATOM 5236 C C . PRO A 1 740 ? -13.958 -2.366 7.171 1.00 64.56 740 PRO A C 1
ATOM 5238 O O . PRO A 1 740 ? -12.973 -2.950 7.650 1.00 64.56 740 PRO A O 1
ATOM 5241 N N . GLY A 1 741 ? -14.780 -2.923 6.278 1.00 68.38 741 GLY A N 1
ATOM 5242 C CA . GLY A 1 741 ? -14.453 -4.164 5.590 1.00 68.38 741 GLY A CA 1
ATOM 5243 C C . GLY A 1 741 ? -13.060 -4.047 4.984 1.00 68.38 741 GLY A C 1
ATOM 5244 O O . GLY A 1 741 ? -12.646 -2.955 4.599 1.00 68.38 741 GLY A O 1
ATOM 5245 N N . ASN A 1 742 ? -12.325 -5.155 4.979 1.00 64.19 742 ASN A N 1
ATOM 5246 C CA . ASN A 1 742 ? -10.944 -5.238 4.522 1.00 64.19 742 ASN A CA 1
ATOM 5247 C C . ASN A 1 742 ? -9.904 -4.552 5.385 1.00 64.19 742 ASN A C 1
ATOM 5249 O O . ASN A 1 742 ? -8.769 -4.933 5.204 1.00 64.19 742 ASN A O 1
ATOM 5253 N N . ALA A 1 743 ? -10.251 -3.668 6.330 1.00 63.47 743 ALA A N 1
ATOM 5254 C CA . ALA A 1 743 ? -9.298 -2.890 7.134 1.00 63.47 743 ALA A CA 1
ATOM 5255 C C . ALA A 1 743 ? -9.334 -3.203 8.646 1.00 63.47 743 ALA A C 1
ATOM 5257 O O . ALA A 1 743 ? -8.670 -2.542 9.442 1.00 63.47 743 ALA A O 1
ATOM 5258 N N . SER A 1 744 ? -10.127 -4.189 9.072 1.00 66.38 744 SER A N 1
ATOM 5259 C CA . SER A 1 744 ? -10.384 -4.470 10.488 1.00 66.38 744 SER A CA 1
ATOM 5260 C C . SER A 1 744 ? -10.529 -5.964 10.776 1.00 66.38 744 SER A C 1
ATOM 5262 O O . SER A 1 744 ? -10.742 -6.755 9.855 1.00 66.38 744 SER A O 1
ATOM 5264 N N . ALA A 1 745 ? -10.402 -6.338 12.055 1.00 72.12 745 ALA A N 1
ATOM 5265 C CA . ALA A 1 745 ? -10.743 -7.680 12.515 1.00 72.12 745 ALA A CA 1
ATOM 5266 C C . ALA A 1 745 ? -12.211 -7.981 12.186 1.00 72.12 745 ALA A C 1
ATOM 5268 O O . ALA A 1 745 ? -13.059 -7.082 12.192 1.00 72.12 745 ALA A O 1
ATOM 5269 N N . SER A 1 746 ? -12.521 -9.242 11.911 1.00 77.62 746 SER A N 1
ATOM 5270 C CA . SER A 1 746 ? -13.872 -9.656 11.533 1.00 77.62 746 SER A CA 1
ATOM 5271 C C . SER A 1 746 ? -14.377 -10.818 12.335 1.00 77.62 746 SER A C 1
ATOM 5273 O O . SER A 1 746 ? -13.615 -11.568 12.915 1.00 77.62 746 SER A O 1
ATOM 5275 N N . THR A 1 747 ? -15.688 -10.967 12.382 1.00 78.69 747 THR A N 1
ATOM 5276 C CA . THR A 1 747 ? -16.367 -12.073 13.031 1.00 78.69 747 THR A CA 1
ATOM 5277 C C . THR A 1 747 ? -17.291 -12.729 12.023 1.00 78.69 747 THR A C 1
ATOM 5279 O O . THR A 1 747 ? -18.222 -12.117 11.511 1.00 78.69 747 THR A O 1
ATOM 5282 N N . MET A 1 748 ? -17.014 -13.985 11.709 1.00 77.31 748 MET A N 1
ATOM 5283 C CA . MET A 1 748 ? -17.903 -14.863 10.979 1.00 77.31 748 MET A CA 1
ATOM 5284 C C . MET A 1 748 ? -18.879 -15.508 11.961 1.00 77.31 748 MET A C 1
ATOM 5286 O O . MET A 1 748 ? -18.498 -16.288 12.827 1.00 77.31 748 MET A O 1
ATOM 5290 N N . HIS A 1 749 ? -20.159 -15.242 11.794 1.00 72.31 749 HIS A N 1
ATOM 5291 C CA . HIS A 1 749 ? -21.231 -15.938 12.474 1.00 72.31 749 HIS A CA 1
ATOM 5292 C C . HIS A 1 749 ? -21.752 -17.044 11.565 1.00 72.31 749 HIS A C 1
ATOM 5294 O O . HIS A 1 749 ? -22.145 -16.780 10.427 1.00 72.31 749 HIS A O 1
ATOM 5300 N N . ARG A 1 750 ? -21.771 -18.280 12.068 1.00 61.41 750 ARG A N 1
ATOM 5301 C CA . ARG A 1 750 ? -22.515 -19.365 11.425 1.00 61.41 750 ARG A CA 1
ATOM 5302 C C . ARG A 1 750 ? -23.879 -19.491 12.073 1.00 61.41 750 ARG A C 1
ATOM 5304 O O . ARG A 1 750 ? -23.970 -19.625 13.295 1.00 61.41 750 ARG A O 1
ATOM 5311 N N . TYR A 1 751 ? -24.910 -19.455 11.243 1.00 59.09 751 TYR A N 1
ATOM 5312 C CA . TYR A 1 751 ? -26.249 -19.848 11.648 1.00 59.09 751 TYR A CA 1
ATOM 5313 C C . TYR A 1 751 ? -26.259 -21.375 11.733 1.00 59.09 751 TYR A C 1
ATOM 5315 O O . TYR A 1 751 ? -25.780 -22.047 10.816 1.00 59.09 751 TYR A O 1
ATOM 5323 N N . ARG A 1 752 ? -26.675 -21.902 12.885 1.00 50.50 752 ARG A N 1
ATOM 5324 C CA . ARG A 1 752 ? -26.845 -23.344 13.075 1.00 50.50 752 ARG A CA 1
ATOM 5325 C C . ARG A 1 752 ? -28.179 -23.803 12.530 1.00 50.50 752 ARG A C 1
ATOM 5327 O O . ARG A 1 752 ? -29.150 -23.036 12.701 1.00 50.50 752 ARG A O 1
#

Solvent-accessible surface area (backbone atoms only — not comparable to full-atom values): 38782 Å² total; per-residue (Å²): 111,70,70,59,53,52,49,52,50,53,52,49,54,55,49,56,54,54,66,56,47,53,48,48,54,30,44,50,53,26,38,52,50,44,42,50,50,46,54,28,38,60,54,31,38,45,74,40,94,89,43,88,78,38,51,24,35,59,35,48,71,56,29,35,74,70,71,52,41,81,90,52,89,38,45,52,38,45,41,34,100,80,17,83,35,37,38,36,40,24,38,17,90,62,37,56,36,32,31,31,28,79,89,40,65,59,64,36,76,65,81,85,63,82,50,95,53,44,66,44,64,61,53,42,49,72,44,69,38,65,71,74,68,56,71,43,47,32,51,42,55,26,34,39,73,58,74,87,64,93,81,70,80,82,84,78,62,63,47,35,42,55,25,35,35,85,51,68,68,49,50,51,46,47,31,49,45,45,39,46,47,67,44,84,37,64,66,41,82,94,21,80,15,12,42,24,30,33,31,70,40,70,50,100,49,18,24,47,35,40,33,35,32,20,74,47,87,56,59,58,72,40,49,28,21,36,34,32,29,34,34,30,69,47,65,32,35,36,25,14,33,40,41,31,15,28,84,86,68,48,80,75,48,74,36,74,28,74,73,39,81,41,56,49,68,47,77,43,78,29,46,27,71,41,61,39,52,84,67,29,32,32,36,29,47,26,45,32,40,44,55,90,43,48,67,53,70,71,37,39,41,34,36,18,42,39,33,31,33,86,32,91,62,90,71,84,80,66,66,58,73,63,80,52,92,85,75,61,83,53,78,79,92,62,91,68,89,56,72,66,49,78,58,31,76,62,44,51,27,62,24,15,18,26,37,19,81,45,64,58,79,94,59,75,34,31,26,42,36,78,71,43,69,52,84,54,47,48,74,49,68,45,72,70,39,76,95,36,52,95,73,70,40,64,20,23,31,34,39,32,28,67,42,74,43,82,62,50,78,62,36,36,26,26,20,71,23,44,63,88,76,49,69,60,46,82,54,43,26,28,80,46,57,49,65,42,38,32,23,38,36,33,38,32,30,28,63,46,66,57,31,23,27,19,23,38,38,20,32,20,26,82,74,75,25,67,47,74,69,69,46,68,29,66,65,38,78,36,50,49,73,37,80,46,69,33,40,31,66,49,62,38,53,83,78,23,43,25,34,14,33,33,47,28,34,11,75,87,28,55,63,44,42,54,72,37,38,45,35,38,24,55,42,34,32,31,80,21,69,64,90,72,71,65,50,61,34,78,48,68,63,62,43,78,38,50,49,36,48,81,52,58,82,64,63,28,32,16,33,32,27,18,53,34,55,69,54,58,48,61,70,55,93,63,77,50,49,53,30,36,33,52,17,67,86,58,60,90,57,85,66,32,19,44,30,36,42,35,62,24,85,54,25,81,31,45,36,32,62,31,23,21,94,89,19,29,56,26,45,75,28,72,60,56,57,61,42,42,30,19,42,30,32,33,40,32,24,90,44,56,63,40,84,70,60,35,99,55,26,40,17,46,35,39,30,29,68,80,62,36,92,81,39,52,66,25,67,56,58,71,83,46,64,47,72,50,81,43,56,37,74,50,63,41,51,72,82,39,64,19,27,34,34,32,46,28,35,6,17,20,48,60,20,42,46,30,34,36,31,57,43,26,37,30,72,33,91,72,89,71,80,58,66,46,52,81,55,76,70,51,97,52,35,45,74,48,54,80,43,48,61,24,59,24,29,31,32,40,29,41,64,119

pLDDT: mean 85.61, std 15.56, range [31.22, 98.25]

Sequence (752 aa):
MVGVLVIAIVAGALSVTTFGVIPWAQNEAAKAYLTEVSDAESAAKLPNPTIQQSGRYLPNDLLATAGFLDERAGATVATDLGGTCFAAVAKSDSGPVYWVSDRSPKPLLYLGDHDPCTDLSAMVAAVGGAQGLTSVTNLLTNPSWEAVTPGTALLRSNLTQSPAVQSVAGWSVSAAGGAAQGSAGGKIGPAGASYKGTVAATSGSASIAIAATAPGGFIPAASYTASIYGTVTWNAVTFASISWFDASGTLIGTTSGSASAQTAGAVARRSVAGVAPTNAATATVQFVTDSSAPPKVGDTASASAALFERTTSLRTYFDGSTVDTNGWAFAWDGPASVAMATPVESRRNLASYTNGLGFMPDVTGAGFRNSRAPANVTYSIVPTPTDAAALSARSYVRKTWKAVTTGAGNGFALTQADPDSASPGTDTGLPVDAGQTYTISSYVKASATGKAALVRVRFFTPGSGWVGAATSGASLSLSANAWARPRLTITAPTGATMAAIVVDTGAGTTNWKAGDTFDATQLLIEEGSALQSYFDGTTGSGGGASQEWVGEEGKSPSRAMSPLPAGAESSLSGNDRVATVGGTAWKTDGAQSIRISALGDGTATSVTVAGSGAGLSGHGVTLEPGKTYTMVGTAQLSVTQKGTLDSRARSIVFADSTTGDAGIRSDQLPNVVGAGDLRLTFTVSPSATWATIRLFNGASVGNGDVSWDHLALIEGEYTGPAFNGNTPRTDQVRYDWAGPGNASASTMHRYR

Foldseek 3Di:
DVVVVVVCVVVVVVVVVVVVVLQVVLVVVQQVLLLLLLVLQVQQCDDDPVQPNRVAGDWPVSSVVSVSHDDDQLKTKDFAPVSNKIKIWHAGPLQWIWMAIPVRSGIDTDDPDDDPGDGPVVRCVVSVHRDDWPKWWFLAFQFFLFDDDPPPDCPWDFQWDPQQCPDCPQKDKQKDQAGWDWDKAQDADPHGTKIKIFTATHDDFIKMKMKGKGFADDDAQFKKKKKKKKAKQAWFWKAKKKFFAAPVRHTPDMWIDDTDIDHHPDIDMHMTMDGHHPRGGMMIIIIMTGRPDHDDGGIMMIIHQMGMTRDPDDDDGDDQLPDDPVPDFDDDPDCPDDPQPDFFFPWWFQAFLFLVPDAADQDATWHWHCPFCVVFKDKDKAACDPLCVVLVRRIWIKIFGQAKDDDKRRFTWGFQDALVDDWAAPGHFHFDDAQWKKKKKWKKAKQDFQWWKWKKKWFDDHPPTTDDHIDIFDIGGHDHSDIDMHMDIDGHHPPGGGMTITIMTDGRRDIRHGGMMMIIHQIGMITARDDARGDQQVDDSAQQWHKHFPDDGRGGMITTTAGDRRFKDFQDDDQFDFNQGQGPPDAPDDRGWGKGAGRAQDLFGKIWCAWHPQFQHGSSDGQAAFWKKKKKKKKFWQAQFDDDFPPQAQWKFKDFPVRHPVGDIWDHDPRHGDMDMTMDIDHHHNPTGTMTIMGGNRGHHNRTMMIMHLITMITDDDDDGRDWLPRDADPQWDKDFSGHTSRGMIMITGSD

Secondary structure (DSSP, 8-state):
-HHHHHHHHHHHHHHHHHHHHHHHHHHHHHHHHHHHHHHHHHHHTS--TTSTT-SS---HHHHHHTTSS---TTEEEEE-TTSS-EEEEEE-TTS-EEEEESS--S-EE-SS---SSS-HHHHHHHTT-PPP-EEEEE--S-TT-PPPPTT--------SSSTT-SSSTTEEEEEEEEEEEEEEE---TTSS-EEEEEEEEEEEEEEEEEEEEEES-PPTT-EEEEEEEEEESS-EEEEEEEEEE-TTS-EEEEEE---EEE-TT--EEEEEEEEPPTT--EEEEEEEE-SSSPPPTT-EEEEEEEEEESSSS------SSSPPTT-PPP---S--S------EEEEEE-BSSTTSSS---S-SSB---S-SS-TTEEEEEEES-GGGGGGT-SEEEEEEESS-B-SS--SEESSSS-TTT--TTTS--EE--TT-EEEEEEEEEESSSSEEEEEEEEEEETTTEEEEEEEEPPPEEE-BT--B--EEEEEPPTT--EEEEEEEEPTTPPPBPTT-EEEEEEEEEEESSS------SSS--STT-EEEESSSTTTS-EEEEEPPPTT-EE--SSS-----EEESSS-SSSS-EEEE---SS-S--EEEEEEESSSSEETTEE--TT-EEEEEEEEEESS---SSPPTTTT-EEEEETTT-TT-EEPPPPPSSSEEEEEEEEEE--TT-S-EEEEEE----TTS--EEEEEEEEEES---SPP--TTPPP-SSEEEEESSSTTTS-EEEEEP-

Mean predicted aligned error: 17.15 Å

Radius of gyration: 35.96 Å; Cα contacts (8 Å, |Δi|>4): 2061; chains: 1; bounding box: 113×81×90 Å

Nearest PDB structures (foldseek):
  2wze-assembly1_A  TM=7.006E-01  e=2.081E-05  Acetivibrio thermocellus
  2wze-assembly2_B  TM=6.520E-01  e=3.300E-05  Acetivibrio thermocellus
  3k4z-assembly1_A  TM=4.110E-01  e=1.695E-05  Acetivibrio thermocellus JW20
  3p6b-assembly1_B-2  TM=5.772E-01  e=7.513E-04  Acetivibrio thermocellus
  7uac-assembly1_H  TM=2.867E-01  e=3.310E-04  Homo sapiens